Protein 8Y85 (pdb70)

Nearest PDB structures (foldseek):
  8y86-assembly1_A  TM=1.001E+00  e=5.267E-72  Homo sapiens
  8gvf-assembly1_B  TM=9.946E-01  e=2.697E-56  Homo sapiens
  8gv8-assembly1_B  TM=9.941E-01  e=8.674E-56  Homo sapiens
  8zle-assembly1_A  TM=8.748E-01  e=9.692E-54  Homo sapiens
  8jnj-assembly1_A  TM=8.089E-01  e=7.093E-53  Homo sapiens

B-factor: mean 53.37, std 21.35, range [0.64, 125.44]

Solvent-accessible surface area: 47396 Å² total; per-residue (Å²): 122,44,38,103,133,60,65,64,122,97,9,0,36,73,70,4,45,187,89,4,78,96,75,63,80,42,0,96,165,46,14,142,103,43,20,9,80,5,2,12,73,12,0,14,32,4,6,1,11,28,7,31,66,40,1,31,61,0,19,128,83,0,96,14,28,0,3,29,4,0,1,1,33,0,13,14,75,11,11,40,65,4,4,81,81,0,0,4,1,0,10,15,12,2,7,22,29,37,4,18,56,8,1,52,27,14,19,122,90,3,150,84,90,108,27,42,11,19,2,1,0,1,53,1,0,56,79,0,29,81,48,2,90,61,52,1,31,60,6,13,0,49,98,2,125,109,33,15,31,2,4,16,23,0,2,13,16,0,36,2,54,38,56,31,116,82,2,96,104,71,20,123,85,21,59,50,54,10,44,30,63,78,135,10,98,80,177,188,91,54,129,69,43,14,2,4,0,9,7,11,40,34,1,2,70,18,0,29,92,48,2,89,111,19,79,121,25,91,81,20,116,54,69,37,28,165,38,33,124,101,51,12,44,46,7,22,28,64,0,14,107,60,16,22,101,63,7,140,75,57,113,71,29,71,14,95,64,6,87,6,50,127,37,125,62,12,63,15,94,129,120,19,70,85,110,10,46,47,126,20,88,94,134,121,11,38,98,136,12,41,110,44,1,21,95,24,0,78,47,0,20,42,12,4,41,6,17,1,4,3,0,7,25,10,1,29,52,166,80,38,120,37,143,33,20,23,4,10,6,15,2,1,35,25,10,0,31,35,0,1,90,12,0,39,95,0,17,0,1,4,3,0,13,9,16,32,0,12,7,1,2,60,26,0,26,30,82,98,91,90,60,54,137,93,88,175,34,112,46,77,74,13,27,4,0,4,51,1,13,36,82,8,6,49,52,1,23,102,0,12,110,69,12,86,103,3,103,150,15,2,43,7,0,3,16,0,0,17,16,15,5,0,56,24,13,31,89,54,20,78,0,23,65,2,57,87,1,72,101,16,28,68,167,65,21,52,149,75,67,6,29,84,120,8,130,59,139,46,2,47,64,2,0,78,49,0,57,41,28,8,53,92,3,72,93,31,44,84,74,110,61,23,65,41,5,6,92,56,0,73,113,9,28,65,54,32,91,78,103,8,59,206,97,3,121,116,122,25,6,124,18,6,15,91,106,32,20,102,135,64,62,66,123,94,9,1,37,72,78,2,45,187,87,4,75,94,76,63,82,42,0,100,163,42,15,145,98,43,20,9,79,6,2,12,72,13,0,13,31,4,6,2,11,27,7,32,58,40,1,30,60,0,20,124,83,0,94,14,30,0,4,29,5,0,0,2,35,0,13,13,74,13,10,40,65,4,4,79,82,0,0,3,1,0,10,16,10,2,7,24,30,40,4,17,55,6,0,51,28,15,21,122,89,4,150,85,93,108,27,46,12,19,2,1,0,1,53,1,0,57,80,1,28,80,47,2,91,62,51,2,30,60,7,14,0,61,100,2,130,117,33,14,31,4,4,11,19,0,3,12,17,0,40,2,56,38,56,30,118,84,4,96,101,67,20,121,98,19,64,51,49,6,51,36,64,78,118,13,82,79,205,186,85,60,150,76,59,15,1,6,1,9,7,11,38,33,1,1,73,18,0,27,92,48,3,90,114,20,78,119,24,86,78,19,132,51,70,38,29,163,37,36,125,99,51,11,42,48,7,21,26,64,0,13,107,60,15,23,100,63,7,131,81,55,106,76,26,69,12,85,63,6,88,6,49,126,36,125,62,14,61,15,95,126,121,18,69,84,108,10,47,46,127,21,79,94,132,122,14,37,98,138,13,40,111,43,2,22,96,25,0,78,68,0,21,66,15,5,40,6,20,2,3,4,0,7,31,7,2,29,41,167,81,40,120,36,145,32,19,23,3,9,6,15,2,0,36,23,8,0,32,36,0,0,90,10,0,39,93,0,17,0,1,3,4,0,11,10,15,32,0,10,6,1,3,59,27,0,21,28,90,110,93,92,63,53,136,92,92,181,42,110,41,83,74,12,31,5,0,4,51,1,13,36,81,9,6,49,52,2,24,101,0,13,107,68,13,88,103,4,102,150,15,1,41,6,0,3,13,0,0,18,16,15,5,0,57,23,15,31,91,53,14,79,0,24,64,5,56,85,0,72,99,15,31,67,168,70,24,44,151,68,66,7,30,90,120,8,130,59,138,46,2,46,63,4,0,78,49,2,59,40,27,7,55,90,4,72,92,31,44,84,75,110,60,24,67,46,7,10,132,50,0,68,93,10,28,64,55,31,91,79,103,7,60,208,97,3,120,120,116,23,8,126,15,4,18,97

Structure (mmCIF, N/CA/C/O backbone):
data_8Y85
#
_entry.id   8Y85
#
_cell.length_a   1.00
_cell.length_b   1.00
_cell.length_c   1.00
_cell.angle_alpha   90.00
_cell.angle_beta   90.00
_cell.angle_gamma   90.00
#
_symmetry.space_group_name_H-M   'P 1'
#
loop_
_entity.id
_entity.type
_entity.pdbx_description
1 polymer 'Anion exchange protein 3'
2 non-polymer 'BICARBONATE ION'
3 non-polymer "2,2'-ethane-1,2-diylbis{5-[(sulfanylmethyl)amino]benzenesulfonic acid}"
#
loop_
_atom_site.group_PDB
_atom_site.id
_atom_site.type_symbol
_atom_site.label_atom_id
_atom_site.label_alt_id
_atom_site.label_comp_id
_atom_site.label_asym_id
_atom_site.label_entity_id
_atom_site.label_seq_id
_atom_site.pdbx_PDB_ins_code
_atom_site.Cartn_x
_atom_site.Cartn_y
_atom_site.Cartn_z
_atom_site.occupancy
_atom_site.B_iso_or_equiv
_atom_site.auth_seq_id
_atom_site.auth_comp_id
_atom_site.auth_asym_id
_atom_site.auth_atom_id
_atom_site.pdbx_PDB_model_num
ATOM 1 N N . ASP A 1 673 ? 167.754 112.810 164.230 1.00 92.73 673 ASP A N 1
ATOM 2 C CA . ASP A 1 673 ? 169.075 113.177 163.731 1.00 92.74 673 ASP A CA 1
ATOM 3 C C . ASP A 1 673 ? 169.451 112.365 162.495 1.00 94.00 673 ASP A C 1
ATOM 4 O O . ASP A 1 673 ? 170.289 111.466 162.571 1.00 94.16 673 ASP A O 1
ATOM 9 N N . PRO A 1 674 ? 168.833 112.681 161.352 1.00 92.78 674 PRO A N 1
ATOM 10 C CA . PRO A 1 674 ? 169.135 111.927 160.127 1.00 92.50 674 PRO A CA 1
ATOM 11 C C . PRO A 1 674 ? 170.443 112.320 159.463 1.00 93.68 674 PRO A C 1
ATOM 12 O O . PRO A 1 674 ? 170.923 111.572 158.601 1.00 92.35 674 PRO A O 1
ATOM 16 N N . LEU A 1 675 ? 171.031 113.458 159.827 1.00 94.03 675 LEU A N 1
ATOM 17 C CA . LEU A 1 675 ? 172.255 113.942 159.206 1.00 92.56 675 LEU A CA 1
ATOM 18 C C . LEU A 1 675 ? 173.506 113.576 159.995 1.00 92.45 675 LEU A C 1
ATOM 19 O O . LEU A 1 675 ? 174.603 114.012 159.631 1.00 92.31 675 LEU A O 1
ATOM 24 N N . LEU A 1 676 ? 173.372 112.795 161.063 1.00 98.17 676 LEU A N 1
ATOM 25 C CA . LEU A 1 676 ? 174.526 112.403 161.858 1.00 98.60 676 LEU A CA 1
ATOM 26 C C . LEU A 1 676 ? 175.280 111.261 161.188 1.00 98.77 676 LEU A C 1
ATOM 27 O O . LEU A 1 676 ? 174.677 110.339 160.630 1.00 98.55 676 LEU A O 1
ATOM 32 N N . ARG A 1 677 ? 176.606 111.327 161.251 1.00 97.03 677 ARG A N 1
ATOM 33 C CA . ARG A 1 677 ? 177.451 110.294 160.671 1.00 97.50 677 ARG A CA 1
ATOM 34 C C . ARG A 1 677 ? 177.611 109.136 161.647 1.00 97.36 677 ARG A C 1
ATOM 35 O O . ARG A 1 677 ? 177.836 109.339 162.843 1.00 95.52 677 ARG A O 1
ATOM 43 N N . THR A 1 678 ? 177.494 107.913 161.130 1.00 100.89 678 THR A N 1
ATOM 44 C CA . THR A 1 678 ? 177.563 106.718 161.962 1.00 101.91 678 THR A CA 1
ATOM 45 C C . THR A 1 678 ? 178.928 106.044 161.943 1.00 101.36 678 THR A C 1
ATOM 46 O O . THR A 1 678 ? 179.297 105.392 162.925 1.00 98.90 678 THR A O 1
ATOM 50 N N . GLY A 1 679 ? 179.686 106.185 160.858 1.00 104.56 679 GLY A N 1
ATOM 51 C CA . GLY A 1 679 ? 180.988 105.565 160.746 1.00 103.68 679 GLY A CA 1
ATOM 52 C C . GLY A 1 679 ? 181.002 104.183 160.127 1.00 103.39 679 GLY A C 1
ATOM 53 O O . GLY A 1 679 ? 182.081 103.589 160.006 1.00 103.44 679 GLY A O 1
ATOM 54 N N . SER A 1 680 ? 179.848 103.653 159.731 1.00 101.23 680 SER A N 1
ATOM 55 C CA . SER A 1 680 ? 179.757 102.344 159.104 1.00 101.23 680 SER A CA 1
ATOM 56 C C . SER A 1 680 ? 179.232 102.490 157.683 1.00 101.12 680 SER A C 1
ATOM 57 O O . SER A 1 680 ? 178.445 103.394 157.385 1.00 102.01 680 SER A O 1
ATOM 60 N N . VAL A 1 681 ? 179.680 101.591 156.805 1.00 93.17 681 VAL A N 1
ATOM 61 C CA . VAL A 1 681 ? 179.289 101.652 155.402 1.00 93.22 681 VAL A CA 1
ATOM 62 C C . VAL A 1 681 ? 177.800 101.367 155.265 1.00 93.49 681 VAL A C 1
ATOM 63 O O . VAL A 1 681 ? 177.252 100.476 155.929 1.00 92.34 681 VAL A O 1
ATOM 67 N N . PHE A 1 682 ? 177.135 102.146 154.411 1.00 85.97 682 PHE A N 1
ATOM 68 C CA . PHE A 1 682 ? 175.706 102.019 154.131 1.00 85.12 682 PHE A CA 1
ATOM 69 C C . PHE A 1 682 ? 174.853 102.218 155.379 1.00 86.18 682 PHE A C 1
ATOM 70 O O . PHE A 1 682 ? 173.700 101.777 155.423 1.00 86.00 682 PHE A O 1
ATOM 78 N N . GLY A 1 683 ? 175.405 102.875 156.401 1.00 83.13 683 GLY A N 1
ATOM 79 C CA . GLY A 1 683 ? 174.654 103.079 157.629 1.00 82.55 683 GLY A CA 1
ATOM 80 C C . GLY A 1 683 ? 173.464 104.002 157.453 1.00 84.24 683 GLY A C 1
ATOM 81 O O . GLY A 1 683 ? 172.370 103.719 157.951 1.00 83.13 683 GLY A O 1
ATOM 82 N N . GLY A 1 684 ? 173.657 105.118 156.746 1.00 81.34 684 GLY A N 1
ATOM 83 C CA . GLY A 1 684 ? 172.563 106.055 156.547 1.00 76.11 684 GLY A CA 1
ATOM 84 C C . GLY A 1 684 ? 171.424 105.465 155.741 1.00 76.93 684 GLY A C 1
ATOM 85 O O . GLY A 1 684 ? 170.253 105.690 156.050 1.00 77.17 684 GLY A O 1
ATOM 86 N N . LEU A 1 685 ? 171.751 104.707 154.693 1.00 74.05 685 LEU A N 1
ATOM 87 C CA . LEU A 1 685 ? 170.709 104.059 153.905 1.00 77.29 685 LEU A CA 1
ATOM 88 C C . LEU A 1 685 ? 169.934 103.052 154.744 1.00 81.58 685 LEU A C 1
ATOM 89 O O . LEU A 1 685 ? 168.704 102.964 154.646 1.00 84.38 685 LEU A O 1
ATOM 94 N N . VAL A 1 686 ? 170.641 102.285 155.577 1.00 79.99 686 VAL A N 1
ATOM 95 C CA . VAL A 1 686 ? 169.979 101.311 156.441 1.00 79.62 686 VAL A CA 1
ATOM 96 C C . VAL A 1 686 ? 169.053 102.017 157.423 1.00 79.08 686 VAL A C 1
ATOM 97 O O . VAL A 1 686 ? 167.911 101.590 157.640 1.00 78.36 686 VAL A O 1
ATOM 101 N N . ARG A 1 687 ? 169.527 103.110 158.027 1.00 83.81 687 ARG A N 1
ATOM 102 C CA . ARG A 1 687 ? 168.688 103.870 158.948 1.00 83.79 687 ARG A CA 1
ATOM 103 C C . ARG A 1 687 ? 167.460 104.430 158.243 1.00 84.63 687 ARG A C 1
ATOM 104 O O . ARG A 1 687 ? 166.350 104.381 158.784 1.00 86.16 687 ARG A O 1
ATOM 112 N N . ASP A 1 688 ? 167.638 104.967 157.033 1.00 77.90 688 ASP A N 1
ATOM 113 C CA . ASP A 1 688 ? 166.512 105.518 156.285 1.00 77.05 688 ASP A CA 1
ATOM 114 C C . ASP A 1 688 ? 165.475 104.444 155.986 1.00 77.28 688 ASP A C 1
ATOM 115 O O . ASP A 1 688 ? 164.268 104.660 156.163 1.00 78.72 688 ASP A O 1
ATOM 120 N N . VAL A 1 689 ? 165.930 103.275 155.530 1.00 74.81 689 VAL A N 1
ATOM 121 C CA . VAL A 1 689 ? 165.005 102.193 155.207 1.00 75.11 689 VAL A CA 1
ATOM 122 C C . VAL A 1 689 ? 164.262 101.743 156.459 1.00 78.24 689 VAL A C 1
ATOM 123 O O . VAL A 1 689 ? 163.032 101.608 156.458 1.00 79.76 689 VAL A O 1
ATOM 127 N N . ARG A 1 690 ? 164.996 101.532 157.555 1.00 81.51 690 ARG A N 1
ATOM 128 C CA . ARG A 1 690 ? 164.368 101.059 158.784 1.00 79.68 690 ARG A CA 1
ATOM 129 C C . ARG A 1 690 ? 163.401 102.088 159.355 1.00 79.00 690 ARG A C 1
ATOM 130 O O . ARG A 1 690 ? 162.408 101.716 159.991 1.00 79.56 690 ARG A O 1
ATOM 138 N N . ARG A 1 691 ? 163.669 103.377 159.143 1.00 78.02 691 ARG A N 1
ATOM 139 C CA . ARG A 1 691 ? 162.775 104.418 159.631 1.00 75.99 691 ARG A CA 1
ATOM 140 C C . ARG A 1 691 ? 161.511 104.529 158.787 1.00 74.27 691 ARG A C 1
ATOM 141 O O . ARG A 1 691 ? 160.418 104.720 159.330 1.00 75.85 691 ARG A O 1
ATOM 149 N N . ARG A 1 692 ? 161.633 104.415 157.463 1.00 69.59 692 ARG A N 1
ATOM 150 C CA . ARG A 1 692 ? 160.504 104.734 156.595 1.00 69.98 692 ARG A CA 1
ATOM 151 C C . ARG A 1 692 ? 159.661 103.524 156.204 1.00 68.18 692 ARG A C 1
ATOM 152 O O . ARG A 1 692 ? 158.430 103.619 156.189 1.00 69.03 692 ARG A O 1
ATOM 160 N N . TYR A 1 693 ? 160.284 102.392 155.882 1.00 69.54 693 TYR A N 1
ATOM 161 C CA . TYR A 1 693 ? 159.542 101.299 155.262 1.00 70.66 693 TYR A CA 1
ATOM 162 C C . TYR A 1 693 ? 158.423 100.697 156.116 1.00 73.39 693 TYR A C 1
ATOM 163 O O . TYR A 1 693 ? 157.429 100.247 155.522 1.00 73.32 693 TYR A O 1
ATOM 172 N N . PRO A 1 694 ? 158.506 100.630 157.452 1.00 75.17 694 PRO A N 1
ATOM 173 C CA . PRO A 1 694 ? 157.375 100.064 158.212 1.00 73.30 694 PRO A CA 1
ATOM 174 C C . PRO A 1 694 ? 156.053 100.789 158.009 1.00 73.68 694 PRO A C 1
ATOM 175 O O . PRO A 1 694 ? 154.994 100.171 158.174 1.00 73.42 694 PRO A O 1
ATOM 179 N N . HIS A 1 695 ? 156.073 102.073 157.659 1.00 71.30 695 HIS A N 1
ATOM 180 C CA . HIS A 1 695 ? 154.852 102.853 157.483 1.00 68.03 695 HIS A CA 1
ATOM 181 C C . HIS A 1 695 ? 154.127 102.558 156.173 1.00 69.29 695 HIS A C 1
ATOM 182 O O . HIS A 1 695 ? 153.207 103.302 155.821 1.00 71.70 695 HIS A O 1
ATOM 189 N N . TYR A 1 696 ? 154.514 101.506 155.452 1.00 68.12 696 TYR A N 1
ATOM 190 C CA . TYR A 1 696 ? 153.979 101.280 154.109 1.00 67.20 696 TYR A CA 1
ATOM 191 C C . TYR A 1 696 ? 152.466 101.084 154.081 1.00 67.01 696 TYR A C 1
ATOM 192 O O . TYR A 1 696 ? 151.809 101.685 153.211 1.00 68.01 696 TYR A O 1
ATOM 201 N N . PRO A 1 697 ? 151.852 100.263 154.946 1.00 77.48 697 PRO A N 1
ATOM 202 C CA . PRO A 1 697 ? 150.380 100.187 154.928 1.00 76.34 697 PRO A CA 1
ATOM 203 C C . PRO A 1 697 ? 149.713 101.526 155.189 1.00 74.80 697 PRO A C 1
ATOM 204 O O . PRO A 1 697 ? 148.677 101.828 154.583 1.00 73.20 697 PRO A O 1
ATOM 208 N N . SER A 1 698 ? 150.290 102.346 156.069 1.00 73.25 698 SER A N 1
ATOM 209 C CA . SER A 1 698 ? 149.770 103.692 156.279 1.00 73.74 698 SER A CA 1
ATOM 210 C C . SER A 1 698 ? 149.891 104.530 155.012 1.00 75.77 698 SER A C 1
ATOM 211 O O . SER A 1 698 ? 148.991 105.312 154.685 1.00 77.07 698 SER A O 1
ATOM 214 N N . ASP A 1 699 ? 151.004 104.381 154.289 1.00 68.75 699 ASP A N 1
ATOM 215 C CA . ASP A 1 699 ? 151.182 105.107 153.036 1.00 63.71 699 ASP A CA 1
ATOM 216 C C . ASP A 1 699 ? 150.126 104.709 152.015 1.00 69.35 699 ASP A C 1
ATOM 217 O O . ASP A 1 699 ? 149.602 105.559 151.286 1.00 72.67 699 ASP A O 1
ATOM 222 N N . LEU A 1 700 ? 149.802 103.418 151.943 1.00 75.05 700 LEU A N 1
ATOM 223 C CA . LEU A 1 700 ? 148.781 102.978 150.998 1.00 72.78 700 LEU A CA 1
ATOM 224 C C . LEU A 1 700 ? 147.380 103.383 151.445 1.00 72.92 700 LEU A C 1
ATOM 225 O O . LEU A 1 700 ? 146.504 103.603 150.602 1.00 74.56 700 LEU A O 1
ATOM 230 N N . ARG A 1 701 ? 147.148 103.481 152.754 1.00 75.30 701 ARG A N 1
ATOM 231 C CA . ARG A 1 701 ? 145.813 103.739 153.285 1.00 77.07 701 ARG A CA 1
ATOM 232 C C . ARG A 1 701 ? 145.465 105.223 153.350 1.00 77.22 701 ARG A C 1
ATOM 233 O O . ARG A 1 701 ? 144.286 105.580 153.243 1.00 77.69 701 ARG A O 1
ATOM 241 N N . ASP A 1 702 ? 146.460 106.101 153.498 1.00 73.53 702 ASP A N 1
ATOM 242 C CA . ASP A 1 702 ? 146.187 107.522 153.694 1.00 73.69 702 ASP A CA 1
ATOM 243 C C . ASP A 1 702 ? 145.521 108.156 152.475 1.00 73.47 702 ASP A C 1
ATOM 244 O O . ASP A 1 702 ? 144.827 109.166 152.619 1.00 71.70 702 ASP A O 1
ATOM 249 N N . ALA A 1 703 ? 145.648 107.556 151.295 1.00 72.52 703 ALA A N 1
ATOM 250 C CA . ALA A 1 703 ? 145.260 108.219 150.056 1.00 72.51 703 ALA A CA 1
ATOM 251 C C . ALA A 1 703 ? 143.772 108.108 149.732 1.00 72.11 703 ALA A C 1
ATOM 252 O O . ALA A 1 703 ? 143.360 108.540 148.652 1.00 72.00 703 ALA A O 1
ATOM 254 N N . LEU A 1 704 ? 142.957 107.554 150.628 1.00 75.08 704 LEU A N 1
ATOM 255 C CA . LEU A 1 704 ? 141.522 107.412 150.370 1.00 74.49 704 LEU A CA 1
ATOM 256 C C . LEU A 1 704 ? 140.805 108.667 150.853 1.00 73.42 704 LEU A C 1
ATOM 257 O O . LEU A 1 704 ? 140.330 108.740 151.987 1.00 74.16 704 LEU A O 1
ATOM 262 N N . HIS A 1 705 ? 140.716 109.662 149.976 1.00 67.59 705 HIS A N 1
ATOM 263 C CA . HIS A 1 705 ? 139.983 110.894 150.254 1.00 64.47 705 HIS A CA 1
ATOM 264 C C . HIS A 1 705 ? 139.811 111.651 148.942 1.00 63.92 705 HIS A C 1
ATOM 265 O O . HIS A 1 705 ? 140.279 111.215 147.886 1.00 69.97 705 HIS A O 1
ATOM 272 N N . SER A 1 706 ? 139.130 112.796 149.018 1.00 54.73 706 SER A N 1
ATOM 273 C CA . SER A 1 706 ? 138.825 113.598 147.839 1.00 55.43 706 SER A CA 1
ATOM 274 C C . SER A 1 706 ? 139.890 114.639 147.519 1.00 52.88 706 SER A C 1
ATOM 275 O O . SER A 1 706 ? 139.900 115.168 146.402 1.00 50.76 706 SER A O 1
ATOM 278 N N . GLN A 1 707 ? 140.777 114.953 148.464 1.00 47.67 707 GLN A N 1
ATOM 279 C CA . GLN A 1 707 ? 141.829 115.926 148.189 1.00 45.70 707 GLN A CA 1
ATOM 280 C C . GLN A 1 707 ? 142.908 115.339 147.287 1.00 57.10 707 GLN A C 1
ATOM 281 O O . GLN A 1 707 ? 143.542 116.072 146.515 1.00 59.24 707 GLN A O 1
ATOM 287 N N . CYS A 1 708 ? 143.124 114.023 147.366 1.00 54.46 708 CYS A N 1
ATOM 288 C CA . CYS A 1 708 ? 144.134 113.381 146.532 1.00 49.13 708 CYS A CA 1
ATOM 289 C C . CYS A 1 708 ? 143.771 113.468 145.055 1.00 48.85 708 CYS A C 1
ATOM 290 O O . CYS A 1 708 ? 144.650 113.636 144.204 1.00 52.75 708 CYS A O 1
ATOM 293 N N . VAL A 1 709 ? 142.482 113.347 144.731 1.00 37.18 709 VAL A N 1
ATOM 294 C CA . VAL A 1 709 ? 142.052 113.447 143.337 1.00 43.35 709 VAL A CA 1
ATOM 295 C C . VAL A 1 709 ? 142.343 114.838 142.788 1.00 49.79 709 VAL A C 1
ATOM 296 O O . VAL A 1 709 ? 142.853 114.991 141.671 1.00 47.82 709 VAL A O 1
ATOM 300 N N . ALA A 1 710 ? 142.015 115.873 143.563 1.00 42.96 710 ALA A N 1
ATOM 301 C CA . ALA A 1 710 ? 142.290 117.237 143.127 1.00 40.48 710 ALA A CA 1
ATOM 302 C C . ALA A 1 710 ? 143.784 117.470 142.965 1.00 46.21 710 ALA A C 1
ATOM 303 O O . ALA A 1 710 ? 144.221 118.108 141.997 1.00 44.22 710 ALA A O 1
ATOM 305 N N . ALA A 1 711 ? 144.585 116.958 143.905 1.00 39.78 711 ALA A N 1
ATOM 306 C CA . ALA A 1 711 ? 146.033 117.103 143.801 1.00 38.07 711 ALA A CA 1
ATOM 307 C C . ALA A 1 711 ? 146.567 116.418 142.550 1.00 41.51 711 ALA A C 1
ATOM 308 O O . ALA A 1 711 ? 147.423 116.970 141.850 1.00 33.79 711 ALA A O 1
ATOM 310 N N . VAL A 1 712 ? 146.071 115.216 142.250 1.00 40.36 712 VAL A N 1
ATOM 311 C CA . VAL A 1 712 ? 146.513 114.499 141.057 1.00 35.18 712 VAL A CA 1
ATOM 312 C C . VAL A 1 712 ? 146.145 115.280 139.802 1.00 35.71 712 VAL A C 1
ATOM 313 O O . VAL A 1 712 ? 146.971 115.463 138.900 1.00 41.98 712 VAL A O 1
ATOM 317 N N . LEU A 1 713 ? 144.903 115.768 139.736 1.00 29.51 713 LEU A N 1
ATOM 318 C CA . LEU A 1 713 ? 144.454 116.495 138.551 1.00 33.93 713 LEU A CA 1
ATOM 319 C C . LEU A 1 713 ? 145.266 117.766 138.338 1.00 32.04 713 LEU A C 1
ATOM 320 O O . LEU A 1 713 ? 145.599 118.116 137.200 1.00 30.24 713 LEU A O 1
ATOM 325 N N . PHE A 1 714 ? 145.585 118.476 139.420 1.00 34.43 714 PHE A N 1
ATOM 326 C CA . PHE A 1 714 ? 146.369 119.702 139.303 1.00 33.69 714 PHE A CA 1
ATOM 327 C C . PHE A 1 714 ? 147.812 119.401 138.893 1.00 36.81 714 PHE A C 1
ATOM 328 O O . PHE A 1 714 ? 148.332 119.979 137.928 1.00 36.91 714 PHE A O 1
ATOM 336 N N . ILE A 1 715 ? 148.470 118.473 139.594 1.00 31.09 715 ILE A N 1
ATOM 337 C CA . ILE A 1 715 ? 149.889 118.244 139.349 1.00 27.22 715 ILE A CA 1
ATOM 338 C C . ILE A 1 715 ? 150.135 117.518 138.030 1.00 28.07 715 ILE A C 1
ATOM 339 O O . ILE A 1 715 ? 151.217 117.656 137.453 1.00 26.60 715 ILE A O 1
ATOM 344 N N . TYR A 1 716 ? 149.156 116.778 137.504 1.00 29.38 716 TYR A N 1
ATOM 345 C CA . TYR A 1 716 ? 149.340 116.159 136.195 1.00 24.85 716 TYR A CA 1
ATOM 346 C C . TYR A 1 716 ? 149.519 117.214 135.112 1.00 28.77 716 TYR A C 1
ATOM 347 O O . TYR A 1 716 ? 150.417 117.109 134.267 1.00 29.68 716 TYR A O 1
ATOM 356 N N . PHE A 1 717 ? 148.665 118.240 135.116 1.00 41.13 717 PHE A N 1
ATOM 357 C CA . PHE A 1 717 ? 148.844 119.350 134.187 1.00 38.83 717 PHE A CA 1
ATOM 358 C C . PHE A 1 717 ? 150.098 120.143 134.518 1.00 34.60 717 PHE A C 1
ATOM 359 O O . PHE A 1 717 ? 150.779 120.639 133.614 1.00 28.08 717 PHE A O 1
ATOM 367 N N . ALA A 1 718 ? 150.417 120.280 135.808 1.00 35.15 718 ALA A N 1
ATOM 368 C CA . ALA A 1 718 ? 151.637 120.985 136.190 1.00 27.58 718 ALA A CA 1
ATOM 369 C C . ALA A 1 718 ? 152.887 120.297 135.652 1.00 31.74 718 ALA A C 1
ATOM 370 O O . ALA A 1 718 ? 153.894 120.961 135.385 1.00 38.57 718 ALA A O 1
ATOM 372 N N . ALA A 1 719 ? 152.844 118.976 135.486 1.00 35.28 719 ALA A N 1
ATOM 373 C CA . ALA A 1 719 ? 154.018 118.199 135.107 1.00 24.34 719 ALA A CA 1
ATOM 374 C C . ALA A 1 719 ? 154.086 117.845 133.627 1.00 36.49 719 ALA A C 1
ATOM 375 O O . ALA A 1 719 ? 155.191 117.679 133.100 1.00 33.71 719 ALA A O 1
ATOM 377 N N . LEU A 1 720 ? 152.949 117.712 132.938 1.00 37.55 720 LEU A N 1
ATOM 378 C CA . LEU A 1 720 ? 152.981 117.234 131.558 1.00 22.94 720 LEU A CA 1
ATOM 379 C C . LEU A 1 720 ? 153.575 118.272 130.612 1.00 30.10 720 LEU A C 1
ATOM 380 O O . LEU A 1 720 ? 154.401 117.940 129.756 1.00 44.45 720 LEU A O 1
ATOM 385 N N . SER A 1 721 ? 153.155 119.529 130.739 1.00 32.37 721 SER A N 1
ATOM 386 C CA . SER A 1 721 ? 153.579 120.554 129.786 1.00 32.87 721 SER A CA 1
ATOM 387 C C . SER A 1 721 ? 155.082 120.834 129.773 1.00 37.99 721 SER A C 1
ATOM 388 O O . SER A 1 721 ? 155.630 121.022 128.669 1.00 36.36 721 SER A O 1
ATOM 391 N N . PRO A 1 722 ? 155.796 120.914 130.906 1.00 39.18 722 PRO A N 1
ATOM 392 C CA . PRO A 1 722 ? 157.254 121.095 130.809 1.00 34.64 722 PRO A CA 1
ATOM 393 C C . PRO A 1 722 ? 157.940 119.984 130.039 1.00 33.68 722 PRO A C 1
ATOM 394 O O . PRO A 1 722 ? 158.947 120.240 129.371 1.00 31.62 722 PRO A O 1
ATOM 398 N N . ALA A 1 723 ? 157.413 118.759 130.096 1.00 37.29 723 ALA A N 1
ATOM 399 C CA . ALA A 1 723 ? 157.965 117.683 129.282 1.00 30.56 723 ALA A CA 1
ATOM 400 C C . ALA A 1 723 ? 157.855 118.004 127.798 1.00 34.37 723 ALA A C 1
ATOM 401 O O . ALA A 1 723 ? 158.818 117.821 127.048 1.00 44.04 723 ALA A O 1
ATOM 403 N N . ILE A 1 724 ? 156.700 118.510 127.360 1.00 31.01 724 ILE A N 1
ATOM 404 C CA . ILE A 1 724 ? 156.518 118.854 125.950 1.00 38.10 724 ILE A CA 1
ATOM 405 C C . ILE A 1 724 ? 157.455 119.988 125.550 1.00 43.06 724 ILE A C 1
ATOM 406 O O . ILE A 1 724 ? 158.124 119.930 124.508 1.00 43.31 724 ILE A O 1
ATOM 411 N N . THR A 1 725 ? 157.517 121.038 126.372 1.00 38.24 725 THR A N 1
ATOM 412 C CA . THR A 1 725 ? 158.347 122.191 126.030 1.00 37.30 725 THR A CA 1
ATOM 413 C C . THR A 1 725 ? 159.822 121.811 125.955 1.00 43.73 725 THR A C 1
ATOM 414 O O . THR A 1 725 ? 160.521 122.152 124.989 1.00 50.56 725 THR A O 1
ATOM 418 N N . PHE A 1 726 ? 160.314 121.085 126.962 1.00 38.65 726 PHE A N 1
ATOM 419 C CA . PHE A 1 726 ? 161.718 120.704 126.969 1.00 32.33 726 PHE A CA 1
ATOM 420 C C . PHE A 1 726 ? 162.020 119.647 125.917 1.00 35.64 726 PHE A C 1
ATOM 421 O O . PHE A 1 726 ? 163.139 119.602 125.408 1.00 36.80 726 PHE A O 1
ATOM 429 N N . GLY A 1 727 ? 161.046 118.808 125.558 1.00 38.94 727 GLY A N 1
ATOM 430 C CA . GLY A 1 727 ? 161.253 117.889 124.454 1.00 41.05 727 GLY A CA 1
ATOM 431 C C . GLY A 1 727 ? 161.414 118.609 123.131 1.00 46.75 727 GLY A C 1
ATOM 432 O O . GLY A 1 727 ? 162.285 118.264 122.329 1.00 50.73 727 GLY A O 1
ATOM 433 N N . GLY A 1 728 ? 160.584 119.625 122.888 1.00 44.96 728 GLY A N 1
ATOM 434 C CA . GLY A 1 728 ? 160.763 120.431 121.690 1.00 44.03 728 GLY A CA 1
ATOM 435 C C . GLY A 1 728 ? 162.111 121.128 121.661 1.00 46.04 728 GLY A C 1
ATOM 436 O O . GLY A 1 728 ? 162.817 121.111 120.645 1.00 44.69 728 GLY A O 1
ATOM 437 N N . LEU A 1 729 ? 162.493 121.741 122.784 1.00 50.11 729 LEU A N 1
ATOM 438 C CA . LEU A 1 729 ? 163.785 122.421 122.844 1.00 48.56 729 LEU A CA 1
ATOM 439 C C . LEU A 1 729 ? 164.940 121.443 122.647 1.00 54.27 729 LEU A C 1
ATOM 440 O O . LEU A 1 729 ? 165.903 121.744 121.933 1.00 59.60 729 LEU A O 1
ATOM 445 N N . LEU A 1 730 ? 164.858 120.264 123.268 1.00 58.78 730 LEU A N 1
ATOM 446 C CA . LEU A 1 730 ? 165.904 119.258 123.132 1.00 54.88 730 LEU A CA 1
ATOM 447 C C . LEU A 1 730 ? 166.010 118.762 121.698 1.00 56.79 730 LEU A C 1
ATOM 448 O O . LEU A 1 730 ? 167.117 118.566 121.182 1.00 58.58 730 LEU A O 1
ATOM 453 N N . GLY A 1 731 ? 164.870 118.544 121.040 1.00 61.36 731 GLY A N 1
ATOM 454 C CA . GLY A 1 731 ? 164.901 118.151 119.642 1.00 57.57 731 GLY A CA 1
ATOM 455 C C . GLY A 1 731 ? 165.520 119.215 118.760 1.00 61.75 731 GLY A C 1
ATOM 456 O O . GLY A 1 731 ? 166.231 118.904 117.802 1.00 63.78 731 GLY A O 1
ATOM 457 N N . GLU A 1 732 ? 165.253 120.487 119.065 1.00 64.69 732 GLU A N 1
ATOM 458 C CA . GLU A 1 732 ? 165.902 121.563 118.322 1.00 66.58 732 GLU A CA 1
ATOM 459 C C . GLU A 1 732 ? 167.411 121.567 118.549 1.00 68.20 732 GLU A C 1
ATOM 460 O O . GLU A 1 732 ? 168.187 121.738 117.602 1.00 68.68 732 GLU A O 1
ATOM 466 N N . LYS A 1 733 ? 167.846 121.379 119.797 1.00 70.63 733 LYS A N 1
ATOM 467 C CA . LYS A 1 733 ? 169.262 121.528 120.122 1.00 70.29 733 LYS A CA 1
ATOM 468 C C . LYS A 1 733 ? 170.092 120.331 119.668 1.00 73.44 733 LYS A C 1
ATOM 469 O O . LYS A 1 733 ? 171.242 120.498 119.248 1.00 73.67 733 LYS A O 1
ATOM 475 N N . THR A 1 734 ? 169.540 119.120 119.751 1.00 73.68 734 THR A N 1
ATOM 476 C CA . THR A 1 734 ? 170.297 117.902 119.494 1.00 71.67 734 THR A CA 1
ATOM 477 C C . THR A 1 734 ? 170.000 117.294 118.126 1.00 71.20 734 THR A C 1
ATOM 478 O O . THR A 1 734 ? 170.273 116.107 117.915 1.00 76.25 734 THR A O 1
ATOM 482 N N . GLU A 1 735 ? 169.447 118.079 117.200 1.00 69.27 735 GLU A N 1
ATOM 483 C CA . GLU A 1 735 ? 169.210 117.639 115.823 1.00 72.82 735 GLU A CA 1
ATOM 484 C C . GLU A 1 735 ? 168.331 116.392 115.764 1.00 71.35 735 GLU A C 1
ATOM 485 O O . GLU A 1 735 ? 168.529 115.509 114.927 1.00 68.40 735 GLU A O 1
ATOM 491 N N . GLY A 1 736 ? 167.351 116.317 116.660 1.00 67.41 736 GLY A N 1
ATOM 492 C CA . GLY A 1 736 ? 166.369 115.255 116.617 1.00 65.62 736 GLY A CA 1
ATOM 493 C C . GLY A 1 736 ? 166.803 113.923 117.184 1.00 63.33 736 GLY A C 1
ATOM 494 O O . GLY A 1 736 ? 166.059 112.945 117.049 1.00 63.37 736 GLY A O 1
ATOM 495 N N . LEU A 1 737 ? 167.979 113.841 117.809 1.00 61.16 737 LEU A N 1
ATOM 496 C CA . LEU A 1 737 ? 168.395 112.579 118.413 1.00 61.11 737 LEU A CA 1
ATOM 497 C C . LEU A 1 737 ? 167.570 112.258 119.655 1.00 65.77 737 LEU A C 1
ATOM 498 O O . LEU A 1 737 ? 167.240 111.092 119.900 1.00 65.42 737 LEU A O 1
ATOM 503 N N . MET A 1 738 ? 167.229 113.273 120.445 1.00 65.46 738 MET A N 1
ATOM 504 C CA . MET A 1 738 ? 166.330 113.136 121.583 1.00 59.59 738 MET A CA 1
ATOM 505 C C . MET A 1 738 ? 165.170 114.106 121.414 1.00 61.91 738 MET A C 1
ATOM 506 O O . MET A 1 738 ? 165.369 115.259 121.021 1.00 66.37 738 MET A O 1
ATOM 511 N N . GLY A 1 739 ? 163.961 113.642 121.711 1.00 55.92 739 GLY A N 1
ATOM 512 C CA . GLY A 1 739 ? 162.766 114.421 121.449 1.00 50.40 739 GLY A CA 1
ATOM 513 C C . GLY A 1 739 ? 161.802 114.402 122.619 1.00 50.83 739 GLY A C 1
ATOM 514 O O . GLY A 1 739 ? 162.194 114.374 123.781 1.00 53.89 739 GLY A O 1
ATOM 515 N N . VAL A 1 740 ? 160.510 114.419 122.286 1.00 45.02 740 VAL A N 1
ATOM 516 C CA . VAL A 1 740 ? 159.459 114.496 123.297 1.00 42.51 740 VAL A CA 1
ATOM 517 C C . VAL A 1 740 ? 159.135 113.117 123.852 1.00 45.91 740 VAL A C 1
ATOM 518 O O . VAL A 1 740 ? 158.910 112.960 125.056 1.00 48.71 740 VAL A O 1
ATOM 522 N N . SER A 1 741 ? 159.095 112.102 122.986 1.00 50.16 741 SER A N 1
ATOM 523 C CA . SER A 1 741 ? 158.749 110.757 123.434 1.00 50.35 741 SER A CA 1
ATOM 524 C C . SER A 1 741 ? 159.793 110.209 124.399 1.00 50.24 741 SER A C 1
ATOM 525 O O . SER A 1 741 ? 159.452 109.534 125.379 1.00 53.11 741 SER A O 1
ATOM 528 N N . GLU A 1 742 ? 161.072 110.488 124.137 1.00 45.16 742 GLU A N 1
ATOM 529 C CA . GLU A 1 742 ? 162.130 110.059 125.045 1.00 45.34 742 GLU A CA 1
ATOM 530 C C . GLU A 1 742 ? 161.942 110.671 126.427 1.00 47.92 742 GLU A C 1
ATOM 531 O O . GLU A 1 742 ? 162.031 109.976 127.447 1.00 52.69 742 GLU A O 1
ATOM 537 N N . LEU A 1 743 ? 161.673 111.978 126.474 1.00 34.32 743 LEU A N 1
ATOM 538 C CA . LEU A 1 743 ? 161.478 112.653 127.751 1.00 38.89 743 LEU A CA 1
ATOM 539 C C . LEU A 1 743 ? 160.247 112.123 128.474 1.00 38.63 743 LEU A C 1
ATOM 540 O O . LEU A 1 743 ? 160.267 111.949 129.697 1.00 43.42 743 LEU A O 1
ATOM 545 N N . ILE A 1 744 ? 159.168 111.859 127.737 1.00 34.48 744 ILE A N 1
ATOM 546 C CA . ILE A 1 744 ? 157.956 111.330 128.356 1.00 37.88 744 ILE A CA 1
ATOM 547 C C . ILE A 1 744 ? 158.218 109.957 128.963 1.00 36.23 744 ILE A C 1
ATOM 548 O O . ILE A 1 744 ? 157.812 109.675 130.099 1.00 39.22 744 ILE A O 1
ATOM 553 N N . VAL A 1 745 ? 158.908 109.085 128.223 1.00 35.40 745 VAL A N 1
ATOM 554 C CA . VAL A 1 745 ? 159.197 107.743 128.723 1.00 32.17 745 VAL A CA 1
ATOM 555 C C . VAL A 1 745 ? 160.081 107.816 129.962 1.00 34.87 745 VAL A C 1
ATOM 556 O O . VAL A 1 745 ? 159.830 107.140 130.971 1.00 44.77 745 VAL A O 1
ATOM 560 N N . SER A 1 746 ? 161.129 108.644 129.905 1.00 34.81 746 SER A N 1
ATOM 561 C CA . SER A 1 746 ? 162.024 108.786 131.048 1.00 33.48 746 SER A CA 1
ATOM 562 C C . SER A 1 746 ? 161.275 109.300 132.269 1.00 34.66 746 SER A C 1
ATOM 563 O O . SER A 1 746 ? 161.420 108.760 133.373 1.00 38.23 746 SER A O 1
ATOM 566 N N . THR A 1 747 ? 160.453 110.337 132.085 1.00 32.39 747 THR A N 1
ATOM 567 C CA . THR A 1 747 ? 159.702 110.902 133.200 1.00 34.80 747 THR A CA 1
ATOM 568 C C . THR A 1 747 ? 158.778 109.864 133.819 1.00 34.58 747 THR A C 1
ATOM 569 O O . THR A 1 747 ? 158.766 109.681 135.040 1.00 34.64 747 THR A O 1
ATOM 573 N N . ALA A 1 748 ? 158.018 109.149 132.986 1.00 37.44 748 ALA A N 1
ATOM 574 C CA . ALA A 1 748 ? 157.078 108.165 133.511 1.00 37.91 748 ALA A CA 1
ATOM 575 C C . ALA A 1 748 ? 157.797 107.073 134.293 1.00 37.26 748 ALA A C 1
ATOM 576 O O . ALA A 1 748 ? 157.445 106.782 135.445 1.00 39.19 748 ALA A O 1
ATOM 578 N N . VAL A 1 749 ? 158.825 106.468 133.691 1.00 30.88 749 VAL A N 1
ATOM 579 C CA . VAL A 1 749 ? 159.492 105.335 134.330 1.00 34.68 749 VAL A CA 1
ATOM 580 C C . VAL A 1 749 ? 160.171 105.771 135.623 1.00 37.73 749 VAL A C 1
ATOM 581 O O . VAL A 1 749 ? 160.003 105.143 136.679 1.00 42.55 749 VAL A O 1
ATOM 585 N N . LEU A 1 750 ? 160.949 106.857 135.563 1.00 39.79 750 LEU A N 1
ATOM 586 C CA . LEU A 1 750 ? 161.685 107.289 136.744 1.00 38.83 750 LEU A CA 1
ATOM 587 C C . LEU A 1 750 ? 160.742 107.740 137.851 1.00 40.12 750 LEU A C 1
ATOM 588 O O . LEU A 1 750 ? 160.981 107.444 139.025 1.00 46.84 750 LEU A O 1
ATOM 593 N N . GLY A 1 751 ? 159.663 108.449 137.505 1.00 36.96 751 GLY A N 1
ATOM 594 C CA . GLY A 1 751 ? 158.714 108.864 138.522 1.00 36.15 751 GLY A CA 1
ATOM 595 C C . GLY A 1 751 ? 158.029 107.692 139.193 1.00 34.17 751 GLY A C 1
ATOM 596 O O . GLY A 1 751 ? 157.886 107.668 140.417 1.00 41.76 751 GLY A O 1
ATOM 597 N N . VAL A 1 752 ? 157.608 106.697 138.406 1.00 38.90 752 VAL A N 1
ATOM 598 C CA . VAL A 1 752 ? 156.961 105.525 138.990 1.00 39.27 752 VAL A CA 1
ATOM 599 C C . VAL A 1 752 ? 157.915 104.811 139.939 1.00 39.08 752 VAL A C 1
ATOM 600 O O . VAL A 1 752 ? 157.559 104.486 141.080 1.00 39.73 752 VAL A O 1
ATOM 604 N N . LEU A 1 753 ? 159.153 104.580 139.491 1.00 42.54 753 LEU A N 1
ATOM 605 C CA . LEU A 1 7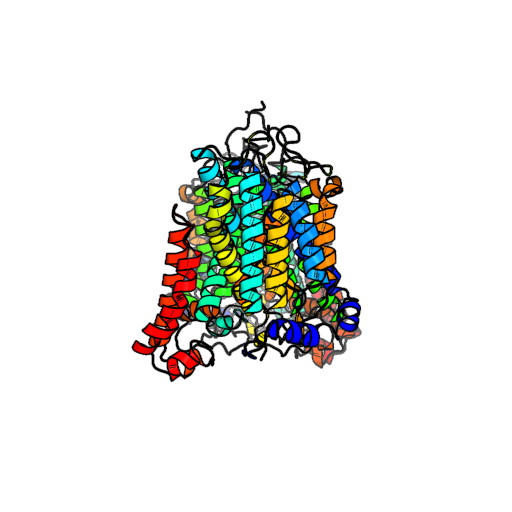53 ? 160.106 103.853 140.325 1.00 37.52 753 LEU A CA 1
ATOM 606 C C . LEU A 1 753 ? 160.439 104.625 141.597 1.00 42.43 753 LEU A C 1
ATOM 607 O O . LEU A 1 753 ? 160.482 104.046 142.690 1.00 48.24 753 LEU A O 1
ATOM 612 N N . PHE A 1 754 ? 160.671 105.935 141.480 1.00 43.57 754 PHE A N 1
ATOM 613 C CA . PHE A 1 754 ? 161.022 106.728 142.652 1.00 38.43 754 PHE A CA 1
ATOM 614 C C . PHE A 1 754 ? 159.865 106.805 143.638 1.00 47.02 754 PHE A C 1
ATOM 615 O O . PHE A 1 754 ? 160.075 106.730 144.853 1.00 54.15 754 PHE A O 1
ATOM 623 N N . SER A 1 755 ? 158.637 106.961 143.142 1.00 49.24 755 SER A N 1
ATOM 624 C CA . SER A 1 755 ? 157.496 107.012 144.047 1.00 50.08 755 SER A CA 1
ATOM 625 C C . SER A 1 755 ? 157.283 105.672 144.737 1.00 47.55 755 SER A C 1
ATOM 626 O O . SER A 1 755 ? 156.886 105.630 145.907 1.00 47.96 755 SER A O 1
ATOM 629 N N . LEU A 1 756 ? 157.545 104.566 144.036 1.00 50.15 756 LEU A N 1
ATOM 630 C CA . LEU A 1 756 ? 157.362 103.257 144.655 1.00 43.38 756 LEU A CA 1
ATOM 631 C C . LEU A 1 756 ? 158.441 102.957 145.689 1.00 41.69 756 LEU A C 1
ATOM 632 O O . LEU A 1 756 ? 158.156 102.337 146.720 1.00 46.01 756 LEU A O 1
ATOM 637 N N . LEU A 1 757 ? 159.684 103.374 145.443 1.00 44.49 757 LEU A N 1
ATOM 638 C CA . LEU A 1 757 ? 160.786 102.974 146.308 1.00 46.59 757 LEU A CA 1
ATOM 639 C C . LEU A 1 757 ? 161.401 104.103 147.124 1.00 47.97 757 LEU A C 1
ATOM 640 O O . LEU A 1 757 ? 162.280 103.831 147.949 1.00 45.55 757 LEU A O 1
ATOM 645 N N . GLY A 1 758 ? 160.979 105.348 146.929 1.00 51.69 758 GLY A N 1
ATOM 646 C CA . GLY A 1 758 ? 161.617 106.449 147.616 1.00 50.28 758 GLY A CA 1
ATOM 647 C C . GLY A 1 758 ? 161.232 106.547 149.080 1.00 54.05 758 GLY A C 1
ATOM 648 O O . GLY A 1 758 ? 160.195 106.050 149.518 1.00 58.97 758 GLY A O 1
ATOM 649 N N . ALA A 1 759 ? 162.098 107.211 149.848 1.00 56.55 759 ALA A N 1
ATOM 650 C CA . ALA A 1 759 ? 161.818 107.497 151.249 1.00 55.94 759 ALA A CA 1
ATOM 651 C C . ALA A 1 759 ? 161.057 108.800 151.444 1.00 56.98 759 ALA A C 1
ATOM 652 O O . ALA A 1 759 ? 160.483 109.013 152.517 1.00 57.99 759 ALA A O 1
ATOM 654 N N . GLN A 1 760 ? 161.045 109.671 150.436 1.00 56.55 760 GLN A N 1
ATOM 655 C CA . GLN A 1 760 ? 160.252 110.900 150.436 1.00 54.53 760 GLN A CA 1
ATOM 656 C C . GLN A 1 760 ? 159.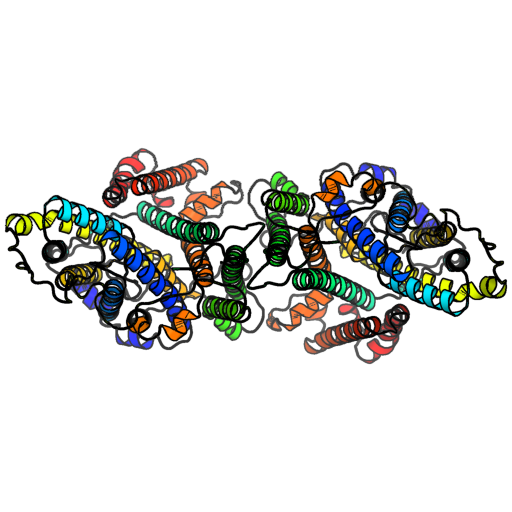453 110.912 149.140 1.00 53.58 760 GLN A C 1
ATOM 657 O O . GLN A 1 760 ? 159.849 111.545 148.153 1.00 58.33 760 GLN A O 1
ATOM 663 N N . PRO A 1 761 ? 158.324 110.207 149.102 1.00 49.67 761 PRO A N 1
ATOM 664 C CA . PRO A 1 761 ? 157.593 110.044 147.837 1.00 49.65 761 PRO A CA 1
ATOM 665 C C . PRO A 1 761 ? 156.806 111.274 147.411 1.00 51.79 761 PRO A C 1
ATOM 666 O O . PRO A 1 761 ? 156.001 111.200 146.477 1.00 51.21 761 PRO A O 1
ATOM 670 N N . LEU A 1 762 ? 157.016 112.405 148.080 1.00 41.71 762 LEU A N 1
ATOM 671 C CA . LEU A 1 762 ? 156.346 113.645 147.715 1.00 38.60 762 LEU A CA 1
ATOM 672 C C . LEU A 1 762 ? 157.169 114.502 146.765 1.00 37.92 762 LEU A C 1
ATOM 673 O O . LEU A 1 762 ? 156.732 115.600 146.410 1.00 39.67 762 LEU A O 1
ATOM 678 N N . LEU A 1 763 ? 158.339 114.031 146.349 1.00 39.85 763 LEU A N 1
ATOM 679 C CA . LEU A 1 763 ? 159.145 114.739 145.369 1.00 34.87 763 LEU A CA 1
ATOM 680 C C . LEU A 1 763 ? 158.682 114.391 143.960 1.00 41.46 763 LEU A C 1
ATOM 681 O O . LEU A 1 763 ? 158.239 113.272 143.688 1.00 40.96 763 LEU A O 1
ATOM 686 N N . VAL A 1 764 ? 158.788 115.364 143.060 1.00 42.19 764 VAL A N 1
ATOM 687 C CA . VAL A 1 764 ? 158.407 115.199 141.662 1.00 35.94 764 VAL A CA 1
ATOM 688 C C . VAL A 1 764 ? 159.671 115.307 140.823 1.00 39.35 764 VAL A C 1
ATOM 689 O O . VAL A 1 764 ? 160.396 116.306 140.907 1.00 45.12 764 VAL A O 1
ATOM 693 N N . VAL A 1 765 ? 159.940 114.283 140.018 1.00 36.66 765 VAL A N 1
ATOM 694 C CA . VAL A 1 765 ? 161.145 114.225 139.198 1.00 35.60 765 VAL A CA 1
ATOM 695 C C . VAL A 1 765 ? 160.812 114.688 137.787 1.00 35.14 765 VAL A C 1
ATOM 696 O O . VAL A 1 765 ? 159.713 114.438 137.278 1.00 43.57 765 VAL A O 1
ATOM 700 N N . GLY A 1 766 ? 161.756 115.380 137.161 1.00 34.01 766 GLY A N 1
ATOM 701 C CA . GLY A 1 766 ? 161.557 115.850 135.803 1.00 34.35 766 GLY A CA 1
ATOM 702 C C . GLY A 1 766 ? 162.767 116.613 135.316 1.00 32.79 766 GLY A C 1
ATOM 703 O O . GLY A 1 766 ? 163.729 116.842 136.055 1.00 35.96 766 GLY A O 1
ATOM 704 N N . PHE A 1 767 ? 162.701 117.007 134.048 1.00 41.77 767 PHE A N 1
ATOM 705 C CA . PHE A 1 767 ? 163.766 117.754 133.399 1.00 40.76 767 PHE A CA 1
ATOM 706 C C . PHE A 1 767 ? 163.763 119.211 133.855 1.00 44.96 767 PHE A C 1
ATOM 707 O O . PHE A 1 767 ? 162.747 119.749 134.299 1.00 49.46 767 PHE A O 1
ATOM 715 N N . SER A 1 768 ? 164.923 119.854 133.729 1.00 41.84 768 SER A N 1
ATOM 716 C CA . SER A 1 768 ? 165.081 121.250 134.110 1.00 43.32 768 SER A CA 1
ATOM 717 C C . SER A 1 768 ? 166.049 121.926 133.145 1.00 48.07 768 SER A C 1
ATOM 718 O O . SER A 1 768 ? 166.634 121.288 132.265 1.00 49.87 768 SER A O 1
ATOM 721 N N . GLY A 1 769 ? 166.205 123.237 133.316 1.00 45.24 769 GLY A N 1
ATOM 722 C CA . GLY A 1 769 ? 167.036 124.051 132.459 1.00 46.16 769 GLY A CA 1
ATOM 723 C C . GLY A 1 769 ? 168.525 123.744 132.479 1.00 50.98 769 GLY A C 1
ATOM 724 O O . GLY A 1 769 ? 169.168 123.674 131.425 1.00 55.23 769 GLY A O 1
ATOM 725 N N . PRO A 1 770 ? 169.118 123.598 133.672 1.00 47.69 770 PRO A N 1
ATOM 726 C CA . PRO A 1 770 ? 170.552 123.257 133.720 1.00 47.86 770 PRO A CA 1
ATOM 727 C C . PRO A 1 770 ? 170.892 121.952 133.022 1.00 46.12 770 PRO A C 1
ATOM 728 O O . PRO A 1 770 ? 171.958 121.843 132.400 1.00 50.99 770 PRO A O 1
ATOM 732 N N . LEU A 1 771 ? 170.011 120.955 133.104 1.00 44.18 771 LEU A N 1
ATOM 733 C CA . LEU A 1 771 ? 170.232 119.720 132.363 1.00 43.62 771 LEU A CA 1
ATOM 734 C C . LEU A 1 771 ? 170.235 119.979 130.863 1.00 45.32 771 LEU A C 1
ATOM 735 O O . LEU A 1 771 ? 171.052 119.412 130.130 1.00 54.30 771 LEU A O 1
ATOM 740 N N . LEU A 1 772 ? 169.332 120.841 130.391 1.00 42.28 772 LEU A N 1
ATOM 741 C CA . LEU A 1 772 ? 169.312 121.210 128.979 1.00 44.77 772 LEU A CA 1
ATOM 742 C C . LEU A 1 772 ? 170.605 121.903 128.570 1.00 46.57 772 LEU A C 1
ATOM 743 O O . LEU A 1 772 ? 171.150 121.635 127.491 1.00 49.82 772 LEU A O 1
ATOM 748 N N . VAL A 1 773 ? 171.110 122.800 129.420 1.00 48.40 773 VAL A N 1
ATOM 749 C CA . VAL A 1 773 ? 172.361 123.492 129.120 1.00 50.93 773 VAL A CA 1
ATOM 750 C C . VAL A 1 773 ? 173.509 122.495 129.019 1.00 53.70 773 VAL A C 1
ATOM 751 O O . VAL A 1 773 ? 174.337 122.566 128.099 1.00 58.10 773 VAL A O 1
ATOM 755 N N . PHE A 1 774 ? 173.578 121.552 129.962 1.00 49.51 774 PHE A N 1
ATOM 756 C CA . PHE A 1 774 ? 174.638 120.551 129.917 1.00 47.33 774 PHE A CA 1
ATOM 757 C C . PHE A 1 774 ? 174.529 119.686 128.669 1.00 51.81 774 PHE A C 1
ATOM 758 O O . PHE A 1 774 ? 175.543 119.364 128.042 1.00 54.02 774 PHE A O 1
ATOM 766 N N . GLU A 1 775 ? 173.309 119.280 128.305 1.00 60.10 775 GLU A N 1
ATOM 767 C CA . GLU A 1 775 ? 173.136 118.457 127.112 1.00 56.32 775 GLU A CA 1
ATOM 768 C C . GLU A 1 775 ? 173.576 119.203 125.861 1.00 60.84 775 GLU A C 1
ATOM 769 O O . GLU A 1 775 ? 174.238 118.629 124.988 1.00 68.78 775 GLU A O 1
ATOM 775 N N . GLU A 1 776 ? 173.220 120.484 125.755 1.00 59.10 776 GLU A N 1
ATOM 776 C CA . GLU A 1 776 ? 173.623 121.269 124.593 1.00 59.93 776 GLU A C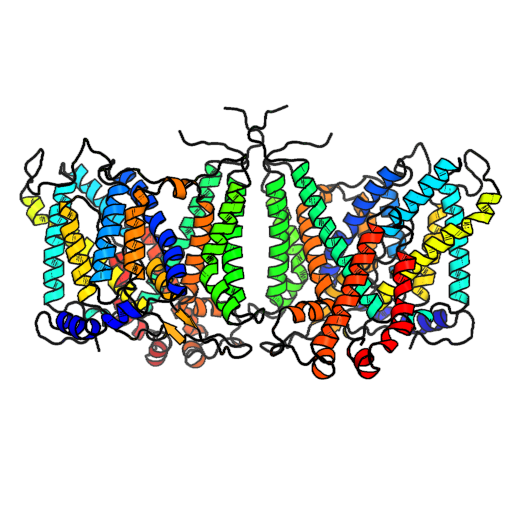A 1
ATOM 777 C C . GLU A 1 776 ? 175.141 121.412 124.523 1.00 62.91 776 GLU A C 1
ATOM 778 O O . GLU A 1 776 ? 175.741 121.255 123.450 1.00 61.74 776 GLU A O 1
ATOM 784 N N . ALA A 1 777 ? 175.781 121.695 125.662 1.00 65.55 777 ALA A N 1
ATOM 785 C CA . ALA A 1 777 ? 177.236 121.826 125.678 1.00 64.96 777 ALA A CA 1
ATOM 786 C C . ALA A 1 777 ? 177.919 120.511 125.321 1.00 67.08 777 ALA A C 1
ATOM 787 O O . ALA A 1 777 ? 178.907 120.496 124.575 1.00 67.12 777 ALA A O 1
ATOM 789 N N . PHE A 1 778 ? 177.410 119.394 125.846 1.00 65.39 778 PHE A N 1
ATOM 790 C CA . PHE A 1 778 ? 177.998 118.097 125.532 1.00 63.97 778 PHE A CA 1
ATOM 791 C C . PHE A 1 778 ? 177.815 117.751 124.061 1.00 68.92 778 PHE A C 1
ATOM 792 O O . PHE A 1 778 ? 178.706 117.158 123.445 1.00 70.36 778 PHE A O 1
ATOM 800 N N . PHE A 1 779 ? 176.663 118.101 123.482 1.00 69.04 779 PHE A N 1
ATOM 801 C CA . PHE A 1 779 ? 176.464 117.866 122.056 1.00 69.47 779 PHE A CA 1
ATOM 802 C C . PHE A 1 779 ? 177.441 118.687 121.227 1.00 73.01 779 PHE A C 1
ATOM 803 O O . PHE A 1 779 ? 177.996 118.191 120.239 1.00 75.33 779 PHE A O 1
ATOM 811 N N . LYS A 1 780 ? 177.667 119.946 121.614 1.00 74.30 780 LYS A N 1
ATOM 812 C CA . LYS A 1 780 ? 178.659 120.752 120.908 1.00 75.37 780 LYS A CA 1
ATOM 813 C C . LYS A 1 780 ? 180.046 120.129 121.005 1.00 77.18 780 LYS A C 1
ATOM 814 O O . LYS A 1 780 ? 180.777 120.065 120.009 1.00 79.34 780 LYS A O 1
ATOM 820 N N . PHE A 1 781 ? 180.425 119.663 122.198 1.00 79.19 781 PHE A N 1
ATOM 821 C CA . PHE A 1 781 ? 181.741 119.049 122.361 1.00 78.75 781 PHE A CA 1
ATOM 822 C C . PHE A 1 781 ? 181.871 117.783 121.522 1.00 78.59 781 PHE A C 1
ATOM 823 O O . PHE A 1 781 ? 182.908 117.553 120.890 1.00 79.25 781 PHE A O 1
ATOM 831 N N . CYS A 1 782 ? 180.833 116.945 121.511 1.00 80.60 782 CYS A N 1
ATOM 832 C CA . CYS A 1 782 ? 180.881 115.711 120.734 1.00 81.88 782 CYS A CA 1
ATOM 833 C C . CYS A 1 782 ? 180.957 115.998 119.240 1.00 81.42 782 CYS A C 1
ATOM 834 O O . CYS A 1 782 ? 181.687 115.319 118.510 1.00 82.33 782 CYS A O 1
ATOM 837 N N . ARG A 1 783 ? 180.203 116.993 118.765 1.00 86.82 783 ARG A N 1
ATOM 838 C CA . ARG A 1 783 ? 180.247 117.335 117.347 1.00 87.61 783 ARG A CA 1
ATOM 839 C C . ARG A 1 783 ? 181.603 117.912 116.957 1.00 87.12 783 ARG A C 1
ATOM 840 O O . ARG A 1 783 ? 182.115 117.624 115.869 1.00 85.67 783 ARG A O 1
ATOM 848 N N . ALA A 1 784 ? 182.198 118.730 117.829 1.00 88.72 784 ALA A N 1
ATOM 849 C CA . ALA A 1 784 ? 183.483 119.345 117.507 1.00 88.07 784 ALA A CA 1
ATOM 850 C C . ALA A 1 784 ? 184.596 118.308 117.416 1.00 89.19 784 ALA A C 1
ATOM 851 O O . ALA A 1 784 ? 185.484 118.417 116.562 1.00 89.87 784 ALA A O 1
ATOM 853 N N . GLN A 1 785 ? 184.570 117.298 118.282 1.00 91.53 785 GLN A N 1
ATOM 854 C CA . GLN A 1 785 ? 185.639 116.311 118.361 1.00 89.39 785 GLN A CA 1
ATOM 855 C C . GLN A 1 785 ? 185.402 115.088 117.483 1.00 90.38 785 GLN A C 1
ATOM 856 O O . GLN A 1 785 ? 186.197 114.145 117.542 1.00 90.56 785 GLN A O 1
ATOM 862 N N . ASP A 1 786 ? 184.334 115.079 116.683 1.00 94.99 786 ASP A N 1
ATOM 863 C CA . ASP A 1 786 ? 184.008 113.963 115.792 1.00 95.56 786 ASP A CA 1
ATOM 864 C C . ASP A 1 786 ? 183.813 112.666 116.581 1.00 95.88 786 ASP A C 1
ATOM 865 O O . ASP A 1 786 ? 184.491 111.660 116.363 1.00 93.01 786 ASP A O 1
ATOM 870 N N . LEU A 1 787 ? 182.863 112.710 117.512 1.00 93.79 787 LEU A N 1
ATOM 871 C CA . LEU A 1 787 ? 182.518 111.566 118.341 1.00 91.72 787 LEU A CA 1
ATOM 872 C C . LEU A 1 787 ? 181.019 111.322 118.269 1.00 91.26 787 LEU A C 1
ATOM 873 O O . LEU A 1 787 ? 180.244 112.197 117.874 1.00 92.27 787 LEU A O 1
ATOM 878 N N . GLU A 1 788 ? 180.616 110.113 118.646 1.00 86.72 788 GLU A N 1
ATOM 879 C CA . GLU A 1 788 ? 179.201 109.795 118.752 1.00 86.01 788 GLU A CA 1
ATOM 880 C C . GLU A 1 788 ? 178.635 110.355 120.050 1.00 86.41 788 GLU A C 1
ATOM 881 O O . GLU A 1 788 ? 179.293 110.333 121.094 1.00 90.91 788 GLU A O 1
ATOM 887 N N . TYR A 1 789 ? 177.406 110.865 119.975 1.00 71.38 789 TYR A N 1
ATOM 888 C CA . TYR A 1 789 ? 176.785 111.539 121.111 1.00 73.04 789 TYR A CA 1
ATOM 889 C C . TYR A 1 789 ? 176.249 110.538 122.131 1.00 72.18 789 TYR A C 1
ATOM 890 O O . TYR A 1 789 ? 176.517 110.653 123.335 1.00 73.60 789 TYR A O 1
ATOM 899 N N . LEU A 1 790 ? 175.505 109.538 121.660 1.00 67.37 790 LEU A N 1
ATOM 900 C CA . LEU A 1 790 ? 174.813 108.633 122.569 1.00 70.23 790 LEU A CA 1
ATOM 901 C C . LEU A 1 790 ? 175.775 107.684 123.278 1.00 73.26 790 LEU A C 1
ATOM 902 O O . LEU A 1 790 ? 175.542 107.326 124.437 1.00 75.37 790 LEU A O 1
ATOM 907 N N . THR A 1 791 ? 176.858 107.271 122.615 1.00 70.27 791 THR A N 1
ATOM 908 C CA . THR A 1 791 ? 177.858 106.439 123.283 1.00 71.67 791 THR A CA 1
ATOM 909 C C . THR A 1 791 ? 178.567 107.211 124.392 1.00 69.74 791 THR A C 1
ATOM 910 O O . THR A 1 791 ? 178.811 106.673 125.485 1.00 75.10 791 THR A O 1
ATOM 914 N N . GLY A 1 792 ? 178.914 108.471 124.124 1.00 62.75 792 GLY A N 1
ATOM 915 C CA . GLY A 1 792 ? 179.463 109.313 125.170 1.00 66.43 792 GLY A CA 1
ATOM 916 C C . GLY A 1 792 ? 178.505 109.479 126.332 1.00 66.24 792 GLY A C 1
ATOM 917 O O . GLY A 1 792 ? 178.914 109.447 127.495 1.00 71.90 792 GLY A O 1
ATOM 918 N N . ARG A 1 793 ? 177.213 109.648 126.035 1.00 58.16 793 ARG A N 1
ATOM 919 C CA . ARG A 1 793 ? 176.221 109.725 127.103 1.00 59.82 793 ARG A CA 1
ATOM 920 C C . ARG A 1 793 ? 176.164 108.427 127.903 1.00 61.12 793 ARG A C 1
ATOM 921 O O . ARG A 1 793 ? 176.002 108.451 129.128 1.00 68.85 793 ARG A O 1
ATOM 929 N N . VAL A 1 794 ? 176.292 107.286 127.224 1.00 56.50 794 VAL A N 1
ATOM 930 C CA . VAL A 1 794 ? 176.287 105.994 127.909 1.00 59.85 794 VAL A CA 1
ATOM 931 C C . VAL A 1 794 ? 177.437 105.912 128.905 1.00 60.69 794 VAL A C 1
ATOM 932 O O . VAL A 1 794 ? 177.257 105.524 130.071 1.00 64.48 794 VAL A O 1
ATOM 936 N N . TRP A 1 795 ? 178.642 106.273 128.460 1.00 60.99 795 TRP A N 1
ATOM 937 C CA . TRP A 1 795 ? 179.793 106.176 129.355 1.00 59.42 795 TRP A CA 1
ATOM 938 C C . TRP A 1 795 ? 179.721 107.206 130.477 1.00 56.51 795 TRP A C 1
ATOM 939 O O . TRP A 1 795 ? 180.141 106.921 131.608 1.00 59.70 795 TRP A O 1
ATOM 950 N N . VAL A 1 796 ? 179.169 108.389 130.195 1.00 51.50 796 VAL A N 1
ATOM 951 C CA . VAL A 1 796 ? 178.950 109.379 131.246 1.00 50.78 796 VAL A CA 1
ATOM 952 C C . VAL A 1 796 ? 177.997 108.831 132.298 1.00 49.71 796 VAL A C 1
ATOM 953 O O . VAL A 1 796 ? 178.213 109.002 133.501 1.00 56.99 796 VAL A O 1
ATOM 957 N N . GLY A 1 797 ? 176.929 108.161 131.862 1.00 45.53 797 GLY A N 1
ATOM 958 C CA . GLY A 1 797 ? 175.998 107.572 132.811 1.00 49.60 797 GLY A CA 1
ATOM 959 C C . GLY A 1 797 ? 176.630 106.486 133.662 1.00 47.33 797 GLY A C 1
ATOM 960 O O . GLY A 1 797 ? 176.366 106.393 134.863 1.00 51.43 797 GLY A O 1
ATOM 961 N N . LEU A 1 798 ? 177.464 105.642 133.050 1.00 46.91 798 LEU A N 1
ATOM 962 C CA . LEU A 1 798 ? 178.142 104.599 133.821 1.00 48.99 798 LEU A CA 1
ATOM 963 C C . LEU A 1 798 ? 179.072 105.203 134.871 1.00 51.13 798 LEU A C 1
ATOM 964 O O . LEU A 1 798 ? 179.086 104.774 136.036 1.00 55.43 798 LEU A O 1
ATOM 969 N N . TRP A 1 799 ? 179.853 106.213 134.479 1.00 53.24 799 TRP A N 1
ATOM 970 C CA . TRP A 1 799 ? 180.740 106.858 135.442 1.00 49.67 799 TRP A CA 1
ATOM 971 C C . TRP A 1 799 ? 179.946 107.566 136.534 1.00 49.21 799 TRP A C 1
ATOM 972 O O . TRP A 1 799 ? 180.368 107.601 137.695 1.00 55.42 799 TRP A O 1
ATOM 983 N N . LEU A 1 800 ? 178.790 108.136 136.182 1.00 44.85 800 LEU A N 1
ATOM 984 C CA . LEU A 1 800 ? 177.929 108.760 137.181 1.00 44.46 800 LEU A CA 1
ATOM 985 C C . LEU A 1 800 ? 177.409 107.735 138.179 1.00 45.50 800 LEU A C 1
ATOM 986 O O . LEU A 1 800 ? 177.333 108.013 139.379 1.00 51.88 800 LEU A O 1
ATOM 991 N N . VAL A 1 801 ? 177.032 106.549 137.698 1.00 46.84 801 VAL A N 1
ATOM 992 C CA . VAL A 1 801 ? 176.586 105.489 138.601 1.00 47.59 801 VAL A CA 1
ATOM 993 C C . VAL A 1 801 ? 177.704 105.115 139.565 1.00 48.13 801 VAL A C 1
ATOM 994 O O . VAL A 1 801 ? 177.487 104.975 140.777 1.00 55.11 801 VAL A O 1
ATOM 998 N N . VAL A 1 802 ? 178.922 104.958 139.039 1.00 47.89 802 VAL A N 1
ATOM 999 C CA . VAL A 1 802 ? 180.054 104.600 139.894 1.00 48.96 802 VAL A CA 1
ATOM 1000 C C . VAL A 1 802 ? 180.290 105.677 140.949 1.00 48.57 802 VAL A C 1
ATOM 1001 O O . VAL A 1 802 ? 180.465 105.382 142.140 1.00 52.00 802 VAL A O 1
ATOM 1005 N N . PHE A 1 803 ? 180.287 106.945 140.528 1.00 53.80 803 PHE A N 1
ATOM 1006 C CA . PHE A 1 803 ? 180.536 108.043 141.457 1.00 48.74 803 PHE A CA 1
ATOM 1007 C C . PHE A 1 803 ? 179.449 108.134 142.521 1.00 48.02 803 PHE A C 1
ATOM 1008 O O . PHE A 1 803 ? 179.744 108.375 143.696 1.00 55.16 803 PHE A O 1
ATOM 1016 N N . VAL A 1 804 ? 178.186 107.961 142.128 1.00 47.45 804 VAL A N 1
ATOM 1017 C CA . VAL A 1 804 ? 177.088 108.044 143.086 1.00 51.80 804 VAL A CA 1
ATOM 1018 C C . VAL A 1 804 ? 177.180 106.915 144.103 1.00 51.83 804 VAL A C 1
ATOM 1019 O O . VAL A 1 804 ? 176.982 107.128 145.306 1.00 48.68 804 VAL A O 1
ATOM 1023 N N . LEU A 1 805 ? 177.482 105.698 143.643 1.00 53.29 805 LEU A N 1
ATOM 1024 C CA . LEU A 1 805 ? 177.642 104.585 144.573 1.00 49.82 805 LEU A CA 1
ATOM 1025 C C . LEU A 1 805 ? 178.783 104.844 145.549 1.00 51.24 805 LEU A C 1
ATOM 1026 O O . LEU A 1 805 ? 178.643 104.615 146.757 1.00 51.73 805 LEU A O 1
ATOM 1031 N N . ALA A 1 806 ? 179.918 105.340 145.045 1.00 58.33 806 ALA A N 1
ATOM 1032 C CA . ALA A 1 806 ? 181.048 105.629 145.924 1.00 56.33 806 ALA A CA 1
ATOM 1033 C C . ALA A 1 806 ? 180.702 106.711 146.940 1.00 52.60 806 ALA A C 1
ATOM 1034 O O . ALA A 1 806 ? 181.065 106.605 148.117 1.00 51.64 806 ALA A O 1
ATOM 1036 N N . LEU A 1 807 ? 180.008 107.764 146.503 1.00 59.21 807 LEU A N 1
ATOM 1037 C CA . LEU A 1 807 ? 179.648 108.850 147.409 1.00 54.72 807 LEU A CA 1
ATOM 1038 C C . LEU A 1 807 ? 178.679 108.381 148.486 1.00 55.11 807 LEU A C 1
ATOM 1039 O O . LEU A 1 807 ? 178.820 108.749 149.657 1.00 57.37 807 LEU A O 1
ATOM 1044 N N . VAL A 1 808 ? 177.685 107.573 148.111 1.00 64.80 808 VAL A N 1
ATOM 1045 C CA . VAL A 1 808 ? 176.721 107.089 149.094 1.00 61.63 808 VAL A CA 1
ATOM 1046 C C . VAL A 1 808 ? 177.391 106.136 150.078 1.00 61.62 808 VAL A C 1
ATOM 1047 O O . VAL A 1 808 ? 177.077 106.137 151.274 1.00 60.92 808 VAL A O 1
ATOM 1051 N N . ALA A 1 809 ? 178.335 105.321 149.596 1.00 66.87 809 ALA A N 1
ATOM 1052 C CA . ALA A 1 809 ? 178.993 104.351 150.468 1.00 63.93 809 ALA A CA 1
ATOM 1053 C C . ALA A 1 809 ? 179.775 105.020 151.593 1.00 64.66 809 ALA A C 1
ATOM 1054 O O . ALA A 1 809 ? 179.891 104.452 152.684 1.00 66.64 809 ALA A O 1
ATOM 1056 N N . ALA A 1 810 ? 180.307 106.217 151.359 1.00 71.31 810 ALA A N 1
ATOM 1057 C CA . ALA A 1 810 ? 181.149 106.901 152.331 1.00 70.98 810 ALA A CA 1
ATOM 1058 C C . ALA A 1 810 ? 180.372 107.858 153.226 1.00 72.15 810 ALA A C 1
ATOM 1059 O O . ALA A 1 810 ? 180.990 108.672 153.920 1.00 73.98 810 ALA A O 1
ATOM 1061 N N . GLU A 1 811 ? 179.038 107.776 153.223 1.00 79.48 811 GLU A N 1
ATOM 1062 C CA . GLU A 1 811 ? 178.178 108.655 154.019 1.00 80.14 811 GLU A CA 1
ATOM 1063 C C . GLU A 1 811 ? 178.434 110.126 153.694 1.00 79.40 811 GLU A C 1
ATOM 1064 O O . GLU A 1 811 ? 178.426 110.988 154.574 1.00 80.63 811 GLU A O 1
ATOM 1070 N N . GLY A 1 812 ? 178.654 110.417 152.413 1.00 70.83 812 GLY A N 1
ATOM 1071 C CA . GLY A 1 812 ? 178.901 111.782 151.984 1.00 72.42 812 GLY A CA 1
ATOM 1072 C C . GLY A 1 812 ? 177.689 112.688 152.030 1.00 74.36 812 GLY A C 1
ATOM 1073 O O . GLY A 1 812 ? 177.827 113.892 151.788 1.00 71.87 812 GLY A O 1
ATOM 1074 N N . SER A 1 813 ? 176.514 112.144 152.335 1.00 72.70 813 SER A N 1
ATOM 1075 C CA . SER A 1 813 ? 175.287 112.925 152.413 1.00 71.70 813 SER A CA 1
ATOM 1076 C C . SER A 1 813 ? 175.110 113.632 153.750 1.00 74.00 813 SER A C 1
ATOM 1077 O O . SER A 1 813 ? 173.999 114.079 154.048 1.00 70.88 813 SER A O 1
ATOM 1080 N N . PHE A 1 814 ? 176.159 113.736 154.564 1.00 76.73 814 PHE A N 1
ATOM 1081 C CA . PHE A 1 814 ? 176.084 114.469 155.819 1.00 74.38 814 PHE A CA 1
ATOM 1082 C C . PHE A 1 814 ? 176.530 115.921 155.686 1.00 74.65 814 PHE A C 1
ATOM 1083 O O . PHE A 1 814 ? 176.439 116.673 156.661 1.00 78.54 814 PHE A O 1
ATOM 1091 N N . LEU A 1 815 ? 176.997 116.335 154.506 1.00 68.28 815 LEU A N 1
ATOM 1092 C CA . LEU A 1 815 ? 177.331 117.734 154.269 1.00 66.65 815 LEU A CA 1
ATOM 1093 C C . LEU A 1 815 ? 176.097 118.618 154.158 1.00 67.31 815 LEU A C 1
ATOM 1094 O O . LEU A 1 815 ? 176.237 119.845 154.107 1.00 68.26 815 LEU A O 1
ATOM 1099 N N . VAL A 1 816 ? 174.902 118.026 154.107 1.00 65.52 816 VAL A N 1
ATOM 1100 C CA . VAL A 1 816 ? 173.665 118.788 153.995 1.00 64.10 816 VAL A CA 1
ATOM 1101 C C . VAL A 1 816 ? 173.422 119.672 155.210 1.00 64.00 816 VAL A C 1
ATOM 1102 O O . VAL A 1 816 ? 172.727 120.687 155.104 1.00 65.94 816 VAL A O 1
ATOM 1106 N N . ARG A 1 817 ? 173.984 119.320 156.368 1.00 66.11 817 ARG A N 1
ATOM 1107 C CA . ARG A 1 817 ? 173.817 120.153 157.554 1.00 66.14 817 ARG A CA 1
ATOM 1108 C C . ARG A 1 817 ? 174.528 121.497 157.436 1.00 65.10 817 ARG A C 1
ATOM 1109 O O . ARG A 1 817 ? 174.240 122.401 158.227 1.00 66.80 817 ARG A O 1
ATOM 1117 N N . TYR A 1 818 ? 175.434 121.654 156.472 1.00 60.33 818 TYR A N 1
ATOM 1118 C CA . TYR A 1 818 ? 176.121 122.919 156.243 1.00 59.92 818 TYR A CA 1
ATOM 1119 C C . TYR A 1 818 ? 175.330 123.878 155.362 1.00 61.10 818 TYR A C 1
ATOM 1120 O O . TYR A 1 818 ? 175.809 124.987 155.100 1.00 58.40 818 TYR A O 1
ATOM 1129 N N . ILE A 1 819 ? 174.149 123.488 154.894 1.00 54.55 819 ILE A N 1
ATOM 1130 C CA . ILE A 1 819 ? 173.338 124.314 154.006 1.00 50.32 819 ILE A CA 1
ATOM 1131 C C . ILE A 1 819 ? 172.328 125.058 154.872 1.00 51.30 819 ILE A C 1
ATOM 1132 O O . ILE A 1 819 ? 171.309 124.501 155.286 1.00 50.80 819 ILE A O 1
ATOM 1137 N N . SER A 1 820 ? 172.615 126.327 155.141 1.00 53.83 820 SER A N 1
ATOM 1138 C CA . SER A 1 820 ? 171.774 127.184 155.958 1.00 51.55 820 SER A CA 1
ATOM 1139 C C . SER A 1 820 ? 170.578 127.695 155.159 1.00 49.89 820 SER A C 1
ATOM 1140 O O . SER A 1 820 ? 170.567 127.624 153.928 1.00 53.16 820 SER A O 1
ATOM 1143 N N . PRO A 1 821 ? 169.547 128.207 155.840 1.00 43.10 821 PRO A N 1
ATOM 1144 C CA . PRO A 1 821 ? 168.406 128.792 155.114 1.00 40.41 821 PRO A CA 1
ATOM 1145 C C . PRO A 1 821 ? 168.779 129.955 154.209 1.00 41.78 821 PRO A C 1
ATOM 1146 O O . PRO A 1 821 ? 167.971 130.331 153.354 1.00 48.35 821 PRO A O 1
ATOM 1150 N N . PHE A 1 822 ? 169.960 130.548 154.389 1.00 39.96 822 PHE A N 1
ATOM 1151 C CA . PHE A 1 822 ? 170.502 131.509 153.433 1.00 43.51 822 PHE A CA 1
ATOM 1152 C C . PHE A 1 822 ? 170.429 130.965 152.005 1.00 41.09 822 PHE A C 1
ATOM 1153 O O . PHE A 1 822 ? 169.737 131.519 151.134 1.00 47.65 822 PHE A O 1
ATOM 1161 N N . THR A 1 823 ? 171.124 129.849 151.766 1.00 37.02 823 THR A N 1
ATOM 1162 C CA . THR A 1 823 ? 171.198 129.261 150.432 1.00 34.65 823 THR A CA 1
ATOM 1163 C C . THR A 1 823 ? 169.838 128.764 149.960 1.00 30.26 823 THR A C 1
ATOM 1164 O O . THR A 1 823 ? 169.487 128.917 148.785 1.00 38.60 823 THR A O 1
ATOM 1168 N N . GLN A 1 824 ? 169.066 128.151 150.858 1.00 26.25 824 GLN A N 1
ATOM 1169 C CA . GLN A 1 824 ? 167.755 127.634 150.480 1.00 33.11 824 GLN A CA 1
ATOM 1170 C C . GLN A 1 824 ? 166.839 128.756 150.008 1.00 37.24 824 GLN A C 1
ATOM 1171 O O . GLN A 1 824 ? 166.153 128.630 148.985 1.00 44.96 824 GLN A O 1
ATOM 1177 N N . GLU A 1 825 ? 166.819 129.866 150.749 1.00 38.59 825 GLU A N 1
ATOM 1178 C CA . GLU A 1 825 ? 165.988 131.003 150.372 1.00 37.04 825 GLU A CA 1
ATOM 1179 C C . GLU A 1 825 ? 166.433 131.588 149.042 1.00 36.99 825 GLU A C 1
ATOM 1180 O O . GLU A 1 825 ? 165.599 131.885 148.176 1.00 41.70 825 GLU A O 1
ATOM 1186 N N . ILE A 1 826 ? 167.747 131.746 148.853 1.00 26.29 826 ILE A N 1
ATOM 1187 C CA . ILE A 1 826 ? 168.252 132.283 147.591 1.00 29.30 826 ILE A CA 1
ATOM 1188 C C . ILE A 1 826 ? 167.810 131.405 146.424 1.00 32.89 826 ILE A C 1
ATOM 1189 O O . ILE A 1 826 ? 167.271 131.892 145.418 1.00 47.35 826 ILE A O 1
ATOM 1194 N N . PHE A 1 827 ? 168.010 130.091 146.557 1.00 32.76 827 PHE A N 1
ATOM 1195 C CA . PHE A 1 827 ? 167.685 129.158 145.483 1.00 24.61 827 PHE A CA 1
ATOM 1196 C C . PHE A 1 827 ? 166.197 129.182 145.155 1.00 17.20 827 PHE A C 1
ATOM 1197 O O . PHE A 1 827 ? 165.811 129.282 143.983 1.00 25.66 827 PHE A O 1
ATOM 1205 N N . ALA A 1 828 ? 165.344 129.083 146.179 1.00 22.10 828 ALA A N 1
ATOM 1206 C CA . ALA A 1 828 ? 163.906 129.037 145.934 1.00 25.72 828 ALA A CA 1
ATOM 1207 C C . ALA A 1 828 ? 163.409 130.330 145.300 1.00 26.40 828 ALA A C 1
ATOM 1208 O O . ALA A 1 828 ? 162.604 130.300 144.355 1.00 29.76 828 ALA A O 1
ATOM 1210 N N . PHE A 1 829 ? 163.880 131.477 145.799 1.00 26.83 829 PHE A N 1
ATOM 1211 C CA . PHE A 1 829 ? 163.448 132.755 145.248 1.00 22.46 829 PHE A CA 1
ATOM 1212 C C . PHE A 1 829 ? 163.847 132.878 143.782 1.00 25.29 829 PHE A C 1
ATOM 1213 O O . PHE A 1 829 ? 163.032 133.270 142.935 1.00 34.78 829 PHE A O 1
ATOM 1221 N N . LEU A 1 830 ? 165.093 132.515 143.457 1.00 15.65 830 LEU A N 1
ATOM 1222 C CA . LEU A 1 830 ? 165.542 132.605 142.071 1.00 16.55 830 LEU A CA 1
ATOM 1223 C C . LEU A 1 830 ? 164.739 131.682 141.160 1.00 26.45 830 LEU A C 1
ATOM 1224 O O . LEU A 1 830 ? 164.340 132.076 140.054 1.00 34.40 830 LEU A O 1
ATOM 1229 N N . ILE A 1 831 ? 164.482 130.450 141.609 1.00 24.43 831 ILE A N 1
ATOM 1230 C CA . ILE A 1 831 ? 163.772 129.489 140.770 1.00 18.26 831 ILE A CA 1
ATOM 1231 C C . ILE A 1 831 ? 162.351 129.965 140.488 1.00 19.45 831 ILE A C 1
ATOM 1232 O O . ILE A 1 831 ? 161.874 129.907 139.344 1.00 21.28 831 ILE A O 1
ATOM 1237 N N . SER A 1 832 ? 161.653 130.454 141.519 1.00 15.86 832 SER A N 1
ATOM 1238 C CA . SER A 1 832 ? 160.285 130.926 141.315 1.00 12.40 832 SER A CA 1
ATOM 1239 C C . SER A 1 832 ? 160.247 132.161 140.420 1.00 11.76 832 SER A C 1
ATOM 1240 O O . SER A 1 832 ? 159.351 132.297 139.574 1.00 28.73 832 SER A O 1
ATOM 1243 N N . LEU A 1 833 ? 161.212 133.070 140.583 1.00 25.99 833 LEU A N 1
ATOM 1244 C CA . LEU A 1 833 ? 161.250 134.256 139.734 1.00 20.83 833 LEU A CA 1
ATOM 1245 C C . LEU A 1 833 ? 161.450 133.880 138.267 1.00 14.54 833 LEU A C 1
ATOM 1246 O O . LEU A 1 833 ? 160.784 134.430 137.375 1.00 31.94 833 LEU A O 1
ATOM 1251 N N . ILE A 1 834 ? 162.352 132.931 137.998 1.00 14.34 834 ILE A N 1
ATOM 1252 C CA . ILE A 1 834 ? 162.586 132.487 136.623 1.00 17.32 834 ILE A CA 1
ATOM 1253 C C . ILE A 1 834 ? 161.322 131.852 136.044 1.00 18.37 834 ILE A C 1
ATOM 1254 O O . ILE A 1 834 ? 160.927 132.127 134.894 1.00 23.51 834 ILE A O 1
ATOM 1259 N N . PHE A 1 835 ? 160.663 131.004 136.842 1.00 21.11 835 PHE A N 1
ATOM 1260 C CA . PHE A 1 835 ? 159.411 130.386 136.418 1.00 20.98 835 PHE A CA 1
ATOM 1261 C C . PHE A 1 835 ? 158.404 131.440 135.983 1.00 18.83 835 PHE A C 1
ATOM 1262 O O . PHE A 1 835 ? 157.810 131.340 134.905 1.00 20.56 835 PHE A O 1
ATOM 1270 N N . ILE A 1 836 ? 158.219 132.476 136.801 1.00 12.61 836 ILE A N 1
ATOM 1271 C CA . ILE A 1 836 ? 157.234 133.505 136.465 1.00 10.02 836 ILE A CA 1
ATOM 1272 C C . ILE A 1 836 ? 157.619 134.251 135.189 1.00 18.22 836 ILE A C 1
ATOM 1273 O O . ILE A 1 836 ? 156.761 134.560 134.352 1.00 25.91 836 ILE A O 1
ATOM 1278 N N . TYR A 1 837 ? 158.905 134.559 135.021 1.00 17.15 837 TYR A N 1
ATOM 1279 C CA . TYR A 1 837 ? 159.330 135.343 133.860 1.00 7.57 837 TYR A CA 1
ATOM 1280 C C . TYR A 1 837 ? 159.046 134.608 132.545 1.00 16.99 837 TYR A C 1
ATOM 1281 O O . TYR A 1 837 ? 158.682 135.229 131.523 1.00 44.12 837 TYR A O 1
ATOM 1290 N N . GLU A 1 838 ? 159.163 133.271 132.560 1.00 13.71 838 GLU A N 1
ATOM 1291 C CA . GLU A 1 838 ? 158.993 132.493 131.320 1.00 17.67 838 GLU A CA 1
ATOM 1292 C C . GLU A 1 838 ? 157.546 132.416 130.812 1.00 14.19 838 GLU A C 1
ATOM 1293 O O . GLU A 1 838 ? 157.320 132.432 129.590 1.00 21.54 838 GLU A O 1
ATOM 1299 N N . THR A 1 839 ? 156.564 132.423 131.715 1.00 19.86 839 THR A N 1
ATOM 1300 C CA . THR A 1 839 ? 155.150 132.451 131.334 1.00 20.33 839 THR A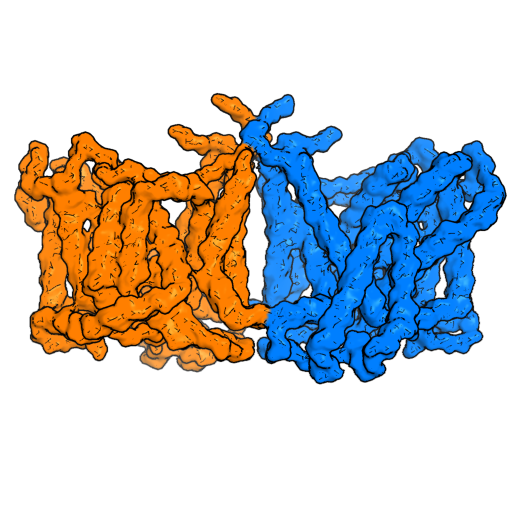 CA 1
ATOM 1301 C C . THR A 1 839 ? 154.788 133.728 130.555 1.00 17.50 839 THR A C 1
ATOM 1302 O O . THR A 1 839 ? 154.082 133.691 129.522 1.00 38.97 839 THR A O 1
ATOM 1306 N N . PHE A 1 840 ? 155.248 134.876 131.057 1.00 13.94 840 PHE A N 1
ATOM 1307 C CA . PHE A 1 840 ? 155.071 136.142 130.361 1.00 19.64 840 PHE A CA 1
ATOM 1308 C C . PHE A 1 840 ? 155.778 136.193 129.030 1.00 25.31 840 PHE A C 1
ATOM 1309 O O . PHE A 1 840 ? 155.233 136.783 128.093 1.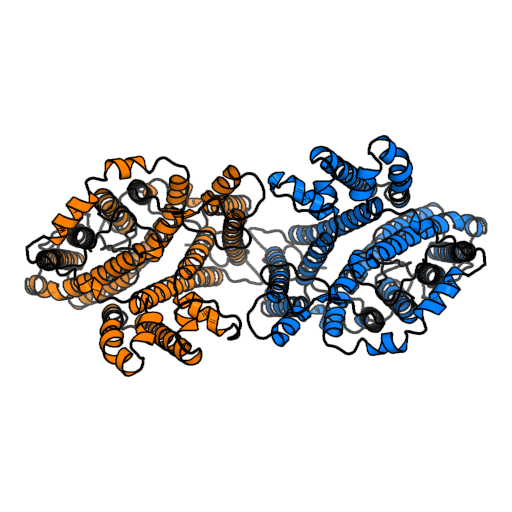00 32.14 840 PHE A O 1
ATOM 1317 N N . TYR A 1 841 ? 156.967 135.593 128.905 1.00 14.37 841 TYR A N 1
ATOM 1318 C CA . TYR A 1 841 ? 157.600 135.567 127.576 1.00 13.40 841 TYR A CA 1
ATOM 1319 C C . TYR A 1 841 ? 156.818 134.760 126.554 1.00 24.08 841 TYR A C 1
ATOM 1320 O O . TYR A 1 841 ? 156.726 135.154 125.384 1.00 41.70 841 TYR A O 1
ATOM 1329 N N . LYS A 1 842 ? 156.233 133.650 126.973 1.00 16.94 842 LYS A N 1
ATOM 1330 C CA . LYS A 1 842 ? 155.455 132.852 126.034 1.00 18.88 842 LYS A CA 1
ATOM 1331 C C . LYS A 1 842 ? 154.150 133.553 125.609 1.00 21.71 842 LYS A C 1
ATOM 1332 O O . LYS A 1 842 ? 153.736 133.433 124.440 1.00 20.88 842 LYS A O 1
ATOM 1338 N N . LEU A 1 843 ? 153.574 134.416 126.465 1.00 16.35 843 LEU A N 1
ATOM 1339 C CA . LEU A 1 843 ? 152.488 135.297 125.973 1.00 7.17 843 LEU A CA 1
ATOM 1340 C C . LEU A 1 843 ? 152.964 136.376 124.995 1.00 10.35 843 LEU A C 1
ATOM 1341 O O . LEU A 1 843 ? 152.315 136.627 123.962 1.00 28.67 843 LEU A O 1
ATOM 1346 N N . TYR A 1 844 ? 154.037 137.088 125.349 1.00 15.69 844 TYR A N 1
ATOM 1347 C CA . TYR A 1 844 ? 154.652 138.040 124.417 1.00 19.24 844 TYR A CA 1
ATOM 1348 C C . TYR A 1 844 ? 154.871 137.449 123.028 1.00 19.49 844 TYR A C 1
ATOM 1349 O O . TYR A 1 844 ? 154.645 138.110 121.999 1.00 29.11 844 TYR A O 1
ATOM 1358 N N . LYS A 1 845 ? 155.347 136.210 122.984 1.00 15.64 845 LYS A N 1
ATOM 1359 C CA . LYS A 1 845 ? 155.638 135.565 121.713 1.00 17.13 845 LYS A CA 1
ATOM 1360 C C . LYS A 1 845 ? 154.369 135.248 120.944 1.00 20.97 845 LYS A C 1
ATOM 1361 O O . LYS A 1 845 ? 154.367 135.313 119.709 1.00 30.84 845 LYS A O 1
ATOM 1367 N N . VAL A 1 846 ? 153.295 134.858 121.641 1.00 28.69 846 VAL A N 1
ATOM 1368 C CA . VAL A 1 846 ? 151.995 134.857 120.960 1.00 26.41 846 VAL A CA 1
ATOM 1369 C C . VAL A 1 846 ? 151.703 136.160 120.207 1.00 17.36 846 VAL A C 1
ATOM 1370 O O . VAL A 1 846 ? 151.305 136.102 119.040 1.00 22.80 846 VAL A O 1
ATOM 1374 N N . PHE A 1 847 ? 151.837 137.322 120.883 1.00 15.60 847 PHE A N 1
ATOM 1375 C CA . PHE A 1 847 ? 151.505 138.610 120.259 1.00 8.09 847 PHE A CA 1
ATOM 1376 C C . PHE A 1 847 ? 152.423 138.969 119.121 1.00 16.72 847 PHE A C 1
ATOM 1377 O O . PHE A 1 847 ? 152.028 139.756 118.269 1.00 29.21 847 PHE A O 1
ATOM 1385 N N . THR A 1 848 ? 153.674 138.548 119.163 1.00 30.83 848 THR A N 1
ATOM 1386 C CA . THR A 1 848 ? 154.513 138.771 117.996 1.00 14.37 848 THR A CA 1
ATOM 1387 C C . THR A 1 848 ? 154.202 137.791 116.864 1.00 16.23 848 THR A C 1
ATOM 1388 O O . THR A 1 848 ? 154.432 138.121 115.698 1.00 30.20 848 THR A O 1
ATOM 1392 N N . GLU A 1 849 ? 153.726 136.577 117.177 1.00 24.80 849 GLU A N 1
ATOM 1393 C CA . GLU A 1 849 ? 153.226 135.665 116.146 1.00 29.31 849 GLU A CA 1
ATOM 1394 C C . GLU A 1 849 ? 151.985 136.234 115.464 1.00 39.18 849 GLU A C 1
ATOM 1395 O O . GLU A 1 849 ? 151.833 136.144 114.237 1.00 33.16 849 GLU A O 1
ATOM 1401 N N . HIS A 1 850 ? 151.106 136.864 116.241 1.00 39.26 850 HIS A N 1
ATOM 1402 C CA . HIS A 1 850 ? 149.818 137.358 115.754 1.00 20.74 850 HIS A CA 1
ATOM 1403 C C . HIS A 1 850 ? 149.617 138.821 116.141 1.00 23.66 850 HIS A C 1
ATOM 1404 O O . HIS A 1 850 ? 148.822 139.137 117.034 1.00 30.05 850 HIS A O 1
ATOM 1411 N N . PRO A 1 851 ? 150.294 139.743 115.461 1.00 28.93 851 PRO A N 1
ATOM 1412 C CA . PRO A 1 851 ? 150.170 141.162 115.814 1.00 26.98 851 PRO A CA 1
ATOM 1413 C C . PRO A 1 851 ? 148.813 141.734 115.427 1.00 35.69 851 PRO A C 1
ATOM 1414 O O . PRO A 1 851 ? 148.095 141.201 114.578 1.00 41.98 851 PRO A O 1
ATOM 1418 N N . LEU A 1 852 ? 148.464 142.843 116.077 1.00 34.40 852 LEU A N 1
ATOM 1419 C CA . LEU A 1 852 ? 147.219 143.549 115.791 1.00 34.17 852 LEU A CA 1
ATOM 1420 C C . LEU A 1 852 ? 147.423 144.423 114.559 1.00 38.90 852 LEU A C 1
ATOM 1421 O O . LEU A 1 852 ? 148.201 145.382 114.592 1.00 40.33 852 LEU A O 1
ATOM 1426 N N . LEU A 1 853 ? 146.726 144.097 113.471 1.00 49.55 853 LEU A N 1
ATOM 1427 C CA . LEU A 1 853 ? 146.920 144.794 112.211 1.00 50.82 853 LEU A CA 1
ATOM 1428 C C . LEU A 1 853 ? 145.642 145.504 111.781 1.00 49.32 853 LEU A C 1
ATOM 1429 O O . LEU A 1 853 ? 144.538 145.049 112.096 1.00 47.40 853 LEU A O 1
ATOM 1434 N N . PRO A 1 854 ? 145.761 146.632 111.076 1.00 60.57 854 PRO A N 1
ATOM 1435 C CA . PRO A 1 854 ? 144.551 147.315 110.591 1.00 59.73 854 PRO A CA 1
ATOM 1436 C C . PRO A 1 854 ? 143.767 146.496 109.584 1.00 61.72 854 PRO A C 1
ATOM 1437 O O . PRO A 1 854 ? 142.530 146.487 109.620 1.00 61.59 854 PRO A O 1
ATOM 1441 N N . PHE A 1 855 ? 144.457 145.806 108.682 1.00 65.14 855 PHE A N 1
ATOM 1442 C CA . PHE A 1 855 ? 143.825 145.021 107.633 1.00 65.17 855 PHE A CA 1
ATOM 1443 C C . PHE A 1 855 ? 144.360 143.600 107.666 1.00 64.87 855 PHE A C 1
ATOM 1444 O O . PHE A 1 855 ? 145.565 143.384 107.821 1.00 65.29 855 PHE A O 1
ATOM 1452 N N . TYR A 1 856 ? 143.458 142.635 107.520 1.00 56.37 856 TYR A N 1
ATOM 1453 C CA . TYR A 1 856 ? 143.814 141.217 107.511 1.00 59.60 856 TYR A CA 1
ATOM 1454 C C . TYR A 1 856 ? 143.365 140.605 106.193 1.00 60.71 856 TYR A C 1
ATOM 1455 O O . TYR A 1 856 ? 142.188 140.230 106.049 1.00 60.75 856 TYR A O 1
ATOM 1464 N N . PRO A 1 857 ? 144.254 140.481 105.206 1.00 80.99 857 PRO A N 1
ATOM 1465 C CA . PRO A 1 857 ? 143.826 139.965 103.908 1.00 82.14 857 PRO A CA 1
ATOM 1466 C C . PRO A 1 857 ? 143.593 138.473 103.969 1.00 83.53 857 PRO A C 1
ATOM 1467 O O . PRO A 1 857 ? 144.253 137.753 104.743 1.00 81.92 857 PRO A O 1
ATOM 1471 N N . PRO A 1 858 ? 142.661 137.946 103.176 1.00 97.87 858 PRO A N 1
ATOM 1472 C CA . PRO A 1 858 ? 142.446 136.497 103.148 1.00 99.24 858 PRO A CA 1
ATOM 1473 C C . PRO A 1 858 ? 143.653 135.765 102.583 1.00 98.75 858 PRO A C 1
ATOM 1474 O O . PRO A 1 858 ? 144.378 136.277 101.727 1.00 96.66 858 PRO A O 1
ATOM 1478 N N . GLU A 1 859 ? 143.859 134.548 103.077 1.00 111.45 859 GLU A N 1
ATOM 1479 C CA . GLU A 1 859 ? 144.996 133.734 102.664 1.00 112.27 859 GLU A CA 1
ATOM 1480 C C . GLU A 1 859 ? 144.867 133.306 101.205 1.00 111.58 859 GLU A C 1
ATOM 1481 O O . GLU A 1 859 ? 145.436 133.935 100.312 1.00 110.75 859 GLU A O 1
ATOM 1487 N N . PRO A 1 884 ? 153.126 124.047 108.839 1.00 78.16 884 PRO A N 1
ATOM 1488 C CA . PRO A 1 884 ? 152.567 125.346 108.448 1.00 76.89 884 PRO A CA 1
ATOM 1489 C C . PRO A 1 884 ? 151.580 125.887 109.476 1.00 76.80 884 PRO A C 1
ATOM 1490 O O . PRO A 1 884 ? 150.378 125.920 109.213 1.00 77.05 884 PRO A O 1
ATOM 1494 N N . SER A 1 885 ? 152.087 126.304 110.633 1.00 73.01 885 SER A N 1
ATOM 1495 C CA . SER A 1 885 ? 151.228 126.858 111.665 1.00 71.59 885 SER A CA 1
ATOM 1496 C C . SER A 1 885 ? 150.642 128.194 111.210 1.00 73.62 885 SER A C 1
ATOM 1497 O O . SER A 1 885 ? 151.299 128.959 110.499 1.00 73.70 885 SER A O 1
ATOM 1500 N N . PRO A 1 886 ? 149.401 128.490 111.597 1.00 67.68 886 PRO A N 1
ATOM 1501 C CA . PRO A 1 886 ? 148.794 129.769 111.213 1.00 65.25 886 PRO A CA 1
ATOM 1502 C C . PRO A 1 886 ? 149.566 130.955 111.771 1.00 61.14 886 PRO A C 1
ATOM 1503 O O . PRO A 1 886 ? 150.114 130.910 112.874 1.00 55.44 886 PRO A O 1
ATOM 1507 N N . ARG A 1 887 ? 149.603 132.027 110.984 1.00 54.85 887 ARG A N 1
ATOM 1508 C CA . ARG A 1 887 ? 150.274 133.258 111.369 1.00 53.18 887 ARG A CA 1
ATOM 1509 C C . ARG A 1 887 ? 149.432 134.448 110.932 1.00 53.85 887 ARG A C 1
ATOM 1510 O O . ARG A 1 887 ? 148.631 134.357 109.998 1.00 59.68 887 ARG A O 1
ATOM 1518 N N . ASN A 1 888 ? 149.630 135.571 111.625 1.00 39.88 888 ASN A N 1
ATOM 1519 C CA . ASN A 1 888 ? 148.940 136.825 111.324 1.00 42.13 888 ASN A CA 1
ATOM 1520 C C . ASN A 1 888 ? 147.423 136.643 111.351 1.00 42.00 888 ASN A C 1
ATOM 1521 O O . ASN A 1 888 ? 146.712 137.002 110.410 1.00 47.77 888 ASN A O 1
ATOM 1526 N N . GLN A 1 889 ? 146.926 136.075 112.453 1.00 31.30 889 GLN A N 1
ATOM 1527 C CA . GLN A 1 889 ? 145.500 135.859 112.633 1.00 36.43 889 GLN A CA 1
ATOM 1528 C C . GLN A 1 889 ? 144.904 136.928 113.541 1.00 42.43 889 GLN A C 1
ATOM 1529 O O . GLN A 1 889 ? 145.566 137.403 114.468 1.00 40.33 889 GLN A O 1
ATOM 1535 N N . PRO A 1 890 ? 143.663 137.338 113.290 1.00 42.15 890 PRO A N 1
ATOM 1536 C CA . PRO A 1 890 ? 143.005 138.308 114.169 1.00 37.13 890 PRO A CA 1
ATOM 1537 C C . PRO A 1 890 ? 142.345 137.655 115.373 1.00 40.35 890 PRO A C 1
ATOM 1538 O O . PRO A 1 890 ? 141.973 136.480 115.360 1.00 38.67 890 PRO A O 1
ATOM 1542 N N . ASN A 1 891 ? 142.217 138.453 116.434 1.00 35.90 891 ASN A N 1
ATOM 1543 C CA . ASN A 1 891 ? 141.506 138.093 117.658 1.00 28.74 891 ASN A CA 1
ATOM 1544 C C . ASN A 1 891 ? 142.148 136.930 118.406 1.00 40.70 891 ASN A C 1
ATOM 1545 O O . ASN A 1 891 ? 141.483 136.274 119.212 1.00 41.95 891 ASN A O 1
ATOM 1550 N N . THR A 1 892 ? 143.431 136.654 118.168 1.00 34.56 892 THR A N 1
ATOM 1551 C CA . THR A 1 892 ? 144.097 135.522 118.805 1.00 22.32 892 THR A CA 1
ATOM 1552 C C . THR A 1 892 ? 144.839 135.931 120.073 1.00 21.50 892 THR A C 1
ATOM 1553 O O . THR A 1 892 ? 144.637 135.336 121.137 1.00 38.05 892 THR A O 1
ATOM 1557 N N . ALA A 1 893 ? 145.695 136.947 119.970 1.00 2.36 893 ALA A N 1
ATOM 1558 C CA . ALA A 1 893 ? 146.507 137.357 121.108 1.00 0.00 893 ALA A CA 1
ATOM 1559 C C . ALA A 1 893 ? 145.653 137.899 122.248 1.00 16.36 893 ALA A C 1
ATOM 1560 O O . ALA A 1 893 ? 145.887 137.569 123.419 1.00 41.65 893 ALA A O 1
ATOM 1562 N N . LEU A 1 894 ? 144.664 138.736 121.931 1.00 15.30 894 LEU A N 1
ATOM 1563 C CA . LEU A 1 894 ? 143.810 139.301 122.971 1.00 16.90 894 LEU A CA 1
ATOM 1564 C C . LEU A 1 894 ? 142.980 138.220 123.649 1.00 5.87 894 LEU A C 1
ATOM 1565 O O . LEU A 1 894 ? 142.785 138.252 124.870 1.00 17.90 894 LEU A O 1
ATOM 1570 N N . LEU A 1 895 ? 142.488 137.253 122.875 1.00 4.60 895 LEU A N 1
ATOM 1571 C CA . LEU A 1 895 ? 141.750 136.140 123.460 1.00 18.10 895 LEU A CA 1
ATOM 1572 C C . LEU A 1 895 ? 142.643 135.297 124.363 1.00 18.32 895 LEU A C 1
ATOM 1573 O O . LEU A 1 895 ? 142.201 134.824 125.416 1.00 30.54 895 LEU A O 1
ATOM 1578 N N . SER A 1 896 ? 143.902 135.090 123.965 1.00 0.00 896 SER A N 1
ATOM 1579 C CA . SER A 1 896 ? 144.833 134.360 124.821 1.00 4.60 896 SER A CA 1
ATOM 1580 C C . SER A 1 896 ? 145.069 135.097 126.133 1.00 12.01 896 SER A C 1
ATOM 1581 O O . SER A 1 896 ? 145.102 134.481 127.208 1.00 29.10 896 SER A O 1
ATOM 1584 N N . LEU A 1 897 ? 145.237 136.419 126.062 1.00 0.00 897 LEU A N 1
ATOM 1585 C CA . LEU A 1 897 ? 145.408 137.215 127.274 1.00 5.73 897 LEU A CA 1
ATOM 1586 C C . LEU A 1 897 ? 144.185 137.111 128.178 1.00 12.69 897 LEU A C 1
ATOM 1587 O O . LEU A 1 897 ? 144.312 136.966 129.403 1.00 21.64 897 LEU A O 1
ATOM 1592 N N . ILE A 1 898 ? 142.991 137.178 127.588 1.00 11.00 898 ILE A N 1
ATOM 1593 C CA . ILE A 1 898 ? 141.760 137.086 128.365 1.00 10.72 898 ILE A CA 1
ATOM 1594 C C . ILE A 1 898 ? 141.651 135.725 129.040 1.00 19.72 898 ILE A C 1
ATOM 1595 O O . ILE A 1 898 ? 141.278 135.630 130.214 1.00 18.49 898 ILE A O 1
ATOM 1600 N N . LEU A 1 899 ? 141.969 134.651 128.312 1.00 19.02 899 LEU A N 1
ATOM 1601 C CA . LEU A 1 899 ? 141.896 133.310 128.887 1.00 11.23 899 LEU A CA 1
ATOM 1602 C C . LEU A 1 899 ? 142.879 133.144 130.041 1.00 11.04 899 LEU A C 1
ATOM 1603 O O . LEU A 1 899 ? 142.526 132.595 131.095 1.00 29.36 899 LEU A O 1
ATOM 1608 N N . MET A 1 900 ? 144.113 133.621 129.866 1.00 3.94 900 MET A N 1
ATOM 1609 C CA . MET A 1 900 ? 145.096 133.568 130.945 1.00 14.56 900 MET A CA 1
ATOM 1610 C C . MET A 1 900 ? 144.597 134.298 132.188 1.00 16.66 900 MET A C 1
ATOM 1611 O O . MET A 1 900 ? 144.596 133.741 133.298 1.00 23.64 900 MET A O 1
ATOM 1616 N N . LEU A 1 901 ? 144.167 135.553 132.018 1.00 15.91 901 LEU A N 1
ATOM 1617 C CA . LEU A 1 901 ? 143.748 136.353 133.164 1.00 25.30 901 LEU A CA 1
ATOM 1618 C C . LEU A 1 901 ? 142.522 135.753 133.840 1.00 25.23 901 LEU A C 1
ATOM 1619 O O . LEU A 1 901 ? 142.432 135.734 135.073 1.00 21.01 901 LEU A O 1
ATOM 1624 N N . GLY A 1 902 ? 141.569 135.256 133.051 1.00 15.62 902 GLY A N 1
ATOM 1625 C CA . GLY A 1 902 ? 140.387 134.646 133.629 1.00 9.70 902 GLY A CA 1
ATOM 1626 C C . GLY A 1 902 ? 140.701 133.407 134.441 1.00 17.87 902 GLY A C 1
ATOM 1627 O O . GLY A 1 902 ? 140.177 133.232 135.543 1.00 18.56 902 GLY A O 1
ATOM 1628 N N . THR A 1 903 ? 141.559 132.529 133.912 1.00 22.79 903 THR A N 1
ATOM 1629 C CA . THR A 1 903 ? 141.939 131.338 134.667 1.00 12.90 903 THR A CA 1
ATOM 1630 C C . THR A 1 903 ? 142.615 131.717 135.978 1.00 11.64 903 THR A C 1
ATOM 1631 O O . THR A 1 903 ? 142.263 131.198 137.049 1.00 25.41 903 THR A O 1
ATOM 1635 N N . PHE A 1 904 ? 143.571 132.649 135.916 1.00 15.15 904 PHE A N 1
ATOM 1636 C CA . PHE A 1 904 ? 144.280 133.057 137.125 1.00 8.09 904 PHE A CA 1
ATOM 1637 C C . PHE A 1 904 ? 143.323 133.637 138.159 1.00 25.93 904 PHE A C 1
ATOM 1638 O O . PHE A 1 904 ? 143.389 133.296 139.348 1.00 39.29 904 PHE A O 1
ATOM 1646 N N . PHE A 1 905 ? 142.409 134.508 137.721 1.00 18.77 905 PHE A N 1
ATOM 1647 C CA . PHE A 1 905 ? 141.532 135.187 138.666 1.00 20.48 905 PHE A CA 1
ATOM 1648 C C . PHE A 1 905 ? 140.500 134.238 139.261 1.00 22.70 905 PHE A C 1
ATOM 1649 O O . PHE A 1 905 ? 140.184 134.334 140.451 1.00 16.40 905 PHE A O 1
ATOM 1657 N N . ILE A 1 906 ? 139.963 133.314 138.460 1.00 23.59 906 ILE A N 1
ATOM 1658 C CA . ILE A 1 906 ? 139.027 132.338 139.010 1.00 19.39 906 ILE A CA 1
ATOM 1659 C C . ILE A 1 906 ? 139.722 131.463 140.044 1.00 19.80 906 ILE A C 1
ATOM 1660 O O . ILE A 1 906 ? 139.167 131.185 141.116 1.00 20.29 906 ILE A O 1
ATOM 1665 N N . ALA A 1 907 ? 140.951 131.024 139.751 1.00 29.07 907 ALA A N 1
ATOM 1666 C CA . ALA A 1 907 ? 141.685 130.211 140.717 1.00 19.62 907 ALA A CA 1
ATOM 1667 C C . ALA A 1 907 ? 141.924 130.976 142.014 1.00 17.76 907 ALA A C 1
ATOM 1668 O O . ALA A 1 907 ? 141.713 130.443 143.110 1.00 26.75 907 ALA A O 1
ATOM 1670 N N . PHE A 1 908 ? 142.354 132.237 141.908 1.00 23.32 908 PHE A N 1
ATOM 1671 C CA . PHE A 1 908 ? 142.620 133.026 143.108 1.00 26.96 908 PHE A CA 1
ATOM 1672 C C . PHE A 1 908 ? 141.352 133.259 143.923 1.00 34.58 908 PHE A C 1
ATOM 1673 O O . PHE A 1 908 ? 141.368 133.148 145.156 1.00 36.34 908 PHE A O 1
ATOM 1681 N N . PHE A 1 909 ? 140.243 133.593 143.258 1.00 40.76 909 PHE A N 1
ATOM 1682 C CA . PHE A 1 909 ? 139.000 133.852 143.978 1.00 34.16 909 PHE A CA 1
ATOM 1683 C C . PHE A 1 909 ? 138.502 132.591 144.671 1.00 33.01 909 PHE A C 1
ATOM 1684 O O . PHE A 1 909 ? 138.063 132.644 145.826 1.00 28.38 909 PHE A O 1
ATOM 1692 N N . LEU A 1 910 ? 138.572 131.442 143.993 1.00 37.26 910 LEU A N 1
ATOM 1693 C CA . LEU A 1 910 ? 138.115 130.209 144.623 1.00 29.25 910 LEU A CA 1
ATOM 1694 C C . LEU A 1 910 ? 139.023 129.799 145.774 1.00 28.50 910 LEU A C 1
ATOM 1695 O O . LEU A 1 910 ? 138.552 129.204 146.749 1.00 35.69 910 LEU A O 1
ATOM 1700 N N . ARG A 1 911 ? 140.322 130.095 145.684 1.00 42.49 911 ARG A N 1
ATOM 1701 C CA . ARG A 1 911 ? 141.204 129.836 146.819 1.00 39.27 911 ARG A CA 1
ATOM 1702 C C . ARG A 1 911 ? 140.862 130.740 147.999 1.00 35.16 911 ARG A C 1
ATOM 1703 O O . ARG A 1 911 ? 140.870 130.294 149.151 1.00 40.28 911 ARG A O 1
ATOM 1711 N N . LYS A 1 912 ? 140.556 132.012 147.730 1.00 44.93 912 LYS A N 1
ATOM 1712 C CA . LYS A 1 912 ? 140.160 132.925 148.802 1.00 42.84 912 LYS A CA 1
ATOM 1713 C C . LYS A 1 912 ? 138.832 132.513 149.431 1.00 43.15 912 LYS A C 1
ATOM 1714 O O . LYS A 1 912 ? 138.621 132.724 150.630 1.00 43.20 912 LYS A O 1
ATOM 1720 N N . PHE A 1 913 ? 137.940 131.907 148.644 1.00 48.44 913 PHE A N 1
ATOM 1721 C CA . PHE A 1 913 ? 136.617 131.524 149.130 1.00 44.22 913 PHE A CA 1
ATOM 1722 C C . PHE A 1 913 ? 136.677 130.490 150.252 1.00 46.71 913 PHE A C 1
ATOM 1723 O O . PHE A 1 913 ? 135.680 130.301 150.957 1.00 48.98 913 PHE A O 1
ATOM 1731 N N . ARG A 1 914 ? 137.821 129.827 150.441 1.00 51.93 914 ARG A N 1
ATOM 1732 C CA . ARG A 1 914 ? 137.919 128.776 151.453 1.00 51.59 914 ARG A CA 1
ATOM 1733 C C . ARG A 1 914 ? 137.684 129.317 152.858 1.00 52.53 914 ARG A C 1
ATOM 1734 O O . ARG A 1 914 ? 136.976 128.696 153.658 1.00 53.82 914 ARG A O 1
ATOM 1742 N N . ASN A 1 915 ? 138.271 130.466 153.178 1.00 62.45 915 ASN A N 1
ATOM 1743 C CA . ASN A 1 915 ? 138.240 131.011 154.527 1.00 58.57 915 ASN A CA 1
ATOM 1744 C C . ASN A 1 915 ? 137.033 131.903 154.782 1.00 58.89 915 ASN A C 1
ATOM 1745 O O . ASN A 1 915 ? 136.966 132.546 155.834 1.00 60.86 915 ASN A O 1
ATOM 1750 N N . SER A 1 916 ? 136.085 131.962 153.851 1.00 51.85 916 SER A N 1
ATOM 1751 C CA . SER A 1 916 ? 134.888 132.764 154.034 1.00 51.59 916 SER A CA 1
ATOM 1752 C C . SER A 1 916 ? 133.910 132.044 154.961 1.00 57.07 916 SER A C 1
ATOM 1753 O O . SER A 1 916 ? 134.193 130.970 155.499 1.00 56.67 916 SER A O 1
ATOM 1756 N N . ARG A 1 917 ? 132.739 132.648 155.158 1.00 59.40 917 ARG A N 1
ATOM 1757 C CA . ARG A 1 917 ? 131.710 132.093 156.025 1.00 52.50 917 ARG A CA 1
ATOM 1758 C C . ARG A 1 917 ? 130.472 131.648 155.259 1.00 51.94 917 ARG A C 1
ATOM 1759 O O . ARG A 1 917 ? 129.471 131.282 155.881 1.00 57.68 917 ARG A O 1
ATOM 1767 N N . PHE A 1 918 ? 130.514 131.663 153.932 1.00 46.57 918 PHE A N 1
ATOM 1768 C CA . PHE A 1 918 ? 129.353 131.298 153.135 1.00 48.58 918 PHE A CA 1
ATOM 1769 C C . PHE A 1 918 ? 129.255 129.786 152.981 1.00 43.58 918 PHE A C 1
ATOM 1770 O O . PHE A 1 918 ? 130.264 129.081 152.906 1.00 50.52 918 PHE A O 1
ATOM 1778 N N . LEU A 1 919 ? 128.015 129.294 152.950 1.00 44.83 919 LEU A N 1
ATOM 1779 C CA . LEU A 1 919 ? 127.711 127.870 152.831 1.00 48.21 919 LEU A CA 1
ATOM 1780 C C . LEU A 1 919 ? 128.257 127.079 154.015 1.00 53.65 919 LEU A C 1
ATOM 1781 O O . LEU A 1 919 ? 128.837 127.651 154.943 1.00 54.12 919 LEU A O 1
ATOM 1786 N N . GLY A 1 920 ? 128.065 125.760 153.999 1.00 56.63 920 GLY A N 1
ATOM 1787 C CA . GLY A 1 920 ? 128.552 124.926 155.075 1.00 55.30 920 GLY A CA 1
ATOM 1788 C C . GLY A 1 920 ? 130.047 124.686 155.001 1.00 56.68 920 GLY A C 1
ATOM 1789 O O . GLY A 1 920 ? 130.719 125.051 154.038 1.00 62.66 920 GLY A O 1
ATOM 1790 N N . GLY A 1 921 ? 130.571 124.061 156.057 1.00 55.28 921 GLY A N 1
ATOM 1791 C CA . GLY A 1 921 ? 131.993 123.754 156.091 1.00 55.19 921 GLY A CA 1
ATOM 1792 C C . GLY A 1 921 ? 132.400 122.715 155.063 1.00 55.66 921 GLY A C 1
ATOM 1793 O O . GLY A 1 921 ? 133.445 122.845 154.418 1.00 56.71 921 GLY A O 1
ATOM 1794 N N . LYS A 1 922 ? 131.589 121.667 154.901 1.00 57.67 922 LYS A N 1
ATOM 1795 C CA . LYS A 1 922 ? 131.914 120.624 153.934 1.00 57.65 922 LYS A CA 1
ATOM 1796 C C . LYS A 1 922 ? 131.898 121.162 152.510 1.00 55.03 922 LYS A C 1
ATOM 1797 O O . LYS A 1 922 ? 132.786 120.846 151.708 1.00 53.91 922 LYS A O 1
ATOM 1803 N N . ALA A 1 923 ? 130.891 121.972 152.174 1.00 55.07 923 ALA A N 1
ATOM 1804 C CA . ALA A 1 923 ? 130.833 122.566 150.843 1.00 52.04 923 ALA A CA 1
ATOM 1805 C C . ALA A 1 923 ? 132.018 123.491 150.604 1.00 50.09 923 ALA A C 1
ATOM 1806 O O . ALA A 1 923 ? 132.599 123.497 149.513 1.00 46.10 923 ALA A O 1
ATOM 1808 N N . ARG A 1 924 ? 132.392 124.277 151.615 1.00 52.00 924 ARG A N 1
ATOM 1809 C CA . ARG A 1 924 ? 133.552 125.151 151.487 1.00 52.21 924 ARG A CA 1
ATOM 1810 C C . ARG A 1 924 ? 134.819 124.345 151.233 1.00 55.35 924 ARG A C 1
ATOM 1811 O O . ARG A 1 924 ? 135.616 124.680 150.348 1.00 58.73 924 ARG A O 1
ATOM 1819 N N . ARG A 1 925 ? 135.016 123.266 151.996 1.00 56.98 925 ARG A N 1
ATOM 1820 C CA . ARG A 1 925 ? 136.206 122.437 151.823 1.00 54.04 925 ARG A CA 1
ATOM 1821 C C . ARG A 1 925 ? 136.241 121.812 150.435 1.00 53.14 925 ARG A C 1
ATOM 1822 O O . ARG A 1 925 ? 137.278 121.821 149.761 1.00 54.95 925 ARG A O 1
ATOM 1830 N N . ILE A 1 926 ? 135.106 121.269 149.987 1.00 46.21 926 ILE A N 1
ATOM 1831 C CA . ILE A 1 926 ? 135.057 120.606 148.687 1.00 45.28 926 ILE A CA 1
ATOM 1832 C C . ILE A 1 926 ? 135.320 121.601 147.564 1.00 43.19 926 ILE A C 1
ATOM 1833 O O . ILE A 1 926 ? 136.083 121.319 146.633 1.00 50.11 926 ILE A O 1
ATOM 1838 N N . ILE A 1 927 ? 134.700 122.781 147.631 1.00 43.17 927 ILE A N 1
ATOM 1839 C CA . ILE A 1 927 ? 134.878 123.771 146.574 1.00 45.59 927 ILE A CA 1
ATOM 1840 C C . ILE A 1 927 ? 136.309 124.292 146.558 1.00 46.34 927 ILE A C 1
ATOM 1841 O O . ILE A 1 927 ? 136.895 124.497 145.489 1.00 48.87 927 ILE A O 1
ATOM 1846 N N . GLY A 1 928 ? 136.904 124.505 147.734 1.00 46.51 928 GLY A N 1
ATOM 1847 C CA . GLY A 1 928 ? 138.270 124.992 147.774 1.00 44.20 928 GLY A CA 1
ATOM 1848 C C . GLY A 1 928 ? 139.295 123.954 147.369 1.00 51.55 928 GLY A C 1
ATOM 1849 O O . GLY A 1 928 ? 140.386 124.303 146.909 1.00 53.29 928 GLY A O 1
ATOM 1850 N N . ASP A 1 929 ? 138.969 122.670 147.537 1.00 50.81 929 ASP A N 1
ATOM 1851 C CA . ASP A 1 929 ? 139.871 121.618 147.082 1.00 43.70 929 ASP A CA 1
ATOM 1852 C C . ASP A 1 929 ? 140.004 121.620 145.564 1.00 45.23 929 ASP A C 1
ATOM 1853 O O . ASP A 1 929 ? 141.104 121.436 145.031 1.00 49.40 929 ASP A O 1
ATOM 1858 N N . PHE A 1 930 ? 138.897 121.835 144.853 1.00 33.67 930 PHE A N 1
ATOM 1859 C CA . PHE A 1 930 ? 138.846 121.701 143.403 1.00 29.32 930 PHE A CA 1
ATOM 1860 C C . PHE A 1 930 ? 138.818 123.048 142.689 1.00 36.61 930 PHE A C 1
ATOM 1861 O O . PHE A 1 930 ? 138.191 123.172 141.634 1.00 44.32 930 PHE A O 1
ATOM 1869 N N . GLY A 1 931 ? 139.490 124.062 143.237 1.00 30.93 931 GLY A N 1
ATOM 1870 C CA . GLY A 1 931 ? 139.447 125.381 142.625 1.00 26.27 931 GLY A CA 1
ATOM 1871 C C . GLY A 1 931 ? 140.116 125.435 141.265 1.00 29.82 931 GLY A C 1
ATOM 1872 O O . GLY A 1 931 ? 139.587 126.035 140.325 1.00 38.71 931 GLY A O 1
ATOM 1873 N N . ILE A 1 932 ? 141.278 124.804 141.136 1.00 24.44 932 ILE A N 1
ATOM 1874 C CA . ILE A 1 932 ? 142.066 124.846 139.905 1.00 26.54 932 ILE A CA 1
ATOM 1875 C C . ILE A 1 932 ? 141.435 123.971 138.824 1.00 28.67 932 ILE A C 1
ATOM 1876 O O . ILE A 1 932 ? 141.357 124.409 137.665 1.00 37.93 932 ILE A O 1
ATOM 1881 N N . PRO A 1 933 ? 140.991 122.741 139.120 1.00 27.59 933 PRO A N 1
ATOM 1882 C CA . PRO A 1 933 ? 140.220 122.009 138.101 1.00 27.09 933 PRO A CA 1
ATOM 1883 C C . PRO A 1 933 ? 138.980 122.753 137.639 1.00 28.53 933 PRO A C 1
ATOM 1884 O O . PRO A 1 933 ? 138.655 122.721 136.446 1.00 28.96 933 PRO A O 1
ATOM 1888 N N . ILE A 1 934 ? 138.281 123.431 138.553 1.00 25.92 934 ILE A N 1
ATOM 1889 C CA . ILE A 1 934 ? 137.098 124.195 138.171 1.00 23.45 934 ILE A CA 1
ATOM 1890 C C . ILE A 1 934 ? 137.479 125.347 137.251 1.00 21.66 934 ILE A C 1
ATOM 1891 O O . ILE A 1 934 ? 136.812 125.596 136.240 1.00 32.64 934 ILE A O 1
ATOM 1896 N N . SER A 1 935 ? 138.555 126.064 137.580 1.00 17.90 935 SER A N 1
ATOM 1897 C CA . SER A 1 935 ? 139.010 127.154 136.721 1.00 20.58 935 SER A CA 1
ATOM 1898 C C . SER A 1 935 ? 139.356 126.644 135.329 1.00 18.39 935 SER A C 1
ATOM 1899 O O . SER A 1 935 ? 138.954 127.234 134.317 1.00 30.41 935 SER A O 1
ATOM 1902 N N . ILE A 1 936 ? 140.099 125.536 135.264 1.00 19.53 936 ILE A N 1
ATOM 1903 C CA . ILE A 1 936 ? 140.517 124.990 133.977 1.00 21.29 936 ILE A CA 1
ATOM 1904 C C . ILE A 1 936 ? 139.304 124.563 133.161 1.00 29.18 936 ILE A C 1
ATOM 1905 O O . ILE A 1 936 ? 139.205 124.860 131.966 1.00 32.78 936 ILE A O 1
ATOM 1910 N N . LEU A 1 937 ? 138.357 123.867 133.796 1.00 31.08 937 LEU A N 1
ATOM 1911 C CA . LEU A 1 937 ? 137.171 123.406 133.083 1.00 30.87 937 LEU A CA 1
ATOM 1912 C C . LEU A 1 937 ? 136.340 124.575 132.570 1.00 31.16 937 LEU A C 1
ATOM 1913 O O . LEU A 1 937 ? 135.881 124.563 131.421 1.00 31.02 937 LEU A O 1
ATOM 1918 N N . VAL A 1 938 ? 136.142 125.598 133.405 1.00 28.67 938 VAL A N 1
ATOM 1919 C CA . VAL A 1 938 ? 135.332 126.744 133.004 1.00 22.74 938 VAL A CA 1
ATOM 1920 C C . VAL A 1 938 ? 135.977 127.472 131.833 1.00 27.65 938 VAL A C 1
ATOM 1921 O O . VAL A 1 938 ? 135.305 127.827 130.857 1.00 36.62 938 VAL A O 1
ATOM 1925 N N . MET A 1 939 ? 137.292 127.696 131.898 1.00 31.65 939 MET A N 1
ATOM 1926 C CA . MET A 1 939 ? 137.940 128.428 130.815 1.00 22.15 939 MET A CA 1
ATOM 1927 C C . MET A 1 939 ? 138.026 127.598 129.540 1.00 16.37 939 MET A C 1
ATOM 1928 O O . MET A 1 939 ? 137.927 128.150 128.438 1.00 33.24 939 MET A O 1
ATOM 1933 N N . VAL A 1 940 ? 138.191 126.279 129.659 1.00 23.19 940 VAL A N 1
ATOM 1934 C CA . VAL A 1 940 ? 138.172 125.420 128.479 1.00 27.65 940 VAL A CA 1
ATOM 1935 C C . VAL A 1 940 ? 136.799 125.452 127.820 1.00 30.95 940 VAL A C 1
ATOM 1936 O O . VAL A 1 940 ? 136.688 125.512 126.590 1.00 21.95 940 VAL A O 1
ATOM 1940 N N . LEU A 1 941 ? 135.732 125.418 128.624 1.00 41.61 941 LEU A N 1
ATOM 1941 C CA . LEU A 1 941 ? 134.385 125.524 128.069 1.00 32.81 941 LEU A CA 1
ATOM 1942 C C . LEU A 1 941 ? 134.169 126.874 127.394 1.00 30.13 941 LEU A C 1
ATOM 1943 O O . LEU A 1 941 ? 133.556 126.949 126.321 1.00 35.60 941 LEU A O 1
ATOM 1948 N N . VAL A 1 942 ? 134.659 127.952 128.009 1.00 30.76 942 VAL A N 1
ATOM 1949 C CA . VAL A 1 942 ? 134.527 129.278 127.409 1.00 31.24 942 VAL A CA 1
ATOM 1950 C C . VAL A 1 942 ? 135.240 129.326 126.063 1.00 32.69 942 VAL A C 1
ATOM 1951 O O . VAL A 1 942 ? 134.710 129.861 125.082 1.00 32.83 942 VAL A O 1
ATOM 1955 N N . ASP A 1 943 ? 136.450 128.768 125.993 1.00 40.69 943 ASP A N 1
ATOM 1956 C CA . ASP A 1 943 ? 137.182 128.738 124.731 1.00 32.53 943 ASP A CA 1
ATOM 1957 C C . ASP A 1 943 ? 136.472 127.879 123.692 1.00 38.90 943 ASP A C 1
ATOM 1958 O O . ASP A 1 943 ? 136.468 128.209 122.501 1.00 40.01 943 ASP A O 1
ATOM 1963 N N . TYR A 1 944 ? 135.876 126.765 124.120 1.00 45.87 944 TYR A N 1
ATOM 1964 C CA . TYR A 1 944 ? 135.200 125.884 123.175 1.00 46.36 944 TYR A CA 1
ATOM 1965 C C . TYR A 1 944 ? 133.922 126.514 122.638 1.00 47.97 944 TYR A C 1
ATOM 1966 O O . TYR A 1 944 ? 133.527 126.232 121.501 1.00 46.90 944 TYR A O 1
ATOM 1975 N N . SER A 1 945 ? 133.260 127.357 123.436 1.00 47.13 945 SER A N 1
ATOM 1976 C CA . SER A 1 945 ? 132.028 127.993 122.978 1.00 43.35 945 SER A CA 1
ATOM 1977 C C . SER A 1 945 ? 132.280 128.884 121.769 1.00 40.14 945 SER A C 1
ATOM 1978 O O . SER A 1 945 ? 131.484 128.900 120.823 1.00 49.22 945 SER A O 1
ATOM 1981 N N . ILE A 1 946 ? 133.379 129.633 121.782 1.00 41.88 946 ILE A N 1
ATOM 1982 C CA . ILE A 1 946 ? 133.752 130.492 120.663 1.00 42.35 946 ILE A CA 1
ATOM 1983 C C . ILE A 1 946 ? 134.372 129.617 119.580 1.00 47.12 946 ILE A C 1
ATOM 1984 O O . ILE A 1 946 ? 135.514 129.173 119.715 1.00 48.00 946 ILE A O 1
ATOM 1989 N N . THR A 1 947 ? 133.631 129.366 118.503 1.00 57.45 947 THR A N 1
ATOM 1990 C CA . THR A 1 947 ? 134.206 128.701 117.335 1.00 58.86 947 THR A CA 1
ATOM 1991 C C . THR A 1 947 ? 134.131 129.658 116.151 1.00 62.88 947 THR A C 1
ATOM 1992 O O . THR A 1 947 ? 133.297 129.509 115.256 1.00 64.19 947 THR A O 1
ATOM 1996 N N . ASP A 1 948 ? 135.026 130.644 116.154 1.00 68.04 948 ASP A N 1
ATOM 1997 C CA . ASP A 1 948 ? 135.413 131.398 114.966 1.00 65.74 948 ASP A CA 1
ATOM 1998 C C . ASP A 1 948 ? 136.898 131.712 114.914 1.00 65.88 948 ASP A C 1
ATOM 1999 O O . ASP A 1 948 ? 137.417 131.964 113.821 1.00 62.10 948 ASP A O 1
ATOM 2004 N N . THR A 1 949 ? 137.599 131.704 116.045 1.00 53.30 949 THR A N 1
ATOM 2005 C CA . THR A 1 949 ? 138.959 132.201 116.167 1.00 46.69 949 THR A CA 1
ATOM 2006 C C . THR A 1 949 ? 139.927 131.045 116.379 1.00 51.25 949 THR A C 1
ATOM 2007 O O . THR A 1 949 ? 139.561 129.995 116.916 1.00 53.47 949 THR A O 1
ATOM 2011 N N . TYR A 1 950 ? 141.168 131.248 115.949 1.00 47.80 950 TYR A N 1
ATOM 2012 C CA . TYR A 1 950 ? 142.220 130.257 116.113 1.00 41.09 950 TYR A CA 1
ATOM 2013 C C . TYR A 1 950 ? 142.961 130.487 117.423 1.00 45.09 950 TYR A C 1
ATOM 2014 O O . TYR A 1 950 ? 143.400 131.605 117.710 1.00 42.42 950 TYR A O 1
ATOM 2023 N N . THR A 1 951 ? 143.090 129.425 118.214 1.00 40.56 951 THR A N 1
ATOM 2024 C CA . THR A 1 951 ? 143.933 129.411 119.399 1.00 35.21 951 THR A CA 1
ATOM 2025 C C . THR A 1 951 ? 144.821 128.177 119.350 1.00 30.69 951 THR A C 1
ATOM 2026 O O . THR A 1 951 ? 144.415 127.125 118.852 1.00 36.84 951 THR A O 1
ATOM 2030 N N . GLN A 1 952 ? 146.039 128.312 119.866 1.00 34.63 952 GLN A N 1
ATOM 2031 C CA . GLN A 1 952 ? 146.974 127.197 119.872 1.00 34.03 952 GLN A CA 1
ATOM 2032 C C . GLN A 1 952 ? 146.665 126.260 121.032 1.00 38.96 952 GLN A C 1
ATOM 2033 O O . GLN A 1 952 ? 146.397 126.700 122.153 1.00 39.67 952 GLN A O 1
ATOM 2039 N N . LYS A 1 953 ? 146.703 124.961 120.757 1.00 35.21 953 LYS A N 1
ATOM 2040 C CA . LYS A 1 953 ? 146.270 123.944 121.702 1.00 35.09 953 LYS A CA 1
ATOM 2041 C C . LYS A 1 953 ? 147.393 122.946 121.955 1.00 35.92 953 LYS A C 1
ATOM 2042 O O . LYS A 1 953 ? 148.440 122.971 121.304 1.00 38.44 953 LYS A O 1
ATOM 2048 N N . LEU A 1 954 ? 147.165 122.065 122.926 1.00 39.37 954 LEU A N 1
ATOM 2049 C CA . LEU A 1 954 ? 148.162 121.063 123.278 1.00 44.60 954 LEU A CA 1
ATOM 2050 C C . LEU A 1 954 ? 148.317 120.032 122.168 1.00 47.03 954 LEU A C 1
ATOM 2051 O O . LEU A 1 954 ? 147.332 119.533 121.618 1.00 49.77 954 LEU A O 1
ATOM 2056 N N . THR A 1 955 ? 149.566 119.707 121.849 1.00 54.94 955 THR A N 1
ATOM 2057 C CA . THR A 1 955 ? 149.886 118.656 120.897 1.00 56.28 955 THR A CA 1
ATOM 2058 C C . THR A 1 955 ? 150.868 117.684 121.537 1.00 54.81 955 THR A C 1
ATOM 2059 O O . THR A 1 955 ? 151.777 118.092 122.267 1.00 58.77 955 THR A O 1
ATOM 2063 N N . VAL A 1 956 ? 150.653 116.396 121.297 1.00 53.34 956 VAL A N 1
ATOM 2064 C CA . VAL A 1 956 ? 151.521 115.352 121.834 1.00 55.75 956 VAL A CA 1
ATOM 2065 C C . VAL A 1 956 ? 151.826 114.352 120.725 1.00 58.99 956 VAL A C 1
ATOM 2066 O O . VAL A 1 956 ? 150.970 114.107 119.863 1.00 62.82 956 VAL A O 1
ATOM 2070 N N . PRO A 1 957 ? 153.021 113.766 120.695 1.00 62.21 957 PRO A N 1
ATOM 2071 C CA . PRO A 1 957 ? 153.295 112.713 119.712 1.00 62.21 957 PRO A CA 1
ATOM 2072 C C . PRO A 1 957 ? 152.394 111.508 119.938 1.00 61.87 957 PRO A C 1
ATOM 2073 O O . PRO A 1 957 ? 152.077 111.151 121.074 1.00 61.31 957 PRO A O 1
ATOM 2077 N N . THR A 1 958 ? 151.981 110.882 118.842 1.00 63.47 958 THR A N 1
ATOM 2078 C CA . THR A 1 958 ? 151.098 109.725 118.890 1.00 64.76 958 THR A CA 1
ATOM 2079 C C . THR A 1 958 ? 151.908 108.450 118.682 1.00 64.72 958 THR A C 1
ATOM 2080 O O . THR A 1 958 ? 152.779 108.394 117.808 1.00 64.59 958 THR A O 1
ATOM 2084 N N . GLY A 1 959 ? 151.638 107.446 119.504 1.00 66.76 959 GLY A N 1
ATOM 2085 C CA . GLY A 1 959 ? 152.349 106.189 119.431 1.00 67.36 959 GLY A CA 1
ATOM 2086 C C . GLY A 1 959 ? 153.660 106.216 120.196 1.00 68.98 959 GLY A C 1
ATOM 2087 O O . GLY A 1 959 ? 154.230 107.266 120.490 1.00 69.62 959 GLY A O 1
ATOM 2088 N N . LEU A 1 960 ? 154.145 105.020 120.522 1.00 70.25 960 LEU A N 1
ATOM 2089 C CA . LEU A 1 960 ? 155.403 104.851 121.248 1.00 69.54 960 LEU A CA 1
ATOM 2090 C C . LEU A 1 960 ? 156.497 104.551 120.228 1.00 70.33 960 LEU A C 1
ATOM 2091 O O . LEU A 1 960 ? 156.741 103.399 119.868 1.00 73.36 960 LEU A O 1
ATOM 2096 N N . SER A 1 961 ? 157.161 105.606 119.760 1.00 68.93 961 SER A N 1
ATOM 2097 C CA . SER A 1 961 ? 158.229 105.465 118.784 1.00 68.06 961 SER A CA 1
ATOM 2098 C C . SER A 1 961 ? 159.281 106.535 119.035 1.00 65.65 961 SER A C 1
ATOM 2099 O O . SER A 1 961 ? 158.984 107.605 119.572 1.00 65.71 961 SER A O 1
ATOM 2102 N N . VAL A 1 962 ? 160.516 106.231 118.636 1.00 66.63 962 VAL A N 1
ATOM 2103 C CA . VAL A 1 962 ? 161.611 107.179 118.790 1.00 66.01 962 VAL A CA 1
ATOM 2104 C C . VAL A 1 962 ? 161.416 108.341 117.818 1.00 65.91 962 VAL A C 1
ATOM 2105 O O . VAL A 1 962 ? 160.776 108.203 116.767 1.00 66.52 962 VAL A O 1
ATOM 2109 N N . THR A 1 963 ? 161.956 109.508 118.184 1.00 67.31 963 THR A N 1
ATOM 2110 C CA . THR A 1 963 ? 161.738 110.718 117.396 1.00 67.94 963 THR A CA 1
ATOM 2111 C C . THR A 1 963 ? 162.282 110.573 115.979 1.00 66.14 963 THR A C 1
ATOM 2112 O O . THR A 1 963 ? 161.617 110.957 115.009 1.00 65.64 963 THR A O 1
ATOM 2116 N N . SER A 1 964 ? 163.480 110.007 115.834 1.00 69.52 964 SER A N 1
ATOM 2117 C CA . SER A 1 964 ? 164.121 109.812 114.533 1.00 70.31 964 SER A CA 1
ATOM 2118 C C . SER A 1 964 ? 164.449 108.335 114.373 1.00 72.50 964 SER A C 1
ATOM 2119 O O . SER A 1 964 ? 165.553 107.892 11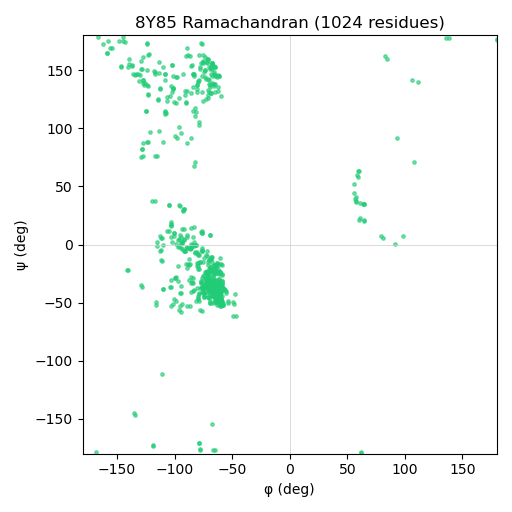4.727 1.00 72.52 964 SER A O 1
ATOM 2122 N N . PRO A 1 965 ? 163.520 107.533 113.847 1.00 77.47 965 PRO A N 1
ATOM 2123 C CA . PRO A 1 965 ? 163.774 106.086 113.734 1.00 78.19 965 PRO A CA 1
ATOM 2124 C C . PRO A 1 965 ? 164.905 105.731 112.788 1.00 77.20 965 PRO A C 1
ATOM 2125 O O . PRO A 1 965 ? 165.497 104.654 112.935 1.00 75.54 965 PRO A O 1
ATOM 2129 N N . ASP A 1 966 ? 165.225 106.590 111.821 1.00 77.79 966 ASP A N 1
ATOM 2130 C CA . ASP A 1 966 ? 166.289 106.271 110.876 1.00 77.90 966 ASP A CA 1
ATOM 2131 C C . ASP A 1 966 ? 167.669 106.454 111.498 1.00 78.82 966 ASP A C 1
ATOM 2132 O O . ASP A 1 966 ? 168.588 105.678 111.214 1.00 76.82 966 ASP A O 1
ATOM 2137 N N . LYS A 1 967 ? 167.834 107.472 112.344 1.00 76.59 967 LYS A N 1
ATOM 2138 C CA . LYS A 1 967 ? 169.146 107.774 112.906 1.00 75.27 967 LYS A CA 1
ATOM 2139 C C . LYS A 1 967 ? 169.541 106.818 114.025 1.00 75.37 967 LYS A C 1
ATOM 2140 O O . LYS A 1 967 ? 170.733 106.542 114.200 1.00 74.53 967 LYS A O 1
ATOM 2146 N N . ARG A 1 968 ? 168.578 106.310 114.789 1.00 67.63 968 ARG A N 1
ATOM 2147 C CA . ARG A 1 968 ? 168.900 105.530 115.976 1.00 67.23 968 ARG A CA 1
ATOM 2148 C C . ARG A 1 968 ? 167.736 104.611 116.314 1.00 67.15 968 ARG A C 1
ATOM 2149 O O . ARG A 1 968 ? 166.642 104.725 115.758 1.00 67.66 968 ARG A O 1
ATOM 2157 N N . SER A 1 969 ? 167.995 103.694 117.240 1.00 65.83 969 SER A N 1
ATOM 2158 C CA . SER A 1 969 ? 167.003 102.782 117.791 1.00 65.47 969 SER A CA 1
ATOM 2159 C C . SER A 1 969 ? 166.877 103.036 119.295 1.00 65.35 969 SER A C 1
ATOM 2160 O O . SER A 1 969 ? 167.450 103.984 119.836 1.00 64.45 969 SER A O 1
ATOM 2163 N N . TRP A 1 970 ? 166.113 102.174 119.971 1.00 63.65 970 TRP A N 1
ATOM 2164 C CA . TRP A 1 970 ? 165.897 102.353 121.404 1.00 62.15 970 TRP A CA 1
ATOM 2165 C C . TRP A 1 970 ? 167.133 101.995 122.222 1.00 64.38 970 TRP A C 1
ATOM 2166 O O . TRP A 1 970 ? 167.393 102.627 123.251 1.00 66.36 970 TRP A O 1
ATOM 2177 N N . PHE A 1 971 ? 167.899 100.998 121.792 1.00 71.94 971 PHE A N 1
ATOM 2178 C CA . PHE A 1 971 ? 169.079 100.547 122.518 1.00 70.36 971 PHE A CA 1
ATOM 2179 C C . PHE A 1 971 ? 170.324 101.116 121.853 1.00 70.18 971 PHE A C 1
ATOM 2180 O O . PHE A 1 971 ? 170.456 101.065 120.627 1.00 69.45 971 PHE A O 1
ATOM 2188 N N . ILE A 1 972 ? 171.235 101.646 122.662 1.00 68.74 972 ILE A N 1
ATOM 2189 C CA . ILE A 1 972 ? 172.477 102.242 122.183 1.00 69.67 972 ILE A CA 1
ATOM 2190 C C . ILE A 1 972 ? 173.622 101.300 122.549 1.00 72.85 972 ILE A C 1
ATOM 2191 O O . ILE A 1 972 ? 173.901 101.104 123.741 1.00 74.10 972 ILE A O 1
ATOM 2196 N N . PRO A 1 973 ? 174.302 100.693 121.579 1.00 78.63 973 PRO A N 1
ATOM 2197 C CA . PRO A 1 973 ? 175.455 99.843 121.896 1.00 77.23 973 PRO A CA 1
ATOM 2198 C C . PRO A 1 973 ? 176.555 100.649 122.561 1.00 78.29 973 PRO A C 1
ATOM 2199 O O . PRO A 1 973 ? 176.876 101.763 122.121 1.00 77.46 973 PRO A O 1
ATOM 2203 N N . PRO A 1 974 ? 177.163 100.119 123.628 1.00 76.98 974 PRO A N 1
ATOM 2204 C CA . PRO A 1 974 ? 178.203 100.884 124.328 1.00 75.74 974 PRO A CA 1
ATOM 2205 C C . PRO A 1 974 ? 179.551 100.879 123.630 1.00 78.32 974 PRO A C 1
ATOM 2206 O O . PRO A 1 974 ? 180.404 101.707 123.975 1.00 78.29 974 PRO A O 1
ATOM 2210 N N . LEU A 1 975 ? 179.773 99.984 122.670 1.00 82.32 975 LEU A N 1
ATOM 2211 C CA . LEU A 1 975 ? 181.043 99.898 121.962 1.00 81.39 975 LEU A CA 1
ATOM 2212 C C . LEU A 1 975 ? 181.023 100.594 120.607 1.00 82.75 975 LEU A C 1
ATOM 2213 O O . LEU A 1 975 ? 182.039 100.582 119.906 1.00 82.48 975 LEU A O 1
ATOM 2218 N N . GLY A 1 976 ? 179.910 101.198 120.226 1.00 88.35 976 GLY A N 1
ATOM 2219 C CA . GLY A 1 976 ? 179.820 101.927 118.972 1.00 86.63 976 GLY A CA 1
ATOM 2220 C C . GLY A 1 976 ? 179.008 101.166 117.939 1.00 87.52 976 GLY A C 1
ATOM 2221 O O . GLY A 1 976 ? 179.093 99.936 117.831 1.00 87.59 976 GLY A O 1
ATOM 2222 N N . SER A 1 977 ? 178.208 101.904 117.169 1.00 92.07 977 SER A N 1
ATOM 2223 C CA . SER A 1 977 ? 177.379 101.311 116.122 1.00 92.01 977 SER A CA 1
ATOM 2224 C C . SER A 1 977 ? 178.073 101.360 114.762 1.00 94.22 977 SER A C 1
ATOM 2225 O O . SER A 1 977 ? 178.287 100.322 114.129 1.00 93.39 977 SER A O 1
ATOM 2228 N N . ALA A 1 978 ? 178.427 102.560 114.303 1.00 96.90 978 ALA A N 1
ATOM 2229 C CA . ALA A 1 978 ? 179.076 102.730 113.009 1.00 96.42 978 ALA A CA 1
ATOM 2230 C C . ALA A 1 978 ? 180.590 102.845 113.103 1.00 96.53 978 ALA A C 1
ATOM 2231 O O . ALA A 1 978 ? 181.289 102.424 112.175 1.00 96.42 978 ALA A O 1
ATOM 2233 N N . ARG A 1 979 ? 181.113 103.398 114.192 1.00 97.47 979 ARG A N 1
ATOM 2234 C CA . ARG A 1 979 ? 182.545 103.544 114.388 1.00 96.81 979 ARG A CA 1
ATOM 2235 C C . ARG A 1 979 ? 182.935 102.980 115.745 1.00 97.94 979 ARG A C 1
ATOM 2236 O O . ARG A 1 979 ? 182.127 102.985 116.679 1.00 98.47 979 ARG A O 1
ATOM 2244 N N . PRO A 1 980 ? 184.161 102.479 115.880 1.00 97.17 980 PRO A N 1
ATOM 2245 C CA . PRO A 1 980 ? 184.649 102.094 117.208 1.00 94.87 980 PRO A CA 1
ATOM 2246 C C . PRO A 1 980 ? 184.779 103.312 118.105 1.00 93.38 980 PRO A C 1
ATOM 2247 O O . PRO A 1 980 ? 185.114 104.410 117.655 1.00 94.14 980 PRO A O 1
ATOM 2251 N N . PHE A 1 981 ? 184.508 103.111 119.392 1.00 86.33 981 PHE A N 1
ATOM 2252 C CA . PHE A 1 981 ? 184.624 104.198 120.353 1.00 87.67 981 PHE A CA 1
ATOM 2253 C C . PHE A 1 981 ? 186.031 104.221 120.929 1.00 87.25 981 PHE A C 1
ATOM 2254 O O . PHE A 1 981 ? 186.475 103.212 121.493 1.00 86.04 981 PHE A O 1
ATOM 2262 N N . PRO A 1 982 ? 186.762 105.324 120.803 1.00 85.72 982 PRO A N 1
ATOM 2263 C CA . PRO A 1 982 ? 188.141 105.370 121.293 1.00 85.87 982 PRO A CA 1
ATOM 2264 C C . PRO A 1 982 ? 188.193 105.231 122.803 1.00 84.67 982 PRO A C 1
ATOM 2265 O O . PRO A 1 982 ? 187.377 105.829 123.521 1.00 83.34 982 PRO A O 1
ATOM 2269 N N . PRO A 1 983 ? 189.139 104.445 123.323 1.00 85.57 983 PRO A N 1
ATOM 2270 C CA . PRO A 1 983 ? 189.216 104.247 124.780 1.00 85.15 983 PRO A CA 1
ATOM 2271 C C . PRO A 1 983 ? 189.540 105.508 125.564 1.00 84.32 983 PRO A C 1
ATOM 2272 O O . PRO A 1 983 ? 189.239 105.564 126.764 1.00 85.26 983 PRO A O 1
ATOM 2276 N N . TRP A 1 984 ? 190.159 106.513 124.942 1.00 81.83 984 TRP A N 1
ATOM 2277 C CA . TRP A 1 984 ? 190.515 107.713 125.691 1.00 83.20 984 TRP A CA 1
ATOM 2278 C C . TRP A 1 984 ? 189.270 108.466 126.146 1.00 83.84 984 TRP A C 1
ATOM 2279 O O . TRP A 1 984 ? 189.232 108.987 127.264 1.00 85.05 984 TRP A O 1
ATOM 2290 N N . MET A 1 985 ? 188.232 108.514 125.307 1.00 81.96 985 MET A N 1
ATOM 2291 C CA . MET A 1 985 ? 186.949 109.047 125.759 1.00 81.93 985 MET A CA 1
ATOM 2292 C C . MET A 1 985 ? 186.324 108.156 126.825 1.00 81.76 985 MET A C 1
ATOM 2293 O O . MET A 1 985 ? 185.708 108.654 127.776 1.00 82.57 985 MET A O 1
ATOM 2298 N N . MET A 1 986 ? 186.474 106.836 126.682 1.00 76.96 986 MET A N 1
ATOM 2299 C CA . MET A 1 986 ? 185.968 105.906 127.688 1.00 75.09 986 MET A CA 1
ATOM 2300 C C . MET A 1 986 ? 186.542 106.228 129.062 1.00 75.96 986 MET A C 1
ATOM 2301 O O . MET A 1 986 ? 185.837 106.151 130.074 1.00 77.85 986 MET A O 1
ATOM 2306 N N . VAL A 1 987 ? 187.822 106.596 129.113 1.00 74.72 987 VAL A N 1
ATOM 2307 C CA . VAL A 1 987 ? 188.447 106.951 130.384 1.00 75.34 987 VAL A CA 1
ATOM 2308 C C . VAL A 1 987 ? 188.061 108.365 130.810 1.00 72.78 987 VAL A C 1
ATOM 2309 O O . VAL A 1 987 ? 187.747 108.606 131.980 1.00 74.46 987 VAL A O 1
ATOM 2313 N N . ALA A 1 988 ? 188.055 109.314 129.873 1.00 68.79 988 ALA A N 1
ATOM 2314 C CA . ALA A 1 988 ? 187.879 110.726 130.191 1.00 69.58 988 ALA A CA 1
ATOM 2315 C C . ALA A 1 988 ? 186.424 111.130 130.389 1.00 71.80 988 ALA A C 1
ATOM 2316 O O . ALA A 1 988 ? 186.162 112.305 130.666 1.00 73.90 988 ALA A O 1
ATOM 2318 N N . ALA A 1 989 ? 185.479 110.207 130.249 1.00 68.36 989 ALA A N 1
ATOM 2319 C CA . ALA A 1 989 ? 184.084 110.566 130.510 1.00 66.97 989 ALA A CA 1
ATOM 2320 C C . ALA A 1 989 ? 183.786 110.839 131.996 1.00 65.08 989 ALA A C 1
ATOM 2321 O O . ALA A 1 989 ? 182.608 110.993 132.339 1.00 63.68 989 ALA A O 1
ATOM 2323 N N . ALA A 1 990 ? 184.783 110.899 132.882 1.00 62.37 990 ALA A N 1
ATOM 2324 C CA . ALA A 1 990 ? 184.517 111.112 134.300 1.00 60.22 990 ALA A CA 1
ATOM 2325 C C . ALA A 1 990 ? 184.131 112.557 134.608 1.00 61.33 990 ALA A C 1
ATOM 2326 O O . ALA A 1 990 ? 183.281 112.799 135.471 1.00 63.33 990 ALA A O 1
ATOM 2328 N N . VAL A 1 991 ? 184.755 113.526 133.933 1.00 59.28 991 VAL A N 1
ATOM 2329 C CA . VAL A 1 991 ? 184.491 114.933 134.247 1.00 62.15 991 VAL A CA 1
ATOM 2330 C C . VAL A 1 991 ? 183.046 115.334 133.977 1.00 64.20 991 VAL A C 1
ATOM 2331 O O . VAL A 1 991 ? 182.425 115.952 134.860 1.00 64.29 991 VAL A O 1
ATOM 2335 N N . PRO A 1 992 ? 182.452 115.045 132.811 1.00 59.99 992 PRO A N 1
ATOM 2336 C CA . PRO A 1 992 ? 181.018 115.337 132.652 1.00 58.69 992 PRO A CA 1
ATOM 2337 C C . PRO A 1 992 ? 180.149 114.586 133.643 1.00 60.66 992 PRO A C 1
ATOM 2338 O O . PRO A 1 992 ? 179.121 115.116 134.084 1.00 59.50 992 PRO A O 1
ATOM 2342 N N . ALA A 1 993 ? 180.541 113.366 134.016 1.00 54.52 993 ALA A N 1
ATOM 2343 C CA . ALA A 1 993 ? 179.825 112.651 135.065 1.00 50.98 993 ALA A CA 1
ATOM 2344 C C . ALA A 1 993 ? 179.913 113.398 136.388 1.00 54.10 993 ALA A C 1
ATOM 2345 O O . ALA A 1 993 ? 178.934 113.459 137.138 1.00 61.00 993 ALA A O 1
ATOM 2347 N N . LEU A 1 994 ? 181.078 113.976 136.688 1.00 56.33 994 LEU A N 1
ATOM 2348 C CA . LEU A 1 994 ? 181.219 114.778 137.899 1.00 56.52 994 LEU A CA 1
ATOM 2349 C C . LEU A 1 994 ? 180.308 115.998 137.864 1.00 57.07 994 LEU A C 1
ATOM 2350 O O . LEU A 1 994 ? 179.670 116.337 138.870 1.00 58.76 994 LEU A O 1
ATOM 2355 N N . LEU A 1 995 ? 180.236 116.675 136.715 1.00 53.64 995 LEU A N 1
ATOM 2356 C CA . LEU A 1 995 ? 179.360 117.840 136.604 1.00 55.67 995 LEU A CA 1
ATOM 2357 C C . LEU A 1 995 ? 177.895 117.454 136.787 1.00 52.44 995 LEU A C 1
ATOM 2358 O O . LEU A 1 995 ? 177.145 118.141 137.494 1.00 55.49 995 LEU A O 1
ATOM 2363 N N . VAL A 1 996 ? 177.473 116.351 136.163 1.00 50.15 996 VAL A N 1
ATOM 2364 C CA . VAL A 1 996 ? 176.094 115.889 136.310 1.00 53.94 996 VAL A CA 1
ATOM 2365 C C . VAL A 1 996 ? 175.809 115.514 137.759 1.00 53.32 996 VAL A C 1
ATOM 2366 O O . VAL A 1 996 ? 174.727 115.797 138.290 1.00 53.07 996 VAL A O 1
ATOM 2370 N N . LEU A 1 997 ? 176.769 114.858 138.416 1.00 56.16 997 LEU A N 1
ATOM 2371 C CA . LEU A 1 997 ? 176.601 114.499 139.818 1.00 53.24 997 LEU A CA 1
ATOM 2372 C C . LEU A 1 997 ? 176.428 115.736 140.685 1.00 54.32 997 LEU A C 1
ATOM 2373 O O . LEU A 1 997 ? 175.553 115.773 141.555 1.00 59.04 997 LEU A O 1
ATOM 2378 N N . ILE A 1 998 ? 177.244 116.766 140.452 1.00 52.51 998 ILE A N 1
ATOM 2379 C CA . ILE A 1 998 ? 177.132 117.995 141.234 1.00 53.70 998 ILE A CA 1
ATOM 2380 C C . ILE A 1 998 ? 175.765 118.635 141.021 1.00 55.60 998 ILE A C 1
ATOM 2381 O O . ILE A 1 998 ? 175.091 119.040 141.978 1.00 58.71 998 ILE A O 1
ATOM 2386 N N . LEU A 1 999 ? 175.326 118.713 139.761 1.00 49.89 999 LEU A N 1
ATOM 2387 C CA . LEU A 1 999 ? 174.028 119.313 139.454 1.00 47.42 999 LEU A CA 1
ATOM 2388 C C . LEU A 1 999 ? 172.893 118.574 140.155 1.00 48.79 999 LEU A C 1
ATOM 2389 O O . LEU A 1 999 ? 172.073 119.183 140.859 1.00 56.66 999 LEU A O 1
ATOM 2394 N N . ILE A 1 1000 ? 172.837 117.253 139.971 1.00 50.40 1000 ILE A N 1
ATOM 2395 C CA . ILE A 1 1000 ? 171.747 116.459 140.530 1.00 53.92 1000 ILE A CA 1
ATOM 2396 C C . ILE A 1 1000 ? 171.771 116.513 142.050 1.00 51.04 1000 ILE A C 1
ATOM 2397 O O . ILE A 1 1000 ? 170.727 116.665 142.697 1.00 47.97 1000 ILE A O 1
ATOM 2402 N N . PHE A 1 1001 ? 172.961 116.388 142.646 1.00 46.65 1001 PHE A N 1
ATOM 2403 C CA . PHE A 1 1001 ? 173.080 116.437 144.097 1.00 45.58 1001 PHE A CA 1
ATOM 2404 C C . PHE A 1 1001 ? 172.565 117.758 144.641 1.00 50.29 1001 PHE A C 1
ATOM 2405 O O . PHE A 1 1001 ? 171.729 117.780 145.550 1.00 54.15 1001 PHE A O 1
ATOM 2413 N N . MET A 1 1002 ? 173.043 118.875 144.090 1.00 52.85 1002 MET A N 1
ATOM 2414 C CA . MET A 1 1002 ? 172.637 120.167 144.625 1.00 53.38 1002 MET A CA 1
ATOM 2415 C C . MET A 1 1002 ? 171.132 120.363 144.489 1.00 54.00 1002 MET A C 1
ATOM 2416 O O . MET A 1 1002 ? 170.460 120.731 145.462 1.00 54.75 1002 MET A O 1
ATOM 2421 N N . GLU A 1 1003 ? 170.572 120.049 143.315 1.00 47.26 1003 GLU A N 1
ATOM 2422 C CA . GLU A 1 1003 ? 169.142 120.263 143.107 1.00 43.39 1003 GLU A CA 1
ATOM 2423 C C . GLU A 1 1003 ? 168.306 119.397 144.045 1.00 47.77 1003 GLU A C 1
ATOM 2424 O O . GLU A 1 1003 ? 167.430 119.902 144.762 1.00 51.07 1003 GLU A O 1
ATOM 2430 N N . THR A 1 1004 ? 168.570 118.085 144.062 1.00 51.49 1004 THR A N 1
ATOM 2431 C CA . THR A 1 1004 ? 167.765 117.174 144.870 1.00 47.64 1004 THR A CA 1
ATOM 2432 C C . THR A 1 1004 ? 167.899 117.475 146.356 1.00 44.01 1004 THR A C 1
ATOM 2433 O O . THR A 1 1004 ? 166.901 117.473 147.086 1.00 44.96 1004 THR A O 1
ATOM 2437 N N . GLN A 1 1005 ? 169.120 117.739 146.828 1.00 42.50 1005 GLN A N 1
ATOM 2438 C CA . GLN A 1 1005 ? 169.316 117.967 148.253 1.00 42.79 1005 GLN A CA 1
ATOM 2439 C C . GLN A 1 1005 ? 168.689 119.280 148.703 1.00 44.70 1005 GLN A C 1
ATOM 2440 O O . GLN A 1 1005 ? 168.095 119.341 149.785 1.00 50.58 1005 GLN A O 1
ATOM 2446 N N . ILE A 1 1006 ? 168.791 120.341 147.896 1.00 41.36 1006 ILE A N 1
ATOM 2447 C CA . ILE A 1 1006 ? 168.150 121.592 148.288 1.00 37.98 1006 ILE A CA 1
ATOM 2448 C C . ILE A 1 1006 ? 166.632 121.443 148.285 1.00 37.59 1006 ILE A C 1
ATOM 2449 O O . ILE A 1 1006 ? 165.945 121.955 149.180 1.00 41.60 1006 ILE A O 1
ATOM 2454 N N . THR A 1 1007 ? 166.081 120.737 147.293 1.00 31.08 1007 THR A N 1
ATOM 2455 C CA . THR A 1 1007 ? 164.636 120.522 147.276 1.00 27.50 1007 THR A CA 1
ATOM 2456 C C . THR A 1 1007 ? 164.182 119.721 148.491 1.00 38.20 1007 THR A C 1
ATOM 2457 O O . THR A 1 1007 ? 163.154 120.036 149.105 1.00 37.14 1007 THR A O 1
ATOM 2461 N N . ALA A 1 1008 ? 164.938 118.682 148.857 1.00 44.04 1008 ALA A N 1
ATOM 2462 C CA . ALA A 1 1008 ? 164.578 117.875 150.019 1.00 35.14 1008 ALA A CA 1
ATOM 2463 C C . ALA A 1 1008 ? 164.694 118.675 151.309 1.00 40.20 1008 ALA A C 1
ATOM 2464 O O . ALA A 1 1008 ? 163.892 118.491 152.231 1.00 46.50 1008 ALA A O 1
ATOM 2466 N N . LEU A 1 1009 ? 165.690 119.559 151.400 1.00 36.45 1009 LEU A N 1
ATOM 2467 C CA . LEU A 1 1009 ? 165.800 120.432 152.564 1.00 32.49 1009 LEU A CA 1
ATOM 2468 C C . LEU A 1 1009 ? 164.593 121.352 152.674 1.00 38.44 1009 LEU A C 1
ATOM 2469 O O . LEU A 1 1009 ? 164.013 121.510 153.754 1.00 45.21 1009 LEU A O 1
ATOM 2474 N N . ILE A 1 1010 ? 164.198 121.971 151.559 1.00 37.32 1010 ILE A N 1
ATOM 2475 C CA . ILE A 1 1010 ? 163.079 122.908 151.588 1.00 34.49 1010 ILE A CA 1
ATOM 2476 C C . ILE A 1 1010 ? 161.779 122.190 151.936 1.00 34.01 1010 ILE A C 1
ATOM 2477 O O . ILE A 1 1010 ? 160.973 122.690 152.730 1.00 41.39 1010 ILE A O 1
ATOM 2482 N N . VAL A 1 1011 ? 161.554 121.010 151.358 1.00 42.86 1011 VAL A N 1
ATOM 2483 C CA . VAL A 1 1011 ? 160.282 120.318 151.555 1.00 46.27 1011 VAL A CA 1
ATOM 2484 C C . VAL A 1 1011 ? 160.108 119.891 153.011 1.00 46.86 1011 VAL A C 1
ATOM 2485 O O . VAL A 1 1011 ? 159.013 120.001 153.576 1.00 49.66 1011 VAL A O 1
ATOM 2489 N N . SER A 1 1012 ? 161.180 119.414 153.646 1.00 45.11 1012 SER A N 1
ATOM 2490 C CA . SER A 1 1012 ? 161.103 118.812 154.972 1.00 43.49 1012 SER A CA 1
ATOM 2491 C C . SER A 1 1012 ? 161.340 119.813 156.098 1.00 48.43 1012 SER A C 1
ATOM 2492 O O . SER A 1 1012 ? 161.857 119.433 157.156 1.00 46.79 1012 SER A O 1
ATOM 2495 N N . GLN A 1 1013 ? 160.983 121.078 155.901 1.00 56.48 1013 GLN A N 1
ATOM 2496 C CA . GLN A 1 1013 ? 161.147 122.069 156.954 1.00 51.42 1013 GLN A CA 1
ATOM 2497 C C . GLN A 1 1013 ? 160.202 121.775 158.117 1.00 52.91 1013 GLN A C 1
ATOM 2498 O O . GLN A 1 1013 ? 159.171 121.114 157.967 1.00 59.33 1013 GLN A O 1
ATOM 2504 N N . LYS A 1 1014 ? 160.576 122.277 159.297 1.00 62.15 1014 LYS A N 1
ATOM 2505 C CA . LYS A 1 1014 ? 159.846 121.943 160.516 1.00 64.33 1014 LYS A CA 1
ATOM 2506 C C . LYS A 1 1014 ? 158.477 122.609 160.563 1.00 59.60 1014 LYS A C 1
ATOM 2507 O O . LYS A 1 1014 ? 157.552 122.073 161.181 1.00 59.46 1014 LYS A O 1
ATOM 2513 N N . ALA A 1 1015 ? 158.325 123.767 159.919 1.00 57.36 1015 ALA A N 1
ATOM 2514 C CA . ALA A 1 1015 ? 157.051 124.474 159.931 1.00 61.03 1015 ALA A CA 1
ATOM 2515 C C . ALA A 1 1015 ? 155.997 123.826 159.043 1.00 62.97 1015 ALA A C 1
ATOM 2516 O O . ALA A 1 1015 ? 154.823 124.198 159.136 1.00 62.79 1015 ALA A O 1
ATOM 2518 N N . ARG A 1 1016 ? 156.377 122.875 158.194 1.00 60.66 1016 ARG A N 1
ATOM 2519 C CA . ARG A 1 1016 ? 155.462 122.279 157.232 1.00 51.40 1016 ARG A CA 1
ATOM 2520 C C . ARG A 1 1016 ? 154.815 120.993 157.732 1.00 54.94 1016 ARG A C 1
ATOM 2521 O O . ARG A 1 1016 ? 154.036 120.387 156.991 1.00 56.90 1016 ARG A O 1
ATOM 2529 N N . ARG A 1 1017 ? 155.118 120.567 158.959 1.00 66.90 1017 ARG A N 1
ATOM 2530 C CA . ARG A 1 1017 ? 154.488 119.404 159.589 1.00 66.10 1017 ARG A CA 1
ATOM 2531 C C . ARG A 1 1017 ? 154.715 118.126 158.776 1.00 67.12 1017 ARG A C 1
ATOM 2532 O O . ARG A 1 1017 ? 153.781 117.500 158.273 1.00 65.62 1017 ARG A O 1
ATOM 2540 N N . LEU A 1 1018 ? 155.984 117.744 158.661 1.00 66.60 1018 LEU A N 1
ATOM 2541 C CA . LEU A 1 1018 ? 156.376 116.486 158.035 1.00 63.14 1018 LEU A CA 1
ATOM 2542 C C . LEU A 1 1018 ? 156.667 115.475 159.139 1.00 67.49 1018 LEU A C 1
ATOM 2543 O O . LEU A 1 1018 ? 157.519 115.722 160.000 1.00 68.94 1018 LEU A O 1
ATOM 2548 N N . LEU A 1 1019 ? 155.963 114.344 159.114 1.00 68.94 1019 LEU A N 1
ATOM 2549 C CA . LEU A 1 1019 ? 155.962 113.408 160.233 1.00 67.77 1019 LEU A CA 1
ATOM 2550 C C . LEU A 1 1019 ? 156.555 112.050 159.893 1.00 68.89 1019 LEU A C 1
ATOM 2551 O O . LEU A 1 1019 ? 157.404 111.551 160.642 1.00 69.51 1019 LEU A O 1
ATOM 2556 N N . LYS A 1 1020 ? 156.130 111.431 158.787 1.00 69.21 1020 LYS A N 1
ATOM 2557 C CA . LYS A 1 1020 ? 156.496 110.041 158.519 1.00 66.29 1020 LYS A CA 1
ATOM 2558 C C . LYS A 1 1020 ? 158.003 109.855 158.393 1.00 67.65 1020 LYS A C 1
ATOM 2559 O O . LYS A 1 1020 ? 158.510 108.752 158.627 1.00 68.05 1020 LYS A O 1
ATOM 2565 N N . GLY A 1 1021 ? 158.731 110.904 158.024 1.00 77.71 1021 GLY A N 1
ATOM 2566 C CA . GLY A 1 1021 ? 160.173 110.806 157.917 1.00 77.54 1021 GLY A CA 1
ATOM 2567 C C . GLY A 1 1021 ? 160.738 111.511 156.703 1.00 79.08 1021 GLY A C 1
ATOM 2568 O O . GLY A 1 1021 ? 159.991 112.062 155.890 1.00 78.76 1021 GLY A O 1
ATOM 2569 N N . SER A 1 1022 ? 162.062 111.501 156.572 1.00 79.17 1022 SER A N 1
ATOM 2570 C CA . SER A 1 1022 ? 162.740 112.152 155.462 1.00 78.48 1022 SER A CA 1
ATOM 2571 C C . SER A 1 1022 ? 163.849 111.246 154.953 1.00 79.50 1022 SER A C 1
ATOM 2572 O O . SER A 1 1022 ? 164.385 110.419 155.694 1.00 79.55 1022 SER A O 1
ATOM 2575 N N . GLY A 1 1023 ? 164.188 111.411 153.677 1.00 77.95 1023 GLY A N 1
ATOM 2576 C CA . GLY A 1 1023 ? 165.232 110.611 153.068 1.00 73.75 1023 GLY A CA 1
ATOM 2577 C C . GLY A 1 1023 ? 166.326 111.442 152.433 1.00 72.81 1023 GLY A C 1
ATOM 2578 O O . GLY A 1 1023 ? 166.084 112.169 151.466 1.00 73.91 1023 GLY A O 1
ATOM 2579 N N . PHE A 1 1024 ? 167.539 111.343 152.973 1.00 64.83 1024 PHE A N 1
ATOM 2580 C CA . PHE A 1 1024 ? 168.690 112.049 152.434 1.00 65.45 1024 PHE A CA 1
ATOM 2581 C C . PHE A 1 1024 ? 169.724 111.122 151.815 1.00 66.33 1024 PHE A C 1
ATOM 2582 O O . PHE A 1 1024 ? 170.621 111.604 151.115 1.00 65.26 1024 PHE A O 1
ATOM 2590 N N . HIS A 1 1025 ? 169.626 109.817 152.052 1.00 66.17 1025 HIS A N 1
ATOM 2591 C CA . HIS A 1 1025 ? 170.551 108.839 151.495 1.00 63.52 1025 HIS A CA 1
ATOM 2592 C C . HIS A 1 1025 ? 169.915 107.946 150.443 1.00 64.44 1025 HIS A C 1
ATOM 2593 O O . HIS A 1 1025 ? 170.563 107.617 149.448 1.00 70.48 1025 HIS A O 1
ATOM 2600 N N . LEU A 1 1026 ? 168.658 107.547 150.638 1.00 61.06 1026 LEU A N 1
ATOM 2601 C CA . LEU A 1 1026 ? 168.009 106.649 149.689 1.00 60.22 1026 LEU A CA 1
ATOM 2602 C C . LEU A 1 1026 ? 167.625 107.372 148.404 1.00 59.86 1026 LEU A C 1
ATOM 2603 O O . LEU A 1 1026 ? 167.791 106.827 147.306 1.00 64.15 1026 LEU A O 1
ATOM 2608 N N . ASP A 1 1027 ? 167.104 108.596 148.520 1.00 57.58 1027 ASP A N 1
ATOM 2609 C CA . ASP A 1 1027 ? 166.644 109.324 147.341 1.00 60.58 1027 ASP A CA 1
ATOM 2610 C C . ASP A 1 1027 ? 167.796 109.637 146.395 1.00 62.25 1027 ASP A C 1
ATOM 2611 O O . ASP A 1 1027 ? 167.661 109.500 145.172 1.00 66.79 1027 ASP A O 1
ATOM 2616 N N . LEU A 1 1028 ? 168.936 110.063 146.943 1.00 53.79 1028 LEU A N 1
ATOM 2617 C CA . LEU A 1 1028 ? 170.088 110.380 146.107 1.00 57.32 1028 LEU A CA 1
ATOM 2618 C C . LEU A 1 1028 ? 170.580 109.148 145.361 1.00 57.76 1028 LEU A C 1
ATOM 2619 O O . LEU A 1 1028 ? 170.858 109.208 144.158 1.00 60.43 1028 LEU A O 1
ATOM 2624 N N . LEU A 1 1029 ? 170.686 108.016 146.060 1.00 53.41 1029 LEU A N 1
ATOM 2625 C CA . LEU A 1 1029 ? 171.128 106.787 145.409 1.00 51.69 1029 LEU A CA 1
ATOM 2626 C C . LEU A 1 1029 ? 170.155 106.363 144.320 1.00 56.24 1029 LEU A C 1
ATOM 2627 O O . LEU A 1 1029 ? 170.571 105.995 143.215 1.00 60.57 1029 LEU A O 1
ATOM 2632 N N . LEU A 1 1030 ? 168.854 106.414 144.613 1.00 57.83 1030 LEU A N 1
ATOM 2633 C CA . LEU A 1 1030 ? 167.854 106.030 143.622 1.00 54.48 1030 LEU A CA 1
ATOM 2634 C C . LEU A 1 1030 ? 167.965 106.894 142.374 1.00 52.81 1030 LEU A C 1
ATOM 2635 O O . LEU A 1 1030 ? 168.048 106.379 141.251 1.00 57.79 1030 LEU A O 1
ATOM 2640 N N . ILE A 1 1031 ? 167.981 108.217 142.555 1.00 51.45 1031 ILE A N 1
ATOM 2641 C CA . ILE A 1 1031 ? 168.007 109.124 141.413 1.00 54.25 1031 ILE A CA 1
ATOM 2642 C C . ILE A 1 1031 ? 169.292 108.944 140.615 1.00 50.09 1031 ILE A C 1
ATOM 2643 O O . ILE A 1 1031 ? 169.265 108.870 139.381 1.00 49.69 1031 ILE A O 1
ATOM 2648 N N . GLY A 1 1032 ? 170.434 108.855 141.301 1.00 51.43 1032 GLY A N 1
ATOM 2649 C CA . GLY A 1 1032 ? 171.696 108.706 140.595 1.00 52.19 1032 GLY A CA 1
ATOM 2650 C C . GLY A 1 1032 ? 171.780 107.414 139.807 1.00 51.59 1032 GLY A C 1
ATOM 2651 O O . GLY A 1 1032 ? 172.189 107.409 138.643 1.00 59.39 1032 GLY A O 1
ATOM 2652 N N . SER A 1 1033 ? 171.392 106.297 140.430 1.00 48.52 1033 SER A N 1
ATOM 2653 C CA . SER A 1 1033 ? 171.455 105.014 139.740 1.00 48.78 1033 SER A CA 1
ATOM 2654 C C . SER A 1 1033 ? 170.504 104.972 138.551 1.00 54.98 1033 SER A C 1
ATOM 2655 O O . SER A 1 1033 ? 170.873 104.495 137.471 1.00 57.51 1033 SER A O 1
ATOM 2658 N N . LEU A 1 1034 ? 169.275 105.468 138.725 1.00 50.71 1034 LEU A N 1
ATOM 2659 C CA . LEU A 1 1034 ? 168.327 105.453 137.616 1.00 47.17 1034 LEU A CA 1
ATOM 2660 C C . LEU A 1 1034 ? 168.789 106.356 136.479 1.00 46.41 1034 LEU A C 1
ATOM 2661 O O . LEU A 1 1034 ? 168.680 105.985 135.305 1.00 50.73 1034 LEU A O 1
ATOM 2666 N N . GLY A 1 1035 ? 169.322 107.536 136.801 1.00 49.51 1035 GLY A N 1
ATOM 2667 C CA . GLY A 1 1035 ? 169.845 108.403 135.759 1.00 45.58 1035 GLY A CA 1
ATOM 2668 C C . GLY A 1 1035 ? 171.013 107.785 135.019 1.00 48.00 1035 GLY A C 1
ATOM 2669 O O . GLY A 1 1035 ? 171.092 107.862 133.791 1.00 53.49 1035 GLY A O 1
ATOM 2670 N N . GLY A 1 1036 ? 171.932 107.154 135.751 1.00 45.42 1036 GLY A N 1
ATOM 2671 C CA . GLY A 1 1036 ? 173.053 106.500 135.098 1.00 46.03 1036 GLY A CA 1
ATOM 2672 C C . GLY A 1 1036 ? 172.622 105.361 134.195 1.00 48.86 1036 GLY A C 1
ATOM 2673 O O . GLY A 1 1036 ? 173.159 105.189 133.098 1.00 51.66 1036 GLY A O 1
ATOM 2674 N N . LEU A 1 1037 ? 171.646 104.567 134.641 1.00 55.37 1037 LEU A N 1
ATOM 2675 C CA . LEU A 1 1037 ? 171.140 103.482 133.807 1.00 52.64 1037 LEU A CA 1
ATOM 2676 C C . LEU A 1 1037 ? 170.329 103.989 132.620 1.00 54.13 1037 LEU A C 1
ATOM 2677 O O . LEU A 1 1037 ? 170.223 103.281 131.614 1.00 56.00 1037 LEU A O 1
ATOM 2682 N N . CYS A 1 1038 ? 169.751 105.189 132.716 1.00 57.61 1038 CYS A N 1
ATOM 2683 C CA . CYS A 1 1038 ? 168.984 105.744 131.605 1.00 55.05 1038 CYS A CA 1
ATOM 2684 C C . CYS A 1 1038 ? 169.844 106.033 130.381 1.00 53.11 1038 CYS A C 1
ATOM 2685 O O . CYS A 1 1038 ? 169.309 106.111 129.271 1.00 56.59 1038 CYS A O 1
ATOM 2688 N N . GLY A 1 1039 ? 171.156 106.199 130.556 1.00 57.30 1039 GLY A N 1
ATOM 2689 C CA . GLY A 1 1039 ? 172.011 106.534 129.430 1.00 55.39 1039 GLY A CA 1
ATOM 2690 C C . GLY A 1 1039 ? 172.080 105.448 128.375 1.00 60.43 1039 GLY A C 1
ATOM 2691 O O . GLY A 1 1039 ? 172.196 105.744 127.184 1.00 64.85 1039 GLY A O 1
ATOM 2692 N N . LEU A 1 1040 ? 172.006 104.180 128.791 1.00 60.02 1040 LEU A N 1
ATOM 2693 C CA . LEU A 1 1040 ? 172.101 103.072 127.846 1.00 57.76 1040 LEU A CA 1
ATOM 2694 C C . LEU A 1 1040 ? 170.977 103.078 126.818 1.00 62.21 1040 LEU A C 1
ATOM 2695 O O . LEU A 1 1040 ? 171.147 102.526 125.726 1.00 63.50 1040 LEU A O 1
ATOM 2700 N N . PHE A 1 1041 ? 169.833 103.680 127.141 1.00 63.52 1041 PHE A N 1
ATOM 2701 C CA . PHE A 1 1041 ? 168.679 103.713 126.252 1.00 58.35 1041 PHE A CA 1
ATOM 2702 C C . PHE A 1 1041 ? 168.484 105.074 125.596 1.00 59.80 1041 PHE A C 1
ATOM 2703 O O . PHE A 1 1041 ? 167.433 105.318 124.995 1.00 62.92 1041 PHE A O 1
ATOM 2711 N N . GLY A 1 1042 ? 169.469 105.963 125.697 1.00 58.13 1042 GLY A N 1
ATOM 2712 C CA . GLY A 1 1042 ? 169.366 107.275 125.082 1.00 56.34 1042 GLY A CA 1
ATOM 2713 C C . GLY A 1 1042 ? 168.279 108.154 125.656 1.00 57.50 1042 GLY A C 1
ATOM 2714 O O . GLY A 1 1042 ? 167.669 108.935 124.919 1.00 64.43 1042 GLY A O 1
ATOM 2715 N N . LEU A 1 1043 ? 168.022 108.056 126.960 1.00 51.39 1043 LEU A N 1
ATOM 2716 C CA . LEU A 1 1043 ? 167.017 108.875 127.613 1.00 45.11 1043 LEU A CA 1
ATOM 2717 C C . LEU A 1 1043 ? 167.679 109.931 128.496 1.00 54.56 1043 LEU A C 1
ATOM 2718 O O . LEU A 1 1043 ? 168.744 109.689 129.071 1.00 59.55 1043 LEU A O 1
ATOM 2723 N N . PRO A 1 1044 ? 167.078 111.111 128.619 1.00 47.58 1044 PRO A N 1
ATOM 2724 C CA . PRO A 1 1044 ? 167.706 112.182 129.398 1.00 46.79 1044 PRO A CA 1
ATOM 2725 C C . PRO A 1 1044 ? 167.670 111.905 130.894 1.00 48.76 1044 PRO A C 1
ATOM 2726 O O . PRO A 1 1044 ? 166.840 111.147 131.402 1.00 52.72 1044 PRO A O 1
ATOM 2730 N N . TRP A 1 1045 ? 168.604 112.537 131.601 1.00 48.12 1045 TRP A N 1
ATOM 2731 C CA . TRP A 1 1045 ? 168.668 112.441 133.051 1.00 49.55 1045 TRP A CA 1
ATOM 2732 C C . TRP A 1 1045 ? 167.613 113.333 133.693 1.00 51.45 1045 TRP A C 1
ATOM 2733 O O . TRP A 1 1045 ? 167.203 114.350 133.129 1.00 56.18 1045 TRP A O 1
ATOM 2744 N N . LEU A 1 1046 ? 167.179 112.946 134.890 1.00 40.03 1046 LEU A N 1
ATOM 2745 C CA . LEU A 1 1046 ? 166.155 113.676 135.618 1.00 37.38 1046 LEU A CA 1
ATOM 2746 C C . LEU A 1 1046 ? 166.669 114.086 136.991 1.00 37.73 1046 LEU A C 1
ATOM 2747 O O . LEU A 1 1046 ? 167.666 113.560 137.493 1.00 45.27 1046 LEU A O 1
ATOM 2752 N N . THR A 1 1047 ? 165.971 115.046 137.591 1.00 37.64 1047 THR A N 1
ATOM 2753 C CA . THR A 1 1047 ? 166.281 115.522 138.931 1.00 38.72 1047 THR A CA 1
ATOM 2754 C C . THR A 1 1047 ? 164.972 115.877 139.624 1.00 41.18 1047 THR A C 1
ATOM 2755 O O . THR A 1 1047 ? 163.891 115.768 139.042 1.00 47.02 1047 THR A O 1
ATOM 2759 N N . ALA A 1 1048 ? 165.075 116.301 140.881 1.00 42.72 1048 ALA A N 1
ATOM 2760 C CA . ALA A 1 1048 ? 163.901 116.720 141.634 1.00 39.06 1048 ALA A CA 1
ATOM 2761 C C . ALA A 1 1048 ? 163.521 118.144 141.252 1.00 41.34 1048 ALA A C 1
ATOM 2762 O O . ALA A 1 1048 ? 164.381 119.026 141.177 1.00 49.02 1048 ALA A O 1
ATOM 2764 N N . ALA A 1 1049 ? 162.232 118.364 141.006 1.00 37.23 1049 ALA A N 1
ATOM 2765 C CA . ALA A 1 1049 ? 161.723 119.674 140.625 1.00 29.77 1049 ALA A CA 1
ATOM 2766 C C . ALA A 1 1049 ? 161.313 120.447 141.871 1.00 30.51 1049 ALA A C 1
ATOM 2767 O O . ALA A 1 1049 ? 160.611 119.914 142.733 1.00 39.01 1049 ALA A O 1
ATOM 2769 N N . THR A 1 1050 ? 161.744 121.704 141.959 1.00 29.97 1050 THR A N 1
ATOM 2770 C CA . THR A 1 1050 ? 161.493 122.492 143.162 1.00 34.05 1050 THR A CA 1
ATOM 2771 C C . THR A 1 1050 ? 160.059 123.009 143.204 1.00 30.08 1050 THR A C 1
ATOM 2772 O O . THR A 1 1050 ? 159.322 122.751 144.162 1.00 28.67 1050 THR A O 1
ATOM 2776 N N . VAL A 1 1051 ? 159.648 123.747 142.169 1.00 29.00 1051 VAL A N 1
ATOM 2777 C CA . VAL A 1 1051 ? 158.309 124.331 142.151 1.00 29.97 1051 VAL A CA 1
ATOM 2778 C C . VAL A 1 1051 ? 157.248 123.239 142.139 1.00 32.65 1051 VAL A C 1
ATOM 2779 O O . VAL A 1 1051 ? 156.236 123.331 142.843 1.00 31.89 1051 VAL A O 1
ATOM 2783 N N . ARG A 1 1052 ? 157.457 122.189 141.341 1.00 17.08 1052 ARG A N 1
ATOM 2784 C CA . ARG A 1 1052 ? 156.469 121.118 141.256 1.00 19.97 1052 ARG A CA 1
ATOM 2785 C C . ARG A 1 1052 ? 156.319 120.379 142.583 1.00 29.80 1052 ARG A C 1
ATOM 2786 O O . ARG A 1 1052 ? 155.197 120.082 143.005 1.00 24.63 1052 ARG A O 1
ATOM 2794 N N . SER A 1 1053 ? 157.432 120.081 143.262 1.00 32.99 1053 SER A N 1
ATOM 2795 C CA . SER A 1 1053 ? 157.350 119.395 144.551 1.00 21.52 1053 SER A CA 1
ATOM 2796 C C . SER A 1 1053 ? 156.733 120.286 145.622 1.00 25.27 1053 SER A C 1
ATOM 2797 O O . SER A 1 1053 ? 155.945 119.814 146.451 1.00 30.62 1053 SER A O 1
ATOM 2800 N N . VAL A 1 1054 ? 157.086 121.573 145.631 1.00 20.57 1054 VAL A N 1
ATOM 2801 C CA . VAL A 1 1054 ? 156.497 122.492 146.601 1.00 26.81 1054 VAL A CA 1
ATOM 2802 C C . VAL A 1 1054 ? 154.993 122.606 146.383 1.00 22.48 1054 VAL A C 1
ATOM 2803 O O . VAL A 1 1054 ? 154.209 122.595 147.339 1.00 21.18 1054 VAL A O 1
ATOM 2807 N N . THR A 1 1055 ? 154.565 122.705 145.123 1.00 19.29 1055 THR A N 1
ATOM 2808 C CA . THR A 1 1055 ? 153.141 122.764 144.817 1.00 21.82 1055 THR A CA 1
ATOM 2809 C C . THR A 1 1055 ? 152.439 121.463 145.192 1.00 19.54 1055 THR A C 1
ATOM 2810 O O . THR A 1 1055 ? 151.298 121.481 145.667 1.00 33.16 1055 THR A O 1
ATOM 2814 N N . HIS A 1 1056 ? 153.104 120.324 144.981 1.00 9.70 1056 HIS A N 1
ATOM 2815 C CA . HIS A 1 1056 ? 152.530 119.037 145.362 1.00 21.93 1056 HIS A CA 1
ATOM 2816 C C . HIS A 1 1056 ? 152.321 118.947 146.869 1.00 26.13 1056 HIS A C 1
ATOM 2817 O O . HIS A 1 1056 ? 151.289 118.452 147.333 1.00 13.60 1056 HIS A O 1
ATOM 2824 N N . VAL A 1 1057 ? 153.297 119.415 147.648 1.00 32.67 1057 VAL A N 1
ATOM 2825 C CA . VAL A 1 1057 ? 153.149 119.421 149.101 1.00 25.33 1057 VAL A CA 1
ATOM 2826 C C . VAL A 1 1057 ? 152.048 120.387 149.524 1.00 36.20 1057 VAL A C 1
ATOM 2827 O O . VAL A 1 1057 ? 151.239 120.077 150.406 1.00 44.08 1057 VAL A O 1
ATOM 2831 N N . ASN A 1 1058 ? 151.995 121.568 148.902 1.00 34.69 1058 ASN A N 1
ATOM 2832 C CA . ASN A 1 1058 ? 150.977 122.555 149.252 1.00 24.21 1058 ASN A CA 1
ATOM 2833 C C . ASN A 1 1058 ? 149.574 122.039 148.965 1.00 30.26 1058 ASN A C 1
ATOM 2834 O O . ASN A 1 1058 ? 148.639 122.311 149.725 1.00 38.56 1058 ASN A O 1
ATOM 2839 N N . ALA A 1 1059 ? 149.403 121.303 147.866 1.00 29.91 1059 ALA A N 1
ATOM 2840 C CA . ALA A 1 1059 ? 148.082 120.813 147.496 1.00 28.16 1059 ALA A CA 1
ATOM 2841 C C . ALA A 1 1059 ? 147.535 119.783 148.475 1.00 35.81 1059 ALA A C 1
ATOM 2842 O O . ALA A 1 1059 ? 146.317 119.582 148.521 1.00 39.72 1059 ALA A O 1
ATOM 2844 N N . LEU A 1 1060 ? 148.395 119.122 149.247 1.00 40.69 1060 LEU A N 1
ATOM 2845 C CA . LEU A 1 1060 ? 147.969 118.086 150.179 1.00 35.14 1060 LEU A CA 1
ATOM 2846 C C . LEU A 1 1060 ? 147.919 118.564 151.625 1.00 40.60 1060 LEU A C 1
ATOM 2847 O O . LEU A 1 1060 ? 147.607 117.767 152.514 1.00 47.77 1060 LEU A O 1
ATOM 2852 N N . THR A 1 1061 ? 148.211 119.836 151.880 1.00 43.33 1061 THR A N 1
ATOM 2853 C CA . THR A 1 1061 ? 148.194 120.367 153.235 1.00 43.10 1061 THR A CA 1
ATOM 2854 C C . THR A 1 1061 ? 146.760 120.590 153.699 1.00 44.34 1061 THR A C 1
ATOM 2855 O O . THR A 1 1061 ? 145.952 121.188 152.982 1.00 42.28 1061 THR A O 1
ATOM 2859 N N . VAL A 1 1062 ? 146.448 120.111 154.901 1.00 57.97 1062 VAL A N 1
ATOM 2860 C CA . VAL A 1 1062 ? 145.124 120.246 155.499 1.00 59.69 1062 VAL A CA 1
ATOM 2861 C C . VAL A 1 1062 ? 145.203 121.290 156.601 1.00 61.23 1062 VAL A C 1
ATOM 2862 O O . VAL A 1 1062 ? 146.050 121.194 157.496 1.00 61.41 1062 VAL A O 1
ATOM 2866 N N . MET A 1 1063 ? 144.324 122.284 156.537 1.00 76.00 1063 MET A N 1
ATOM 2867 C CA . MET A 1 1063 ? 144.285 123.353 157.523 1.00 76.34 1063 MET A CA 1
ATOM 2868 C C . MET A 1 1063 ? 143.138 123.133 158.502 1.00 78.11 1063 MET A C 1
ATOM 2869 O O . MET A 1 1063 ? 142.142 122.475 158.195 1.00 80.10 1063 MET A O 1
ATOM 2874 N N . ARG A 1 1064 ? 143.298 123.694 159.698 1.00 87.37 1064 ARG A N 1
ATOM 2875 C CA . ARG A 1 1064 ? 142.323 123.488 160.760 1.00 86.86 1064 ARG A CA 1
ATOM 2876 C C . ARG A 1 1064 ? 141.010 124.181 160.421 1.00 89.46 1064 ARG A C 1
ATOM 2877 O O . ARG A 1 1064 ? 140.994 125.360 160.054 1.00 88.99 1064 ARG A O 1
ATOM 2885 N N . THR A 1 1065 ? 139.905 123.443 160.546 1.00 97.30 1065 THR A N 1
ATOM 2886 C CA . THR A 1 1065 ? 138.593 124.015 160.273 1.00 97.87 1065 THR A CA 1
ATOM 2887 C C . THR A 1 1065 ? 138.157 124.997 161.352 1.00 98.37 1065 THR A C 1
ATOM 2888 O O . THR A 1 1065 ? 137.316 125.860 161.084 1.00 97.26 1065 THR A O 1
ATOM 2892 N N . ALA A 1 1066 ? 138.711 124.888 162.560 1.00 106.28 1066 ALA A N 1
ATOM 2893 C CA . ALA A 1 1066 ? 138.385 125.804 163.653 1.00 106.34 1066 ALA A CA 1
ATOM 2894 C C . ALA A 1 1066 ? 139.234 127.068 163.513 1.00 107.09 1066 ALA A C 1
ATOM 2895 O O . ALA A 1 1066 ? 140.122 127.365 164.315 1.00 106.29 1066 ALA A O 1
ATOM 2897 N N . ILE A 1 1067 ? 138.940 127.824 162.456 1.00 111.97 1067 ILE A N 1
ATOM 2898 C CA . ILE A 1 1067 ? 139.686 129.043 162.176 1.00 112.07 1067 ILE A CA 1
ATOM 2899 C C . ILE A 1 1067 ? 139.296 130.114 163.183 1.00 114.84 1067 ILE A C 1
ATOM 2900 O O . ILE A 1 1067 ? 138.111 130.432 163.350 1.00 114.56 1067 ILE A O 1
ATOM 2905 N N . ALA A 1 1068 ? 140.292 130.671 163.865 1.00 122.09 1068 ALA A N 1
ATOM 2906 C CA . ALA A 1 1068 ? 140.030 131.747 164.808 1.00 120.67 1068 ALA A CA 1
ATOM 2907 C C . ALA A 1 1068 ? 139.574 132.997 164.058 1.00 121.37 1068 ALA A C 1
ATOM 2908 O O . ALA A 1 1068 ? 140.110 133.310 162.989 1.00 121.57 1068 ALA A O 1
ATOM 2910 N N . PRO A 1 1069 ? 138.583 133.719 164.581 1.00 120.74 1069 PRO A N 1
ATOM 2911 C CA . PRO A 1 1069 ? 138.088 134.914 163.883 1.00 120.48 1069 PRO A CA 1
ATOM 2912 C C . PRO A 1 1069 ? 139.186 135.951 163.699 1.00 121.32 1069 PRO A C 1
ATOM 2913 O O . PRO A 1 1069 ? 139.860 136.346 164.652 1.00 120.92 1069 PRO A O 1
ATOM 2917 N N . GLY A 1 1070 ? 139.356 136.390 162.456 1.00 122.98 1070 GLY A N 1
ATOM 2918 C CA . GLY A 1 1070 ? 140.367 137.385 162.139 1.00 122.40 1070 GLY A CA 1
ATOM 2919 C C . GLY A 1 1070 ? 141.783 136.918 162.393 1.00 122.95 1070 GLY A C 1
ATOM 2920 O O . GLY A 1 1070 ? 142.634 137.719 162.800 1.00 123.22 1070 GLY A O 1
ATOM 2921 N N . ASP A 1 1071 ? 142.057 135.636 162.160 1.00 117.25 1071 ASP A N 1
ATOM 2922 C CA . ASP A 1 1071 ? 143.377 135.072 162.396 1.00 117.08 1071 ASP A CA 1
ATOM 2923 C C . ASP A 1 1071 ? 143.764 134.173 161.231 1.00 116.14 1071 ASP A C 1
ATOM 2924 O O . ASP A 1 1071 ? 142.914 133.518 160.622 1.00 115.56 1071 ASP A O 1
ATOM 2929 N N . LYS A 1 1072 ? 145.056 134.151 160.931 1.00 110.51 1072 LYS A N 1
ATOM 2930 C CA . LYS A 1 1072 ? 145.560 133.309 159.854 1.00 110.54 1072 LYS A CA 1
ATOM 2931 C C . LYS A 1 1072 ? 145.463 131.841 160.258 1.00 110.71 1072 LYS A C 1
ATOM 2932 O O . LYS A 1 1072 ? 145.889 131.478 161.361 1.00 110.05 1072 LYS A O 1
ATOM 2938 N N . PRO A 1 1073 ? 144.910 130.976 159.411 1.00 103.02 1073 PRO A N 1
ATOM 2939 C CA . PRO A 1 1073 ? 144.816 129.557 159.768 1.00 101.40 1073 PRO A CA 1
ATOM 2940 C C . PRO A 1 1073 ? 146.187 128.901 159.818 1.00 100.25 1073 PRO A C 1
ATOM 2941 O O . PRO A 1 1073 ? 147.133 129.328 159.151 1.00 99.02 1073 PRO A O 1
ATOM 2945 N N . GLN A 1 1074 ? 146.283 127.850 160.625 1.00 91.09 1074 GLN A N 1
ATOM 2946 C CA . GLN A 1 1074 ? 147.516 127.101 160.804 1.00 90.75 1074 GLN A CA 1
ATOM 2947 C C . GLN A 1 1074 ? 147.363 125.693 160.245 1.00 89.08 1074 GLN A C 1
ATOM 2948 O O . GLN A 1 1074 ? 146.254 125.167 160.114 1.00 87.88 1074 GLN A O 1
ATOM 2954 N N . ILE A 1 1075 ? 148.503 125.087 159.912 1.00 74.77 1075 ILE A N 1
ATOM 2955 C CA . ILE A 1 1075 ? 148.502 123.763 159.303 1.00 73.66 1075 ILE A CA 1
ATOM 2956 C C . ILE A 1 1075 ? 148.086 122.726 160.336 1.00 74.88 1075 ILE A C 1
ATOM 2957 O O . ILE A 1 1075 ? 148.635 122.671 161.443 1.00 74.13 1075 ILE A O 1
ATOM 2962 N N . GLN A 1 1076 ? 147.108 121.896 159.976 1.00 75.26 1076 GLN A N 1
ATOM 2963 C CA . GLN A 1 1076 ? 146.689 120.791 160.826 1.00 74.71 1076 GLN A CA 1
ATOM 2964 C C . GLN A 1 1076 ? 147.531 119.544 160.581 1.00 76.59 1076 GLN A C 1
ATOM 2965 O O . GLN A 1 1076 ? 148.086 118.969 161.522 1.00 78.66 1076 GLN A O 1
ATOM 2971 N N . GLU A 1 1077 ? 147.638 119.123 159.324 1.00 72.40 1077 GLU A N 1
ATOM 2972 C CA . GLU A 1 1077 ? 148.402 117.938 158.964 1.00 69.89 1077 GLU A CA 1
ATOM 2973 C C . GLU A 1 1077 ? 148.769 118.024 157.491 1.00 71.32 1077 GLU A C 1
ATOM 2974 O O . GLU A 1 1077 ? 148.210 118.826 156.739 1.00 70.35 1077 GLU A O 1
ATOM 2980 N N . VAL A 1 1078 ? 149.727 117.192 157.092 1.00 66.82 1078 VAL A N 1
ATOM 2981 C CA . VAL A 1 1078 ? 150.071 116.992 155.690 1.00 61.70 1078 VAL A CA 1
ATOM 2982 C C . VAL A 1 1078 ? 149.928 115.508 155.385 1.00 63.28 1078 VAL A C 1
ATOM 2983 O O . VAL A 1 1078 ? 150.469 114.666 156.110 1.00 68.58 1078 VAL A O 1
ATOM 2987 N N . ARG A 1 1079 ? 149.197 115.191 154.321 1.00 58.66 1079 ARG A N 1
ATOM 2988 C CA . ARG A 1 1079 ? 148.898 113.807 153.977 1.00 62.68 1079 ARG A CA 1
ATOM 2989 C C . ARG A 1 1079 ? 150.071 113.199 153.216 1.00 65.04 1079 ARG A C 1
ATOM 2990 O O . ARG A 1 1079 ? 150.413 113.662 152.123 1.00 66.87 1079 ARG A O 1
ATOM 2998 N N . GLU A 1 1080 ? 150.681 112.162 153.787 1.00 62.84 1080 GLU A N 1
ATOM 2999 C CA . GLU A 1 1080 ? 151.824 111.482 153.189 1.00 58.10 1080 GLU A CA 1
ATOM 3000 C C . GLU A 1 1080 ? 151.375 110.129 152.657 1.00 64.57 1080 GLU A C 1
ATOM 3001 O O . GLU A 1 1080 ? 150.834 109.310 153.408 1.00 72.45 1080 GLU A O 1
ATOM 3007 N N . GLN A 1 1081 ? 151.598 109.900 151.367 1.00 56.60 1081 GLN A N 1
ATOM 3008 C CA . GLN A 1 1081 ? 151.212 108.656 150.723 1.00 53.29 1081 GLN A CA 1
ATOM 3009 C C . GLN A 1 1081 ? 152.069 108.480 149.476 1.00 56.84 1081 GLN A C 1
ATOM 3010 O O . GLN A 1 1081 ? 152.854 109.358 149.108 1.00 54.80 1081 GLN A O 1
ATOM 3016 N N . ARG A 1 1082 ? 151.903 107.335 148.819 1.00 54.46 1082 ARG A N 1
ATOM 3017 C CA . ARG A 1 1082 ? 152.658 107.005 147.621 1.00 48.91 1082 ARG A CA 1
ATOM 3018 C C . ARG A 1 1082 ? 151.784 106.879 146.382 1.00 51.08 1082 ARG A C 1
ATOM 3019 O O . ARG A 1 1082 ? 152.301 106.568 145.305 1.00 54.80 1082 ARG A O 1
ATOM 3027 N N . VAL A 1 1083 ? 150.478 107.114 146.501 1.00 46.69 1083 VAL A N 1
ATOM 3028 C CA . VAL A 1 1083 ? 149.583 106.895 145.371 1.00 46.16 1083 VAL A CA 1
ATOM 3029 C C . VAL A 1 1083 ? 149.622 108.072 144.402 1.00 46.90 1083 VAL A C 1
ATOM 3030 O O . VAL A 1 1083 ? 149.553 107.884 143.182 1.00 52.07 1083 VAL A O 1
ATOM 3034 N N . THR A 1 1084 ? 149.727 109.298 144.921 1.00 38.68 1084 THR A N 1
ATOM 3035 C CA . THR A 1 1084 ? 149.643 110.476 144.061 1.00 38.87 1084 THR A CA 1
ATOM 3036 C C . THR A 1 1084 ? 150.792 110.521 143.060 1.00 39.41 1084 THR A C 1
ATOM 3037 O O . THR A 1 1084 ? 150.582 110.795 141.874 1.00 42.70 1084 THR A O 1
ATOM 3041 N N . GLY A 1 1085 ? 152.017 110.258 143.519 1.00 37.85 1085 GLY A N 1
ATOM 3042 C CA . GLY A 1 1085 ? 153.155 110.296 142.615 1.00 36.98 1085 GLY A CA 1
ATOM 3043 C C . GLY A 1 1085 ? 153.091 109.223 141.546 1.00 40.25 1085 GLY A C 1
ATOM 3044 O O . GLY A 1 1085 ? 153.378 109.483 140.372 1.00 50.63 1085 GLY A O 1
ATOM 3045 N N . VAL A 1 1086 ? 152.709 108.005 141.935 1.00 33.16 1086 VAL A N 1
ATOM 3046 C CA . VAL A 1 1086 ? 152.564 106.919 140.971 1.00 35.58 1086 VAL A CA 1
ATOM 3047 C C . VAL A 1 1086 ? 151.502 107.266 139.939 1.00 37.28 1086 VAL A C 1
ATOM 3048 O O . VAL A 1 1086 ? 151.697 107.061 138.735 1.00 40.03 1086 VAL A O 1
ATOM 3052 N N . LEU A 1 1087 ? 150.364 107.800 140.389 1.00 37.50 1087 LEU A N 1
ATOM 3053 C CA . LEU A 1 1087 ? 149.295 108.156 139.462 1.00 31.32 1087 LEU A CA 1
ATOM 3054 C C . LEU A 1 1087 ? 149.721 109.272 138.518 1.00 31.06 1087 LEU A C 1
ATOM 3055 O O . LEU A 1 1087 ? 149.410 109.233 137.324 1.00 43.33 1087 LEU A O 1
ATOM 3060 N N . ILE A 1 1088 ? 150.433 110.277 139.033 1.00 32.62 1088 ILE A N 1
ATOM 3061 C CA . ILE A 1 1088 ? 150.876 111.384 138.189 1.00 35.62 1088 ILE A CA 1
ATOM 3062 C C . ILE A 1 1088 ? 151.849 110.887 137.127 1.00 36.84 1088 ILE A C 1
ATOM 3063 O O . ILE A 1 1088 ? 151.740 111.240 135.946 1.00 37.24 1088 ILE A O 1
ATOM 3068 N N . ALA A 1 1089 ? 152.812 110.054 137.529 1.00 31.65 1089 ALA A N 1
ATOM 3069 C CA . ALA A 1 1089 ? 153.773 109.524 136.567 1.00 30.69 1089 ALA A CA 1
ATOM 3070 C C . ALA A 1 1089 ? 153.093 108.627 135.537 1.00 36.53 1089 ALA A C 1
ATOM 3071 O O . ALA A 1 1089 ? 153.418 108.681 134.344 1.00 38.55 1089 ALA A O 1
ATOM 3073 N N . SER A 1 1090 ? 152.144 107.797 135.978 1.00 38.80 1090 SER A N 1
ATOM 3074 C CA . SER A 1 1090 ? 151.424 106.934 135.049 1.00 31.47 1090 SER A CA 1
ATOM 3075 C C . SER A 1 1090 ? 150.613 107.749 134.051 1.00 35.35 1090 SER A C 1
ATOM 3076 O O . SER A 1 1090 ? 150.560 107.409 132.866 1.00 38.19 1090 SER A O 1
ATOM 3079 N N . LEU A 1 1091 ? 149.961 108.818 134.512 1.00 32.56 1091 LEU A N 1
ATOM 3080 C CA . LEU A 1 1091 ? 149.204 109.671 133.602 1.00 33.68 1091 LEU A CA 1
ATOM 3081 C C . LEU A 1 1091 ? 150.124 110.375 132.613 1.00 32.89 1091 LEU A C 1
ATOM 3082 O O . LEU A 1 1091 ? 149.795 110.497 131.428 1.00 38.42 1091 LEU A O 1
ATOM 3087 N N . VAL A 1 1092 ? 151.282 110.845 133.081 1.00 38.38 1092 VAL A N 1
ATOM 3088 C CA . VAL A 1 1092 ? 152.242 111.475 132.180 1.00 35.86 1092 VAL A CA 1
ATOM 3089 C C . VAL A 1 1092 ? 152.687 110.488 131.109 1.00 33.18 1092 VAL A C 1
ATOM 3090 O O . VAL A 1 1092 ? 152.808 110.840 129.929 1.00 39.51 1092 VAL A O 1
ATOM 3094 N N . GLY A 1 1093 ? 152.934 109.238 131.499 1.00 43.62 1093 GLY A N 1
ATOM 3095 C CA . GLY A 1 1093 ? 153.314 108.231 130.520 1.00 44.84 1093 GLY A CA 1
ATOM 3096 C C . GLY A 1 1093 ? 152.197 107.884 129.552 1.00 47.20 1093 GLY A C 1
ATOM 3097 O O . GLY A 1 1093 ? 152.435 107.708 128.354 1.00 49.30 1093 GLY A O 1
ATOM 3098 N N . LEU A 1 1094 ? 150.967 107.780 130.054 1.00 55.02 1094 LEU A N 1
ATOM 3099 C CA . LEU A 1 1094 ? 149.823 107.376 129.247 1.00 51.30 1094 LEU A CA 1
ATOM 3100 C C . LEU A 1 1094 ? 149.247 108.513 128.414 1.00 48.42 1094 LEU A C 1
ATOM 3101 O O . LEU A 1 1094 ? 148.358 108.266 127.595 1.00 51.40 1094 LEU A O 1
ATOM 3106 N N . SER A 1 1095 ? 149.728 109.743 128.602 1.00 52.80 1095 SER A N 1
ATOM 3107 C CA . SER A 1 1095 ? 149.230 110.866 127.814 1.00 55.55 1095 SER A CA 1
ATOM 3108 C C . SER A 1 1095 ? 149.483 110.702 126.320 1.00 51.76 1095 SER A C 1
ATOM 3109 O O . SER A 1 1095 ? 148.867 111.414 125.521 1.00 53.61 1095 SER A O 1
ATOM 3112 N N . ILE A 1 1096 ? 150.377 109.794 125.923 1.00 55.69 1096 ILE A N 1
ATOM 3113 C CA . ILE A 1 1096 ? 150.677 109.608 124.505 1.00 61.47 1096 ILE A CA 1
ATOM 3114 C C . ILE A 1 1096 ? 149.445 109.121 123.745 1.00 64.49 1096 ILE A C 1
ATOM 3115 O O . ILE A 1 1096 ? 149.209 109.523 122.600 1.00 62.30 1096 ILE A O 1
ATOM 3120 N N . VAL A 1 1097 ? 148.637 108.261 124.365 1.00 65.78 1097 VAL A N 1
ATOM 3121 C CA . VAL A 1 1097 ? 147.488 107.674 123.680 1.00 62.78 1097 VAL A CA 1
ATOM 3122 C C . VAL A 1 1097 ? 146.211 108.461 123.955 1.00 64.36 1097 VAL A C 1
ATOM 3123 O O . VAL A 1 1097 ? 145.117 108.022 123.586 1.00 67.17 1097 VAL A O 1
ATOM 3127 N N . MET A 1 1098 ? 146.329 109.619 124.598 1.00 69.19 1098 MET A N 1
ATOM 3128 C CA . MET A 1 1098 ? 145.172 110.442 124.940 1.00 64.90 1098 MET A CA 1
ATOM 3129 C C . MET A 1 1098 ? 145.243 111.816 124.286 1.00 67.05 1098 MET A C 1
ATOM 3130 O O . MET A 1 1098 ? 144.855 112.822 124.880 1.00 71.47 1098 MET A O 1
ATOM 3135 N N . GLY A 1 1099 ? 145.733 111.874 123.047 1.00 57.12 1099 GLY A N 1
ATOM 3136 C CA . GLY A 1 1099 ? 145.868 113.154 122.377 1.00 55.55 1099 GLY A CA 1
ATOM 3137 C C . GLY A 1 1099 ? 144.546 113.777 121.979 1.00 60.57 1099 GLY A C 1
ATOM 3138 O O . GLY A 1 1099 ? 144.449 115.002 121.851 1.00 63.44 1099 GLY A O 1
ATOM 3139 N N . ALA A 1 1100 ? 143.513 112.954 121.773 1.00 63.63 1100 ALA A N 1
ATOM 3140 C CA . ALA A 1 1100 ? 142.223 113.479 121.334 1.00 60.38 1100 ALA A CA 1
ATOM 3141 C C . ALA A 1 1100 ? 141.621 114.418 122.372 1.00 60.62 1100 ALA A C 1
ATOM 3142 O O . ALA A 1 1100 ? 141.095 115.482 122.026 1.00 61.57 1100 ALA A O 1
ATOM 3144 N N . VAL A 1 1101 ? 141.680 114.038 123.648 1.00 52.78 1101 VAL A N 1
ATOM 3145 C CA . VAL A 1 1101 ? 141.188 114.915 124.705 1.00 52.59 1101 VAL A CA 1
ATOM 3146 C C . VAL A 1 1101 ? 142.116 116.112 124.880 1.00 49.34 1101 VAL A C 1
ATOM 3147 O O . VAL A 1 1101 ? 141.662 117.247 125.061 1.00 51.49 1101 VAL A O 1
ATOM 3151 N N . LEU A 1 1102 ? 143.428 115.879 124.818 1.00 45.06 1102 LEU A N 1
ATOM 3152 C CA . LEU A 1 1102 ? 144.398 116.941 125.056 1.00 49.94 1102 LEU A CA 1
ATOM 3153 C C . LEU A 1 1102 ? 144.380 118.013 123.975 1.00 51.85 1102 LEU A C 1
ATOM 3154 O O . LEU A 1 1102 ? 144.840 119.131 124.227 1.00 54.71 1102 LEU A O 1
ATOM 3159 N N . ARG A 1 1103 ? 143.869 117.705 122.784 1.00 52.46 1103 ARG A N 1
ATOM 3160 C CA . ARG A 1 1103 ? 143.841 118.686 121.705 1.00 47.89 1103 ARG A CA 1
ATOM 3161 C C . ARG A 1 1103 ? 142.757 119.742 121.876 1.00 48.55 1103 ARG A C 1
ATOM 3162 O O . ARG A 1 1103 ? 142.709 120.683 121.079 1.00 47.84 1103 ARG A O 1
ATOM 3170 N N . ARG A 1 1104 ? 141.891 119.612 122.879 1.00 47.75 1104 ARG A N 1
ATOM 3171 C CA . ARG A 1 1104 ? 140.839 120.584 123.138 1.00 37.76 1104 ARG A CA 1
ATOM 3172 C C . ARG A 1 1104 ? 141.209 121.593 124.218 1.00 38.30 1104 ARG A C 1
ATOM 3173 O O . ARG A 1 1104 ? 140.371 122.422 124.582 1.00 43.26 1104 ARG A O 1
ATOM 3181 N N . ILE A 1 1105 ? 142.432 121.547 124.736 1.00 33.84 1105 ILE A N 1
ATOM 3182 C CA . ILE A 1 1105 ? 142.860 122.373 125.858 1.00 26.67 1105 ILE A CA 1
ATOM 3183 C C . ILE A 1 1105 ? 143.801 123.450 125.321 1.00 30.84 1105 ILE A C 1
ATOM 3184 O O . ILE A 1 1105 ? 144.907 123.131 124.863 1.00 27.30 1105 ILE A O 1
ATOM 3189 N N . PRO A 1 1106 ? 143.414 124.722 125.350 1.00 37.38 1106 PRO A N 1
ATOM 3190 C CA . PRO A 1 1106 ? 144.330 125.784 124.923 1.00 29.44 1106 PRO A CA 1
ATOM 3191 C C . PRO A 1 1106 ? 145.456 125.994 125.925 1.00 33.40 1106 PRO A C 1
ATOM 3192 O O . PRO A 1 1106 ? 145.373 125.613 127.094 1.00 32.41 1106 PRO A O 1
ATOM 3196 N N . LEU A 1 1107 ? 146.532 126.610 125.435 1.00 20.95 1107 LEU A N 1
ATOM 3197 C CA . LEU A 1 1107 ? 147.724 126.824 126.245 1.00 13.61 1107 LEU A CA 1
ATOM 3198 C C . LEU A 1 1107 ? 147.616 128.021 127.183 1.00 21.56 1107 LEU A C 1
ATOM 3199 O O . LEU A 1 1107 ? 148.392 128.106 128.138 1.00 29.58 1107 LEU A O 1
ATOM 3204 N N . ALA A 1 1108 ? 146.681 128.943 126.940 1.00 16.79 1108 ALA A N 1
ATOM 3205 C CA . ALA A 1 1108 ? 146.564 130.121 127.797 1.00 11.67 1108 ALA A CA 1
ATOM 3206 C C . ALA A 1 1108 ? 146.024 129.768 129.178 1.00 26.01 1108 ALA A C 1
ATOM 3207 O O . ALA A 1 1108 ? 146.403 130.398 130.175 1.00 30.41 1108 ALA A O 1
ATOM 3209 N N . VAL A 1 1109 ? 145.144 128.770 129.258 1.00 15.91 1109 VAL A N 1
ATOM 3210 C CA . VAL A 1 1109 ? 144.702 128.269 130.556 1.00 19.33 1109 VAL A CA 1
ATOM 3211 C C . VAL A 1 1109 ? 145.887 127.737 131.349 1.00 29.85 1109 VAL A C 1
ATOM 3212 O O . VAL A 1 1109 ? 146.026 128.004 132.550 1.00 38.56 1109 VAL A O 1
ATOM 3216 N N . LEU A 1 1110 ? 146.765 126.981 130.689 1.00 21.26 1110 LEU A N 1
ATOM 3217 C CA . LEU A 1 1110 ? 147.968 126.502 131.354 1.00 18.11 1110 LEU A CA 1
ATOM 3218 C C . LEU A 1 1110 ? 148.891 127.650 131.734 1.00 13.33 1110 LEU A C 1
ATOM 3219 O O . LEU A 1 1110 ? 149.571 127.577 132.759 1.00 14.24 1110 LEU A O 1
ATOM 3224 N N . PHE A 1 1111 ? 148.926 128.717 130.933 1.00 13.98 1111 PHE A N 1
ATOM 3225 C CA . PHE A 1 1111 ? 149.723 129.883 131.301 1.00 22.49 1111 PHE A CA 1
ATOM 3226 C C . PHE A 1 1111 ? 149.209 130.501 132.598 1.00 19.90 1111 PHE A C 1
ATOM 3227 O O . PHE A 1 1111 ? 149.993 130.864 133.484 1.00 20.65 1111 PHE A O 1
ATOM 3235 N N . GLY A 1 1112 ? 147.887 130.631 132.721 1.00 16.35 1112 GLY A N 1
ATOM 3236 C CA . GLY A 1 1112 ? 147.312 131.141 133.957 1.00 6.42 1112 GLY A CA 1
ATOM 3237 C C . GLY A 1 1112 ? 147.574 130.234 135.145 1.00 17.65 1112 GLY A C 1
ATOM 3238 O O . GLY A 1 1112 ? 147.832 130.705 136.258 1.00 27.64 1112 GLY A O 1
ATOM 3239 N N . ILE A 1 1113 ? 147.513 128.919 134.924 1.00 23.28 1113 ILE A N 1
ATOM 3240 C CA . ILE A 1 1113 ? 147.828 127.963 135.984 1.00 20.96 1113 ILE A CA 1
ATOM 3241 C C . ILE A 1 1113 ? 149.279 128.113 136.430 1.00 25.51 1113 ILE A C 1
ATOM 3242 O O . ILE A 1 1113 ? 149.588 128.053 137.627 1.00 18.19 1113 ILE A O 1
ATOM 3247 N N . PHE A 1 1114 ? 150.194 128.299 135.475 1.00 12.43 1114 PHE A N 1
ATOM 3248 C CA . PHE A 1 1114 ? 151.600 128.487 135.816 1.00 2.90 1114 PHE A CA 1
ATOM 3249 C C . PHE A 1 1114 ? 151.803 129.769 136.604 1.00 15.29 1114 PHE A C 1
ATOM 3250 O O . PHE A 1 1114 ? 152.612 129.812 137.538 1.00 20.40 1114 PHE A O 1
ATOM 3258 N N . LEU A 1 1115 ? 151.100 130.836 136.223 1.00 30.14 1115 LEU A N 1
ATOM 3259 C CA . LEU A 1 1115 ? 151.190 132.082 136.978 1.00 17.92 1115 LEU A CA 1
ATOM 3260 C C . LEU A 1 1115 ? 150.704 131.892 138.409 1.00 15.11 1115 LEU A C 1
ATOM 3261 O O . LEU A 1 1115 ? 151.330 132.383 139.357 1.00 18.98 1115 LEU A O 1
ATOM 3266 N N . TYR A 1 1116 ? 149.593 131.173 138.585 1.00 12.71 1116 TYR A N 1
ATOM 3267 C CA . TYR A 1 1116 ? 149.104 130.891 139.931 1.00 11.19 1116 TYR A CA 1
ATOM 3268 C C . TYR A 1 1116 ? 150.122 130.093 140.736 1.00 20.34 1116 TYR A C 1
ATOM 3269 O O . TYR A 1 1116 ? 150.377 130.400 141.907 1.00 27.61 1116 TYR A O 1
ATOM 3278 N N . MET A 1 1117 ? 150.713 129.063 140.124 1.00 32.30 1117 MET A N 1
ATOM 3279 C CA . MET A 1 1117 ? 151.704 128.245 140.819 1.00 18.28 1117 MET A CA 1
ATOM 3280 C C . MET A 1 1117 ? 152.913 129.074 141.233 1.00 21.98 1117 MET A C 1
ATOM 3281 O O . MET A 1 1117 ? 153.400 128.965 142.365 1.00 22.75 1117 MET A O 1
ATOM 3286 N N . GLY A 1 1118 ? 153.410 129.915 140.326 1.00 19.78 1118 GLY A N 1
ATOM 3287 C CA . GLY A 1 1118 ? 154.573 130.725 140.641 1.00 14.91 1118 GLY A CA 1
ATOM 3288 C C . GLY A 1 1118 ? 154.300 131.758 141.716 1.00 26.62 1118 GLY A C 1
ATOM 3289 O O . GLY A 1 1118 ? 155.154 132.017 142.568 1.00 17.40 1118 GLY A O 1
ATOM 3290 N N . VAL A 1 1119 ? 153.117 132.374 141.687 1.00 38.11 1119 VAL A N 1
ATOM 3291 C CA . VAL A 1 1119 ? 152.773 133.348 142.718 1.00 26.64 1119 VAL A CA 1
ATOM 3292 C C . VAL A 1 1119 ? 152.622 132.662 144.071 1.00 25.39 1119 VAL A C 1
ATOM 3293 O O . VAL A 1 1119 ? 153.100 133.164 145.093 1.00 33.14 1119 VAL A O 1
ATOM 3297 N N . THR A 1 1120 ? 151.969 131.498 144.100 1.00 23.06 1120 THR A N 1
ATOM 3298 C CA . THR A 1 1120 ? 151.801 130.773 145.354 1.00 20.54 1120 THR A CA 1
ATOM 3299 C C . THR A 1 1120 ? 153.135 130.291 145.919 1.00 25.98 1120 THR A C 1
ATOM 3300 O O . THR A 1 1120 ? 153.319 130.279 147.141 1.00 24.89 1120 THR A O 1
ATOM 3304 N N . SER A 1 1121 ? 154.081 129.914 145.054 1.00 34.45 1121 SER A N 1
ATOM 3305 C CA . SER A 1 1121 ? 155.352 129.377 145.528 1.00 22.40 1121 SER A CA 1
ATOM 3306 C C . SER A 1 1121 ? 156.178 130.406 146.290 1.00 26.42 1121 SER A C 1
ATOM 3307 O O . SER A 1 1121 ? 157.006 130.030 147.126 1.00 27.87 1121 SER A O 1
ATOM 3310 N N . LEU A 1 1122 ? 155.980 131.694 146.022 1.00 35.89 1122 LEU A N 1
ATOM 3311 C CA . LEU A 1 1122 ? 156.800 132.743 146.615 1.00 28.61 1122 LEU A CA 1
ATOM 3312 C C . LEU A 1 1122 ? 156.308 133.197 147.982 1.00 32.63 1122 LEU A C 1
ATOM 3313 O O . LEU A 1 1122 ? 156.957 134.044 148.603 1.00 37.42 1122 LEU A O 1
ATOM 3318 N N . SER A 1 1123 ? 155.188 132.666 148.466 1.00 39.92 1123 SER A N 1
ATOM 3319 C CA . SER A 1 1123 ? 154.624 133.092 149.739 1.00 34.61 1123 SER A CA 1
ATOM 3320 C C . SER A 1 1123 ? 155.125 132.278 150.925 1.00 40.58 1123 SER A C 1
ATOM 3321 O O . SER A 1 1123 ? 154.797 132.616 152.067 1.00 45.11 1123 SER A O 1
ATOM 3324 N N . GLY A 1 1124 ? 155.906 131.227 150.693 1.00 40.49 1124 GLY A N 1
ATOM 3325 C CA . GLY A 1 1124 ? 156.400 130.405 151.780 1.00 46.58 1124 GLY A CA 1
ATOM 3326 C C . GLY A 1 1124 ? 157.847 130.673 152.134 1.00 45.39 1124 GLY A C 1
ATOM 3327 O O . GLY A 1 1124 ? 158.486 129.868 152.817 1.00 48.53 1124 GLY A O 1
ATOM 3328 N N . ILE A 1 1125 ? 158.374 131.806 151.681 1.00 40.45 1125 ILE A N 1
ATOM 3329 C CA . ILE A 1 1125 ? 159.777 132.159 151.854 1.00 42.25 1125 ILE A CA 1
ATOM 3330 C C . ILE A 1 1125 ? 159.865 133.350 152.798 1.00 48.64 1125 ILE A C 1
ATOM 3331 O O . ILE A 1 1125 ? 159.114 134.322 152.653 1.00 54.17 1125 ILE A O 1
ATOM 3336 N N . GLN A 1 1126 ? 160.777 133.269 153.772 1.00 50.53 1126 GLN A N 1
ATOM 3337 C CA . GLN A 1 1126 ? 160.958 134.362 154.723 1.00 49.99 1126 GLN A CA 1
ATOM 3338 C C . GLN A 1 1126 ? 161.515 135.610 154.049 1.00 51.19 1126 GLN A C 1
ATOM 3339 O O . GLN A 1 1126 ? 161.271 136.731 154.518 1.00 57.41 1126 GLN A O 1
ATOM 3345 N N . LEU A 1 1127 ? 162.271 135.439 152.963 1.00 40.68 1127 LEU A N 1
ATOM 3346 C CA . LEU A 1 1127 ? 162.765 136.592 152.221 1.00 42.29 1127 LEU A CA 1
ATOM 3347 C C . LEU A 1 1127 ? 161.619 137.425 151.664 1.00 50.99 1127 LEU A C 1
ATOM 3348 O O . LEU A 1 1127 ? 161.735 138.649 151.569 1.00 58.32 1127 LEU A O 1
ATOM 3353 N N . SER A 1 1128 ? 160.501 136.788 151.311 1.00 46.16 1128 SER A N 1
ATOM 3354 C CA . SER A 1 1128 ? 159.346 137.535 150.821 1.00 42.94 1128 SER A CA 1
ATOM 3355 C C . SER A 1 1128 ? 158.801 138.473 151.892 1.00 42.65 1128 SER A C 1
ATOM 3356 O O . SER A 1 1128 ? 158.517 139.646 151.623 1.00 44.71 1128 SER A O 1
ATOM 3359 N N . GLN A 1 1129 ? 158.650 137.972 153.120 1.00 45.72 1129 GLN A N 1
ATOM 3360 C CA . GLN A 1 1129 ? 158.160 138.815 154.205 1.00 50.01 1129 GLN A CA 1
ATOM 3361 C C . GLN A 1 1129 ? 159.165 139.906 154.556 1.00 46.42 1129 GLN A C 1
ATOM 3362 O O . GLN A 1 1129 ? 158.784 141.062 154.782 1.00 51.29 1129 GLN A O 1
ATOM 3368 N N . ARG A 1 1130 ? 160.453 139.563 154.601 1.00 42.29 1130 ARG A N 1
ATOM 3369 C CA . ARG A 1 1130 ? 161.465 140.566 154.908 1.00 46.73 1130 ARG A CA 1
ATOM 3370 C C . ARG A 1 1130 ? 161.625 141.592 153.791 1.00 44.53 1130 ARG A C 1
ATOM 3371 O O . ARG A 1 1130 ? 162.167 142.674 154.033 1.00 46.09 1130 ARG A O 1
ATOM 3379 N N . LEU A 1 1131 ? 161.179 141.272 152.579 1.00 42.28 1131 LEU A N 1
ATOM 3380 C CA . LEU A 1 1131 ? 161.158 142.230 151.482 1.00 43.81 1131 LEU A CA 1
ATOM 3381 C C . LEU A 1 1131 ? 159.904 143.089 151.494 1.00 45.81 1131 LEU A C 1
ATOM 3382 O O . LEU A 1 1131 ? 159.953 144.254 151.083 1.00 43.89 1131 LEU A O 1
ATOM 3387 N N . LEU A 1 1132 ? 158.780 142.530 151.945 1.00 45.11 1132 LEU A N 1
ATOM 3388 C CA . LEU A 1 1132 ? 157.585 143.336 152.161 1.00 40.68 1132 LEU A CA 1
ATOM 3389 C C . LEU A 1 1132 ? 157.790 144.336 153.290 1.00 42.73 1132 LEU A C 1
ATOM 3390 O O . LEU A 1 1132 ? 157.252 145.447 153.240 1.00 50.95 1132 LEU A O 1
ATOM 3395 N N . LEU A 1 1133 ? 158.564 143.959 154.311 1.00 46.30 1133 LEU A N 1
ATOM 3396 C CA . LEU A 1 1133 ? 158.789 144.837 155.456 1.00 36.79 1133 LEU A CA 1
ATOM 3397 C C . LEU A 1 1133 ? 159.519 146.123 155.088 1.00 34.23 1133 LEU A C 1
ATOM 3398 O O . LEU A 1 1133 ? 159.487 147.080 155.867 1.00 48.52 1133 LEU A O 1
ATOM 3403 N N . ILE A 1 1134 ? 160.188 146.168 153.935 1.00 33.73 1134 ILE A N 1
ATOM 3404 C CA . ILE A 1 1134 ? 160.898 147.382 153.543 1.00 39.88 1134 ILE A CA 1
ATOM 3405 C C . ILE A 1 1134 ? 159.917 148.516 153.270 1.00 46.37 1134 ILE A C 1
ATOM 3406 O O . ILE A 1 1134 ? 160.159 149.668 153.648 1.00 51.36 1134 ILE A O 1
ATOM 3411 N N . LEU A 1 1135 ? 158.794 148.212 152.614 1.00 47.12 1135 LEU A N 1
ATOM 3412 C CA . LEU A 1 1135 ? 157.844 149.257 152.244 1.00 42.15 1135 LEU A CA 1
ATOM 3413 C C . LEU A 1 1135 ? 157.102 149.805 153.457 1.00 45.97 1135 LEU A C 1
ATOM 3414 O O . LEU A 1 1135 ? 156.832 151.009 153.531 1.00 47.83 1135 LEU A O 1
ATOM 3419 N N . MET A 1 1136 ? 156.759 148.944 154.411 1.00 40.81 1136 MET A N 1
ATOM 3420 C CA . MET A 1 1136 ? 155.969 149.372 155.552 1.00 38.67 1136 MET A CA 1
ATOM 3421 C C . MET A 1 1136 ? 156.810 150.208 156.516 1.00 50.51 1136 MET A C 1
ATOM 3422 O O . MET A 1 1136 ? 158.024 150.016 156.621 1.00 51.84 1136 MET A O 1
ATOM 3427 N N . PRO A 1 1137 ? 156.187 151.148 157.226 1.00 56.49 1137 PRO A N 1
ATOM 3428 C CA . PRO A 1 1137 ? 156.916 151.914 158.242 1.00 53.17 1137 PRO A CA 1
ATOM 3429 C C . PRO A 1 1137 ? 157.334 151.039 159.414 1.00 51.24 1137 PRO A C 1
ATOM 3430 O O . PRO A 1 1137 ? 156.733 150.003 159.705 1.00 51.89 1137 PRO A O 1
ATOM 3434 N N . ALA A 1 1138 ? 158.388 151.489 160.099 1.00 52.73 1138 ALA A N 1
ATOM 3435 C CA . ALA A 1 1138 ? 159.013 150.687 161.145 1.00 51.91 1138 ALA A CA 1
ATOM 3436 C C . ALA A 1 1138 ? 158.094 150.433 162.331 1.00 56.54 1138 ALA A C 1
ATOM 3437 O O . ALA A 1 1138 ? 158.358 149.515 163.114 1.00 52.57 1138 ALA A O 1
ATOM 3439 N N . LYS A 1 1139 ? 157.028 151.211 162.487 1.00 65.30 1139 LYS A N 1
ATOM 3440 C CA . LYS A 1 1139 ? 156.124 151.055 163.617 1.00 64.65 1139 LYS A CA 1
ATOM 3441 C C . LYS A 1 1139 ? 155.032 150.021 163.372 1.00 65.07 1139 LYS A C 1
ATOM 3442 O O . LYS A 1 1139 ? 154.246 149.747 164.284 1.00 62.56 1139 LYS A O 1
ATOM 3448 N N . HIS A 1 1140 ? 154.965 149.441 162.175 1.00 62.26 1140 HIS A N 1
ATOM 3449 C CA . HIS A 1 1140 ? 153.950 148.450 161.843 1.00 60.78 1140 HIS A CA 1
ATOM 3450 C C . HIS A 1 1140 ? 154.526 147.051 161.665 1.00 62.47 1140 HIS A C 1
ATOM 3451 O O . HIS A 1 1140 ? 153.794 146.137 161.274 1.00 65.37 1140 HIS A O 1
ATOM 3458 N N . HIS A 1 1141 ? 155.814 146.864 161.935 1.00 59.40 1141 HIS A N 1
ATOM 3459 C CA . HIS A 1 1141 ? 156.439 145.568 161.717 1.00 56.60 1141 HIS A CA 1
ATOM 3460 C C . HIS A 1 1141 ? 155.925 144.544 162.727 1.00 58.31 1141 HIS A C 1
ATOM 3461 O O . HIS A 1 1141 ? 155.707 144.876 163.896 1.00 61.01 1141 HIS A O 1
ATOM 3468 N N . PRO A 1 1142 ? 155.713 143.294 162.303 1.00 67.04 1142 PRO A N 1
ATOM 3469 C CA . PRO A 1 1142 ? 155.237 142.257 163.230 1.00 70.21 1142 PRO A CA 1
ATOM 3470 C C . PRO A 1 1142 ? 156.233 141.917 164.329 1.00 71.36 1142 PRO A C 1
ATOM 3471 O O . PRO A 1 1142 ? 157.306 142.521 164.427 1.00 71.17 1142 PRO A O 1
ATOM 3475 N N . GLU A 1 1143 ? 155.884 140.931 165.159 1.00 78.61 1143 GLU A N 1
ATOM 3476 C CA . GLU A 1 1143 ? 156.691 140.527 166.304 1.00 79.92 1143 GLU A CA 1
ATOM 3477 C C . GLU A 1 1143 ? 157.612 139.352 165.986 1.00 79.11 1143 GLU A C 1
ATOM 3478 O O . GLU A 1 1143 ? 157.879 138.518 166.858 1.00 78.66 1143 GLU A O 1
ATOM 3484 N N . GLN A 1 1144 ? 158.097 139.265 164.751 1.00 81.59 1144 GLN A N 1
ATOM 3485 C CA . GLN A 1 1144 ? 159.005 138.193 164.380 1.00 81.43 1144 GLN A CA 1
ATOM 3486 C C . GLN A 1 1144 ? 160.355 138.370 165.077 1.00 82.49 1144 GLN A C 1
ATOM 3487 O O . GLN A 1 1144 ? 160.762 139.495 165.381 1.00 81.39 1144 GLN A O 1
ATOM 3493 N N . PRO A 1 1145 ? 161.065 137.270 165.346 1.00 81.33 1145 PRO A N 1
ATOM 3494 C CA . PRO A 1 1145 ? 162.331 137.374 166.093 1.00 78.87 1145 PRO A CA 1
ATOM 3495 C C . PRO A 1 1145 ? 163.388 138.222 165.409 1.00 78.30 1145 PRO A C 1
ATOM 3496 O O . PRO A 1 1145 ? 164.273 138.746 166.096 1.00 79.79 1145 PRO A O 1
ATOM 3500 N N . TYR A 1 1146 ? 163.336 138.373 164.088 1.00 74.75 1146 TYR A N 1
ATOM 3501 C CA . TYR A 1 1146 ? 164.307 139.203 163.387 1.00 75.13 1146 TYR A CA 1
ATOM 3502 C C . TYR A 1 1146 ? 163.941 140.680 163.398 1.00 78.05 1146 TYR A C 1
ATOM 3503 O O . TYR A 1 1146 ? 164.693 141.491 162.847 1.00 77.21 1146 TYR A O 1
ATOM 3512 N N . VAL A 1 1147 ? 162.816 141.046 164.002 1.00 83.50 1147 VAL A N 1
ATOM 3513 C CA . VAL A 1 1147 ? 162.402 142.439 164.127 1.00 81.38 1147 VAL A CA 1
ATOM 3514 C C . VAL A 1 1147 ? 162.747 143.003 165.498 1.00 81.02 1147 VAL A C 1
ATOM 3515 O O . VAL A 1 1147 ? 163.313 144.090 165.607 1.00 80.26 1147 VAL A O 1
ATOM 3519 N N . THR A 1 1148 ? 162.408 142.271 166.562 1.00 81.77 1148 THR A N 1
ATOM 3520 C CA . THR A 1 1148 ? 162.611 142.786 167.911 1.00 83.56 1148 THR A CA 1
ATOM 3521 C C . THR A 1 1148 ? 164.082 142.761 168.311 1.00 85.13 1148 THR A C 1
ATOM 3522 O O . THR A 1 1148 ? 164.578 143.711 168.926 1.00 85.80 1148 THR A O 1
ATOM 3526 N N . LYS A 1 1149 ? 164.795 141.690 167.971 1.00 83.64 1149 LYS A N 1
ATOM 3527 C CA . LYS A 1 1149 ? 166.162 141.493 168.436 1.00 83.69 1149 LYS A CA 1
ATOM 3528 C C . LYS A 1 1149 ? 167.212 142.087 167.507 1.00 81.72 1149 LYS A C 1
ATOM 3529 O O . LYS A 1 1149 ? 168.403 142.027 167.827 1.00 83.39 1149 LYS A O 1
ATOM 3535 N N . VAL A 1 1150 ? 166.810 142.650 166.371 1.00 73.38 1150 VAL A N 1
ATOM 3536 C CA . VAL A 1 1150 ? 167.734 143.250 165.417 1.00 75.85 1150 VAL A CA 1
ATOM 3537 C C . VAL A 1 1150 ? 167.260 144.663 165.112 1.00 77.42 1150 VAL A C 1
ATOM 3538 O O . VAL A 1 1150 ? 166.054 144.915 165.015 1.00 77.03 1150 VAL A O 1
ATOM 3542 N N . LYS A 1 1151 ? 168.208 145.586 164.971 1.00 74.65 1151 LYS A N 1
ATOM 3543 C CA . LYS A 1 1151 ? 167.863 146.936 164.556 1.00 73.93 1151 LYS A CA 1
ATOM 3544 C C . LYS A 1 1151 ? 167.298 146.920 163.141 1.00 72.39 1151 LYS A C 1
ATOM 3545 O O . LYS A 1 1151 ? 167.610 146.041 162.334 1.00 74.88 1151 LYS A O 1
ATOM 3551 N N . THR A 1 1152 ? 166.445 147.903 162.847 1.00 66.33 1152 THR A N 1
ATOM 3552 C CA . THR A 1 1152 ? 165.767 147.933 161.554 1.00 63.52 1152 THR A CA 1
ATOM 3553 C C . THR A 1 1152 ? 166.760 148.093 160.408 1.00 64.18 1152 THR A C 1
ATOM 3554 O O . THR A 1 1152 ? 166.612 147.461 159.356 1.00 66.54 1152 THR A O 1
ATOM 3558 N N . TRP A 1 1153 ? 167.783 148.928 160.593 1.00 65.02 1153 TRP A N 1
ATOM 3559 C CA . TRP A 1 1153 ? 168.751 149.153 159.525 1.00 62.54 1153 TRP A CA 1
ATOM 3560 C C . TRP A 1 1153 ? 169.704 147.975 159.361 1.00 63.40 1153 TRP A C 1
ATOM 3561 O O . TRP A 1 1153 ? 170.226 147.755 158.263 1.00 64.15 1153 TRP A O 1
ATOM 3572 N N . ARG A 1 1154 ? 169.944 147.211 160.428 1.00 68.80 1154 ARG A N 1
ATOM 3573 C CA . ARG A 1 1154 ? 170.801 146.035 160.336 1.00 66.00 1154 ARG A CA 1
ATOM 3574 C C . ARG A 1 1154 ? 170.088 144.825 159.752 1.00 62.78 1154 ARG A C 1
ATOM 3575 O O . ARG A 1 1154 ? 170.755 143.865 159.357 1.00 64.13 1154 ARG A O 1
ATOM 3583 N N . MET A 1 1155 ? 168.759 144.842 159.699 1.00 59.52 1155 MET A N 1
ATOM 3584 C CA . MET A 1 1155 ? 168.007 143.760 159.079 1.00 55.38 1155 MET A CA 1
ATOM 3585 C C . MET A 1 1155 ? 167.862 143.948 157.577 1.00 53.51 1155 MET A C 1
ATOM 3586 O O . MET A 1 1155 ? 167.853 142.961 156.833 1.00 58.94 1155 MET A O 1
ATOM 3591 N N . HIS A 1 1156 ? 167.773 145.196 157.114 1.00 49.57 1156 HIS A N 1
ATOM 3592 C CA . HIS A 1 1156 ? 167.656 145.460 155.686 1.00 51.94 1156 HIS A CA 1
ATOM 3593 C C . HIS A 1 1156 ? 168.942 145.151 154.931 1.00 54.38 1156 HIS A C 1
ATOM 3594 O O . HIS A 1 1156 ? 168.896 144.947 153.714 1.00 57.06 1156 HIS A O 1
ATOM 3601 N N . LEU A 1 1157 ? 170.086 145.117 155.620 1.00 57.47 1157 LEU A N 1
ATOM 3602 C CA . LEU A 1 1157 ? 171.349 144.814 154.952 1.00 58.40 1157 LEU A CA 1
ATOM 3603 C C . LEU A 1 1157 ? 171.439 143.337 154.582 1.00 57.57 1157 LEU A C 1
ATOM 3604 O O . LEU A 1 1157 ? 171.989 142.985 153.532 1.00 58.29 1157 LEU A O 1
ATOM 3609 N N . PHE A 1 1158 ? 170.908 142.460 155.437 1.00 52.98 1158 PHE A N 1
ATOM 3610 C CA . PHE A 1 1158 ? 170.852 141.036 155.122 1.00 51.20 1158 PHE A CA 1
ATOM 3611 C C . PHE A 1 1158 ? 170.010 140.784 153.876 1.00 55.21 1158 PHE A C 1
ATOM 3612 O O . PHE A 1 1158 ? 170.397 140.004 152.993 1.00 60.48 1158 PHE A O 1
ATOM 3620 N N . THR A 1 1159 ? 168.855 141.448 153.786 1.00 47.50 1159 THR A N 1
ATOM 3621 C CA . THR A 1 1159 ? 168.009 141.327 152.606 1.00 41.66 1159 THR A CA 1
ATOM 3622 C C . THR A 1 1159 ? 168.717 141.851 151.365 1.00 49.94 1159 THR A C 1
ATOM 3623 O O . THR A 1 1159 ? 168.599 141.267 150.282 1.00 61.98 1159 THR A O 1
ATOM 3627 N N . CYS A 1 1160 ? 169.457 142.952 151.500 1.00 47.95 1160 CYS A N 1
ATOM 3628 C CA . CYS A 1 1160 ? 170.199 143.484 150.362 1.00 50.26 1160 CYS A CA 1
ATOM 3629 C C . CYS A 1 1160 ? 171.277 142.512 149.901 1.00 50.99 1160 CYS A C 1
ATOM 3630 O O . CYS A 1 1160 ? 171.499 142.348 148.696 1.00 57.08 1160 CYS A O 1
ATOM 3633 N N . ILE A 1 1161 ? 171.959 141.858 150.843 1.00 45.29 1161 ILE A N 1
ATOM 3634 C CA . ILE A 1 1161 ? 172.980 140.876 150.482 1.00 45.21 1161 ILE A CA 1
ATOM 3635 C C . ILE A 1 1161 ? 172.351 139.705 149.735 1.00 45.38 1161 ILE A C 1
ATOM 3636 O O . ILE A 1 1161 ? 172.864 139.250 148.702 1.00 51.70 1161 ILE A O 1
ATOM 3641 N N . GLN A 1 1162 ? 171.224 139.204 150.245 1.00 39.85 1162 GLN A N 1
ATOM 3642 C CA . GLN A 1 1162 ? 170.546 138.096 149.579 1.00 37.66 1162 GLN A CA 1
ATOM 3643 C C . GLN A 1 1162 ? 170.085 138.489 148.179 1.00 38.28 1162 GLN A C 1
ATOM 3644 O O . GLN A 1 1162 ? 170.223 137.709 147.226 1.00 45.40 1162 GLN A O 1
ATOM 3650 N N . LEU A 1 1163 ? 169.535 139.698 148.034 1.00 37.51 1163 LEU A N 1
ATOM 3651 C CA . LEU A 1 1163 ? 169.080 140.160 146.726 1.00 39.14 1163 LEU A CA 1
ATOM 3652 C C . LEU A 1 1163 ? 170.244 140.321 145.758 1.00 43.53 1163 LEU A C 1
ATOM 3653 O O . LEU A 1 1163 ? 170.118 140.008 144.570 1.00 49.74 1163 LEU A O 1
ATOM 3658 N N . GLY A 1 1164 ? 171.380 140.824 146.242 1.00 43.58 1164 GLY A N 1
ATOM 3659 C CA . GLY A 1 1164 ? 172.550 140.924 145.386 1.00 43.43 1164 GLY A CA 1
ATOM 3660 C C . GLY A 1 1164 ? 173.037 139.569 144.916 1.00 43.56 1164 GLY A C 1
ATOM 3661 O O . GLY A 1 1164 ? 173.413 139.402 143.753 1.00 50.53 1164 GLY A O 1
ATOM 3662 N N . CYS A 1 1165 ? 173.029 138.579 145.813 1.00 46.74 1165 CYS A N 1
ATOM 3663 C CA . CYS A 1 1165 ? 173.411 137.227 145.414 1.00 46.72 1165 CYS A CA 1
ATOM 3664 C C . CYS A 1 1165 ? 172.462 136.676 144.356 1.00 48.60 1165 CYS A C 1
ATOM 3665 O O . CYS A 1 1165 ? 172.901 136.076 143.366 1.00 47.06 1165 CYS A O 1
ATOM 3668 N N . ILE A 1 1166 ? 171.156 136.882 144.543 1.00 48.43 1166 ILE A N 1
ATOM 3669 C CA . ILE A 1 1166 ? 170.174 136.396 143.575 1.00 37.57 1166 ILE A CA 1
ATOM 3670 C C . ILE A 1 1166 ? 170.377 137.065 142.219 1.00 35.93 1166 ILE A C 1
ATOM 3671 O O . ILE A 1 1166 ? 170.339 136.407 141.170 1.00 48.30 1166 ILE A O 1
ATOM 3676 N N . ALA A 1 1167 ? 170.589 138.383 142.219 1.00 41.36 1167 ALA A N 1
ATOM 3677 C CA . ALA A 1 1167 ? 170.793 139.104 140.967 1.00 42.41 1167 ALA A CA 1
ATOM 3678 C C . ALA A 1 1167 ? 172.056 138.637 140.258 1.00 41.49 1167 ALA A C 1
ATOM 3679 O O . ALA A 1 1167 ? 172.062 138.472 139.033 1.00 37.98 1167 ALA A O 1
ATOM 3681 N N . LEU A 1 1168 ? 173.141 138.428 141.009 1.00 45.68 1168 LEU A N 1
ATOM 3682 C CA . LEU A 1 1168 ? 174.375 137.941 140.400 1.00 43.72 1168 LEU A CA 1
ATOM 3683 C C . LEU A 1 1168 ? 174.171 136.558 139.796 1.00 47.54 1168 LEU A C 1
ATOM 3684 O O . LEU A 1 1168 ? 174.670 136.271 138.702 1.00 41.92 1168 LEU A O 1
ATOM 3689 N N . LEU A 1 1169 ? 173.441 135.685 140.497 1.00 51.19 1169 LEU A N 1
ATOM 3690 C CA . LEU A 1 1169 ? 173.182 134.352 139.962 1.00 46.23 1169 LEU A CA 1
ATOM 3691 C C . LEU A 1 1169 ? 172.371 134.417 138.673 1.00 48.66 1169 LEU A C 1
ATOM 3692 O O . LEU A 1 1169 ? 172.674 133.707 137.707 1.00 46.77 1169 LEU A O 1
ATOM 3697 N N . TRP A 1 1170 ? 171.337 135.262 138.635 1.00 44.16 1170 TRP A N 1
ATOM 3698 C CA . TRP A 1 1170 ? 170.548 135.394 137.411 1.00 34.88 1170 TRP A CA 1
ATOM 3699 C C . TRP A 1 1170 ? 171.392 135.949 136.269 1.00 45.32 1170 TRP A C 1
ATOM 3700 O O . TRP A 1 1170 ? 171.301 135.475 135.128 1.00 50.79 1170 TRP A O 1
ATOM 3711 N N . VAL A 1 1171 ? 172.225 136.951 136.557 1.00 52.71 1171 VAL A N 1
ATOM 3712 C CA . VAL A 1 1171 ? 173.083 137.527 135.524 1.00 49.64 1171 VAL A CA 1
ATOM 3713 C C . VAL A 1 1171 ? 174.031 136.472 134.970 1.00 47.17 1171 VAL A C 1
ATOM 3714 O O . VAL A 1 1171 ? 174.218 136.364 133.753 1.00 44.58 1171 VAL A O 1
ATOM 3718 N N . VAL A 1 1172 ? 174.637 135.672 135.853 1.00 54.86 1172 VAL A N 1
ATOM 3719 C CA . VAL A 1 1172 ? 175.543 134.615 135.411 1.00 52.59 1172 VAL A CA 1
ATOM 3720 C C . VAL A 1 1172 ? 174.794 133.594 134.568 1.00 53.38 1172 VAL A C 1
ATOM 3721 O O . VAL A 1 1172 ? 175.293 133.134 133.533 1.00 54.10 1172 VAL A O 1
ATOM 3725 N N . LYS A 1 1173 ? 173.620 133.123 134.781 1.00 55.79 1173 LYS A N 1
ATOM 3726 C CA . LYS A 1 1173 ? 173.025 132.113 133.890 1.00 54.58 1173 LYS A CA 1
ATOM 3727 C C . LYS A 1 1173 ? 172.505 132.791 132.661 1.00 52.54 1173 LYS A C 1
ATOM 3728 O O . LYS A 1 1173 ? 172.143 132.075 131.795 1.00 54.61 1173 LYS A O 1
ATOM 3734 N N . SER A 1 1174 ? 172.239 134.099 132.700 1.00 58.07 1174 SER A N 1
ATOM 3735 C CA . SER A 1 1174 ? 171.820 134.650 131.416 1.00 56.29 1174 SER A CA 1
ATOM 3736 C C . SER A 1 1174 ? 172.904 134.504 130.348 1.00 59.52 1174 SER A C 1
ATOM 3737 O O . SER A 1 1174 ? 172.602 134.230 129.180 1.00 61.35 1174 SER A O 1
ATOM 3740 N N . THR A 1 1175 ? 174.167 134.680 130.724 1.00 65.93 1175 THR A N 1
ATOM 3741 C CA . THR A 1 1175 ? 175.253 134.696 129.752 1.00 62.85 1175 THR A CA 1
ATOM 3742 C C . THR A 1 1175 ? 175.627 133.274 129.336 1.00 61.89 1175 THR A C 1
ATOM 3743 O O . THR A 1 1175 ? 174.944 132.298 129.659 1.00 62.91 1175 THR A O 1
ATOM 3747 N N . ALA A 1 1176 ? 176.736 133.150 128.603 1.00 67.55 1176 ALA A N 1
ATOM 3748 C CA . ALA A 1 1176 ? 177.181 131.871 128.064 1.00 70.42 1176 ALA A CA 1
ATOM 3749 C C . ALA A 1 1176 ? 177.960 131.035 129.068 1.00 71.28 1176 ALA A C 1
ATOM 3750 O O . ALA A 1 1176 ? 178.283 129.881 128.765 1.00 69.53 1176 ALA A O 1
ATOM 3752 N N . ALA A 1 1177 ? 178.274 131.582 130.243 1.00 69.26 1177 ALA A N 1
ATOM 3753 C CA . ALA A 1 1177 ? 178.946 130.840 131.301 1.00 68.81 1177 ALA A CA 1
ATOM 3754 C C . ALA A 1 1177 ? 177.966 130.208 132.279 1.00 68.47 1177 ALA A C 1
ATOM 3755 O O . ALA A 1 1177 ? 178.296 130.033 133.459 1.00 70.21 1177 ALA A O 1
ATOM 3757 N N . SER A 1 1178 ? 176.762 129.863 131.817 1.00 63.20 1178 SER A N 1
ATOM 3758 C CA . SER A 1 1178 ? 175.740 129.295 132.688 1.00 64.59 1178 SER A CA 1
ATOM 3759 C C . SER A 1 1178 ? 176.095 127.903 133.190 1.00 65.67 1178 SER A C 1
ATOM 3760 O O . SER A 1 1178 ? 175.432 127.407 134.106 1.00 66.66 1178 SER A O 1
ATOM 3763 N N . LEU A 1 1179 ? 177.116 127.261 132.623 1.00 68.22 1179 LEU A N 1
ATOM 3764 C CA . LEU A 1 1179 ? 177.530 125.948 133.098 1.00 65.35 1179 LEU A CA 1
ATOM 3765 C C . LEU A 1 1179 ? 178.194 126.006 134.468 1.00 65.22 1179 LEU A C 1
ATOM 3766 O O . LEU A 1 1179 ? 178.364 124.957 135.099 1.00 67.33 1179 LEU A O 1
ATOM 3771 N N . ALA A 1 1180 ? 178.569 127.195 134.938 1.00 66.32 1180 ALA A N 1
ATOM 3772 C CA . ALA A 1 1180 ? 179.215 127.373 136.231 1.00 67.84 1180 ALA A CA 1
ATOM 3773 C C . ALA A 1 1180 ? 178.252 127.850 137.311 1.00 69.78 1180 ALA A C 1
ATOM 3774 O O . ALA A 1 1180 ? 178.697 128.226 138.400 1.00 72.10 1180 ALA A O 1
ATOM 3776 N N . PHE A 1 1181 ? 176.949 127.857 137.031 1.00 66.02 1181 PHE A N 1
ATOM 3777 C CA . PHE A 1 1181 ? 175.971 128.292 138.026 1.00 63.54 1181 PHE A CA 1
ATOM 3778 C C . PHE A 1 1181 ? 175.992 127.459 139.302 1.00 64.32 1181 PHE A C 1
ATOM 3779 O O . PHE A 1 1181 ? 175.967 128.052 140.396 1.00 64.08 1181 PHE A O 1
ATOM 3787 N N . PRO A 1 1182 ? 176.005 126.119 139.257 1.00 66.49 1182 PRO A N 1
ATOM 3788 C CA . PRO A 1 1182 ? 175.988 125.359 140.518 1.00 63.60 1182 PRO A CA 1
ATOM 3789 C C . PRO A 1 1182 ? 177.165 125.647 141.428 1.00 66.69 1182 PRO A C 1
ATOM 3790 O O . PRO A 1 1182 ? 176.993 125.699 142.651 1.00 71.74 1182 PRO A O 1
ATOM 3794 N N . PHE A 1 1183 ? 178.361 125.838 140.868 1.00 64.51 1183 PHE A N 1
ATOM 3795 C CA . PHE A 1 1183 ? 179.514 126.168 141.699 1.00 64.97 1183 PHE A CA 1
ATOM 3796 C C . PHE A 1 1183 ? 179.327 127.518 142.373 1.00 66.04 1183 PHE A C 1
ATOM 3797 O O . PHE A 1 1183 ? 179.633 127.680 143.561 1.00 65.05 1183 PHE A O 1
ATOM 3805 N N . LEU A 1 1184 ? 178.805 128.497 141.632 1.00 61.51 1184 LEU A N 1
ATOM 3806 C CA . LEU A 1 1184 ? 178.527 129.801 142.220 1.00 58.73 1184 LEU A CA 1
ATOM 3807 C C . LEU A 1 1184 ? 177.479 129.701 143.319 1.00 55.46 1184 LEU A C 1
ATOM 3808 O O . LEU A 1 1184 ? 177.537 130.450 144.300 1.00 57.32 1184 LEU A O 1
ATOM 3813 N N . LEU A 1 1185 ? 176.514 128.789 143.175 1.00 55.35 1185 LEU A N 1
ATOM 3814 C CA . LEU A 1 1185 ? 175.501 128.628 144.215 1.00 57.12 1185 LEU A CA 1
ATOM 3815 C C . LEU A 1 1185 ? 176.090 127.986 145.466 1.00 56.06 1185 LEU A C 1
ATOM 3816 O O . LEU A 1 1185 ? 175.823 128.434 146.586 1.00 60.59 1185 LEU A O 1
ATOM 3821 N N . LEU A 1 1186 ? 176.894 126.930 145.300 1.00 57.20 1186 LEU A N 1
ATOM 3822 C CA . LEU A 1 1186 ? 177.546 126.331 146.463 1.00 60.41 1186 LEU A CA 1
ATOM 3823 C C . LEU A 1 1186 ? 178.578 127.258 147.090 1.00 62.41 1186 LEU A C 1
ATOM 3824 O O . LEU A 1 1186 ? 178.958 127.048 148.246 1.00 63.14 1186 LEU A O 1
ATOM 3829 N N . LEU A 1 1187 ? 179.042 128.272 146.358 1.00 65.44 1187 LEU A N 1
ATOM 3830 C CA . LEU A 1 1187 ? 179.986 129.229 146.920 1.00 63.41 1187 LEU A CA 1
ATOM 3831 C C . LEU A 1 1187 ? 179.373 130.106 148.006 1.00 63.99 1187 LEU A C 1
ATOM 3832 O O . LEU A 1 1187 ? 180.114 130.823 148.687 1.00 65.58 1187 LEU A O 1
ATOM 3837 N N . THR A 1 1188 ? 178.051 130.078 148.181 1.00 60.90 1188 THR A N 1
ATOM 3838 C CA . THR A 1 1188 ? 177.398 130.896 149.195 1.00 55.97 1188 THR A CA 1
ATOM 3839 C C . THR A 1 1188 ? 177.492 130.306 150.597 1.00 54.95 1188 THR A C 1
ATOM 3840 O O . THR A 1 1188 ? 177.103 130.979 151.557 1.00 60.61 1188 THR A O 1
ATOM 3844 N N . VAL A 1 1189 ? 177.980 129.079 150.743 1.00 57.43 1189 VAL A N 1
ATOM 3845 C CA . VAL A 1 1189 ? 178.139 128.468 152.062 1.00 65.13 1189 VAL A CA 1
ATOM 3846 C C . VAL A 1 1189 ? 179.410 128.992 152.729 1.00 66.39 1189 VAL A C 1
ATOM 3847 O O . VAL A 1 1189 ? 179.363 129.357 153.915 1.00 67.10 1189 VAL A O 1
ATOM 3851 N N . PRO A 1 1190 ? 180.563 129.046 152.044 1.00 66.60 1190 PRO A N 1
ATOM 3852 C CA . PRO A 1 1190 ? 181.707 129.751 152.647 1.00 67.09 1190 PRO A CA 1
ATOM 3853 C C . PRO A 1 1190 ? 181.410 131.207 152.952 1.00 69.14 1190 PRO A C 1
ATOM 3854 O O . PRO A 1 1190 ? 181.928 131.739 153.940 1.00 70.06 1190 PRO A O 1
ATOM 3858 N N . LEU A 1 1191 ? 180.590 131.868 152.133 1.00 61.85 1191 LEU A N 1
ATOM 3859 C CA . LEU A 1 1191 ? 180.248 133.263 152.392 1.00 59.66 1191 LEU A CA 1
ATOM 3860 C C . LEU A 1 1191 ? 179.508 133.414 153.714 1.00 59.73 1191 LEU A C 1
ATOM 3861 O O . LEU A 1 1191 ? 179.779 134.343 154.483 1.00 63.06 1191 LEU A O 1
ATOM 3866 N N . ARG A 1 1192 ? 178.571 132.511 153.997 1.00 61.94 1192 ARG A N 1
ATOM 3867 C CA . ARG A 1 1192 ? 177.816 132.590 155.240 1.00 61.94 1192 ARG A CA 1
ATOM 3868 C C . ARG A 1 1192 ? 178.621 132.108 156.441 1.00 69.00 1192 ARG A C 1
ATOM 3869 O O . ARG A 1 1192 ? 178.437 132.627 157.548 1.00 68.71 1192 ARG A O 1
ATOM 3877 N N . HIS A 1 1193 ? 179.503 131.126 156.258 1.00 75.16 1193 HIS A N 1
ATOM 3878 C CA . HIS A 1 1193 ? 180.201 130.511 157.379 1.00 73.93 1193 HIS A CA 1
ATOM 3879 C C . HIS A 1 1193 ? 181.590 131.083 157.624 1.00 71.66 1193 HIS A C 1
ATOM 3880 O O . HIS A 1 1193 ? 182.257 130.663 158.574 1.00 74.01 1193 HIS A O 1
ATOM 3887 N N . CYS A 1 1194 ? 182.042 132.017 156.808 1.00 69.40 1194 CYS A N 1
ATOM 3888 C CA . CYS A 1 1194 ? 183.371 132.588 156.999 1.00 70.87 1194 CYS A CA 1
ATOM 3889 C C . CYS A 1 1194 ? 183.373 134.107 157.038 1.00 74.44 1194 CYS A C 1
ATOM 3890 O O . CYS A 1 1194 ? 184.147 134.694 157.799 1.00 74.14 1194 CYS A O 1
ATOM 3893 N N . LEU A 1 1195 ? 182.528 134.758 156.241 1.00 74.34 1195 LEU A N 1
ATOM 3894 C CA . LEU A 1 1195 ? 182.516 136.211 156.119 1.00 72.88 1195 LEU A CA 1
ATOM 3895 C C . LEU A 1 1195 ? 181.374 136.871 156.879 1.00 71.59 1195 LEU A C 1
ATOM 3896 O O . LEU A 1 1195 ? 181.555 137.961 157.429 1.00 71.10 1195 LEU A O 1
ATOM 3901 N N . LEU A 1 1196 ? 180.199 136.245 156.910 1.00 70.71 1196 LEU A N 1
ATOM 3902 C CA . LEU A 1 1196 ? 179.064 136.845 157.605 1.00 69.92 1196 LEU A CA 1
ATOM 3903 C C . LEU A 1 1196 ? 179.305 137.055 159.098 1.00 70.93 1196 LEU A C 1
ATOM 3904 O O . LEU A 1 1196 ? 178.949 138.136 159.598 1.00 72.80 1196 LEU A O 1
ATOM 3909 N N . PRO A 1 1197 ? 179.870 136.109 159.858 1.00 74.63 1197 PRO A N 1
ATOM 3910 C CA . PRO A 1 1197 ? 180.141 136.391 161.278 1.00 75.25 1197 PRO A CA 1
ATOM 3911 C C . PRO A 1 1197 ? 181.115 137.535 161.504 1.00 73.39 1197 PRO A C 1
ATOM 3912 O O . PRO A 1 1197 ? 181.110 138.124 162.592 1.00 72.56 1197 PRO A O 1
ATOM 3916 N N . ARG A 1 1198 ? 181.956 137.865 160.522 1.00 80.71 1198 ARG A N 1
ATOM 3917 C CA . ARG A 1 1198 ? 182.878 138.984 160.677 1.00 81.49 1198 ARG A CA 1
ATOM 3918 C C . ARG A 1 1198 ? 182.162 140.327 160.710 1.00 82.56 1198 ARG A C 1
ATOM 3919 O O . ARG A 1 1198 ? 182.708 141.293 161.253 1.00 82.39 1198 ARG A O 1
ATOM 3927 N N . LEU A 1 1199 ? 180.960 140.414 160.143 1.00 82.10 1199 LEU A N 1
ATOM 3928 C CA . LEU A 1 1199 ? 180.191 141.652 160.122 1.00 81.10 1199 LEU A CA 1
ATOM 3929 C C . LEU A 1 1199 ? 179.090 141.670 161.174 1.00 77.88 1199 LEU A C 1
ATOM 3930 O O . LEU A 1 1199 ? 178.988 142.622 161.952 1.00 79.56 1199 LEU A O 1
ATOM 3935 N N . PHE A 1 1200 ? 178.261 140.634 161.212 1.00 74.85 1200 PHE A N 1
ATOM 3936 C CA . PHE A 1 1200 ? 177.157 140.557 162.153 1.00 76.84 1200 PHE A CA 1
ATOM 3937 C C . PHE A 1 1200 ? 177.600 139.878 163.444 1.00 77.13 1200 PHE A C 1
ATOM 3938 O O . PHE A 1 1200 ? 178.624 139.195 163.499 1.00 78.70 1200 PHE A O 1
ATOM 3946 N N . GLN A 1 1201 ? 176.810 140.080 164.491 1.00 85.21 1201 GLN A N 1
ATOM 3947 C CA . GLN A 1 1201 ? 177.029 139.403 165.758 1.00 85.74 1201 GLN A CA 1
ATOM 3948 C C . GLN A 1 1201 ? 176.325 138.051 165.758 1.00 85.69 1201 GLN A C 1
ATOM 3949 O O . GLN A 1 1201 ? 175.432 137.788 164.950 1.00 88.05 1201 GLN A O 1
ATOM 3955 N N . ASP A 1 1202 ? 176.741 137.189 166.686 1.00 88.63 1202 ASP A N 1
ATOM 3956 C CA . ASP A 1 1202 ? 176.171 135.847 166.754 1.00 89.97 1202 ASP A CA 1
ATOM 3957 C C . ASP A 1 1202 ? 174.684 135.882 167.090 1.00 90.72 1202 ASP A C 1
ATOM 3958 O O . ASP A 1 1202 ? 173.906 135.076 166.569 1.00 92.32 1202 ASP A O 1
ATOM 3963 N N . ARG A 1 1203 ? 174.270 136.799 167.965 1.00 88.00 1203 ARG A N 1
ATOM 3964 C CA . ARG A 1 1203 ? 172.856 136.888 168.314 1.00 88.40 1203 ARG A CA 1
ATOM 3965 C C . ARG A 1 1203 ? 172.027 137.305 167.099 1.00 87.51 1203 ARG A C 1
ATOM 3966 O O . ARG A 1 1203 ? 170.982 136.694 166.797 1.00 87.06 1203 ARG A O 1
ATOM 3974 N N . GLU A 1 1204 ? 172.515 138.308 166.358 1.00 79.98 1204 GLU A N 1
ATOM 3975 C CA . GLU A 1 1204 ? 171.830 138.749 165.149 1.00 79.83 1204 GLU A CA 1
ATOM 3976 C C . GLU A 1 1204 ? 171.742 137.623 164.128 1.00 80.14 1204 GLU A C 1
ATOM 3977 O O . GLU A 1 1204 ? 170.693 137.417 163.513 1.00 77.84 1204 GLU A O 1
ATOM 3983 N N . LEU A 1 1205 ? 172.833 136.876 163.942 1.00 76.71 1205 LEU A N 1
ATOM 3984 C CA . LEU A 1 1205 ? 172.833 135.800 162.957 1.00 71.71 1205 LEU A CA 1
ATOM 3985 C C . LEU A 1 1205 ? 171.928 134.652 163.376 1.00 70.29 1205 LEU A C 1
ATOM 3986 O O . LEU A 1 1205 ? 171.304 134.013 162.522 1.00 73.59 1205 LEU A O 1
ATOM 3991 N N . GLN A 1 1206 ? 171.854 134.367 164.677 1.00 75.25 1206 GLN A N 1
ATOM 3992 C CA . GLN A 1 1206 ? 170.984 133.298 165.149 1.00 78.31 1206 GLN A CA 1
ATOM 3993 C C . GLN A 1 1206 ? 169.521 133.627 164.882 1.00 78.19 1206 GLN A C 1
ATOM 3994 O O . GLN A 1 1206 ? 168.740 132.742 164.510 1.00 78.46 1206 GLN A O 1
ATOM 4000 N N . ALA A 1 1207 ? 169.128 134.893 165.054 1.00 75.92 1207 ALA A N 1
ATOM 4001 C CA . ALA A 1 1207 ? 167.720 135.201 164.795 1.00 74.85 1207 ALA A CA 1
ATOM 4002 C C . ALA A 1 1207 ? 167.432 135.432 163.311 1.00 72.86 1207 ALA A C 1
ATOM 4003 O O . ALA A 1 1207 ? 166.385 135.005 162.812 1.00 72.55 1207 ALA A O 1
ATOM 4005 N N . LEU A 1 1208 ? 168.332 136.108 162.593 1.00 66.46 1208 LEU A N 1
ATOM 4006 C CA . LEU A 1 1208 ? 168.098 136.410 161.182 1.00 66.30 1208 LEU A CA 1
ATOM 4007 C C . LEU A 1 1208 ? 168.146 135.154 160.322 1.00 65.69 1208 LEU A C 1
ATOM 4008 O O . LEU A 1 1208 ? 167.341 134.996 159.396 1.00 62.40 1208 LEU A O 1
ATOM 4013 N N . ASP A 1 1209 ? 169.080 134.256 160.608 1.00 66.10 1209 ASP A N 1
ATOM 4014 C CA . ASP A 1 1209 ? 169.312 133.060 159.805 1.00 61.49 1209 ASP A CA 1
ATOM 4015 C C . ASP A 1 1209 ? 168.945 131.853 160.663 1.00 63.17 1209 ASP A C 1
ATOM 4016 O O . ASP A 1 1209 ? 169.751 131.388 161.474 1.00 65.97 1209 ASP A O 1
ATOM 4021 N N . SER A 1 1210 ? 167.732 131.347 160.473 1.00 69.93 1210 SER A N 1
ATOM 4022 C CA . SER A 1 1210 ? 167.261 130.173 161.198 1.00 72.65 1210 SER A CA 1
ATOM 4023 C C . SER A 1 1210 ? 166.090 129.519 160.472 1.00 75.07 1210 SER A C 1
ATOM 4024 O O . SER A 1 1210 ? 165.237 128.885 161.093 1.00 74.11 1210 SER A O 1
ATOM 4027 N N . ASP B 1 673 ? 113.027 168.903 164.585 1.00 95.88 673 ASP B N 1
ATOM 4028 C CA . ASP B 1 673 ? 113.026 168.242 163.286 1.00 96.07 673 ASP B CA 1
ATOM 4029 C C . ASP B 1 673 ? 112.400 169.134 162.219 1.00 96.18 673 ASP B C 1
ATOM 4030 O O . ASP B 1 673 ? 111.446 169.861 162.495 1.00 96.26 673 ASP B O 1
ATOM 4035 N N . PRO B 1 674 ? 112.938 169.081 160.999 1.00 91.55 674 PRO B N 1
ATOM 4036 C CA . PRO B 1 674 ? 112.388 169.890 159.905 1.00 93.08 674 PRO B CA 1
ATOM 4037 C C . PRO B 1 674 ? 111.089 169.357 159.324 1.00 93.95 674 PRO B C 1
ATOM 4038 O O . PRO B 1 674 ? 110.505 170.015 158.456 1.00 92.26 674 PRO B O 1
ATOM 4042 N N . LEU B 1 675 ? 110.620 168.195 159.771 1.00 92.77 675 LEU B N 1
ATOM 4043 C CA . LEU B 1 675 ? 109.422 167.574 159.222 1.00 91.92 675 LEU B CA 1
ATOM 4044 C C . LEU B 1 675 ? 108.154 167.927 159.989 1.00 90.69 675 LEU B C 1
ATOM 4045 O O . LEU B 1 675 ? 107.081 167.424 159.641 1.00 90.34 675 LEU B O 1
ATOM 4050 N N . LEU B 1 676 ? 108.244 168.768 161.014 1.00 96.14 676 LEU B N 1
ATOM 4051 C CA . LEU B 1 676 ? 107.068 169.145 161.782 1.00 96.92 676 LEU B CA 1
ATOM 4052 C C . LEU B 1 676 ? 106.321 170.286 161.101 1.00 97.36 676 LEU B C 1
ATOM 4053 O O . LEU B 1 676 ? 106.917 171.159 160.464 1.00 97.81 676 LEU B O 1
ATOM 4058 N N . ARG B 1 677 ? 104.998 170.270 161.244 1.00 94.82 677 ARG B N 1
ATOM 4059 C CA . ARG B 1 677 ? 104.141 171.291 160.658 1.00 95.52 677 ARG B CA 1
ATOM 4060 C C . ARG B 1 677 ? 103.965 172.440 161.643 1.00 96.20 677 ARG B C 1
ATOM 4061 O O . ARG B 1 677 ? 103.670 172.217 162.821 1.00 94.24 677 ARG B O 1
ATOM 4069 N N . THR B 1 678 ? 104.149 173.668 161.157 1.00 99.73 678 THR B N 1
ATOM 4070 C CA . THR B 1 678 ? 104.081 174.847 162.012 1.00 99.67 678 THR B CA 1
ATOM 4071 C C . THR B 1 678 ? 102.698 175.488 162.020 1.00 99.47 678 THR B C 1
ATOM 4072 O O . THR B 1 678 ? 102.264 176.006 163.055 1.00 97.80 678 THR B O 1
ATOM 4076 N N . GLY B 1 679 ? 101.998 175.468 160.891 1.00 100.18 679 GLY B N 1
ATOM 4077 C CA . GLY B 1 679 ? 100.686 176.069 160.794 1.00 99.25 679 GLY B CA 1
ATOM 4078 C C . GLY B 1 679 ? 100.644 177.455 160.189 1.00 98.90 679 GLY B C 1
ATOM 4079 O O . GLY B 1 679 ? 99.577 178.078 160.195 1.00 99.01 679 GLY B O 1
ATOM 4080 N N . SER B 1 680 ? 101.761 177.954 159.668 1.00 96.52 680 SER B N 1
ATOM 4081 C CA . SER B 1 680 ? 101.821 179.264 159.040 1.00 96.72 680 SER B CA 1
ATOM 4082 C C . SER B 1 680 ? 102.356 179.128 157.622 1.00 96.59 680 SER B C 1
ATOM 4083 O O . SER B 1 680 ? 103.139 178.222 157.321 1.00 97.15 680 SER B O 1
ATOM 4086 N N . VAL B 1 681 ? 101.920 180.038 156.749 1.00 89.22 681 VAL B N 1
ATOM 4087 C CA . VAL B 1 681 ? 102.316 179.983 155.348 1.00 89.61 681 VAL B CA 1
ATOM 4088 C C . VAL B 1 681 ? 103.812 180.233 155.224 1.00 89.66 681 VAL B C 1
ATOM 4089 O O . VAL B 1 681 ? 104.373 181.120 155.883 1.00 88.28 681 VAL B O 1
ATOM 4093 N N . PHE B 1 682 ? 104.469 179.430 154.384 1.00 83.25 682 PHE B N 1
ATOM 4094 C CA . PHE B 1 682 ? 105.902 179.529 154.112 1.00 82.50 682 PHE B CA 1
ATOM 4095 C C . PHE B 1 682 ? 106.746 179.324 155.366 1.00 83.16 682 PHE B C 1
ATOM 4096 O O . PHE B 1 682 ? 107.891 179.781 155.426 1.00 83.51 682 PHE B O 1
ATOM 4104 N N . GLY B 1 683 ? 106.195 178.651 156.378 1.00 79.81 683 GLY B N 1
ATOM 4105 C CA . GLY B 1 683 ? 106.938 178.455 157.613 1.00 79.61 683 GLY B CA 1
ATOM 4106 C C . GLY B 1 683 ? 108.143 177.550 157.437 1.00 81.63 683 GLY B C 1
ATOM 4107 O O . GLY B 1 683 ? 109.234 177.845 157.934 1.00 80.65 683 GLY B O 1
ATOM 4108 N N . GLY B 1 684 ? 107.960 176.436 156.726 1.00 79.29 684 GLY B N 1
ATOM 4109 C CA . GLY B 1 684 ? 109.060 175.506 156.530 1.00 73.94 684 GLY B CA 1
ATOM 4110 C C . GLY B 1 684 ? 110.198 176.108 155.731 1.00 74.85 684 GLY B C 1
ATOM 4111 O O . GLY B 1 684 ? 111.370 175.891 156.044 1.00 74.79 684 GLY B O 1
ATOM 4112 N N . LEU B 1 685 ? 109.869 176.871 154.687 1.00 72.56 685 LEU B N 1
ATOM 4113 C CA . LEU B 1 685 ? 110.905 177.530 153.899 1.00 75.78 685 LEU B CA 1
ATOM 4114 C C . LEU B 1 685 ? 111.677 178.538 154.740 1.00 80.28 685 LEU B C 1
ATOM 4115 O O . LEU B 1 685 ? 112.908 178.624 154.647 1.00 83.00 685 LEU B O 1
ATOM 4120 N N . VAL B 1 686 ? 110.968 179.309 155.568 1.00 78.40 686 VAL B N 1
ATOM 4121 C CA . VAL B 1 686 ? 111.625 180.284 156.433 1.00 77.48 686 VAL B CA 1
ATOM 4122 C C . VAL B 1 686 ? 112.552 179.581 157.416 1.00 77.41 686 VAL B C 1
ATOM 4123 O O . VAL B 1 686 ? 113.695 180.007 157.630 1.00 76.88 686 VAL B O 1
ATOM 4127 N N . ARG B 1 687 ? 112.079 178.489 158.023 1.00 82.03 687 ARG B N 1
ATOM 4128 C CA . ARG B 1 687 ? 112.914 177.740 158.956 1.00 82.02 687 ARG B CA 1
ATOM 4129 C C . ARG B 1 687 ? 114.147 177.175 158.264 1.00 82.22 687 ARG B C 1
ATOM 4130 O O . ARG B 1 687 ? 115.254 177.234 158.810 1.00 83.76 687 ARG B O 1
ATOM 4138 N N . ASP B 1 688 ? 113.977 176.623 157.060 1.00 76.17 688 ASP B N 1
ATOM 4139 C CA . ASP B 1 688 ? 115.110 176.065 156.330 1.00 75.88 688 ASP B CA 1
ATOM 4140 C C . ASP B 1 688 ? 116.141 177.137 156.005 1.00 75.68 688 ASP B C 1
ATOM 4141 O O . ASP B 1 688 ? 117.349 176.923 156.176 1.00 76.48 688 ASP B O 1
ATOM 4146 N N . VAL B 1 689 ? 115.682 178.299 155.536 1.00 73.74 689 VAL B N 1
ATOM 4147 C CA . VAL B 1 689 ? 116.604 179.382 155.205 1.00 73.81 689 VAL B CA 1
ATOM 4148 C C . VAL B 1 689 ? 117.345 179.844 156.454 1.00 76.01 689 VAL B C 1
ATOM 4149 O O . VAL B 1 689 ? 118.574 179.985 156.452 1.00 77.68 689 VAL B O 1
ATOM 4153 N N . ARG B 1 690 ? 116.610 180.056 157.550 1.00 79.41 690 ARG B N 1
ATOM 4154 C CA . ARG B 1 690 ? 117.237 180.536 158.777 1.00 77.81 690 ARG B CA 1
ATOM 4155 C C . ARG B 1 690 ? 118.210 179.514 159.351 1.00 77.27 690 ARG B C 1
ATOM 4156 O O . ARG B 1 690 ? 119.203 179.893 159.982 1.00 77.40 690 ARG B O 1
ATOM 4164 N N . ARG B 1 691 ? 117.944 178.222 159.148 1.00 76.68 691 ARG B N 1
ATOM 4165 C CA . ARG B 1 691 ? 118.842 177.187 159.642 1.00 74.49 691 ARG B CA 1
ATOM 4166 C C . ARG B 1 691 ? 120.105 177.074 158.796 1.00 73.05 691 ARG B C 1
ATOM 4167 O O . ARG B 1 691 ? 121.199 176.888 159.338 1.00 74.82 691 ARG B O 1
ATOM 4175 N N . ARG B 1 692 ? 119.980 177.182 157.472 1.00 67.80 692 ARG B N 1
ATOM 4176 C CA . ARG B 1 692 ? 121.105 176.861 156.600 1.00 67.55 692 ARG B CA 1
ATOM 4177 C C . ARG B 1 692 ? 121.947 178.069 156.203 1.00 65.94 692 ARG B C 1
ATOM 4178 O O . ARG B 1 692 ? 123.178 177.975 156.184 1.00 67.12 692 ARG B O 1
ATOM 4186 N N . TYR B 1 693 ? 121.323 179.201 155.881 1.00 68.20 693 TYR B N 1
ATOM 4187 C CA . TYR B 1 693 ? 122.062 180.294 155.259 1.00 69.53 693 TYR B CA 1
ATOM 4188 C C . TYR B 1 693 ? 123.181 180.897 156.111 1.00 72.46 693 TYR B C 1
ATOM 4189 O O . TYR B 1 693 ? 124.175 181.348 155.516 1.00 72.77 693 TYR B O 1
ATOM 4198 N N . PRO B 1 694 ? 123.100 180.963 157.448 1.00 72.98 694 PRO B N 1
ATOM 4199 C CA . PRO B 1 694 ? 124.232 181.531 158.206 1.00 70.99 694 PRO B CA 1
ATOM 4200 C C . PRO B 1 694 ? 125.554 180.806 158.003 1.00 71.12 694 PRO B C 1
ATOM 4201 O O . PRO B 1 694 ? 126.614 181.423 158.168 1.00 70.39 694 PRO B O 1
ATOM 4205 N N . HIS B 1 695 ? 125.534 179.522 157.650 1.00 68.09 695 HIS B N 1
ATOM 4206 C CA . HIS B 1 695 ? 126.754 178.741 157.478 1.00 64.33 695 HIS B CA 1
ATOM 4207 C C . HIS B 1 695 ? 127.482 179.034 156.169 1.00 66.40 695 HIS B C 1
ATOM 4208 O O . HIS B 1 695 ? 128.403 178.290 155.819 1.00 68.57 695 HIS B O 1
ATOM 4215 N N . TYR B 1 696 ? 127.096 180.086 155.446 1.00 64.53 696 TYR B N 1
ATOM 4216 C CA . TYR B 1 696 ? 127.634 180.312 154.105 1.00 63.06 696 TYR B CA 1
ATOM 4217 C C . TYR B 1 696 ? 129.146 180.510 154.079 1.00 63.07 696 TYR B C 1
ATOM 4218 O O . TYR B 1 696 ? 129.806 179.910 153.211 1.00 63.73 696 TYR B O 1
ATOM 4227 N N . PRO B 1 697 ? 129.758 181.331 154.947 1.00 75.58 697 PRO B N 1
ATOM 4228 C CA . PRO B 1 697 ? 131.230 181.415 154.925 1.00 73.92 697 PRO B CA 1
ATOM 4229 C C . PRO B 1 697 ? 131.906 180.079 155.178 1.00 72.03 697 PRO B C 1
ATOM 4230 O O . PRO B 1 697 ? 132.940 179.786 154.566 1.00 70.90 697 PRO B O 1
ATOM 4234 N N . SER B 1 698 ? 131.338 179.251 156.057 1.00 70.21 698 SER B N 1
ATOM 4235 C CA . SER B 1 698 ? 131.870 177.908 156.259 1.00 71.12 698 SER B CA 1
ATOM 4236 C C . SER B 1 698 ? 131.745 177.073 154.992 1.00 73.29 698 SER B C 1
ATOM 4237 O O . SER B 1 698 ? 132.647 176.295 154.658 1.00 74.62 698 SER B O 1
ATOM 4240 N N . ASP B 1 699 ? 130.628 177.218 154.274 1.00 66.39 699 ASP B N 1
ATOM 4241 C CA . ASP B 1 699 ? 130.444 176.490 153.024 1.00 62.08 699 ASP B CA 1
ATOM 4242 C C . ASP B 1 699 ? 131.493 176.890 151.996 1.00 67.26 699 ASP B C 1
ATOM 4243 O O . ASP B 1 699 ? 132.013 176.042 151.263 1.00 70.47 699 ASP B O 1
ATOM 4248 N N . LEU B 1 700 ? 131.812 178.182 151.922 1.00 71.78 700 LEU B N 1
ATOM 4249 C CA . LEU B 1 700 ? 132.835 178.624 150.979 1.00 69.28 700 LEU B CA 1
ATOM 4250 C C . LEU B 1 700 ? 134.234 178.214 151.429 1.00 70.61 700 LEU B C 1
ATOM 4251 O O . LEU B 1 700 ? 135.106 177.968 150.587 1.00 72.79 700 LEU B O 1
ATOM 4256 N N . ARG B 1 701 ? 134.467 178.136 152.741 1.00 72.56 701 ARG B N 1
ATOM 4257 C CA . ARG B 1 701 ? 135.806 177.885 153.267 1.00 74.03 701 ARG B CA 1
ATOM 4258 C C . ARG B 1 701 ? 136.162 176.401 153.301 1.00 74.84 701 ARG B C 1
ATOM 4259 O O . ARG B 1 701 ? 137.341 176.051 153.174 1.00 75.47 701 ARG B O 1
ATOM 4267 N N . ASP B 1 702 ? 135.173 175.517 153.444 1.00 71.54 702 ASP B N 1
ATOM 4268 C CA . ASP B 1 702 ? 135.452 174.096 153.630 1.00 70.46 702 ASP B CA 1
ATOM 4269 C C . ASP B 1 702 ? 136.104 173.471 152.397 1.00 71.75 702 ASP B C 1
ATOM 4270 O O . ASP B 1 702 ? 136.747 172.426 152.513 1.00 69.69 702 ASP B O 1
ATOM 4275 N N . ALA B 1 703 ? 136.023 174.114 151.237 1.00 70.63 703 ALA B N 1
ATOM 4276 C CA . ALA B 1 703 ? 136.420 173.471 149.989 1.00 68.90 703 ALA B CA 1
ATOM 4277 C C . ALA B 1 703 ? 137.917 173.528 149.706 1.00 69.31 703 ALA B C 1
ATOM 4278 O O . ALA B 1 703 ? 138.344 173.048 148.652 1.00 68.47 703 ALA B O 1
ATOM 4280 N N . LEU B 1 704 ? 138.724 174.097 150.600 1.00 73.33 704 LEU B N 1
ATOM 4281 C CA . LEU B 1 704 ? 140.167 174.209 150.371 1.00 72.99 704 LEU B CA 1
ATOM 4282 C C . LEU B 1 704 ? 140.837 172.923 150.839 1.00 71.27 704 LEU B C 1
ATOM 4283 O O . LEU B 1 704 ? 141.228 172.788 151.999 1.00 72.50 704 LEU B O 1
ATOM 4288 N N . HIS B 1 705 ? 140.982 171.973 149.921 1.00 61.89 705 HIS B N 1
ATOM 4289 C CA . HIS B 1 705 ? 141.637 170.700 150.206 1.00 58.94 705 HIS B CA 1
ATOM 4290 C C . HIS B 1 705 ? 141.896 169.989 148.883 1.00 59.35 705 HIS B C 1
ATOM 4291 O O . HIS B 1 705 ? 141.600 170.514 147.805 1.00 65.35 705 HIS B O 1
ATOM 4298 N N . SER B 1 706 ? 142.459 168.783 148.975 1.00 51.19 706 SER B N 1
ATOM 4299 C CA . SER B 1 706 ? 142.767 167.972 147.804 1.00 50.50 706 SER B CA 1
ATOM 4300 C C . SER B 1 706 ? 141.701 166.932 147.489 1.00 48.06 706 SER B C 1
ATOM 4301 O O . SER B 1 706 ? 141.673 166.419 146.366 1.00 44.80 706 SER B O 1
ATOM 4304 N N . GLN B 1 707 ? 140.832 166.603 148.447 1.00 42.98 707 GLN B N 1
ATOM 4305 C CA . GLN B 1 707 ? 139.767 165.643 148.180 1.00 41.09 707 GLN B CA 1
ATOM 4306 C C . GLN B 1 707 ? 138.691 166.240 147.280 1.00 52.02 707 GLN B C 1
ATOM 4307 O O . GLN B 1 707 ? 138.052 165.514 146.507 1.00 55.30 707 GLN B O 1
ATOM 4313 N N . CYS B 1 708 ? 138.481 167.556 147.367 1.00 49.32 708 CYS B N 1
ATOM 4314 C CA . CYS B 1 708 ? 137.476 168.209 146.535 1.00 44.24 708 CYS B CA 1
ATOM 4315 C C . CYS B 1 708 ? 137.836 168.124 145.057 1.00 45.62 708 CYS B C 1
ATOM 4316 O O . CYS B 1 708 ? 136.955 167.956 144.208 1.00 47.68 708 CYS B O 1
ATOM 4319 N N . VAL B 1 709 ? 139.124 168.246 144.729 1.00 35.77 709 VAL B N 1
ATOM 4320 C CA . VAL B 1 709 ? 139.551 168.147 143.335 1.00 37.95 709 VAL B CA 1
ATOM 4321 C C . VAL B 1 709 ? 139.258 166.757 142.785 1.00 44.34 709 VAL B C 1
ATOM 4322 O O . VAL B 1 709 ? 138.748 166.605 141.668 1.00 43.69 709 VAL B O 1
ATOM 4326 N N . ALA B 1 710 ? 139.586 165.721 143.559 1.00 37.34 710 ALA B N 1
ATOM 4327 C CA . ALA B 1 710 ? 139.310 164.357 143.123 1.00 36.65 710 ALA B CA 1
ATOM 4328 C C . ALA B 1 710 ? 137.815 164.125 142.958 1.00 41.33 710 ALA B C 1
ATOM 4329 O O . ALA B 1 710 ? 137.379 163.489 141.989 1.00 38.80 710 ALA B O 1
ATOM 4331 N N . ALA B 1 711 ? 137.014 164.634 143.899 1.00 35.85 711 ALA B N 1
ATOM 4332 C CA . ALA B 1 711 ? 135.566 164.492 143.793 1.00 34.00 711 ALA B CA 1
ATOM 4333 C C . ALA B 1 711 ? 135.034 165.182 142.544 1.00 36.57 711 ALA B C 1
ATOM 4334 O O . ALA B 1 711 ? 134.176 164.635 141.843 1.00 31.74 711 ALA B O 1
ATOM 4336 N N . VAL B 1 712 ? 135.533 166.384 142.247 1.00 35.01 712 VAL B N 1
ATOM 4337 C CA . VAL B 1 712 ? 135.095 167.104 141.055 1.00 31.13 712 VAL B CA 1
ATOM 4338 C C . VAL B 1 712 ? 135.458 166.321 139.800 1.00 32.18 712 VAL B C 1
ATOM 4339 O O . VAL B 1 712 ? 134.630 166.139 138.899 1.00 36.79 712 VAL B O 1
ATOM 4343 N N . LEU B 1 713 ? 136.698 165.830 139.732 1.00 26.29 713 LEU B N 1
ATOM 4344 C CA . LEU B 1 713 ? 137.145 16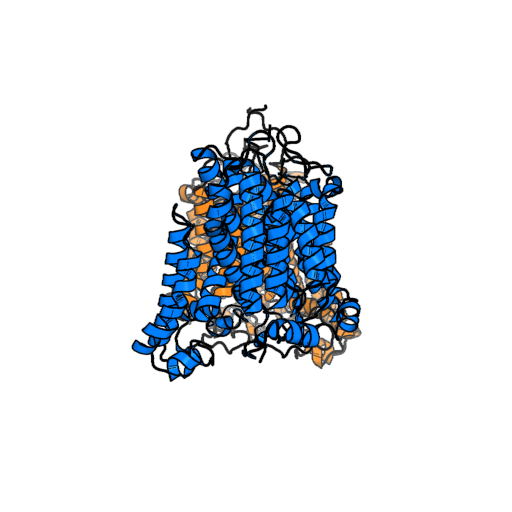5.102 138.547 1.00 29.36 713 LEU B CA 1
ATOM 4345 C C . LEU B 1 713 ? 136.331 163.833 138.334 1.00 27.59 713 LEU B C 1
ATOM 4346 O O . LEU B 1 713 ? 135.995 163.485 137.197 1.00 25.59 713 LEU B O 1
ATOM 4351 N N . PHE B 1 714 ? 136.013 163.122 139.416 1.00 30.92 714 PHE B N 1
ATOM 4352 C CA . PHE B 1 714 ? 135.230 161.896 139.300 1.00 28.26 714 PHE B CA 1
ATOM 4353 C C . PHE B 1 714 ? 133.787 162.196 138.891 1.00 31.27 714 PHE B C 1
ATOM 4354 O O . PHE B 1 714 ? 133.266 161.618 137.926 1.00 31.66 714 PHE B O 1
ATOM 4362 N N . ILE B 1 715 ? 133.129 163.123 139.593 1.00 27.52 715 ILE B N 1
ATOM 4363 C CA . ILE B 1 715 ? 131.710 163.354 139.349 1.00 24.45 715 ILE B CA 1
ATOM 4364 C C . ILE B 1 715 ? 131.464 164.081 138.031 1.00 25.05 715 ILE B C 1
ATOM 4365 O O . ILE B 1 715 ? 130.381 163.945 137.454 1.00 22.76 715 ILE B O 1
ATOM 4370 N N . TYR B 1 716 ? 132.444 164.822 137.505 1.00 25.91 716 TYR B N 1
ATOM 4371 C CA . TYR B 1 716 ? 132.260 165.442 136.197 1.00 22.69 716 TYR B CA 1
ATOM 4372 C C . TYR B 1 716 ? 132.079 164.387 135.113 1.00 25.48 716 TYR B C 1
ATOM 4373 O O . TYR B 1 716 ? 131.182 164.493 134.269 1.00 25.46 716 TYR B O 1
ATOM 4382 N N . PHE B 1 717 ? 132.933 163.361 135.117 1.00 36.30 717 PHE B N 1
ATOM 4383 C CA . PHE B 1 717 ? 132.754 162.251 134.187 1.00 33.84 717 PHE B CA 1
ATOM 4384 C C . PHE B 1 717 ? 131.499 161.459 134.517 1.00 29.76 717 PHE B C 1
ATOM 4385 O O . PHE B 1 717 ? 130.818 160.964 133.612 1.00 21.60 717 PHE B O 1
ATOM 4393 N N . ALA B 1 718 ? 131.180 161.321 135.807 1.00 33.33 718 ALA B N 1
ATOM 4394 C CA . ALA B 1 718 ? 129.959 160.617 136.189 1.00 26.67 718 ALA B CA 1
ATOM 4395 C C . ALA B 1 718 ? 128.710 161.306 135.650 1.00 27.75 718 ALA B C 1
ATOM 4396 O O . ALA B 1 718 ? 127.704 160.642 135.381 1.00 34.04 718 ALA B O 1
ATOM 4398 N N . ALA B 1 719 ? 128.752 162.627 135.488 1.00 30.93 719 ALA B N 1
ATOM 4399 C CA . ALA B 1 719 ? 127.579 163.405 135.109 1.00 22.31 719 ALA B CA 1
ATOM 4400 C C . ALA B 1 719 ? 127.513 163.760 133.628 1.00 33.92 719 ALA B C 1
ATOM 4401 O O . ALA B 1 719 ? 126.409 163.927 133.101 1.00 30.62 719 ALA B O 1
ATOM 4403 N N . LEU B 1 720 ? 128.651 163.891 132.940 1.00 33.44 720 LEU B N 1
ATOM 4404 C CA . LEU B 1 720 ? 128.620 164.368 131.559 1.00 19.41 720 LEU B CA 1
ATOM 4405 C C . LEU B 1 720 ? 128.022 163.331 130.615 1.00 26.73 720 LEU B C 1
ATOM 4406 O O . LEU B 1 720 ? 127.187 163.663 129.766 1.00 41.55 720 LEU B O 1
ATOM 4411 N N . SER B 1 721 ? 128.448 162.075 130.734 1.00 27.81 721 SER B N 1
ATOM 4412 C CA . SER B 1 721 ? 128.023 161.052 129.779 1.00 28.31 721 SER B CA 1
ATOM 4413 C C . SER B 1 721 ? 126.520 160.768 129.770 1.00 32.42 721 SER B C 1
ATOM 4414 O O . SER B 1 721 ? 125.971 160.578 128.668 1.00 31.39 721 SER B O 1
ATOM 4417 N N . PRO B 1 722 ? 125.809 160.687 130.904 1.00 33.87 722 PRO B N 1
ATOM 4418 C CA . PRO B 1 722 ? 124.351 160.504 130.811 1.00 30.54 722 PRO B CA 1
ATOM 4419 C C . PRO B 1 722 ? 123.662 161.613 130.041 1.00 28.95 722 PRO B C 1
ATOM 4420 O O . PRO B 1 722 ? 122.655 161.355 129.374 1.00 28.54 722 PRO B O 1
ATOM 4424 N N . ALA B 1 723 ? 124.187 162.839 130.098 1.00 32.56 723 ALA B N 1
ATOM 4425 C CA . ALA B 1 723 ? 123.632 163.915 129.286 1.00 26.36 723 ALA B CA 1
ATOM 4426 C C . ALA B 1 723 ? 123.742 163.595 127.801 1.00 28.43 723 ALA B C 1
ATOM 4427 O O . ALA B 1 723 ? 122.780 163.778 127.052 1.00 38.17 723 ALA B O 1
ATOM 4429 N N . ILE B 1 724 ? 124.898 163.090 127.363 1.00 26.27 724 ILE B N 1
ATOM 4430 C CA . ILE B 1 724 ? 125.081 162.748 125.953 1.00 34.60 724 ILE B CA 1
ATOM 4431 C C . ILE B 1 724 ? 124.145 161.614 125.551 1.00 39.44 724 ILE B C 1
ATOM 4432 O O . ILE B 1 724 ? 123.475 161.673 124.510 1.00 37.70 724 ILE B O 1
ATOM 4437 N N . THR B 1 725 ? 124.084 160.563 126.372 1.00 35.78 725 THR B N 1
ATOM 4438 C CA . THR B 1 725 ? 123.253 159.410 126.030 1.00 34.50 725 THR B CA 1
ATOM 4439 C C . THR B 1 725 ? 121.778 159.790 125.957 1.00 41.47 725 THR B C 1
ATOM 4440 O O . THR B 1 725 ? 121.078 159.449 124.992 1.00 47.50 725 THR B O 1
ATOM 4444 N N . PHE B 1 726 ? 121.287 160.516 126.964 1.00 35.87 726 PHE B N 1
ATOM 4445 C CA . PHE B 1 726 ? 119.882 160.895 126.972 1.00 30.88 726 PHE B CA 1
ATOM 4446 C C . PHE B 1 726 ? 119.578 161.952 125.921 1.00 33.34 726 PHE B C 1
ATOM 4447 O O . PHE B 1 726 ? 118.459 161.994 125.411 1.00 34.09 726 PHE B O 1
ATOM 4455 N N . GLY B 1 727 ? 120.550 162.794 125.564 1.00 35.15 727 GLY B N 1
ATOM 4456 C CA . GLY B 1 727 ? 120.341 163.714 124.461 1.00 37.37 727 GLY B CA 1
ATOM 4457 C C . GLY B 1 727 ? 120.183 162.996 123.137 1.00 42.83 727 GLY B C 1
ATOM 4458 O O . GLY B 1 727 ? 119.312 163.341 122.334 1.00 47.68 727 GLY B O 1
ATOM 4459 N N . GLY B 1 728 ? 121.014 161.981 122.894 1.00 41.56 728 GLY B N 1
ATOM 4460 C CA . GLY B 1 728 ? 120.837 161.175 121.696 1.00 41.81 728 GLY B CA 1
ATOM 4461 C C . GLY B 1 728 ? 119.491 160.477 121.664 1.00 43.75 728 GLY B C 1
ATOM 4462 O O . GLY B 1 728 ? 118.785 160.496 120.648 1.00 42.15 728 GLY B O 1
ATOM 4463 N N . LEU B 1 729 ? 119.107 159.861 122.786 1.00 46.73 729 LEU B N 1
ATOM 4464 C CA . LEU B 1 729 ? 117.816 159.180 122.843 1.00 45.10 729 LEU B CA 1
ATOM 4465 C C . LEU B 1 729 ? 116.661 160.158 122.644 1.00 50.62 729 LEU B C 1
ATOM 4466 O O . LEU B 1 729 ? 115.700 159.856 121.929 1.00 56.19 729 LEU B O 1
ATOM 4471 N N . LEU B 1 730 ? 116.740 161.336 123.267 1.00 55.01 730 LEU B N 1
ATOM 4472 C CA . LEU B 1 730 ? 115.698 162.345 123.124 1.00 52.67 730 LEU B CA 1
ATOM 4473 C C . LEU B 1 730 ? 115.597 162.833 121.687 1.00 53.78 730 LEU B C 1
ATOM 4474 O O . LEU B 1 730 ? 114.493 163.037 121.170 1.00 56.12 730 LEU B O 1
ATOM 4479 N N . GLY B 1 731 ? 116.740 163.038 121.029 1.00 57.00 731 GLY B N 1
ATOM 4480 C CA . GLY B 1 731 ? 116.715 163.422 119.629 1.00 54.74 731 GLY B CA 1
ATOM 4481 C C . GLY B 1 731 ? 116.082 162.362 118.751 1.00 58.93 731 GLY B C 1
ATOM 4482 O O . GLY B 1 731 ? 115.360 162.677 117.802 1.00 60.57 731 GLY B O 1
ATOM 4483 N N . GLU B 1 732 ? 116.349 161.088 119.049 1.00 62.57 732 GLU B N 1
ATOM 4484 C CA . GLU B 1 732 ? 115.686 160.017 118.309 1.00 64.41 732 GLU B CA 1
ATOM 4485 C C . GLU B 1 732 ? 114.179 160.024 118.546 1.00 66.20 732 GLU B C 1
ATOM 4486 O O . GLU B 1 732 ? 113.396 159.857 117.604 1.00 65.97 732 GLU B O 1
ATOM 4492 N N . LYS B 1 733 ? 113.752 160.218 119.796 1.00 66.66 733 LYS B N 1
ATOM 4493 C CA . LYS B 1 733 ? 112.337 160.076 120.128 1.00 66.53 733 LYS B CA 1
ATOM 4494 C C . LYS B 1 733 ? 111.509 161.272 119.668 1.00 68.98 733 LYS B C 1
ATOM 4495 O O . LYS B 1 733 ? 110.358 161.106 119.251 1.00 69.71 733 LYS B O 1
ATOM 4501 N N . THR B 1 734 ? 112.063 162.483 119.743 1.00 68.70 734 THR B N 1
ATOM 4502 C CA . THR B 1 734 ? 111.309 163.701 119.479 1.00 67.54 734 THR B CA 1
ATOM 4503 C C . THR B 1 734 ? 111.603 164.301 118.106 1.00 67.85 734 THR B C 1
ATOM 4504 O O . THR B 1 734 ? 111.306 165.479 117.880 1.00 72.24 734 THR B O 1
ATOM 4508 N N . GLU B 1 735 ? 112.180 163.519 117.193 1.00 67.13 735 GLU B N 1
ATOM 4509 C CA . GLU B 1 735 ? 112.420 163.945 115.812 1.00 69.91 735 GLU B CA 1
ATOM 4510 C C . GLU B 1 735 ? 113.281 165.205 115.747 1.00 68.53 735 GLU B C 1
ATOM 4511 O O . GLU B 1 735 ? 113.077 166.077 114.901 1.00 65.30 735 GLU B O 1
ATOM 4517 N N . GLY B 1 736 ? 114.253 165.302 116.649 1.00 64.43 736 GLY B N 1
ATOM 4518 C CA . GLY B 1 736 ? 115.221 166.377 116.604 1.00 61.78 736 GLY B CA 1
ATOM 4519 C C . GLY B 1 736 ? 114.778 167.696 117.193 1.00 59.28 736 GLY B C 1
ATOM 4520 O O . GLY B 1 736 ? 115.522 168.678 117.088 1.00 59.94 736 GLY B O 1
ATOM 4521 N N . LEU B 1 737 ? 113.593 167.763 117.803 1.00 57.00 737 LEU B N 1
ATOM 4522 C CA . LEU B 1 737 ? 113.166 169.012 118.427 1.00 57.82 737 LEU B CA 1
ATOM 4523 C C . LEU B 1 737 ? 113.976 169.311 119.684 1.00 62.26 737 LEU B C 1
ATOM 4524 O O . LEU B 1 737 ? 114.292 170.474 119.960 1.00 61.15 737 LEU B O 1
ATOM 4529 N N . MET B 1 738 ? 114.321 168.280 120.453 1.00 60.71 738 MET B N 1
ATOM 4530 C CA . MET B 1 738 ? 115.206 168.401 121.603 1.00 55.09 738 MET B CA 1
ATOM 4531 C C . MET B 1 738 ? 116.383 167.454 121.423 1.00 57.15 738 MET B C 1
ATOM 4532 O O . MET B 1 738 ? 116.207 166.304 121.011 1.00 61.71 738 MET B O 1
ATOM 4537 N N . GLY B 1 739 ? 117.583 167.936 121.732 1.00 51.07 739 GLY B N 1
ATOM 4538 C CA . GLY B 1 739 ? 118.795 167.189 121.453 1.00 44.96 739 GLY B CA 1
ATOM 4539 C C . GLY B 1 739 ? 119.756 167.196 122.626 1.00 45.81 739 GLY B C 1
ATOM 4540 O O . GLY B 1 739 ? 119.359 167.206 123.787 1.00 49.51 739 GLY B O 1
ATOM 4541 N N . VAL B 1 740 ? 121.047 167.194 122.298 1.00 40.91 740 VAL B N 1
ATOM 4542 C CA . VAL B 1 740 ? 122.104 167.103 123.301 1.00 40.01 740 VAL B CA 1
ATOM 4543 C C . VAL B 1 740 ? 122.462 168.472 123.861 1.00 42.98 740 VAL B C 1
ATOM 4544 O O . VAL B 1 740 ? 122.683 168.616 125.066 1.00 44.80 740 VAL B O 1
ATOM 4548 N N . SER B 1 741 ? 122.533 169.489 122.999 1.00 47.38 741 SER B N 1
ATOM 4549 C CA . SER B 1 741 ? 122.908 170.824 123.453 1.00 47.31 741 SER B CA 1
ATOM 4550 C C . SER B 1 741 ? 121.874 171.393 124.415 1.00 47.64 741 SER B C 1
ATOM 4551 O O . SER B 1 741 ? 122.226 172.065 125.392 1.00 50.33 741 SER B O 1
ATOM 4554 N N . GLU B 1 742 ? 120.590 171.137 124.153 1.00 42.84 742 GLU B N 1
ATOM 4555 C CA . GLU B 1 742 ? 119.540 171.591 125.058 1.00 42.32 742 GLU B CA 1
ATOM 4556 C C . GLU B 1 742 ? 119.695 170.958 126.434 1.00 44.54 742 GLU B C 1
ATOM 4557 O O . GLU B 1 742 ? 119.591 171.640 127.462 1.00 48.75 742 GLU B O 1
ATOM 4563 N N . LEU B 1 743 ? 119.948 169.648 126.471 1.00 30.57 743 LEU B N 1
ATOM 4564 C CA . LEU B 1 743 ? 120.136 168.962 127.744 1.00 34.40 743 LEU B CA 1
ATOM 4565 C C . LEU B 1 743 ? 121.366 169.483 128.475 1.00 34.63 743 LEU B C 1
ATOM 4566 O O . LEU B 1 743 ? 121.342 169.655 129.698 1.00 37.10 743 LEU B O 1
ATOM 4571 N N . ILE B 1 744 ? 122.450 169.745 127.742 1.00 31.56 744 ILE B N 1
ATOM 4572 C CA . ILE B 1 744 ? 123.661 170.271 128.367 1.00 33.42 744 ILE B CA 1
ATOM 4573 C C . ILE B 1 744 ? 123.398 171.642 128.978 1.00 32.62 744 ILE B C 1
ATOM 4574 O O . ILE B 1 744 ? 123.804 171.921 130.114 1.00 35.30 744 ILE B O 1
ATOM 4579 N N . VAL B 1 745 ? 122.709 172.515 128.238 1.00 32.77 745 VAL B N 1
ATOM 4580 C CA . VAL B 1 745 ? 122.420 173.858 128.737 1.00 29.56 745 VAL B CA 1
ATOM 4581 C C . VAL B 1 745 ? 121.537 173.787 129.977 1.00 30.86 745 VAL B C 1
ATOM 4582 O O . VAL B 1 745 ? 121.792 174.463 130.985 1.00 39.70 745 VAL B O 1
ATOM 4586 N N . SER B 1 746 ? 120.485 172.966 129.920 1.00 29.87 746 SER B N 1
ATOM 4587 C CA . SER B 1 746 ? 119.592 172.825 131.064 1.00 27.91 746 SER B CA 1
ATOM 4588 C C . SER B 1 746 ? 120.342 172.305 132.282 1.00 29.95 746 SER B C 1
ATOM 4589 O O . SER B 1 746 ? 120.203 172.844 133.388 1.00 34.94 746 SER B O 1
ATOM 4592 N N . THR B 1 747 ? 121.156 171.262 132.095 1.00 29.66 747 THR B N 1
ATOM 4593 C CA . THR B 1 747 ? 121.912 170.695 133.205 1.00 30.89 747 THR B CA 1
ATOM 4594 C C . THR B 1 747 ? 122.833 171.734 133.827 1.00 31.26 747 THR B C 1
ATOM 4595 O O . THR B 1 747 ? 122.838 171.917 135.048 1.00 31.91 747 THR B O 1
ATOM 4599 N N . ALA B 1 748 ? 123.594 172.450 132.998 1.00 33.92 748 ALA B N 1
ATOM 4600 C CA . ALA B 1 748 ? 124.536 173.432 133.525 1.00 34.29 748 ALA B CA 1
ATOM 4601 C C . ALA B 1 748 ? 123.818 174.528 134.304 1.00 33.75 748 ALA B C 1
ATOM 4602 O O . ALA B 1 748 ? 124.170 174.819 135.455 1.00 36.82 748 ALA B O 1
ATOM 4604 N N . VAL B 1 749 ? 122.795 175.136 133.698 1.00 25.86 749 VAL B N 1
ATOM 4605 C CA . VAL B 1 749 ? 122.133 176.274 134.333 1.00 30.49 749 VAL B CA 1
ATOM 4606 C C . VAL B 1 749 ? 121.450 175.844 135.626 1.00 33.71 749 VAL B C 1
ATOM 4607 O O . VAL B 1 749 ? 121.623 176.473 136.681 1.00 38.14 749 VAL B O 1
ATOM 4611 N N . LEU B 1 750 ? 120.665 174.765 135.568 1.00 35.70 750 LEU B N 1
ATOM 4612 C CA . LEU B 1 750 ? 119.926 174.340 136.750 1.00 35.13 750 LEU B CA 1
ATOM 4613 C C . LEU B 1 750 ? 120.864 173.873 137.854 1.00 35.10 750 LEU B C 1
ATOM 4614 O O . LEU B 1 750 ? 120.623 174.159 139.031 1.00 41.79 750 LEU B O 1
ATOM 4619 N N . GLY B 1 751 ? 121.940 173.161 137.505 1.00 32.71 751 GLY B N 1
ATOM 4620 C CA . GLY B 1 751 ? 122.888 172.741 138.520 1.00 32.99 751 GLY B CA 1
ATOM 4621 C C . GLY B 1 751 ? 123.574 173.909 139.197 1.00 30.21 751 GLY B C 1
ATOM 4622 O O . GLY B 1 751 ? 123.714 173.930 140.422 1.00 35.94 751 GLY B O 1
ATOM 4623 N N . VAL B 1 752 ? 123.999 174.905 138.414 1.00 36.14 752 VAL B N 1
ATOM 4624 C CA . VAL B 1 752 ? 124.648 176.075 139.001 1.00 35.93 752 VAL B CA 1
ATOM 4625 C C . VAL B 1 752 ? 123.692 176.789 139.949 1.00 36.03 752 VAL B C 1
ATOM 4626 O O . VAL B 1 752 ? 124.047 177.114 141.090 1.00 36.84 752 VAL B O 1
ATOM 4630 N N . LEU B 1 753 ? 122.455 177.020 139.499 1.00 39.15 753 LEU B N 1
ATOM 4631 C CA . LEU B 1 753 ? 121.501 177.747 140.332 1.00 34.65 753 LEU B CA 1
ATOM 4632 C C . LEU B 1 753 ? 121.166 176.975 141.604 1.00 39.12 753 LEU B C 1
ATOM 4633 O O . LEU B 1 753 ? 121.123 177.553 142.697 1.00 43.31 753 LEU B O 1
ATOM 4638 N N . PHE B 1 754 ? 120.931 175.665 141.485 1.00 42.03 754 PHE B N 1
ATOM 4639 C CA . PHE B 1 754 ? 120.582 174.870 142.656 1.00 36.78 754 PHE B CA 1
ATOM 4640 C C . PHE B 1 754 ? 121.738 174.795 143.642 1.00 43.13 754 PHE B C 1
ATOM 4641 O O . PHE B 1 754 ? 121.527 174.871 144.857 1.00 52.05 754 PHE B O 1
ATOM 4649 N N . SER B 1 755 ? 122.967 174.639 143.148 1.00 44.30 755 SER B N 1
ATOM 4650 C CA . SER B 1 755 ? 124.107 174.586 144.054 1.00 45.97 755 SER B CA 1
ATOM 4651 C C . SER B 1 755 ? 124.321 175.926 144.744 1.00 44.06 755 SER B C 1
ATOM 4652 O O . SER B 1 755 ? 124.718 175.968 145.914 1.00 43.61 755 SER B O 1
ATOM 4655 N N . LEU B 1 756 ? 124.057 177.031 144.044 1.00 47.68 756 LEU B N 1
ATOM 4656 C CA . LEU B 1 756 ? 124.239 178.341 144.662 1.00 41.33 756 LEU B CA 1
ATOM 4657 C C . LEU B 1 756 ? 123.159 178.640 145.696 1.00 38.73 756 LEU B C 1
ATOM 4658 O O . LEU B 1 756 ? 123.443 179.262 146.725 1.00 43.53 756 LEU B O 1
ATOM 4663 N N . LEU B 1 757 ? 121.918 178.219 145.450 1.00 42.55 757 LEU B N 1
ATOM 4664 C CA . LEU B 1 757 ? 120.815 178.616 146.316 1.00 44.70 757 LEU B CA 1
ATOM 4665 C C . LEU B 1 757 ? 120.202 177.485 147.131 1.00 45.22 757 LEU B C 1
ATOM 4666 O O . LEU B 1 757 ? 119.327 177.755 147.959 1.00 42.63 757 LEU B O 1
ATOM 4671 N N . GLY B 1 758 ? 120.622 176.240 146.930 1.00 48.69 758 GLY B N 1
ATOM 4672 C CA . GLY B 1 758 ? 119.987 175.137 147.618 1.00 47.95 758 GLY B CA 1
ATOM 4673 C C . GLY B 1 758 ? 120.383 175.034 149.078 1.00 52.38 758 GLY B C 1
ATOM 4674 O O . GLY B 1 758 ? 121.439 175.500 149.504 1.00 56.36 758 GLY B O 1
ATOM 4675 N N . ALA B 1 759 ? 119.502 174.405 149.858 1.00 54.85 759 ALA B N 1
ATOM 4676 C CA . ALA B 1 759 ? 119.787 174.117 151.258 1.00 53.37 759 ALA B CA 1
ATOM 4677 C C . ALA B 1 759 ? 120.540 172.809 151.450 1.00 54.91 759 ALA B C 1
ATOM 4678 O O . ALA B 1 759 ? 121.106 172.588 152.526 1.00 57.49 759 ALA B O 1
ATOM 4680 N N . GLN B 1 760 ? 120.554 171.942 150.439 1.00 54.68 760 GLN B N 1
ATOM 4681 C CA . GLN B 1 760 ? 121.343 170.711 150.439 1.00 52.00 760 GLN B CA 1
ATOM 4682 C C . GLN B 1 760 ? 122.142 170.692 149.142 1.00 51.28 760 GLN B C 1
ATOM 4683 O O . GLN B 1 760 ? 121.742 170.059 148.156 1.00 55.94 760 GLN B O 1
ATOM 4689 N N . PRO B 1 761 ? 123.274 171.391 149.102 1.00 47.05 761 PRO B N 1
ATOM 4690 C CA . PRO B 1 761 ? 124.005 171.551 147.837 1.00 48.02 761 PRO B CA 1
ATOM 4691 C C . PRO B 1 761 ? 124.794 170.322 147.411 1.00 48.80 761 PRO B C 1
ATOM 4692 O O . PRO B 1 761 ? 125.598 170.399 146.477 1.00 47.76 761 PRO B O 1
ATOM 4696 N N . LEU B 1 762 ? 124.588 169.191 148.081 1.00 39.40 762 LEU B N 1
ATOM 4697 C CA . LEU B 1 762 ? 125.263 167.954 147.715 1.00 36.78 762 LEU B CA 1
ATOM 4698 C C . LEU B 1 762 ? 124.443 167.095 146.764 1.00 35.69 762 LEU B C 1
ATOM 4699 O O . LEU B 1 762 ? 124.890 166.006 146.393 1.00 38.12 762 LEU B O 1
ATOM 4704 N N . LEU B 1 763 ? 123.263 167.557 146.364 1.00 36.86 763 LEU B N 1
ATOM 4705 C CA . LEU B 1 763 ? 122.458 166.855 145.380 1.00 32.50 763 LEU B CA 1
ATOM 4706 C C . LEU B 1 763 ? 122.926 167.204 143.973 1.00 39.93 763 LEU B C 1
ATOM 4707 O O . LEU B 1 763 ? 123.374 168.322 143.705 1.00 39.47 763 LEU B O 1
ATOM 4712 N N . VAL B 1 764 ? 122.814 166.234 143.069 1.00 41.71 764 VAL B N 1
ATOM 4713 C CA . VAL B 1 764 ? 123.186 166.404 141.669 1.00 34.86 764 VAL B CA 1
ATOM 4714 C C . VAL B 1 764 ? 121.921 166.295 140.832 1.00 37.60 764 VAL B C 1
ATOM 4715 O O . VAL B 1 764 ? 121.187 165.304 140.931 1.00 44.98 764 VAL B O 1
ATOM 4719 N N . VAL B 1 765 ? 121.661 167.311 140.013 1.00 33.17 765 VAL B N 1
ATOM 4720 C CA . VAL B 1 765 ? 120.455 167.369 139.194 1.00 34.61 765 VAL B CA 1
ATOM 4721 C C . VAL B 1 765 ? 120.787 166.911 137.781 1.00 34.91 765 VAL B C 1
ATOM 4722 O O . VAL B 1 765 ? 121.887 167.162 137.273 1.00 43.13 765 VAL B O 1
ATOM 4726 N N . GLY B 1 766 ? 119.842 166.225 137.151 1.00 33.03 766 GLY B N 1
ATOM 4727 C CA . GLY B 1 766 ? 120.043 165.752 135.795 1.00 31.20 766 GLY B CA 1
ATOM 4728 C C . GLY B 1 766 ? 118.829 164.996 135.305 1.00 30.07 766 GLY B C 1
ATOM 4729 O O . GLY B 1 766 ? 117.856 164.791 136.035 1.00 33.94 766 GLY B O 1
ATOM 4730 N N . PHE B 1 767 ? 118.906 164.580 134.044 1.00 39.65 767 PHE B N 1
ATOM 4731 C CA . PHE B 1 767 ? 117.839 163.838 133.394 1.00 38.14 767 PHE B CA 1
ATOM 4732 C C . PHE B 1 767 ? 117.838 162.379 133.845 1.00 42.71 767 PHE B C 1
ATOM 4733 O O . PHE B 1 767 ? 118.857 161.832 134.271 1.00 48.34 767 PHE B O 1
ATOM 4741 N N . SER B 1 768 ? 116.672 161.744 133.736 1.00 37.84 768 SER B N 1
ATOM 4742 C CA . SER B 1 768 ? 116.515 160.345 134.106 1.00 38.45 768 SER B CA 1
ATOM 4743 C C . SER B 1 768 ? 115.558 159.670 133.128 1.00 42.97 768 SER B C 1
ATOM 4744 O O . SER B 1 768 ? 114.973 160.313 132.252 1.00 45.18 768 SER B O 1
ATOM 4747 N N . GLY B 1 769 ? 115.412 158.356 133.286 1.00 42.30 769 GLY B N 1
ATOM 4748 C CA . GLY B 1 769 ? 114.575 157.541 132.432 1.00 42.35 769 GLY B CA 1
ATOM 4749 C C . GLY B 1 769 ? 113.086 157.847 132.468 1.00 48.91 769 GLY B C 1
ATOM 4750 O O . GLY B 1 769 ? 112.434 157.915 131.417 1.00 52.90 769 GLY B O 1
ATOM 4751 N N . PRO B 1 770 ? 112.504 158.002 133.670 1.00 45.24 770 PRO B N 1
ATOM 4752 C CA . PRO B 1 770 ? 111.072 158.343 133.742 1.00 46.54 770 PRO B CA 1
ATOM 4753 C C . PRO B 1 770 ? 110.721 159.617 133.007 1.00 43.50 770 PRO B C 1
ATOM 4754 O O . PRO B 1 770 ? 109.652 159.712 132.388 1.00 48.67 770 PRO B O 1
ATOM 4758 N N . LEU B 1 771 ? 111.595 160.619 133.089 1.00 40.34 771 LEU B N 1
ATOM 4759 C CA . LEU B 1 771 ? 111.367 161.858 132.361 1.00 40.86 771 LEU B CA 1
ATOM 4760 C C . LEU B 1 771 ? 111.363 161.608 130.862 1.00 43.07 771 LEU B C 1
ATOM 4761 O O . LEU B 1 771 ? 110.541 162.175 130.135 1.00 51.21 771 LEU B O 1
ATOM 4766 N N . LEU B 1 772 ? 112.272 160.755 130.384 1.00 40.22 772 LEU B N 1
ATOM 4767 C CA . LEU B 1 772 ? 112.289 160.389 128.971 1.00 42.00 772 LEU B CA 1
ATOM 4768 C C . LEU B 1 772 ? 110.995 159.696 128.565 1.00 42.80 772 LEU B C 1
ATOM 4769 O O . LEU B 1 772 ? 110.448 159.966 127.488 1.00 46.45 772 LEU B O 1
ATOM 4774 N N . VAL B 1 773 ? 110.496 158.794 129.412 1.00 44.89 773 VAL B N 1
ATOM 4775 C CA . VAL B 1 773 ? 109.244 158.102 129.116 1.00 47.15 773 VAL B CA 1
ATOM 4776 C C . VAL B 1 773 ? 108.095 159.097 129.017 1.00 50.14 773 VAL B C 1
ATOM 4777 O O . VAL B 1 773 ? 107.264 159.026 128.100 1.00 54.80 773 VAL B O 1
ATOM 4781 N N . PHE B 1 774 ? 108.026 160.038 129.962 1.00 45.81 774 PHE B N 1
ATOM 4782 C CA . PHE B 1 774 ? 106.964 161.037 129.921 1.00 43.88 774 PHE B CA 1
ATOM 4783 C C . PHE B 1 774 ? 107.066 161.903 128.673 1.00 47.81 774 PHE B C 1
ATOM 4784 O O . PHE B 1 774 ? 106.049 162.222 128.049 1.00 49.01 774 PHE B O 1
ATOM 4792 N N . GLU B 1 775 ? 108.282 162.316 128.307 1.00 55.93 775 GLU B N 1
ATOM 4793 C CA . GLU B 1 775 ? 108.447 163.144 127.116 1.00 52.81 775 GLU B CA 1
ATOM 4794 C C . GLU B 1 775 ? 108.015 162.396 125.863 1.00 57.06 775 GLU B C 1
ATOM 4795 O O . GLU B 1 775 ? 107.357 162.968 124.986 1.00 64.98 775 GLU B O 1
ATOM 4801 N N . GLU B 1 776 ? 108.373 161.115 125.760 1.00 54.05 776 GLU B N 1
ATOM 4802 C CA . GLU B 1 776 ? 107.971 160.326 124.600 1.00 54.81 776 GLU B CA 1
ATOM 4803 C C . GLU B 1 776 ? 106.454 160.183 124.530 1.00 58.17 776 GLU B C 1
ATOM 4804 O O . GLU B 1 776 ? 105.853 160.340 123.457 1.00 57.96 776 GLU B O 1
ATOM 4810 N N . ALA B 1 777 ? 105.814 159.898 125.669 1.00 60.85 777 ALA B N 1
ATOM 4811 C CA . ALA B 1 777 ? 104.359 159.768 125.685 1.00 60.44 777 ALA B CA 1
ATOM 4812 C C . ALA B 1 777 ? 103.676 161.084 125.326 1.00 63.49 777 ALA B C 1
ATOM 4813 O O . ALA B 1 777 ? 102.687 161.098 124.582 1.00 62.98 777 ALA B O 1
ATOM 4815 N N . PHE B 1 778 ? 104.186 162.201 125.849 1.00 62.68 778 PHE B N 1
ATOM 4816 C CA . PHE B 1 778 ? 103.598 163.498 125.534 1.00 60.39 778 PHE B CA 1
ATOM 4817 C C . PHE B 1 778 ? 103.779 163.842 124.062 1.00 64.70 778 PHE B C 1
ATOM 4818 O O . PHE B 1 778 ? 102.886 164.433 123.446 1.00 65.81 778 PHE B O 1
ATOM 4826 N N . PHE B 1 779 ? 104.931 163.494 123.483 1.00 65.71 779 PHE B N 1
ATOM 4827 C CA . PHE B 1 779 ? 105.130 163.727 122.057 1.00 66.24 779 PHE B CA 1
ATOM 4828 C C . PHE B 1 779 ? 104.154 162.902 121.230 1.00 69.92 779 PHE B C 1
ATOM 4829 O O . PHE B 1 779 ? 103.600 163.395 120.240 1.00 72.44 779 PHE B O 1
ATOM 4837 N N . LYS B 1 780 ? 103.930 161.644 121.619 1.00 70.31 780 LYS B N 1
ATOM 4838 C CA . LYS B 1 780 ? 102.939 160.833 120.916 1.00 72.20 780 LYS B CA 1
ATOM 4839 C C . LYS B 1 780 ? 101.551 161.454 121.011 1.00 74.14 780 LYS B C 1
ATOM 4840 O O . LYS B 1 780 ? 100.820 161.513 120.014 1.00 75.59 780 LYS B O 1
ATOM 4846 N N . PHE B 1 781 ? 101.171 161.923 122.202 1.00 76.87 781 PHE B N 1
ATOM 4847 C CA . PHE B 1 781 ? 99.854 162.536 122.363 1.00 76.71 781 PHE B CA 1
ATOM 4848 C C . PHE B 1 781 ? 99.723 163.800 121.522 1.00 76.74 781 PHE B C 1
ATOM 4849 O O . PHE B 1 781 ? 98.686 164.029 120.890 1.00 77.57 781 PHE B O 1
ATOM 4857 N N . CYS B 1 782 ? 100.762 164.638 121.509 1.00 77.57 782 CYS B N 1
ATOM 4858 C CA . CYS B 1 782 ? 100.713 165.869 120.726 1.00 78.80 782 CYS B CA 1
ATOM 4859 C C . CYS B 1 782 ? 100.637 165.575 119.234 1.00 77.65 782 CYS B C 1
ATOM 4860 O O . CYS B 1 782 ? 99.911 166.255 118.499 1.00 78.71 782 CYS B O 1
ATOM 4863 N N . ARG B 1 783 ? 101.386 164.574 118.764 1.00 82.60 783 ARG B N 1
ATOM 4864 C CA . ARG B 1 783 ? 101.336 164.218 117.350 1.00 83.62 783 ARG B CA 1
ATOM 4865 C C . ARG B 1 783 ? 99.972 163.656 116.967 1.00 83.37 783 ARG B C 1
ATOM 4866 O O . ARG B 1 783 ? 99.453 163.955 115.886 1.00 81.94 783 ARG B O 1
ATOM 4874 N N . ALA B 1 784 ? 99.377 162.838 117.840 1.00 85.01 784 ALA B N 1
ATOM 4875 C CA . ALA B 1 784 ? 98.085 162.235 117.525 1.00 84.82 784 ALA B CA 1
ATOM 4876 C C . ALA B 1 784 ? 96.983 163.284 117.423 1.00 85.75 784 ALA B C 1
ATOM 4877 O O . ALA B 1 784 ? 96.102 163.182 116.561 1.00 85.51 784 ALA B O 1
ATOM 4879 N N . GLN B 1 785 ? 97.009 164.292 118.290 1.00 87.69 785 GLN B N 1
ATOM 4880 C CA . GLN B 1 785 ? 95.946 165.287 118.361 1.00 85.34 785 GLN B CA 1
ATOM 4881 C C . GLN B 1 785 ? 96.197 166.506 117.482 1.00 85.86 785 GLN B C 1
ATOM 4882 O O . GLN B 1 785 ? 95.402 167.451 117.527 1.00 86.15 785 GLN B O 1
ATOM 4888 N N . ASP B 1 786 ? 97.276 166.511 116.697 1.00 90.54 786 ASP B N 1
ATOM 4889 C CA . ASP B 1 786 ? 97.620 167.625 115.812 1.00 91.47 786 ASP B CA 1
ATOM 4890 C C . ASP B 1 786 ? 97.798 168.922 116.605 1.00 91.80 786 ASP B C 1
ATOM 4891 O O . ASP B 1 786 ? 97.104 169.919 116.394 1.00 89.09 786 ASP B O 1
ATOM 4896 N N . LEU B 1 787 ? 98.752 168.887 117.531 1.00 89.63 787 LEU B N 1
ATOM 4897 C CA . LEU B 1 787 ? 99.090 170.033 118.361 1.00 87.60 787 LEU B CA 1
ATOM 4898 C C . LEU B 1 787 ? 100.593 170.262 118.316 1.00 87.56 787 LEU B C 1
ATOM 4899 O O . LEU B 1 787 ? 101.372 169.358 118.007 1.00 88.55 787 LEU B O 1
ATOM 4904 N N . GLU B 1 788 ? 100.993 171.492 118.622 1.00 83.18 788 GLU B N 1
ATOM 4905 C CA . GLU B 1 788 ? 102.410 171.799 118.738 1.00 82.68 788 GLU B CA 1
ATOM 4906 C C . GLU B 1 788 ? 102.965 171.212 120.031 1.00 82.18 788 GLU B C 1
ATOM 4907 O O . GLU B 1 788 ? 102.284 171.173 121.058 1.00 85.75 788 GLU B O 1
ATOM 4913 N N . TYR B 1 789 ? 104.213 170.747 119.971 1.00 68.51 789 TYR B N 1
ATOM 4914 C CA . TYR B 1 789 ? 104.825 170.066 121.108 1.00 70.07 789 TYR B CA 1
ATOM 4915 C C . TYR B 1 789 ? 105.358 171.063 122.133 1.00 69.15 789 TYR B C 1
ATOM 4916 O O . TYR B 1 789 ? 105.084 170.945 123.336 1.00 70.97 789 TYR B O 1
ATOM 4925 N N . LEU B 1 790 ? 106.103 172.066 121.668 1.00 63.94 790 LEU B N 1
ATOM 4926 C CA . LEU B 1 790 ? 106.789 172.969 122.582 1.00 66.74 790 LEU B CA 1
ATOM 4927 C C . LEU B 1 790 ? 105.825 173.918 123.287 1.00 69.31 790 LEU B C 1
ATOM 4928 O O . LEU B 1 790 ? 106.056 174.278 124.445 1.00 71.39 790 LEU B O 1
ATOM 4933 N N . THR B 1 791 ? 104.741 174.329 122.622 1.00 65.75 791 THR B N 1
ATOM 4934 C CA . THR B 1 791 ? 103.741 175.159 123.291 1.00 67.64 791 THR B CA 1
ATOM 4935 C C . THR B 1 791 ? 103.032 174.386 124.400 1.00 65.80 791 THR B C 1
ATOM 4936 O O . THR B 1 791 ? 102.792 174.922 125.494 1.00 70.04 791 THR B O 1
ATOM 4940 N N . GLY B 1 792 ? 102.684 173.128 124.130 1.00 59.40 792 GLY B N 1
ATOM 4941 C CA . GLY B 1 792 ? 102.137 172.284 125.176 1.00 61.76 792 GLY B CA 1
ATOM 4942 C C . GLY B 1 792 ? 103.096 172.118 126.337 1.00 62.31 792 GLY B C 1
ATOM 4943 O O . GLY B 1 792 ? 102.688 172.148 127.500 1.00 68.31 792 GLY B O 1
ATOM 4944 N N . ARG B 1 793 ? 104.388 171.953 126.037 1.00 54.49 793 ARG B N 1
ATOM 4945 C CA . ARG B 1 793 ? 105.381 171.876 127.104 1.00 55.90 793 ARG B CA 1
ATOM 4946 C C . ARG B 1 793 ? 105.437 173.172 127.906 1.00 57.35 793 ARG B C 1
ATOM 4947 O O . ARG B 1 793 ? 105.599 173.147 129.131 1.00 64.39 793 ARG B O 1
ATOM 4955 N N . VAL B 1 794 ? 105.312 174.315 127.229 1.00 53.23 794 VAL B N 1
ATOM 4956 C CA . VAL B 1 794 ? 105.313 175.607 127.915 1.00 54.94 794 VAL B CA 1
ATOM 4957 C C . VAL B 1 794 ? 104.165 175.681 128.914 1.00 55.95 794 VAL B C 1
ATOM 4958 O O . VAL B 1 794 ? 104.346 176.069 130.079 1.00 60.07 794 VAL B O 1
ATOM 4962 N N . TRP B 1 795 ? 102.962 175.314 128.471 1.00 56.18 795 TRP B N 1
ATOM 4963 C CA . TRP B 1 795 ? 101.812 175.419 129.365 1.00 55.51 795 TRP B CA 1
ATOM 4964 C C . TRP B 1 795 ? 101.878 174.386 130.485 1.00 53.08 795 TRP B C 1
ATOM 4965 O O . TRP B 1 795 ? 101.454 174.667 131.616 1.00 54.78 795 TRP B O 1
ATOM 4976 N N . VAL B 1 796 ? 102.432 173.203 130.203 1.00 47.68 796 VAL B N 1
ATOM 4977 C CA . VAL B 1 796 ? 102.655 172.214 131.252 1.00 45.87 796 VAL B CA 1
ATOM 4978 C C . VAL B 1 796 ? 103.607 172.764 132.304 1.00 44.79 796 VAL B C 1
ATOM 4979 O O . VAL B 1 796 ? 103.390 172.593 133.508 1.00 51.59 796 VAL B O 1
ATOM 4983 N N . GLY B 1 797 ? 104.674 173.436 131.869 1.00 40.62 797 GLY B N 1
ATOM 4984 C CA . GLY B 1 797 ? 105.603 174.026 132.819 1.00 43.96 797 GLY B CA 1
ATOM 4985 C C . GLY B 1 797 ? 104.969 175.112 133.669 1.00 42.35 797 GLY B C 1
ATOM 4986 O O . GLY B 1 797 ? 105.231 175.205 134.871 1.00 45.86 797 GLY B O 1
ATOM 4987 N N . LEU B 1 798 ? 104.136 175.956 133.055 1.00 43.44 798 LEU B N 1
ATOM 4988 C CA . LEU B 1 798 ? 103.457 176.997 133.827 1.00 44.33 798 LEU B CA 1
ATOM 4989 C C . LEU B 1 798 ? 102.524 176.393 134.875 1.00 47.27 798 LEU B C 1
ATOM 4990 O O . LEU B 1 798 ? 102.510 176.826 136.039 1.00 50.70 798 LEU B O 1
ATOM 4995 N N . TRP B 1 799 ? 101.743 175.382 134.486 1.00 50.17 799 TRP B N 1
ATOM 4996 C CA . TRP B 1 799 ? 100.858 174.736 135.450 1.00 46.62 799 TRP B CA 1
ATOM 4997 C C . TRP B 1 799 ? 101.655 174.030 136.542 1.00 45.73 799 TRP B C 1
ATOM 4998 O O . TRP B 1 799 ? 101.232 173.994 137.703 1.00 50.73 799 TRP B O 1
ATOM 5009 N N . LEU B 1 800 ? 102.812 173.464 136.188 1.00 41.84 800 LEU B N 1
ATOM 5010 C CA . LEU B 1 800 ? 103.676 172.844 137.187 1.00 39.24 800 LEU B CA 1
ATOM 5011 C C . LEU B 1 800 ? 104.191 173.871 138.185 1.00 40.38 800 LEU B C 1
ATOM 5012 O O . LEU B 1 800 ? 104.269 173.594 139.386 1.00 47.89 800 LEU B O 1
ATOM 5017 N N . VAL B 1 801 ? 104.563 175.059 137.705 1.00 42.32 801 VAL B N 1
ATOM 5018 C CA . VAL B 1 801 ? 105.005 176.121 138.608 1.00 43.28 801 VAL B CA 1
ATOM 5019 C C . VAL B 1 801 ? 103.885 176.491 139.572 1.00 43.80 801 VAL B C 1
ATOM 5020 O O . VAL B 1 801 ? 104.101 176.633 140.784 1.00 50.08 801 VAL B O 1
ATOM 5024 N N . VAL B 1 802 ? 102.667 176.643 139.047 1.00 43.57 802 VAL B N 1
ATOM 5025 C CA . VAL B 1 802 ? 101.533 176.998 139.902 1.00 44.63 802 VAL B CA 1
ATOM 5026 C C . VAL B 1 802 ? 101.299 175.918 140.956 1.00 45.90 802 VAL B C 1
ATOM 5027 O O . VAL B 1 802 ? 101.115 176.211 142.146 1.00 48.93 802 VAL B O 1
ATOM 5031 N N . PHE B 1 803 ? 101.315 174.650 140.534 1.00 49.82 803 PHE B N 1
ATOM 5032 C CA . PHE B 1 803 ? 101.070 173.551 141.463 1.00 44.34 803 PHE B CA 1
ATOM 5033 C C . PHE B 1 803 ? 102.156 173.465 142.528 1.00 43.17 803 PHE B C 1
ATOM 5034 O O . PHE B 1 803 ? 101.863 173.215 143.702 1.00 49.98 803 PHE B O 1
ATOM 5042 N N . VAL B 1 804 ? 103.418 173.653 142.137 1.00 42.44 804 VAL B N 1
ATOM 5043 C CA . VAL B 1 804 ? 104.517 173.581 143.096 1.00 46.88 804 VAL B CA 1
ATOM 5044 C C . VAL B 1 804 ? 104.410 174.707 144.113 1.00 46.74 804 VAL B C 1
ATOM 5045 O O . VAL B 1 804 ? 104.612 174.497 145.317 1.00 43.75 804 VAL B O 1
ATOM 5049 N N . LEU B 1 805 ? 104.088 175.919 143.652 1.00 48.42 805 LEU B N 1
ATOM 5050 C CA . LEU B 1 805 ? 103.907 177.030 144.582 1.00 45.12 805 LEU B CA 1
ATOM 5051 C C . LEU B 1 805 ? 102.773 176.747 145.560 1.00 46.83 805 LEU B C 1
ATOM 5052 O O . LEU B 1 805 ? 102.914 176.972 146.769 1.00 47.37 805 LEU B O 1
ATOM 5057 N N . ALA B 1 806 ? 101.645 176.236 145.057 1.00 54.22 806 ALA B N 1
ATOM 5058 C CA . ALA B 1 806 ? 100.520 175.932 145.937 1.00 52.89 806 ALA B CA 1
ATOM 5059 C C . ALA B 1 806 ? 100.881 174.853 146.951 1.00 49.85 806 ALA B C 1
ATOM 5060 O O . ALA B 1 806 ? 100.515 174.950 148.127 1.00 49.25 806 ALA B O 1
ATOM 5062 N N . LEU B 1 807 ? 101.593 173.812 146.512 1.00 56.23 807 LEU B N 1
ATOM 5063 C CA . LEU B 1 807 ? 101.969 172.729 147.415 1.00 50.89 807 LEU B CA 1
ATOM 5064 C C . LEU B 1 807 ? 102.933 173.209 148.491 1.00 52.31 807 LEU B C 1
ATOM 5065 O O . LEU B 1 807 ? 102.797 172.840 149.663 1.00 54.49 807 LEU B O 1
ATOM 5070 N N . VAL B 1 808 ? 103.918 174.027 148.115 1.00 62.23 808 VAL B N 1
ATOM 5071 C CA . VAL B 1 808 ? 104.887 174.511 149.094 1.00 59.67 808 VAL B CA 1
ATOM 5072 C C . VAL B 1 808 ? 104.219 175.460 150.083 1.00 59.55 808 VAL B C 1
ATOM 5073 O O . VAL B 1 808 ? 104.538 175.457 151.279 1.00 58.15 808 VAL B O 1
ATOM 5077 N N . ALA B 1 809 ? 103.273 176.276 149.608 1.00 64.00 809 ALA B N 1
ATOM 5078 C CA . ALA B 1 809 ? 102.612 177.235 150.489 1.00 61.94 809 ALA B CA 1
ATOM 5079 C C . ALA B 1 809 ? 101.833 176.552 151.607 1.00 62.30 809 ALA B C 1
ATOM 5080 O O . ALA B 1 809 ? 101.738 177.093 152.713 1.00 63.71 809 ALA B O 1
ATOM 5082 N N . ALA B 1 810 ? 101.279 175.371 151.348 1.00 69.76 810 ALA B N 1
ATOM 5083 C CA . ALA B 1 810 ? 100.428 174.680 152.306 1.00 69.88 810 ALA B CA 1
ATOM 5084 C C . ALA B 1 810 ? 101.196 173.720 153.204 1.00 70.11 810 ALA B C 1
ATOM 5085 O O . ALA B 1 810 ? 100.572 172.892 153.874 1.00 71.15 810 ALA B O 1
ATOM 5087 N N . GLU B 1 811 ? 102.528 173.809 153.227 1.00 76.97 811 GLU B N 1
ATOM 5088 C CA . GLU B 1 811 ? 103.370 172.947 154.058 1.00 77.15 811 GLU B CA 1
ATOM 5089 C C . GLU B 1 811 ? 103.138 171.470 153.745 1.00 77.23 811 GLU B C 1
ATOM 5090 O O . GLU B 1 811 ? 103.094 170.625 154.640 1.00 78.49 811 GLU B O 1
ATOM 5096 N N . GLY B 1 812 ? 103.002 171.155 152.461 1.00 70.30 812 GLY B N 1
ATOM 5097 C CA . GLY B 1 812 ? 102.771 169.792 152.035 1.00 70.89 812 GLY B CA 1
ATOM 5098 C C . GLY B 1 812 ? 103.980 168.889 152.069 1.00 73.55 812 GLY B C 1
ATOM 5099 O O . GLY B 1 812 ? 103.859 167.696 151.780 1.00 71.17 812 GLY B O 1
ATOM 5100 N N . SER B 1 813 ? 105.148 169.420 152.420 1.00 72.29 813 SER B N 1
ATOM 5101 C CA . SER B 1 813 ? 106.374 168.638 152.490 1.00 70.38 813 SER B CA 1
ATOM 5102 C C . SER B 1 813 ? 106.551 167.928 153.827 1.00 71.81 813 SER B C 1
ATOM 5103 O O . SER B 1 813 ? 107.656 167.466 154.124 1.00 70.31 813 SER B O 1
ATOM 5106 N N . PHE B 1 814 ? 105.501 167.843 154.643 1.00 75.03 814 PHE B N 1
ATOM 5107 C CA . PHE B 1 814 ? 105.561 167.079 155.882 1.00 73.70 814 PHE B CA 1
ATOM 5108 C C . PHE B 1 814 ? 105.104 165.637 155.709 1.00 73.97 814 PHE B C 1
ATOM 5109 O O . PHE B 1 814 ? 105.209 164.853 156.658 1.00 78.08 814 PHE B O 1
ATOM 5117 N N . LEU B 1 815 ? 104.609 165.267 154.526 1.00 66.80 815 LEU B N 1
ATOM 5118 C CA . LEU B 1 815 ? 104.258 163.881 154.242 1.00 64.93 815 LEU B CA 1
ATOM 5119 C C . LEU B 1 815 ? 105.480 162.989 154.080 1.00 64.73 815 LEU B C 1
ATOM 5120 O O . LEU B 1 815 ? 105.328 161.765 154.010 1.00 65.96 815 LEU B O 1
ATOM 5125 N N . VAL B 1 816 ? 106.679 163.571 154.010 1.00 62.73 816 VAL B N 1
ATOM 5126 C CA . VAL B 1 816 ? 107.900 162.788 153.874 1.00 62.15 816 VAL B CA 1
ATOM 5127 C C . VAL B 1 816 ? 108.166 161.929 155.103 1.00 61.63 816 VAL B C 1
ATOM 5128 O O . VAL B 1 816 ? 108.905 160.942 155.017 1.00 63.21 816 VAL B O 1
ATOM 5132 N N . ARG B 1 817 ? 107.572 162.268 156.250 1.00 66.41 817 ARG B N 1
ATOM 5133 C CA . ARG B 1 817 ? 107.768 161.473 157.456 1.00 66.06 817 ARG B CA 1
ATOM 5134 C C . ARG B 1 817 ? 107.071 160.119 157.379 1.00 64.71 817 ARG B C 1
ATOM 5135 O O . ARG B 1 817 ? 107.379 159.232 158.183 1.00 66.26 817 ARG B O 1
ATOM 5143 N N . TYR B 1 818 ? 106.157 159.934 156.429 1.00 58.16 818 TYR B N 1
ATOM 5144 C CA . TYR B 1 818 ? 105.486 158.657 156.226 1.00 58.07 818 TYR B CA 1
ATOM 5145 C C . TYR B 1 818 ? 106.274 157.705 155.336 1.00 58.92 818 TYR B C 1
ATOM 5146 O O . TYR B 1 818 ? 105.804 156.593 155.079 1.00 55.98 818 TYR B O 1
ATOM 5155 N N . ILE B 1 819 ? 107.447 158.109 154.859 1.00 52.15 819 ILE B N 1
ATOM 5156 C CA . ILE B 1 819 ? 108.258 157.293 153.964 1.00 47.11 819 ILE B CA 1
ATOM 5157 C C . ILE B 1 819 ? 109.264 156.535 154.824 1.00 48.61 819 ILE B C 1
ATOM 5158 O O . ILE B 1 819 ? 110.327 157.054 155.173 1.00 47.37 819 ILE B O 1
ATOM 5163 N N . SER B 1 820 ? 108.922 155.294 155.160 1.00 50.88 820 SER B N 1
ATOM 5164 C CA . SER B 1 820 ? 109.773 154.447 155.975 1.00 48.15 820 SER B CA 1
ATOM 5165 C C . SER B 1 820 ? 110.952 153.925 155.157 1.00 47.50 820 SER B C 1
ATOM 5166 O O . SER B 1 820 ? 110.931 153.966 153.925 1.00 50.93 820 SER B O 1
ATOM 5169 N N . PRO B 1 821 ? 112.002 153.434 155.824 1.00 39.24 821 PRO B N 1
ATOM 5170 C CA . PRO B 1 821 ? 113.142 152.868 155.083 1.00 36.78 821 PRO B CA 1
ATOM 5171 C C . PRO B 1 821 ? 112.778 151.703 154.176 1.00 37.11 821 PRO B C 1
ATOM 5172 O O . PRO B 1 821 ? 113.573 151.362 153.296 1.00 44.54 821 PRO B O 1
ATOM 5176 N N . PHE B 1 822 ? 111.620 151.073 154.376 1.00 35.54 822 PHE B N 1
ATOM 5177 C CA . PHE B 1 822 ? 111.091 150.100 153.424 1.00 38.66 822 PHE B CA 1
ATOM 5178 C C . PHE B 1 822 ? 111.179 150.630 151.992 1.00 36.21 822 PHE B C 1
ATOM 5179 O O . PHE B 1 822 ? 111.891 150.078 151.136 1.00 42.34 822 PHE B O 1
ATOM 5187 N N . THR B 1 823 ? 110.483 151.743 151.737 1.00 34.15 823 THR B N 1
ATOM 5188 C CA . THR B 1 823 ? 110.429 152.328 150.402 1.00 31.73 823 THR B CA 1
ATOM 5189 C C . THR B 1 823 ? 111.798 152.815 149.947 1.00 27.74 823 THR B C 1
ATOM 5190 O O . THR B 1 823 ? 112.154 152.681 148.771 1.00 35.44 823 THR B O 1
ATOM 5194 N N . GLN B 1 824 ? 112.576 153.395 150.862 1.00 22.58 824 GLN B N 1
ATOM 5195 C CA . GLN B 1 824 ? 113.885 153.923 150.494 1.00 29.77 824 GLN B CA 1
ATOM 5196 C C . GLN B 1 824 ? 114.809 152.817 149.999 1.00 34.72 824 GLN B C 1
ATOM 5197 O O . GLN B 1 824 ? 115.471 152.961 148.962 1.00 41.71 824 GLN B O 1
ATOM 5203 N N . GLU B 1 825 ? 114.866 151.701 150.731 1.00 30.83 825 GLU B N 1
ATOM 5204 C CA . GLU B 1 825 ? 115.711 150.589 150.310 1.00 29.00 825 GLU B CA 1
ATOM 5205 C C . GLU B 1 825 ? 115.220 149.995 148.999 1.00 31.62 825 GLU B C 1
ATOM 5206 O O . GLU B 1 825 ? 116.029 149.679 148.116 1.00 36.34 825 GLU B O 1
ATOM 5212 N N . ILE B 1 826 ? 113.900 149.846 148.844 1.00 21.97 826 ILE B N 1
ATOM 5213 C CA . ILE B 1 826 ? 113.368 149.317 147.589 1.00 24.62 826 ILE B CA 1
ATOM 5214 C C . ILE B 1 826 ? 113.811 150.186 146.414 1.00 28.07 826 ILE B C 1
ATOM 5215 O O . ILE B 1 826 ? 114.351 149.691 145.412 1.00 42.63 826 ILE B O 1
ATOM 5220 N N . PHE B 1 827 ? 113.614 151.501 146.539 1.00 29.20 827 PHE B N 1
ATOM 5221 C CA . PHE B 1 827 ? 113.940 152.431 145.462 1.00 20.70 827 PHE B CA 1
ATOM 5222 C C . PHE B 1 827 ? 115.427 152.400 145.127 1.00 14.59 827 PHE B C 1
ATOM 5223 O O . PHE B 1 827 ? 115.808 152.297 143.954 1.00 25.11 827 PHE B O 1
ATOM 5231 N N . ALA B 1 828 ? 116.284 152.498 146.149 1.00 18.61 828 ALA B N 1
ATOM 5232 C CA . ALA B 1 828 ? 117.721 152.546 145.897 1.00 23.79 828 ALA B CA 1
ATOM 5233 C C . ALA B 1 828 ? 118.219 151.255 145.259 1.00 23.79 828 ALA B C 1
ATOM 5234 O O . ALA B 1 828 ? 119.022 151.287 144.312 1.00 27.98 828 ALA B O 1
ATOM 5236 N N . PHE B 1 829 ? 117.750 150.107 145.759 1.00 22.64 829 PHE B N 1
ATOM 5237 C CA . PHE B 1 829 ? 118.175 148.828 145.206 1.00 19.05 829 PHE B CA 1
ATOM 5238 C C . PHE B 1 829 ? 117.774 148.710 143.741 1.00 23.61 829 PHE B C 1
ATOM 5239 O O . PHE B 1 829 ? 118.587 148.321 142.890 1.00 34.33 829 PHE B O 1
ATOM 5247 N N . LEU B 1 830 ? 116.528 149.076 143.420 1.00 15.27 830 LEU B N 1
ATOM 5248 C CA . LEU B 1 830 ? 116.077 148.992 142.034 1.00 15.23 830 LEU B CA 1
ATOM 5249 C C . LEU B 1 830 ? 116.890 149.908 141.124 1.00 24.16 830 LEU B C 1
ATOM 5250 O O . LEU B 1 830 ? 117.289 149.510 140.019 1.00 33.65 830 LEU B O 1
ATOM 5255 N N . ILE B 1 831 ? 117.158 151.136 141.575 1.00 19.97 831 ILE B N 1
ATOM 5256 C CA . ILE B 1 831 ? 117.865 152.100 140.734 1.00 16.40 831 ILE B CA 1
ATOM 5257 C C . ILE B 1 831 ? 119.284 151.618 140.440 1.00 18.33 831 ILE B C 1
ATOM 5258 O O . ILE B 1 831 ? 119.755 151.667 139.292 1.00 21.74 831 ILE B O 1
ATOM 5263 N N . SER B 1 832 ? 119.986 151.134 141.471 1.00 14.84 832 SER B N 1
ATOM 5264 C CA . SER B 1 832 ? 121.353 150.661 141.261 1.00 11.75 832 SER B CA 1
ATOM 5265 C C . SER B 1 832 ? 121.387 149.427 140.364 1.00 11.82 832 SER B C 1
ATOM 5266 O O . SER B 1 832 ? 122.277 149.294 139.507 1.00 28.84 832 SER B O 1
ATOM 5269 N N . LEU B 1 833 ? 120.425 148.516 140.538 1.00 20.95 833 LEU B N 1
ATOM 5270 C CA . LEU B 1 833 ? 120.379 147.330 139.691 1.00 19.05 833 LEU B CA 1
ATOM 5271 C C . LEU B 1 833 ? 120.183 147.710 138.226 1.00 13.74 833 LEU B C 1
ATOM 5272 O O . LEU B 1 833 ? 120.846 147.158 137.335 1.00 29.30 833 LEU B O 1
ATOM 5277 N N . ILE B 1 834 ? 119.292 148.670 137.960 1.00 11.33 834 ILE B N 1
ATOM 5278 C CA . ILE B 1 834 ? 119.057 149.113 136.585 1.00 14.40 834 ILE B CA 1
ATOM 5279 C C . ILE B 1 834 ? 120.323 149.729 135.990 1.00 17.24 834 ILE B C 1
ATOM 5280 O O . ILE B 1 834 ? 120.691 149.450 134.836 1.00 23.76 834 ILE B O 1
ATOM 5285 N N . PHE B 1 835 ? 121.010 150.570 136.770 1.00 14.92 835 PHE B N 1
ATOM 5286 C CA . PHE B 1 835 ? 122.265 151.175 136.324 1.00 16.51 835 PHE B CA 1
ATOM 5287 C C . PHE B 1 835 ? 123.261 150.110 135.867 1.00 15.91 835 PHE B C 1
ATOM 5288 O O . PHE B 1 835 ? 123.821 150.174 134.755 1.00 20.31 835 PHE B O 1
ATOM 5296 N N . ILE B 1 836 ? 123.468 149.098 136.711 1.00 8.29 836 ILE B N 1
ATOM 5297 C CA . ILE B 1 836 ? 124.436 148.052 136.382 1.00 7.02 836 ILE B CA 1
ATOM 5298 C C . ILE B 1 836 ? 124.021 147.296 135.125 1.00 14.92 836 ILE B C 1
ATOM 5299 O O . ILE B 1 836 ? 124.853 147.002 134.256 1.00 24.67 836 ILE B O 1
ATOM 5304 N N . TYR B 1 837 ? 122.733 146.976 134.999 1.00 11.52 837 TYR B N 1
ATOM 5305 C CA . TYR B 1 837 ? 122.275 146.223 133.832 1.00 4.55 837 TYR B CA 1
ATOM 5306 C C . TYR B 1 837 ? 122.542 146.989 132.534 1.00 13.21 837 TYR B C 1
ATOM 5307 O O . TYR B 1 837 ? 122.927 146.397 131.503 1.00 39.30 837 TYR B O 1
ATOM 5316 N N . GLU B 1 838 ? 122.368 148.320 132.576 1.00 10.61 838 GLU B N 1
ATOM 5317 C CA . GLU B 1 838 ? 122.564 149.163 131.398 1.00 15.66 838 GLU B CA 1
ATOM 5318 C C . GLU B 1 838 ? 124.023 149.361 131.024 1.00 13.61 838 GLU B C 1
ATOM 5319 O O . GLU B 1 838 ? 124.303 149.616 129.847 1.00 14.53 838 GLU B O 1
ATOM 5325 N N . THR B 1 839 ? 124.948 149.212 131.977 1.00 21.07 839 THR B N 1
ATOM 5326 C CA . THR B 1 839 ? 126.361 149.263 131.604 1.00 16.45 839 THR B CA 1
ATOM 5327 C C . THR B 1 839 ? 126.810 148.010 130.829 1.00 17.62 839 THR B C 1
ATOM 5328 O O . THR B 1 839 ? 127.759 148.081 130.034 1.00 32.77 839 THR B O 1
ATOM 5332 N N . PHE B 1 840 ? 126.187 146.844 131.096 1.00 16.54 840 PHE B N 1
ATOM 5333 C CA . PHE B 1 840 ? 126.426 145.559 130.434 1.00 17.31 840 PHE B CA 1
ATOM 5334 C C . PHE B 1 840 ? 125.598 145.343 129.189 1.00 23.10 840 PHE B C 1
ATOM 5335 O O . PHE B 1 840 ? 125.872 144.387 128.463 1.00 33.13 840 PHE B O 1
ATOM 5343 N N . TYR B 1 841 ? 124.587 146.168 128.934 1.00 19.51 841 TYR B N 1
ATOM 5344 C CA . TYR B 1 841 ? 123.929 146.059 127.640 1.00 16.13 841 TYR B CA 1
ATOM 5345 C C . TYR B 1 841 ? 124.585 146.920 126.576 1.00 26.36 841 TYR B C 1
ATOM 5346 O O . TYR B 1 841 ? 124.461 146.606 125.399 1.00 39.21 841 TYR B O 1
ATOM 5355 N N . LYS B 1 842 ? 125.396 147.892 126.961 1.00 18.82 842 LYS B N 1
ATOM 5356 C CA . LYS B 1 842 ? 126.102 148.752 126.043 1.00 15.86 842 LYS B CA 1
ATOM 5357 C C . LYS B 1 842 ? 127.464 148.174 125.664 1.00 19.78 842 LYS B C 1
ATOM 5358 O O . LYS B 1 842 ? 127.925 148.430 124.554 1.00 14.01 842 LYS B O 1
ATOM 5364 N N . LEU B 1 843 ? 128.009 147.253 126.468 1.00 20.45 843 LEU B N 1
ATOM 5365 C CA . LEU B 1 843 ? 129.102 146.377 126.035 1.00 10.62 843 LEU B CA 1
ATOM 5366 C C . LEU B 1 843 ? 128.645 145.190 125.200 1.00 10.55 843 LEU B C 1
ATOM 5367 O O . LEU B 1 843 ? 129.325 144.835 124.238 1.00 16.89 843 LEU B O 1
ATOM 5372 N N . TYR B 1 844 ? 127.570 144.504 125.605 1.00 20.13 844 TYR B N 1
ATOM 5373 C CA . TYR B 1 844 ? 126.934 143.549 124.703 1.00 19.27 844 TYR B CA 1
ATOM 5374 C C . TYR B 1 844 ? 126.693 144.172 123.343 1.00 17.88 844 TYR B C 1
ATOM 5375 O O . TYR B 1 844 ? 127.050 143.594 122.316 1.00 17.50 844 TYR B O 1
ATOM 5384 N N . LYS B 1 845 ? 126.098 145.373 123.320 1.00 24.73 845 LYS B N 1
ATOM 5385 C CA . LYS B 1 845 ? 125.889 146.083 122.061 1.00 17.67 845 LYS B CA 1
ATOM 5386 C C . LYS B 1 845 ? 127.215 146.349 121.344 1.00 18.12 845 LYS B C 1
ATOM 5387 O O . LYS B 1 845 ? 127.332 146.141 120.124 1.00 20.88 845 LYS B O 1
ATOM 5393 N N . VAL B 1 846 ? 128.232 146.797 122.092 1.00 36.28 846 VAL B N 1
ATOM 5394 C CA . VAL B 1 846 ? 129.560 147.018 121.517 1.00 27.86 846 VAL B CA 1
ATOM 5395 C C . VAL B 1 846 ? 130.080 145.750 120.844 1.00 21.58 846 VAL B C 1
ATOM 5396 O O . VAL B 1 846 ? 130.676 145.806 119.763 1.00 19.10 846 VAL B O 1
ATOM 5400 N N . PHE B 1 847 ? 129.881 144.591 121.478 1.00 29.93 847 PHE B N 1
ATOM 5401 C CA . PHE B 1 847 ? 130.258 143.322 120.858 1.00 16.69 847 PHE B CA 1
ATOM 5402 C C . PHE B 1 847 ? 129.398 143.026 119.635 1.00 10.88 847 PHE B C 1
ATOM 5403 O O . PHE B 1 847 ? 129.879 142.441 118.659 1.00 17.26 847 PHE B O 1
ATOM 5411 N N . THR B 1 848 ? 128.115 143.396 119.680 1.00 38.39 848 THR B N 1
ATOM 5412 C CA . THR B 1 848 ? 127.200 143.000 118.611 1.00 25.89 848 THR B CA 1
ATOM 5413 C C . THR B 1 848 ? 127.512 143.728 117.316 1.00 19.40 848 THR B C 1
ATOM 5414 O O . THR B 1 848 ? 127.485 143.123 116.241 1.00 31.31 848 THR B O 1
ATOM 5418 N N . GLU B 1 849 ? 127.801 145.027 117.385 1.00 26.63 849 GLU B N 1
ATOM 5419 C CA . GLU B 1 849 ? 128.136 145.705 116.139 1.00 26.13 849 GLU B C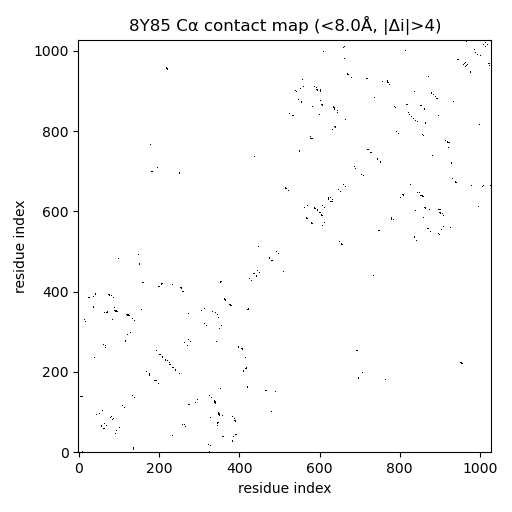A 1
ATOM 5420 C C . GLU B 1 849 ? 129.465 145.224 115.563 1.00 36.08 849 GLU B C 1
ATOM 5421 O O . GLU B 1 849 ? 129.686 145.378 114.358 1.00 30.90 849 GLU B O 1
ATOM 5427 N N . HIS B 1 850 ? 130.339 144.625 116.378 1.00 42.38 850 HIS B N 1
ATOM 5428 C CA . HIS B 1 850 ? 131.666 144.178 115.944 1.00 21.35 850 HIS B CA 1
ATOM 5429 C C . HIS B 1 850 ? 131.882 142.715 116.316 1.00 21.98 850 HIS B C 1
ATOM 5430 O O . HIS B 1 850 ? 132.616 142.398 117.261 1.00 31.34 850 HIS B O 1
ATOM 5437 N N . PRO B 1 851 ? 131.268 141.794 115.579 1.00 24.23 851 PRO B N 1
ATOM 5438 C CA . PRO B 1 851 ? 131.423 140.370 115.890 1.00 26.94 851 PRO B CA 1
ATOM 5439 C C . PRO B 1 851 ? 132.798 139.849 115.500 1.00 32.55 851 PRO B C 1
ATOM 5440 O O . PRO B 1 851 ? 133.522 140.444 114.700 1.00 37.71 851 PRO B O 1
ATOM 5444 N N . LEU B 1 852 ? 133.154 138.711 116.094 1.00 32.05 852 LEU B N 1
ATOM 5445 C CA . LEU B 1 852 ? 134.407 138.030 115.781 1.00 33.07 852 LEU B CA 1
ATOM 5446 C C . LEU B 1 852 ? 134.199 137.165 114.544 1.00 38.18 852 LEU B C 1
ATOM 5447 O O . LEU B 1 852 ? 133.433 136.197 114.578 1.00 36.52 852 LEU B O 1
ATOM 5452 N N . LEU B 1 853 ? 134.881 137.507 113.451 1.00 47.81 853 LEU B N 1
ATOM 5453 C CA . LEU B 1 853 ? 134.680 136.810 112.191 1.00 48.10 853 LEU B CA 1
ATOM 5454 C C . LEU B 1 853 ? 135.958 136.109 111.747 1.00 47.77 853 LEU B C 1
ATOM 5455 O O . LEU B 1 853 ? 137.063 136.588 112.019 1.00 45.95 853 LEU B O 1
ATOM 5460 N N . PRO B 1 854 ? 135.836 134.959 111.077 1.00 58.32 854 PRO B N 1
ATOM 5461 C CA . PRO B 1 854 ? 137.042 134.280 110.574 1.00 58.22 854 PRO B CA 1
ATOM 5462 C C . PRO B 1 854 ? 137.823 135.105 109.569 1.00 60.23 854 PRO B C 1
ATOM 5463 O O . PRO B 1 854 ? 139.058 135.044 109.547 1.00 60.32 854 PRO B O 1
ATOM 5467 N N . PHE B 1 855 ? 137.134 135.877 108.733 1.00 63.79 855 PHE B N 1
ATOM 5468 C CA . PHE B 1 855 ? 137.764 136.662 107.682 1.00 63.88 855 PHE B CA 1
ATOM 5469 C C . PHE B 1 855 ? 137.250 138.091 107.727 1.00 64.11 855 PHE B C 1
ATOM 5470 O O . PHE B 1 855 ? 136.062 138.327 107.963 1.00 63.97 855 PHE B O 1
ATOM 5478 N N . TYR B 1 856 ? 138.154 139.041 107.497 1.00 56.78 856 TYR B N 1
ATOM 5479 C CA . TYR B 1 856 ? 137.838 140.468 107.514 1.00 59.04 856 TYR B CA 1
ATOM 5480 C C . TYR B 1 856 ? 138.332 141.082 106.213 1.00 60.48 856 TYR B C 1
ATOM 5481 O O . TYR B 1 856 ? 139.464 141.577 106.137 1.00 60.81 856 TYR B O 1
ATOM 5490 N N . PRO B 1 857 ? 137.512 141.068 105.166 1.00 83.04 857 PRO B N 1
ATOM 5491 C CA . PRO B 1 857 ? 137.957 141.577 103.869 1.00 84.66 857 PRO B CA 1
ATOM 5492 C C . PRO B 1 857 ? 137.887 143.091 103.822 1.00 86.12 857 PRO B C 1
ATOM 5493 O O . PRO B 1 857 ? 136.933 143.695 104.336 1.00 85.36 857 PRO B O 1
ATOM 5497 N N . PRO B 1 858 ? 138.881 143.743 103.222 1.00 100.02 858 PRO B N 1
ATOM 5498 C CA . PRO B 1 858 ? 138.827 145.202 103.086 1.00 101.34 858 PRO B CA 1
ATOM 5499 C C . PRO B 1 858 ? 137.689 145.637 102.177 1.00 100.84 858 PRO B C 1
ATOM 5500 O O . PRO B 1 858 ? 137.331 144.953 101.215 1.00 98.97 858 PRO B O 1
ATOM 5504 N N . GLU B 1 859 ? 137.123 146.796 102.493 1.00 115.60 859 GLU B N 1
ATOM 5505 C CA . GLU B 1 859 ? 136.003 147.332 101.730 1.00 116.67 859 GLU B CA 1
ATOM 5506 C C . GLU B 1 859 ? 136.418 148.570 100.942 1.00 116.07 859 GLU B C 1
ATOM 5507 O O . GLU B 1 859 ? 135.590 149.426 100.631 1.00 116.09 859 GLU B O 1
ATOM 5513 N N . PRO B 1 884 ? 128.549 157.609 108.693 1.00 75.38 884 PRO B N 1
ATOM 5514 C CA . PRO B 1 884 ? 128.762 156.163 108.571 1.00 75.17 884 PRO B CA 1
ATOM 5515 C C . PRO B 1 884 ? 129.817 155.646 109.543 1.00 74.11 884 PRO B C 1
ATOM 5516 O O . PRO B 1 884 ? 131.004 155.642 109.218 1.00 73.32 884 PRO B O 1
ATOM 5520 N N . SER B 1 885 ? 129.380 155.216 110.723 1.00 72.38 885 SER B N 1
ATOM 5521 C CA . SER B 1 885 ? 130.305 154.696 111.714 1.00 71.21 885 SER B CA 1
ATOM 5522 C C . SER B 1 885 ? 130.897 153.368 111.246 1.00 72.71 885 SER B C 1
ATOM 5523 O O . SER B 1 885 ? 130.230 152.590 110.558 1.00 73.39 885 SER B O 1
ATOM 5526 N N . PRO B 1 886 ? 132.154 153.093 111.594 1.00 65.60 886 PRO B N 1
ATOM 5527 C CA . PRO B 1 886 ? 132.767 151.819 111.202 1.00 63.39 886 PRO B CA 1
ATOM 5528 C C . PRO B 1 886 ? 132.033 150.628 111.800 1.00 59.69 886 PRO B C 1
ATOM 5529 O O . PRO B 1 886 ? 131.522 150.680 112.920 1.00 54.61 886 PRO B O 1
ATOM 5533 N N . ARG B 1 887 ? 131.986 149.544 111.029 1.00 54.01 887 ARG B N 1
ATOM 5534 C CA . ARG B 1 887 ? 131.357 148.306 111.461 1.00 53.19 887 ARG B CA 1
ATOM 5535 C C . ARG B 1 887 ? 132.202 147.127 111.007 1.00 52.76 887 ARG B C 1
ATOM 5536 O O . ARG B 1 887 ? 133.017 147.238 110.088 1.00 56.81 887 ARG B O 1
ATOM 5544 N N . ASN B 1 888 ? 131.990 145.988 111.669 1.00 40.38 888 ASN B N 1
ATOM 5545 C CA . ASN B 1 888 ? 132.691 144.744 111.353 1.00 40.51 888 ASN B CA 1
ATOM 5546 C C . ASN B 1 888 ? 134.206 144.928 111.403 1.00 40.08 888 ASN B C 1
ATOM 5547 O O . ASN B 1 888 ? 134.935 144.471 110.521 1.00 47.84 888 ASN B O 1
ATOM 5552 N N . GLN B 1 889 ? 134.688 145.615 112.450 1.00 30.04 889 GLN B N 1
ATOM 5553 C CA . GLN B 1 889 ? 136.117 145.811 112.635 1.00 36.13 889 GLN B CA 1
ATOM 5554 C C . GLN B 1 889 ? 136.699 144.711 113.517 1.00 40.91 889 GLN B C 1
ATOM 5555 O O . GLN B 1 889 ? 136.022 144.203 114.415 1.00 38.65 889 GLN B O 1
ATOM 5561 N N . PRO B 1 890 ? 137.946 144.316 113.274 1.00 39.69 890 PRO B N 1
ATOM 5562 C CA . PRO B 1 890 ? 138.602 143.335 114.142 1.00 34.59 890 PRO B CA 1
ATOM 5563 C C . PRO B 1 890 ? 139.267 143.977 115.349 1.00 38.74 890 PRO B C 1
ATOM 5564 O O . PRO B 1 890 ? 139.652 145.148 115.340 1.00 37.05 890 PRO B O 1
ATOM 5568 N N . ASN B 1 891 ? 139.384 143.175 116.408 1.00 34.10 891 ASN B N 1
ATOM 5569 C CA . ASN B 1 891 ? 140.094 143.526 117.635 1.00 25.54 891 ASN B CA 1
ATOM 5570 C C . ASN B 1 891 ? 139.454 144.687 118.390 1.00 36.33 891 ASN B C 1
ATOM 5571 O O . ASN B 1 891 ? 140.117 145.328 119.209 1.00 39.27 891 ASN B O 1
ATOM 5576 N N . THR B 1 892 ? 138.177 144.976 118.141 1.00 29.59 892 THR B N 1
ATOM 5577 C CA . THR B 1 892 ? 137.504 146.094 118.795 1.00 18.32 892 THR B CA 1
ATOM 5578 C C . THR B 1 892 ? 136.764 145.661 120.058 1.00 17.12 892 THR B C 1
ATOM 5579 O O . THR B 1 892 ? 136.949 146.256 121.125 1.00 33.05 892 THR B O 1
ATOM 5583 N N . ALA B 1 893 ? 135.933 144.624 119.948 1.00 1.88 893 ALA B N 1
ATOM 5584 C CA . ALA B 1 893 ? 135.122 144.188 121.079 1.00 0.00 893 ALA B CA 1
ATOM 5585 C C . ALA B 1 893 ? 135.988 143.688 122.229 1.00 14.52 893 ALA B C 1
ATOM 5586 O O . ALA B 1 893 ? 135.766 144.048 123.393 1.00 36.19 893 ALA B O 1
ATOM 5588 N N . LEU B 1 894 ? 136.977 142.847 121.924 1.00 13.87 894 LEU B N 1
ATOM 5589 C CA . LEU B 1 894 ? 137.825 142.292 122.974 1.00 13.03 894 LEU B CA 1
ATOM 5590 C C . LEU B 1 894 ? 138.649 143.380 123.647 1.00 3.61 894 LEU B C 1
ATOM 5591 O O . LEU B 1 894 ? 138.845 143.354 124.868 1.00 13.63 894 LEU B O 1
ATOM 5596 N N . LEU B 1 895 ? 139.136 144.347 122.870 1.00 1.92 895 LEU B N 1
ATOM 5597 C CA . LEU B 1 895 ? 139.869 145.466 123.450 1.00 14.54 895 LEU B CA 1
ATOM 5598 C C . LEU B 1 895 ? 138.973 146.307 124.352 1.00 15.10 895 LEU B C 1
ATOM 5599 O O . LEU B 1 895 ? 139.413 146.775 125.409 1.00 26.53 895 LEU B O 1
ATOM 5604 N N . SER B 1 896 ? 137.716 146.518 123.951 1.00 0.64 896 SER B N 1
ATOM 5605 C CA . SER B 1 896 ? 136.785 147.249 124.806 1.00 3.66 896 SER B CA 1
ATOM 5606 C C . SER B 1 896 ? 136.548 146.513 126.119 1.00 9.87 896 SER B C 1
ATOM 5607 O O . SER B 1 896 ? 136.512 147.129 127.193 1.00 25.78 896 SER B O 1
ATOM 5610 N N . LEU B 1 897 ? 136.382 145.191 126.048 1.00 1.42 897 LEU B N 1
ATOM 5611 C CA . LEU B 1 897 ? 136.204 144.397 127.259 1.00 5.28 897 LEU B CA 1
ATOM 5612 C C . LEU B 1 897 ? 137.424 144.496 128.168 1.00 11.15 897 LEU B C 1
ATOM 5613 O O . LEU B 1 897 ? 137.293 144.641 129.392 1.00 17.82 897 LEU B O 1
ATOM 5618 N N . ILE B 1 898 ? 138.620 144.426 127.582 1.00 8.81 898 ILE B N 1
ATOM 5619 C CA . ILE B 1 898 ? 139.849 144.518 128.364 1.00 8.00 898 ILE B CA 1
ATOM 5620 C C . ILE B 1 898 ? 139.956 145.879 129.039 1.00 16.14 898 ILE B C 1
ATOM 5621 O O . ILE B 1 898 ? 140.329 145.975 130.213 1.00 15.17 898 ILE B O 1
ATOM 5626 N N . LEU B 1 899 ? 139.636 146.952 128.310 1.00 15.89 899 LEU B N 1
ATOM 5627 C CA . LEU B 1 899 ? 139.706 148.294 128.886 1.00 10.43 899 LEU B CA 1
ATOM 5628 C C . LEU B 1 899 ? 138.721 148.458 130.039 1.00 8.90 899 LEU B C 1
ATOM 5629 O O . LEU B 1 899 ? 139.072 149.006 131.094 1.00 25.23 899 LEU B O 1
ATOM 5634 N N . MET B 1 900 ? 137.487 147.981 129.860 1.00 4.24 900 MET B N 1
ATOM 5635 C CA . MET B 1 900 ? 136.501 148.031 130.938 1.00 13.62 900 MET B CA 1
ATOM 5636 C C . MET B 1 900 ? 137.000 147.302 132.182 1.00 14.75 900 MET B C 1
ATOM 5637 O O . MET B 1 900 ? 136.998 147.859 133.292 1.00 18.92 900 MET B O 1
ATOM 5642 N N . LEU B 1 901 ? 137.435 146.049 132.012 1.00 13.88 901 LEU B N 1
ATOM 5643 C CA . LEU B 1 901 ? 137.853 145.250 133.159 1.00 21.97 901 LEU B CA 1
ATOM 5644 C C . LEU B 1 901 ? 139.079 145.849 133.836 1.00 19.34 901 LEU B C 1
ATOM 5645 O O . LEU B 1 901 ? 139.169 145.866 135.069 1.00 16.21 901 LEU B O 1
ATOM 5650 N N . GLY B 1 902 ? 140.031 146.348 133.048 1.00 12.19 902 GLY B N 1
ATOM 5651 C CA . GLY B 1 902 ? 141.213 146.957 133.627 1.00 8.06 902 GLY B CA 1
ATOM 5652 C C . GLY B 1 902 ? 140.898 148.195 134.439 1.00 15.62 902 GLY B C 1
ATOM 5653 O O . GLY B 1 902 ? 141.422 148.370 135.542 1.00 14.55 902 GLY B O 1
ATOM 5654 N N . THR B 1 903 ? 140.041 149.074 133.911 1.00 19.17 903 THR B N 1
ATOM 5655 C CA . THR B 1 903 ? 139.661 150.264 134.667 1.00 12.19 903 THR B CA 1
ATOM 5656 C C . THR B 1 903 ? 138.984 149.884 135.978 1.00 8.63 903 THR B C 1
ATOM 5657 O O . THR B 1 903 ? 139.335 150.403 137.049 1.00 19.42 903 THR B O 1
ATOM 5661 N N . PHE B 1 904 ? 138.028 148.951 135.915 1.00 11.86 904 PHE B N 1
ATOM 5662 C CA . PHE B 1 904 ? 137.322 148.541 137.125 1.00 5.20 904 PHE B CA 1
ATOM 5663 C C . PHE B 1 904 ? 138.281 147.960 138.158 1.00 22.52 904 PHE B C 1
ATOM 5664 O O . PHE B 1 904 ? 138.214 148.300 139.347 1.00 32.97 904 PHE B O 1
ATOM 5672 N N . PHE B 1 905 ? 139.194 147.090 137.719 1.00 17.21 905 PHE B N 1
ATOM 5673 C CA . PHE B 1 905 ? 140.072 146.411 138.664 1.00 16.96 905 PHE B CA 1
ATOM 5674 C C . PHE B 1 905 ? 141.103 147.361 139.259 1.00 18.78 905 PHE B C 1
ATOM 5675 O O . PHE B 1 905 ? 141.420 147.263 140.449 1.00 12.40 905 PHE B O 1
ATOM 5683 N N . ILE B 1 906 ? 141.638 148.287 138.460 1.00 21.21 906 ILE B N 1
ATOM 5684 C CA . ILE B 1 906 ? 142.573 149.264 139.010 1.00 15.84 906 ILE B CA 1
ATOM 5685 C C . ILE B 1 906 ? 141.876 150.138 140.045 1.00 16.62 906 ILE B C 1
ATOM 5686 O O . ILE B 1 906 ? 142.432 150.418 141.116 1.00 18.06 906 ILE B O 1
ATOM 5691 N N . ALA B 1 907 ? 140.645 150.574 139.752 1.00 26.81 907 ALA B N 1
ATOM 5692 C CA . ALA B 1 907 ? 139.910 151.384 140.719 1.00 16.35 907 ALA B CA 1
ATOM 5693 C C . ALA B 1 907 ? 139.673 150.618 142.015 1.00 13.56 907 ALA B C 1
ATOM 5694 O O . ALA B 1 907 ? 139.881 151.151 143.112 1.00 24.00 907 ALA B O 1
ATOM 5696 N N . PHE B 1 908 ? 139.247 149.356 141.909 1.00 20.78 908 PHE B N 1
ATOM 5697 C CA . PHE B 1 908 ? 138.987 148.565 143.109 1.00 24.15 908 PHE B CA 1
ATOM 5698 C C . PHE B 1 908 ? 140.259 148.335 143.920 1.00 31.59 908 PHE B C 1
ATOM 5699 O O . PHE B 1 908 ? 140.243 148.437 145.153 1.00 31.10 908 PHE B O 1
ATOM 5707 N N . PHE B 1 909 ? 141.369 148.012 143.251 1.00 37.41 909 PHE B N 1
ATOM 5708 C CA . PHE B 1 909 ? 142.612 147.755 143.971 1.00 30.03 909 PHE B CA 1
ATOM 5709 C C . PHE B 1 909 ? 143.111 149.017 144.664 1.00 29.78 909 PHE B C 1
ATOM 5710 O O . PHE B 1 909 ? 143.562 148.961 145.814 1.00 24.60 909 PHE B O 1
ATOM 5718 N N . LEU B 1 910 ? 143.027 150.170 143.994 1.00 34.44 910 LEU B N 1
ATOM 5719 C CA . LEU B 1 910 ? 143.473 151.402 144.634 1.00 26.51 910 LEU B CA 1
ATOM 5720 C C . LEU B 1 910 ? 142.558 151.800 145.785 1.00 26.17 910 LEU B C 1
ATOM 5721 O O . LEU B 1 910 ? 143.020 152.402 146.759 1.00 30.91 910 LEU B O 1
ATOM 5726 N N . ARG B 1 911 ? 141.263 151.488 145.694 1.00 37.74 911 ARG B N 1
ATOM 5727 C CA . ARG B 1 911 ? 140.381 151.722 146.834 1.00 35.76 911 ARG B CA 1
ATOM 5728 C C . ARG B 1 911 ? 140.751 150.822 148.008 1.00 31.04 911 ARG B C 1
ATOM 5729 O O . ARG B 1 911 ? 140.764 151.269 149.160 1.00 34.17 911 ARG B O 1
ATOM 5737 N N . LYS B 1 912 ? 141.063 149.553 147.733 1.00 41.99 912 LYS B N 1
ATOM 5738 C CA . LYS B 1 912 ? 141.478 148.638 148.795 1.00 40.08 912 LYS B CA 1
ATOM 5739 C C . LYS B 1 912 ? 142.801 149.066 149.423 1.00 39.43 912 LYS B C 1
ATOM 5740 O O . LYS B 1 912 ? 143.016 148.859 150.622 1.00 39.37 912 LYS B O 1
ATOM 5746 N N . PHE B 1 913 ? 143.686 149.679 148.635 1.00 44.63 913 PHE B N 1
ATOM 5747 C CA . PHE B 1 913 ? 145.006 150.071 149.120 1.00 40.52 913 PHE B CA 1
ATOM 5748 C C . PHE B 1 913 ? 144.939 151.103 150.243 1.00 42.59 913 PHE B C 1
ATOM 5749 O O . PHE B 1 913 ? 145.933 151.298 150.949 1.00 44.65 913 PHE B O 1
ATOM 5757 N N . ARG B 1 914 ? 143.789 151.758 150.433 1.00 50.30 914 ARG B N 1
ATOM 5758 C CA . ARG B 1 914 ? 143.682 152.805 151.447 1.00 49.54 914 ARG B CA 1
ATOM 5759 C C . ARG B 1 914 ? 143.915 152.262 152.851 1.00 49.10 914 ARG B C 1
ATOM 5760 O O . ARG B 1 914 ? 144.615 152.887 153.657 1.00 50.63 914 ARG B O 1
ATOM 5768 N N . ASN B 1 915 ? 143.337 151.107 153.165 1.00 59.07 915 ASN B N 1
ATOM 5769 C CA . ASN B 1 915 ? 143.353 150.565 154.516 1.00 56.44 915 ASN B CA 1
ATOM 5770 C C . ASN B 1 915 ? 144.568 149.689 154.794 1.00 57.06 915 ASN B C 1
ATOM 5771 O O . ASN B 1 915 ? 144.635 149.068 155.858 1.00 58.03 915 ASN B O 1
ATOM 5776 N N . SER B 1 916 ? 145.519 149.620 153.867 1.00 51.10 916 SER B N 1
ATOM 5777 C CA . SER B 1 916 ? 146.719 148.825 154.064 1.00 50.45 916 SER B CA 1
ATOM 5778 C C . SER B 1 916 ? 147.698 149.564 154.975 1.00 55.07 916 SER B C 1
ATOM 5779 O O . SER B 1 916 ? 147.411 150.643 155.501 1.00 53.46 916 SER B O 1
ATOM 5782 N N . ARG B 1 917 ? 148.874 148.971 155.172 1.00 57.30 917 ARG B N 1
ATOM 5783 C CA . ARG B 1 917 ? 149.906 149.551 156.019 1.00 50.87 917 ARG B CA 1
ATOM 5784 C C . ARG B 1 917 ? 151.114 150.045 155.238 1.00 50.46 917 ARG B C 1
ATOM 5785 O O . ARG B 1 917 ? 152.054 150.563 155.847 1.00 55.70 917 ARG B O 1
ATOM 5793 N N . PHE B 1 918 ? 151.117 149.907 153.918 1.00 46.02 918 PHE B N 1
ATOM 5794 C CA . PHE B 1 918 ? 152.271 150.291 153.121 1.00 47.01 918 PHE B CA 1
ATOM 5795 C C . PHE B 1 918 ? 152.354 151.806 152.976 1.00 42.04 918 PHE B C 1
ATOM 5796 O O . PHE B 1 918 ? 151.338 152.502 152.908 1.00 47.12 918 PHE B O 1
ATOM 5804 N N . LEU B 1 919 ? 153.590 152.310 152.947 1.00 42.96 919 LEU B N 1
ATOM 5805 C CA . LEU B 1 919 ? 153.881 153.736 152.829 1.00 45.65 919 LEU B CA 1
ATOM 5806 C C . LEU B 1 919 ? 153.334 154.525 154.014 1.00 51.46 919 LEU B C 1
ATOM 5807 O O . LEU B 1 919 ? 152.749 153.952 154.938 1.00 51.96 919 LEU B O 1
ATOM 5812 N N . GLY B 1 920 ? 153.529 155.844 154.000 1.00 54.93 920 GLY B N 1
ATOM 5813 C CA . GLY B 1 920 ? 153.045 156.679 155.078 1.00 53.89 920 GLY B CA 1
ATOM 5814 C C . GLY B 1 920 ? 151.551 156.927 155.003 1.00 54.55 920 GLY B C 1
ATOM 5815 O O . GLY B 1 920 ? 150.874 156.555 154.046 1.00 59.54 920 GLY B O 1
ATOM 5816 N N . GLY B 1 921 ? 151.032 157.568 156.053 1.00 54.05 921 GLY B N 1
ATOM 5817 C CA . GLY B 1 921 ? 149.613 157.885 156.087 1.00 53.50 921 GLY B CA 1
ATOM 5818 C C . GLY B 1 921 ? 149.210 158.917 155.050 1.00 54.02 921 GLY B C 1
ATOM 5819 O O . GLY B 1 921 ? 148.163 158.788 154.409 1.00 55.56 921 GLY B O 1
ATOM 5820 N N . LYS B 1 922 ? 150.027 159.958 154.876 1.00 55.92 922 LYS B N 1
ATOM 5821 C CA . LYS B 1 922 ? 149.706 160.995 153.900 1.00 56.98 922 LYS B CA 1
ATOM 5822 C C . LYS B 1 922 ? 149.716 160.446 152.480 1.00 54.16 922 LYS B C 1
ATOM 5823 O O . LYS B 1 922 ? 148.825 160.760 151.681 1.00 53.07 922 LYS B O 1
ATOM 5829 N N . ALA B 1 923 ? 150.719 159.630 152.146 1.00 53.28 923 ALA B N 1
ATOM 5830 C CA . ALA B 1 923 ? 150.770 159.027 150.818 1.00 50.25 923 ALA B CA 1
ATOM 5831 C C . ALA B 1 923 ? 149.583 158.104 150.589 1.00 48.13 923 ALA B C 1
ATOM 5832 O O . ALA B 1 923 ? 148.995 158.096 149.501 1.00 45.24 923 ALA B O 1
ATOM 5834 N N . ARG B 1 924 ? 149.213 157.322 151.604 1.00 48.31 924 ARG B N 1
ATOM 5835 C CA . ARG B 1 924 ? 148.051 156.448 151.485 1.00 48.45 924 ARG B CA 1
ATOM 5836 C C . ARG B 1 924 ? 146.783 157.255 151.233 1.00 52.24 924 ARG B C 1
ATOM 5837 O O . ARG B 1 924 ? 145.985 156.919 150.351 1.00 56.14 924 ARG B O 1
ATOM 5845 N N . ARG B 1 925 ? 146.588 158.334 151.997 1.00 54.69 925 ARG B N 1
ATOM 5846 C CA . ARG B 1 925 ? 145.398 159.163 151.826 1.00 52.54 925 ARG B CA 1
ATOM 5847 C C . ARG B 1 925 ? 145.358 159.784 150.437 1.00 51.01 925 ARG B C 1
ATOM 5848 O O . ARG B 1 925 ? 144.319 159.771 149.766 1.00 52.90 925 ARG B O 1
ATOM 5856 N N . ILE B 1 926 ? 146.491 160.326 149.983 1.00 44.80 926 ILE B N 1
ATOM 5857 C CA . ILE B 1 926 ? 146.533 160.991 148.684 1.00 44.28 926 ILE B CA 1
ATOM 5858 C C . ILE B 1 926 ? 146.269 159.995 147.560 1.00 42.38 926 ILE B C 1
ATOM 5859 O O . ILE B 1 926 ? 145.501 160.276 146.633 1.00 47.52 926 ILE B O 1
ATOM 5864 N N . ILE B 1 927 ? 146.889 158.815 147.626 1.00 40.65 927 ILE B N 1
ATOM 5865 C CA . ILE B 1 927 ? 146.708 157.825 146.571 1.00 43.55 927 ILE B CA 1
ATOM 5866 C C . ILE B 1 927 ? 145.276 157.303 146.562 1.00 43.99 927 ILE B C 1
ATOM 5867 O O . ILE B 1 927 ? 144.685 157.100 145.496 1.00 45.62 927 ILE B O 1
ATOM 5872 N N . GLY B 1 928 ? 144.689 157.088 147.741 1.00 45.99 928 GLY B N 1
ATOM 5873 C CA . GLY B 1 928 ? 143.320 156.609 147.790 1.00 44.34 928 GLY B CA 1
ATOM 5874 C C . GLY B 1 928 ? 142.302 157.647 147.366 1.00 50.15 928 GLY B C 1
ATOM 5875 O O . GLY B 1 928 ? 141.218 157.297 146.889 1.00 52.29 928 GLY B O 1
ATOM 5876 N N . ASP B 1 929 ? 142.624 158.931 147.539 1.00 47.60 929 ASP B N 1
ATOM 5877 C CA . ASP B 1 929 ? 141.722 159.983 147.081 1.00 42.79 929 ASP B CA 1
ATOM 5878 C C . ASP B 1 929 ? 141.593 159.979 145.563 1.00 43.05 929 ASP B C 1
ATOM 5879 O O . ASP B 1 929 ? 140.495 160.161 145.025 1.00 45.90 929 ASP B O 1
ATOM 5884 N N . PHE B 1 930 ? 142.703 159.766 144.855 1.00 30.61 930 PHE B N 1
ATOM 5885 C CA . PHE B 1 930 ? 142.755 159.898 143.405 1.00 26.80 930 PHE B CA 1
ATOM 5886 C C . PHE B 1 930 ? 142.781 158.550 142.692 1.00 32.54 930 PHE B C 1
ATOM 5887 O O . PHE B 1 930 ? 143.408 158.425 141.637 1.00 39.35 930 PHE B O 1
ATOM 5895 N N . GLY B 1 931 ? 142.107 157.538 143.240 1.00 25.06 931 GLY B N 1
ATOM 5896 C CA . GLY B 1 931 ? 142.148 156.218 142.629 1.00 21.98 931 GLY B CA 1
ATOM 5897 C C . GLY B 1 931 ? 141.479 156.164 141.269 1.00 25.27 931 GLY B C 1
ATOM 5898 O O . GLY B 1 931 ? 142.009 155.564 140.329 1.00 33.26 931 GLY B O 1
ATOM 5899 N N . ILE B 1 932 ? 140.317 156.795 141.140 1.00 22.45 932 ILE B N 1
ATOM 5900 C CA . ILE B 1 932 ? 139.530 156.753 139.909 1.00 24.80 932 ILE B CA 1
ATOM 5901 C C . ILE B 1 932 ? 140.160 157.629 138.828 1.00 24.60 932 ILE B C 1
ATOM 5902 O O . ILE B 1 932 ? 140.238 157.192 137.669 1.00 32.88 932 ILE B O 1
ATOM 5907 N N . PRO B 1 933 ? 140.604 158.859 139.125 1.00 21.93 933 PRO B N 1
ATOM 5908 C CA . PRO B 1 933 ? 141.376 159.592 138.107 1.00 21.80 933 PRO B CA 1
ATOM 5909 C C . PRO B 1 933 ? 142.616 158.848 137.646 1.00 24.20 933 PRO B C 1
ATOM 5910 O O . PRO B 1 933 ? 142.942 158.880 136.454 1.00 25.78 933 PRO B O 1
ATOM 5914 N N . ILE B 1 934 ? 143.314 158.170 138.561 1.00 22.71 934 ILE B N 1
ATOM 5915 C CA . ILE B 1 934 ? 144.499 157.408 138.179 1.00 20.37 934 ILE B CA 1
ATOM 5916 C C . ILE B 1 934 ? 144.120 156.255 137.259 1.00 16.96 934 ILE B C 1
ATOM 5917 O O . ILE B 1 934 ? 144.790 156.005 136.250 1.00 28.50 934 ILE B O 1
ATOM 5922 N N . SER B 1 935 ? 143.041 155.540 137.585 1.00 13.68 935 SER B N 1
ATOM 5923 C CA . SER B 1 935 ? 142.588 154.449 136.727 1.00 17.87 935 SER B CA 1
ATOM 5924 C C . SER B 1 935 ? 142.241 154.958 135.335 1.00 13.26 935 SER B C 1
ATOM 5925 O O . SER B 1 935 ? 142.641 154.367 134.322 1.00 26.68 935 SER B O 1
ATOM 5928 N N . ILE B 1 936 ? 141.497 156.065 135.269 1.00 15.15 936 ILE B N 1
ATOM 5929 C CA . ILE B 1 936 ? 141.081 156.612 133.981 1.00 18.37 936 ILE B CA 1
ATOM 5930 C C . ILE B 1 936 ? 142.296 157.038 133.167 1.00 26.63 936 ILE B C 1
ATOM 5931 O O . ILE B 1 936 ? 142.397 156.741 131.972 1.00 31.02 936 ILE B O 1
ATOM 5936 N N . LEU B 1 937 ? 143.241 157.733 133.805 1.00 27.12 937 LEU B N 1
ATOM 5937 C CA . LEU B 1 937 ? 144.431 158.192 133.095 1.00 27.86 937 LEU B CA 1
ATOM 5938 C C . LEU B 1 937 ? 145.260 157.022 132.582 1.00 27.32 937 LEU B C 1
ATOM 5939 O O . LEU B 1 937 ? 145.722 157.035 131.435 1.00 28.08 937 LEU B O 1
ATOM 5944 N N . VAL B 1 938 ? 145.455 155.998 133.416 1.00 24.34 938 VAL B N 1
ATOM 5945 C CA . VAL B 1 938 ? 146.266 154.852 133.016 1.00 18.15 938 VAL B CA 1
ATOM 5946 C C . VAL B 1 938 ? 145.623 154.125 131.844 1.00 25.21 938 VAL B C 1
ATOM 5947 O O . VAL B 1 938 ? 146.296 153.775 130.867 1.00 33.67 938 VAL B O 1
ATOM 5951 N N . MET B 1 939 ? 144.309 153.898 131.907 1.00 28.84 939 MET B N 1
ATOM 5952 C CA . MET B 1 939 ? 143.664 153.165 130.824 1.00 20.69 939 MET B CA 1
ATOM 5953 C C . MET B 1 939 ? 143.576 153.998 129.549 1.00 14.34 939 MET B C 1
ATOM 5954 O O . MET B 1 939 ? 143.676 153.448 128.447 1.00 29.33 939 MET B O 1
ATOM 5959 N N . VAL B 1 940 ? 143.411 155.316 129.671 1.00 19.66 940 VAL B N 1
ATOM 5960 C CA . VAL B 1 940 ? 143.425 156.178 128.493 1.00 24.43 940 VAL B CA 1
ATOM 5961 C C . VAL B 1 940 ? 144.798 156.154 127.834 1.00 28.90 940 VAL B C 1
ATOM 5962 O O . VAL B 1 940 ? 144.910 156.100 126.605 1.00 21.25 940 VAL B O 1
ATOM 5966 N N . LEU B 1 941 ? 145.865 156.190 128.639 1.00 38.70 941 LEU B N 1
ATOM 5967 C CA . LEU B 1 941 ? 147.213 156.088 128.083 1.00 30.56 941 LEU B CA 1
ATOM 5968 C C . LEU B 1 941 ? 147.433 154.740 127.406 1.00 27.58 941 LEU B C 1
ATOM 5969 O O . LEU B 1 941 ? 148.049 154.667 126.336 1.00 34.13 941 LEU B O 1
ATOM 5974 N N . VAL B 1 942 ? 146.941 153.660 128.019 1.00 27.59 942 VAL B N 1
ATOM 5975 C CA . VAL B 1 942 ? 147.076 152.335 127.417 1.00 29.95 942 VAL B CA 1
ATOM 5976 C C . VAL B 1 942 ? 146.368 152.288 126.068 1.00 31.07 942 VAL B C 1
ATOM 5977 O O . VAL B 1 942 ? 146.903 151.758 125.088 1.00 31.50 942 VAL B O 1
ATOM 5981 N N . ASP B 1 943 ? 145.155 152.841 125.996 1.00 37.01 943 ASP B N 1
ATOM 5982 C CA . ASP B 1 943 ? 144.429 152.872 124.730 1.00 31.74 943 ASP B CA 1
ATOM 5983 C C . ASP B 1 943 ? 145.136 153.742 123.698 1.00 37.24 943 ASP B C 1
ATOM 5984 O O . ASP B 1 943 ? 145.149 153.414 122.507 1.00 39.03 943 ASP B O 1
ATOM 5989 N N . TYR B 1 944 ? 145.720 154.860 124.133 1.00 43.43 944 TYR B N 1
ATOM 5990 C CA . TYR B 1 944 ? 146.396 155.752 123.198 1.00 44.25 944 TYR B CA 1
ATOM 5991 C C . TYR B 1 944 ? 147.676 155.134 122.653 1.00 45.64 944 TYR B C 1
ATOM 5992 O O . TYR B 1 944 ? 148.059 155.417 121.513 1.00 46.66 944 TYR B O 1
ATOM 6001 N N . SER B 1 945 ? 148.353 154.301 123.448 1.00 42.11 945 SER B N 1
ATOM 6002 C CA . SER B 1 945 ? 149.585 153.673 122.980 1.00 41.35 945 SER B CA 1
ATOM 6003 C C . SER B 1 945 ? 149.326 152.784 121.770 1.00 39.13 945 SER B C 1
ATOM 6004 O O . SER B 1 945 ? 150.113 152.776 120.816 1.00 45.84 945 SER B O 1
ATOM 6007 N N . ILE B 1 946 ? 148.229 152.030 121.791 1.00 41.16 946 ILE B N 1
ATOM 6008 C CA . ILE B 1 946 ? 147.844 151.160 120.682 1.00 40.53 946 ILE B CA 1
ATOM 6009 C C . ILE B 1 946 ? 147.205 152.037 119.610 1.00 43.65 946 ILE B C 1
ATOM 6010 O O . ILE B 1 946 ? 146.046 152.433 119.738 1.00 43.45 946 ILE B O 1
ATOM 6015 N N . THR B 1 947 ? 147.944 152.343 118.545 1.00 55.59 947 THR B N 1
ATOM 6016 C CA . THR B 1 947 ? 147.348 153.002 117.385 1.00 58.22 947 THR B CA 1
ATOM 6017 C C . THR B 1 947 ? 147.437 152.040 116.208 1.00 59.95 947 THR B C 1
ATOM 6018 O O . THR B 1 947 ? 148.273 152.193 115.315 1.00 61.46 947 THR B O 1
ATOM 6022 N N . ASP B 1 948 ? 146.557 151.040 116.217 1.00 66.82 948 ASP B N 1
ATOM 6023 C CA . ASP B 1 948 ? 146.211 150.247 115.042 1.00 64.01 948 ASP B CA 1
ATOM 6024 C C . ASP B 1 948 ? 144.734 149.902 114.964 1.00 64.36 948 ASP B C 1
ATOM 6025 O O . ASP B 1 948 ? 144.247 149.607 113.867 1.00 60.65 948 ASP B O 1
ATOM 6030 N N . THR B 1 949 ? 144.006 149.931 116.077 1.00 52.06 949 THR B N 1
ATOM 6031 C CA . THR B 1 949 ? 142.655 149.407 116.187 1.00 46.31 949 THR B CA 1
ATOM 6032 C C . THR B 1 949 ? 141.672 150.544 116.434 1.00 48.11 949 THR B C 1
ATOM 6033 O O . THR B 1 949 ? 142.004 151.548 117.070 1.00 49.62 949 THR B O 1
ATOM 6037 N N . TYR B 1 950 ? 140.459 150.378 115.917 1.00 42.39 950 TYR B N 1
ATOM 6038 C CA . TYR B 1 950 ? 139.400 151.361 116.093 1.00 37.09 950 TYR B CA 1
ATOM 6039 C C . TYR B 1 950 ? 138.668 151.121 117.407 1.00 40.38 950 TYR B C 1
ATOM 6040 O O . TYR B 1 950 ? 138.254 149.995 117.700 1.00 38.94 950 TYR B O 1
ATOM 6049 N N . THR B 1 951 ? 138.516 152.185 118.192 1.00 36.77 951 THR B N 1
ATOM 6050 C CA . THR B 1 951 ? 137.670 152.190 119.376 1.00 30.61 951 THR B CA 1
ATOM 6051 C C . THR B 1 951 ? 136.783 153.424 119.335 1.00 26.90 951 THR B C 1
ATOM 6052 O O . THR B 1 951 ? 137.189 154.479 118.841 1.00 32.73 951 THR B O 1
ATOM 6056 N N . GLN B 1 952 ? 135.567 153.288 119.854 1.00 29.58 952 GLN B N 1
ATOM 6057 C CA . GLN B 1 952 ? 134.632 154.403 119.866 1.00 28.96 952 GLN B CA 1
ATOM 6058 C C . GLN B 1 952 ? 134.942 155.336 121.029 1.00 34.43 952 GLN B C 1
ATOM 6059 O O . GLN B 1 952 ? 135.215 154.891 122.146 1.00 35.69 952 GLN B O 1
ATOM 6065 N N . LYS B 1 953 ? 134.898 156.636 120.760 1.00 32.35 953 LYS B N 1
ATOM 6066 C CA . LYS B 1 953 ? 135.332 157.651 121.706 1.00 31.60 953 LYS B CA 1
ATOM 6067 C C . LYS B 1 953 ? 134.207 158.644 121.970 1.00 31.76 953 LYS B C 1
ATOM 6068 O O . LYS B 1 953 ? 133.145 158.599 121.345 1.00 33.75 953 LYS B O 1
ATOM 6074 N N . LEU B 1 954 ? 134.449 159.544 122.921 1.00 37.43 954 LEU B N 1
ATOM 6075 C CA . LEU B 1 954 ? 133.449 160.540 123.284 1.00 41.84 954 LEU B CA 1
ATOM 6076 C C . LEU B 1 954 ? 133.289 161.576 122.180 1.00 43.44 954 LEU B C 1
ATOM 6077 O O . LEU B 1 954 ? 134.276 162.102 121.657 1.00 46.43 954 LEU B O 1
ATOM 6082 N N . THR B 1 955 ? 132.041 161.874 121.835 1.00 49.61 955 THR B N 1
ATOM 6083 C CA . THR B 1 955 ? 131.716 162.929 120.887 1.00 51.61 955 THR B CA 1
ATOM 6084 C C . THR B 1 955 ? 130.736 163.898 121.535 1.00 50.48 955 THR B C 1
ATOM 6085 O O . THR B 1 955 ? 129.829 163.487 122.264 1.00 54.18 955 THR B O 1
ATOM 6089 N N . VAL B 1 956 ? 130.954 165.188 121.303 1.00 49.60 956 VAL B N 1
ATOM 6090 C CA . VAL B 1 956 ? 130.081 166.229 121.838 1.00 52.03 956 VAL B CA 1
ATOM 6091 C C . VAL B 1 956 ? 129.772 167.220 120.723 1.00 55.38 956 VAL B C 1
ATOM 6092 O O . VAL B 1 956 ? 130.624 167.457 119.855 1.00 59.02 956 VAL B O 1
ATOM 6096 N N . PRO B 1 957 ? 128.580 167.811 120.696 1.00 58.71 957 PRO B N 1
ATOM 6097 C CA . PRO B 1 957 ? 128.307 168.856 119.703 1.00 59.31 957 PRO B CA 1
ATOM 6098 C C . PRO B 1 957 ? 129.232 170.047 119.905 1.00 58.92 957 PRO B C 1
ATOM 6099 O O . PRO B 1 957 ? 129.634 170.361 121.025 1.00 57.96 957 PRO B O 1
ATOM 6103 N N . THR B 1 958 ? 129.604 170.690 118.806 1.00 61.65 958 THR B N 1
ATOM 6104 C CA . THR B 1 958 ? 130.487 171.845 118.858 1.00 62.78 958 THR B CA 1
ATOM 6105 C C . THR B 1 958 ? 129.680 173.124 118.670 1.00 62.11 958 THR B C 1
ATOM 6106 O O . THR B 1 958 ? 128.778 173.187 117.830 1.00 62.60 958 THR B O 1
ATOM 6110 N N . GLY B 1 959 ? 129.985 174.128 119.480 1.00 65.57 959 GLY B N 1
ATOM 6111 C CA . GLY B 1 959 ? 129.277 175.387 119.430 1.00 66.37 959 GLY B CA 1
ATOM 6112 C C . GLY B 1 959 ? 127.971 175.352 120.206 1.00 67.51 959 GLY B C 1
ATOM 6113 O O . GLY B 1 959 ? 127.425 174.299 120.529 1.00 67.77 959 GLY B O 1
ATOM 6114 N N . LEU B 1 960 ? 127.464 176.546 120.507 1.00 69.61 960 LEU B N 1
ATOM 6115 C CA . LEU B 1 960 ? 126.206 176.708 121.235 1.00 69.54 960 LEU B CA 1
ATOM 6116 C C . LEU B 1 960 ? 125.113 177.016 120.217 1.00 70.96 960 LEU B C 1
ATOM 6117 O O . LEU B 1 960 ? 124.890 178.168 119.845 1.00 73.93 960 LEU B O 1
ATOM 6122 N N . SER B 1 961 ? 124.426 175.971 119.764 1.00 67.52 961 SER B N 1
ATOM 6123 C CA . SER B 1 961 ? 123.367 176.125 118.779 1.00 66.52 961 SER B CA 1
ATOM 6124 C C . SER B 1 961 ? 122.287 175.085 119.030 1.00 64.59 961 SER B C 1
ATOM 6125 O O . SER B 1 961 ? 122.551 174.012 119.577 1.00 64.17 961 SER B O 1
ATOM 6128 N N . VAL B 1 962 ? 121.063 175.420 118.622 1.00 65.02 962 VAL B N 1
ATOM 6129 C CA . VAL B 1 962 ? 119.946 174.494 118.739 1.00 63.87 962 VAL B CA 1
ATOM 6130 C C . VAL B 1 962 ? 120.160 173.312 117.796 1.00 63.96 962 VAL B C 1
ATOM 6131 O O . VAL B 1 962 ? 120.815 173.430 116.752 1.00 64.82 962 VAL B O 1
ATOM 6135 N N . THR B 1 963 ? 119.622 172.151 118.181 1.00 65.89 963 THR B N 1
ATOM 6136 C CA . THR B 1 963 ? 119.851 170.926 117.419 1.00 65.66 963 THR B CA 1
ATOM 6137 C C . THR B 1 963 ? 119.311 171.039 115.997 1.00 63.80 963 THR B C 1
ATOM 6138 O O . THR B 1 963 ? 119.980 170.640 115.037 1.00 63.90 963 THR B O 1
ATOM 6142 N N . SER B 1 964 ? 118.108 171.594 115.839 1.00 66.62 964 SER B N 1
ATOM 6143 C CA . SER B 1 964 ? 117.473 171.770 114.533 1.00 68.63 964 SER B CA 1
ATOM 6144 C C . SER B 1 964 ? 117.148 173.246 114.350 1.00 70.61 964 SER B C 1
ATOM 6145 O O . SER B 1 964 ? 116.046 173.696 114.700 1.00 70.63 964 SER B O 1
ATOM 6148 N N . PRO B 1 965 ? 118.079 174.037 113.809 1.00 74.55 965 PRO B N 1
ATOM 6149 C CA . PRO B 1 965 ? 117.832 175.484 113.685 1.00 75.70 965 PRO B CA 1
ATOM 6150 C C . PRO B 1 965 ? 116.699 175.838 112.741 1.00 75.21 965 PRO B C 1
ATOM 6151 O O . PRO B 1 965 ? 116.119 176.922 112.878 1.00 72.77 965 PRO B O 1
ATOM 6155 N N . ASP B 1 966 ? 116.364 174.969 111.788 1.00 76.32 966 ASP B N 1
ATOM 6156 C CA . ASP B 1 966 ? 115.294 175.285 110.849 1.00 76.08 966 ASP B CA 1
ATOM 6157 C C . ASP B 1 966 ? 113.918 175.127 111.485 1.00 77.46 966 ASP B C 1
ATOM 6158 O O . ASP B 1 966 ? 113.011 175.920 111.211 1.00 75.36 966 ASP B O 1
ATOM 6163 N N . LYS B 1 967 ? 113.744 174.113 112.335 1.00 75.09 967 LYS B N 1
ATOM 6164 C CA . LYS B 1 967 ? 112.431 173.826 112.900 1.00 73.71 967 LYS B CA 1
ATOM 6165 C C . LYS B 1 967 ? 112.047 174.786 114.019 1.00 74.03 967 LYS B C 1
ATOM 6166 O O . LYS B 1 967 ? 110.859 175.086 114.186 1.00 73.43 967 LYS B O 1
ATOM 6172 N N . ARG B 1 968 ? 113.014 175.271 114.793 1.00 65.47 968 ARG B N 1
ATOM 6173 C CA . ARG B 1 968 ? 112.700 176.052 115.981 1.00 64.18 968 ARG B CA 1
ATOM 6174 C C . ARG B 1 968 ? 113.862 176.976 116.317 1.00 63.58 968 ARG B C 1
ATOM 6175 O O . ARG B 1 968 ? 114.957 176.867 115.761 1.00 63.89 968 ARG B O 1
ATOM 6183 N N . SER B 1 969 ? 113.600 177.893 117.241 1.00 62.94 969 SER B N 1
ATOM 6184 C CA . SER B 1 969 ? 114.591 178.809 117.789 1.00 63.05 969 SER B CA 1
ATOM 6185 C C . SER B 1 969 ? 114.719 178.560 119.293 1.00 62.69 969 SER B C 1
ATOM 6186 O O . SER B 1 969 ? 114.143 177.615 119.839 1.00 61.89 969 SER B O 1
ATOM 6189 N N . TRP B 1 970 ? 115.486 179.422 119.966 1.00 60.37 970 TRP B N 1
ATOM 6190 C CA . TRP B 1 970 ? 115.706 179.244 121.398 1.00 58.54 970 TRP B CA 1
ATOM 6191 C C . TRP B 1 970 ? 114.473 179.603 122.218 1.00 60.01 970 TRP B C 1
ATOM 6192 O O . TRP B 1 970 ? 114.215 178.972 123.249 1.00 62.10 970 TRP B O 1
ATOM 6203 N N . PHE B 1 971 ? 113.705 180.599 121.789 1.00 68.06 971 PHE B N 1
ATOM 6204 C CA . PHE B 1 971 ? 112.527 181.051 122.518 1.00 67.59 971 PHE B CA 1
ATOM 6205 C C . PHE B 1 971 ? 111.280 180.481 121.857 1.00 66.97 971 PHE B C 1
ATOM 6206 O O . PHE B 1 971 ? 111.147 180.527 120.630 1.00 66.57 971 PHE B O 1
ATOM 6214 N N . ILE B 1 972 ? 110.368 179.957 122.669 1.00 64.80 972 ILE B N 1
ATOM 6215 C CA . ILE B 1 972 ? 109.127 179.360 122.192 1.00 65.53 972 ILE B CA 1
ATOM 6216 C C . ILE B 1 972 ? 107.982 180.304 122.554 1.00 69.40 972 ILE B C 1
ATOM 6217 O O . ILE B 1 972 ? 107.707 180.509 123.746 1.00 69.37 972 ILE B O 1
ATOM 6222 N N . PRO B 1 973 ? 107.296 180.898 121.581 1.00 76.34 973 PRO B N 1
ATOM 6223 C CA . PRO B 1 973 ? 106.149 181.758 121.895 1.00 74.72 973 PRO B CA 1
ATOM 6224 C C . PRO B 1 973 ? 105.031 180.956 122.534 1.00 75.67 973 PRO B C 1
ATOM 6225 O O . PRO B 1 973 ? 104.648 179.893 122.023 1.00 74.74 973 PRO B O 1
ATOM 6229 N N . PRO B 1 974 ? 104.480 181.429 123.655 1.00 74.06 974 PRO B N 1
ATOM 6230 C CA . PRO B 1 974 ? 103.416 180.673 124.332 1.00 72.26 974 PRO B CA 1
ATOM 6231 C C . PRO B 1 974 ? 102.064 180.750 123.645 1.00 74.68 974 PRO B C 1
ATOM 6232 O O . PRO B 1 974 ? 101.185 179.937 123.964 1.00 75.78 974 PRO B O 1
ATOM 6236 N N . LEU B 1 975 ? 101.867 181.688 122.724 1.00 77.12 975 LEU B N 1
ATOM 6237 C CA . LEU B 1 975 ? 100.595 181.847 122.033 1.00 76.68 975 LEU B CA 1
ATOM 6238 C C . LEU B 1 975 ? 100.541 181.110 120.700 1.00 77.93 975 LEU B C 1
ATOM 6239 O O . LEU B 1 975 ? 99.493 181.121 120.046 1.00 77.64 975 LEU B O 1
ATOM 6244 N N . GLY B 1 976 ? 101.625 180.477 120.288 1.00 85.34 976 GLY B N 1
ATOM 6245 C CA . GLY B 1 976 ? 101.661 179.759 119.025 1.00 83.97 976 GLY B CA 1
ATOM 6246 C C . GLY B 1 976 ? 102.575 180.455 118.033 1.00 85.15 976 GLY B C 1
ATOM 6247 O O . GLY B 1 976 ? 102.596 181.688 117.934 1.00 85.82 976 GLY B O 1
ATOM 6248 N N . SER B 1 977 ? 103.342 179.658 117.289 1.00 90.20 977 SER B N 1
ATOM 6249 C CA . SER B 1 977 ? 104.269 180.176 116.288 1.00 89.91 977 SER B CA 1
ATOM 6250 C C . SER B 1 977 ? 103.657 180.162 114.891 1.00 91.81 977 SER B C 1
ATOM 6251 O O . SER B 1 977 ? 103.591 181.201 114.226 1.00 91.29 977 SER B O 1
ATOM 6254 N N . ALA B 1 978 ? 103.202 178.997 114.434 1.00 95.28 978 ALA B N 1
ATOM 6255 C CA . ALA B 1 978 ? 102.586 178.867 113.120 1.00 94.78 978 ALA B CA 1
ATOM 6256 C C . ALA B 1 978 ? 101.069 178.767 113.173 1.00 94.58 978 ALA B C 1
ATOM 6257 O O . ALA B 1 978 ? 100.399 179.205 112.233 1.00 93.68 978 ALA B O 1
ATOM 6259 N N . ARG B 1 979 ? 100.514 178.207 114.243 1.00 95.63 979 ARG B N 1
ATOM 6260 C CA . ARG B 1 979 ? 99.077 178.076 114.411 1.00 95.03 979 ARG B CA 1
ATOM 6261 C C . ARG B 1 979 ? 98.670 178.629 115.767 1.00 95.76 979 ARG B C 1
ATOM 6262 O O . ARG B 1 979 ? 99.464 178.611 116.713 1.00 95.60 979 ARG B O 1
ATOM 6270 N N . PRO B 1 980 ? 97.443 179.134 115.890 1.00 95.94 980 PRO B N 1
ATOM 6271 C CA . PRO B 1 980 ? 96.944 179.520 117.215 1.00 94.02 980 PRO B CA 1
ATOM 6272 C C . PRO B 1 980 ? 96.811 178.300 118.112 1.00 92.43 980 PRO B C 1
ATOM 6273 O O . PRO B 1 980 ? 96.474 177.206 117.655 1.00 93.15 980 PRO B O 1
ATOM 6277 N N . PHE B 1 981 ? 97.080 178.495 119.401 1.00 84.74 981 PHE B N 1
ATOM 6278 C CA . PHE B 1 981 ? 96.963 177.405 120.359 1.00 86.08 981 PHE B CA 1
ATOM 6279 C C . PHE B 1 981 ? 95.556 177.381 120.938 1.00 85.68 981 PHE B C 1
ATOM 6280 O O . PHE B 1 981 ? 95.112 178.393 121.498 1.00 84.91 981 PHE B O 1
ATOM 6288 N N . PRO B 1 982 ? 94.829 176.276 120.819 1.00 83.82 982 PRO B N 1
ATOM 6289 C CA . PRO B 1 982 ? 93.449 176.231 121.309 1.00 83.93 982 PRO B CA 1
ATOM 6290 C C . PRO B 1 982 ? 93.397 176.361 122.819 1.00 82.37 982 PRO B C 1
ATOM 6291 O O . PRO B 1 982 ? 94.211 175.758 123.534 1.00 81.37 982 PRO B O 1
ATOM 6295 N N . PRO B 1 983 ? 92.451 177.144 123.343 1.00 82.53 983 PRO B N 1
ATOM 6296 C CA . PRO B 1 983 ? 92.375 177.336 124.801 1.00 82.51 983 PRO B CA 1
ATOM 6297 C C . PRO B 1 983 ? 92.041 176.074 125.580 1.00 81.98 983 PRO B C 1
ATOM 6298 O O . PRO B 1 983 ? 92.325 176.017 126.784 1.00 82.61 983 PRO B O 1
ATOM 6302 N N . TRP B 1 984 ? 91.433 175.068 124.950 1.00 79.89 984 TRP B N 1
ATOM 6303 C CA . TRP B 1 984 ? 91.076 173.865 125.694 1.00 81.08 984 TRP B CA 1
ATOM 6304 C C . TRP B 1 984 ? 92.322 173.112 126.147 1.00 81.57 984 TRP B C 1
ATOM 6305 O O . TRP B 1 984 ? 92.363 172.592 127.266 1.00 82.81 984 TRP B O 1
ATOM 6316 N N . MET B 1 985 ? 93.358 173.062 125.305 1.00 78.41 985 MET B N 1
ATOM 6317 C CA . MET B 1 985 ? 94.643 172.535 125.756 1.00 78.60 985 MET B CA 1
ATOM 6318 C C . MET B 1 985 ? 95.266 173.431 126.820 1.00 78.78 985 MET B C 1
ATOM 6319 O O . MET B 1 985 ? 95.890 172.937 127.768 1.00 79.90 985 MET B O 1
ATOM 6324 N N . MET B 1 986 ? 95.102 174.749 126.678 1.00 75.02 986 MET B N 1
ATOM 6325 C CA . MET B 1 986 ? 95.600 175.683 127.683 1.00 73.08 986 MET B CA 1
ATOM 6326 C C . MET B 1 986 ? 95.039 175.351 129.060 1.00 74.27 986 MET B C 1
ATOM 6327 O O . MET B 1 986 ? 95.752 175.422 130.067 1.00 76.06 986 MET B O 1
ATOM 6332 N N . VAL B 1 987 ? 93.758 174.984 129.120 1.00 72.76 987 VAL B N 1
ATOM 6333 C CA . VAL B 1 987 ? 93.143 174.630 130.396 1.00 72.84 987 VAL B CA 1
ATOM 6334 C C . VAL B 1 987 ? 93.529 173.215 130.818 1.00 69.43 987 VAL B C 1
ATOM 6335 O O . VAL B 1 987 ? 93.836 172.969 131.990 1.00 70.48 987 VAL B O 1
ATOM 6339 N N . ALA B 1 988 ? 93.544 172.270 129.877 1.00 66.77 988 ALA B N 1
ATOM 6340 C CA . ALA B 1 988 ? 93.729 170.859 130.193 1.00 67.55 988 ALA B CA 1
ATOM 6341 C C . ALA B 1 988 ? 95.186 170.464 130.392 1.00 69.52 988 ALA B C 1
ATOM 6342 O O . ALA B 1 988 ? 95.455 169.291 130.673 1.00 71.15 988 ALA B O 1
ATOM 6344 N N . ALA B 1 989 ? 96.126 171.392 130.251 1.00 65.43 989 ALA B N 1
ATOM 6345 C CA . ALA B 1 989 ? 97.521 171.034 130.518 1.00 63.68 989 ALA B CA 1
ATOM 6346 C C . ALA B 1 989 ? 97.813 170.754 132.008 1.00 62.36 989 ALA B C 1
ATOM 6347 O O . ALA B 1 989 ? 98.990 170.606 132.356 1.00 61.36 989 ALA B O 1
ATOM 6349 N N . ALA B 1 990 ? 96.812 170.684 132.888 1.00 58.64 990 ALA B N 1
ATOM 6350 C CA . ALA B 1 990 ? 97.071 170.464 134.307 1.00 56.09 990 ALA B CA 1
ATOM 6351 C C . ALA B 1 990 ? 97.449 169.017 134.612 1.00 56.40 990 ALA B C 1
ATOM 6352 O O . ALA B 1 990 ? 98.294 168.770 135.479 1.00 58.12 990 ALA B O 1
ATOM 6354 N N . VAL B 1 991 ? 96.827 168.051 133.930 1.00 54.07 991 VAL B N 1
ATOM 6355 C CA . VAL B 1 991 ? 97.091 166.642 134.235 1.00 57.26 991 VAL B CA 1
ATOM 6356 C C . VAL B 1 991 ? 98.539 166.245 133.965 1.00 58.76 991 VAL B C 1
ATOM 6357 O O . VAL B 1 991 ? 99.158 165.620 134.844 1.00 59.62 991 VAL B O 1
ATOM 6361 N N . PRO B 1 992 ? 99.133 166.544 132.802 1.00 53.87 992 PRO B N 1
ATOM 6362 C CA . PRO B 1 992 ? 100.569 166.259 132.645 1.00 53.21 992 PRO B CA 1
ATOM 6363 C C . PRO B 1 992 ? 101.432 167.007 133.642 1.00 56.13 992 PRO B C 1
ATOM 6364 O O . PRO B 1 992 ? 102.459 166.476 134.085 1.00 56.13 992 PRO B O 1
ATOM 6368 N N . ALA B 1 993 ? 101.038 168.225 134.019 1.00 49.86 993 ALA B N 1
ATOM 6369 C CA . ALA B 1 993 ? 101.748 168.935 135.075 1.00 46.18 993 ALA B CA 1
ATOM 6370 C C . ALA B 1 993 ? 101.652 168.183 136.394 1.00 50.51 993 ALA B C 1
ATOM 6371 O O . ALA B 1 993 ? 102.624 168.123 137.153 1.00 57.13 993 ALA B O 1
ATOM 6373 N N . LEU B 1 994 ? 100.486 167.599 136.683 1.00 52.82 994 LEU B N 1
ATOM 6374 C CA . LEU B 1 994 ? 100.339 166.789 137.888 1.00 51.44 994 LEU B CA 1
ATOM 6375 C C . LEU B 1 994 ? 101.259 165.576 137.855 1.00 52.19 994 LEU B C 1
ATOM 6376 O O . LEU B 1 994 ? 101.896 165.242 138.862 1.00 54.16 994 LEU B O 1
ATOM 6381 N N . LEU B 1 995 ? 101.338 164.901 136.705 1.00 48.50 995 LEU B N 1
ATOM 6382 C CA . LEU B 1 995 ? 102.219 163.740 136.592 1.00 50.32 995 LEU B CA 1
ATOM 6383 C C . LEU B 1 995 ? 103.681 164.131 136.788 1.00 47.00 995 LEU B C 1
ATOM 6384 O O . LEU B 1 995 ? 104.427 163.448 137.503 1.00 50.51 995 LEU B O 1
ATOM 6389 N N . VAL B 1 996 ? 104.104 165.233 136.164 1.00 45.87 996 VAL B N 1
ATOM 6390 C CA . VAL B 1 996 ? 105.481 165.699 136.315 1.00 49.59 996 VAL B CA 1
ATOM 6391 C C . VAL B 1 996 ? 105.763 166.073 137.764 1.00 49.14 996 VAL B C 1
ATOM 6392 O O . VAL B 1 996 ? 106.842 165.786 138.298 1.00 48.62 996 VAL B O 1
ATOM 6396 N N . LEU B 1 997 ? 104.805 166.736 138.417 1.00 52.32 997 LEU B N 1
ATOM 6397 C CA . LEU B 1 997 ? 104.974 167.102 139.817 1.00 49.59 997 LEU B CA 1
ATOM 6398 C C . LEU B 1 997 ? 105.140 165.866 140.689 1.00 49.79 997 LEU B C 1
ATOM 6399 O O . LEU B 1 997 ? 106.019 165.825 141.556 1.00 53.98 997 LEU B O 1
ATOM 6404 N N . ILE B 1 998 ? 104.313 164.844 140.464 1.00 49.12 998 ILE B N 1
ATOM 6405 C CA . ILE B 1 998 ? 104.418 163.614 141.247 1.00 49.78 998 ILE B CA 1
ATOM 6406 C C . ILE B 1 998 ? 105.786 162.975 141.046 1.00 51.98 998 ILE B C 1
ATOM 6407 O O . ILE B 1 998 ? 106.457 162.581 142.010 1.00 54.33 998 ILE B O 1
ATOM 6412 N N . LEU B 1 999 ? 106.230 162.885 139.789 1.00 47.86 999 LEU B N 1
ATOM 6413 C CA . LEU B 1 999 ? 107.520 162.266 139.493 1.00 45.64 999 LEU B CA 1
ATOM 6414 C C . LEU B 1 999 ? 108.664 163.005 140.178 1.00 45.80 999 LEU B C 1
ATOM 6415 O O . LEU B 1 999 ? 109.478 162.400 140.894 1.00 53.32 999 LEU B O 1
ATOM 6420 N N . ILE B 1 1000 ? 108.737 164.322 139.970 1.00 46.45 1000 ILE B N 1
ATOM 6421 C CA . ILE B 1 1000 ? 109.835 165.112 140.516 1.00 50.92 1000 ILE B CA 1
ATOM 6422 C C . ILE B 1 1000 ? 109.814 165.074 142.037 1.00 48.47 1000 ILE B C 1
ATOM 6423 O O . ILE B 1 1000 ? 110.855 164.899 142.684 1.00 45.26 1000 ILE B O 1
ATOM 6428 N N . PHE B 1 1001 ? 108.629 165.235 142.634 1.00 45.71 1001 PHE B N 1
ATOM 6429 C CA . PHE B 1 1001 ? 108.512 165.211 144.085 1.00 44.47 1001 PHE B CA 1
ATOM 6430 C C . PHE B 1 1001 ? 109.003 163.889 144.649 1.00 48.84 1001 PHE B C 1
ATOM 6431 O O . PHE B 1 1001 ? 109.849 163.865 145.548 1.00 51.73 1001 PHE B O 1
ATOM 6439 N N . MET B 1 1002 ? 108.491 162.771 144.127 1.00 50.61 1002 MET B N 1
ATOM 6440 C CA . MET B 1 1002 ? 108.874 161.482 144.688 1.00 50.66 1002 MET B CA 1
ATOM 6441 C C . MET B 1 1002 ? 110.374 161.248 144.549 1.00 50.69 1002 MET B C 1
ATOM 6442 O O . MET B 1 1002 ? 111.038 160.872 145.524 1.00 52.85 1002 MET B O 1
ATOM 6447 N N . GLU B 1 1003 ? 110.945 161.543 143.375 1.00 46.23 1003 GLU B N 1
ATOM 6448 C CA . GLU B 1 1003 ? 112.361 161.252 143.171 1.00 43.75 1003 GLU B CA 1
ATOM 6449 C C . GLU B 1 1003 ? 113.238 162.128 144.059 1.00 46.77 1003 GLU B C 1
ATOM 6450 O O . GLU B 1 1003 ? 114.121 161.625 144.769 1.00 48.07 1003 GLU B O 1
ATOM 6456 N N . THR B 1 1004 ? 113.002 163.444 144.043 1.00 48.28 1004 THR B N 1
ATOM 6457 C CA . THR B 1 1004 ? 113.828 164.358 144.824 1.00 44.76 1004 THR B CA 1
ATOM 6458 C C . THR B 1 1004 ? 113.697 164.092 146.318 1.00 42.47 1004 THR B C 1
ATOM 6459 O O . THR B 1 1004 ? 114.698 164.098 147.043 1.00 43.58 1004 THR B O 1
ATOM 6463 N N . GLN B 1 1005 ? 112.475 163.854 146.802 1.00 40.55 1005 GLN B N 1
ATOM 6464 C CA . GLN B 1 1005 ? 112.287 163.644 148.231 1.00 39.48 1005 GLN B CA 1
ATOM 6465 C C . GLN B 1 1005 ? 112.905 162.330 148.692 1.00 41.64 1005 GLN B C 1
ATOM 6466 O O . GLN B 1 1005 ? 113.502 162.275 149.773 1.00 48.50 1005 GLN B O 1
ATOM 6472 N N . ILE B 1 1006 ? 112.787 161.262 147.896 1.00 37.87 1006 ILE B N 1
ATOM 6473 C CA . ILE B 1 1006 ? 113.424 160.009 148.291 1.00 33.49 1006 ILE B CA 1
ATOM 6474 C C . ILE B 1 1006 ? 114.942 160.154 148.292 1.00 34.12 1006 ILE B C 1
ATOM 6475 O O . ILE B 1 1006 ? 115.625 159.645 149.192 1.00 36.07 1006 ILE B O 1
ATOM 6480 N N . THR B 1 1007 ? 115.499 160.848 147.294 1.00 28.92 1007 THR B N 1
ATOM 6481 C CA . THR B 1 1007 ? 116.944 161.057 147.276 1.00 25.42 1007 THR B CA 1
ATOM 6482 C C . THR B 1 1007 ? 117.401 161.867 148.485 1.00 35.28 1007 THR B C 1
ATOM 6483 O O . THR B 1 1007 ? 118.426 161.552 149.104 1.00 34.66 1007 THR B O 1
ATOM 6487 N N . ALA B 1 1008 ? 116.651 162.914 148.839 1.00 40.31 1008 ALA B N 1
ATOM 6488 C CA . ALA B 1 1008 ? 117.008 163.727 149.997 1.00 31.17 1008 ALA B CA 1
ATOM 6489 C C . ALA B 1 1008 ? 116.901 162.929 151.290 1.00 36.00 1008 ALA B C 1
ATOM 6490 O O . ALA B 1 1008 ? 117.710 163.113 152.206 1.00 42.71 1008 ALA B O 1
ATOM 6492 N N . LEU B 1 1009 ? 115.904 162.048 151.390 1.00 32.49 1009 LEU B N 1
ATOM 6493 C CA . LEU B 1 1009 ? 115.797 161.178 152.557 1.00 29.79 1009 LEU B CA 1
ATOM 6494 C C . LEU B 1 1009 ? 117.004 160.258 152.666 1.00 35.54 1009 LEU B C 1
ATOM 6495 O O . LEU B 1 1009 ? 117.588 160.105 153.745 1.00 39.95 1009 LEU B O 1
ATOM 6500 N N . ILE B 1 1010 ? 117.392 159.633 151.553 1.00 34.02 1010 ILE B N 1
ATOM 6501 C CA . ILE B 1 1010 ? 118.507 158.690 151.581 1.00 29.31 1010 ILE B CA 1
ATOM 6502 C C . ILE B 1 1010 ? 119.811 159.401 151.925 1.00 28.86 1010 ILE B C 1
ATOM 6503 O O . ILE B 1 1010 ? 120.620 158.894 152.710 1.00 36.41 1010 ILE B O 1
ATOM 6508 N N . VAL B 1 1011 ? 120.035 160.585 151.354 1.00 38.55 1011 VAL B N 1
ATOM 6509 C CA . VAL B 1 1011 ? 121.308 161.275 151.552 1.00 41.91 1011 VAL B CA 1
ATOM 6510 C C . VAL B 1 1011 ? 121.485 161.692 153.010 1.00 42.95 1011 VAL B C 1
ATOM 6511 O O . VAL B 1 1011 ? 122.579 161.574 153.575 1.00 45.23 1011 VAL B O 1
ATOM 6515 N N . SER B 1 1012 ? 120.415 162.170 153.649 1.00 41.09 1012 SER B N 1
ATOM 6516 C CA . SER B 1 1012 ? 120.496 162.766 154.978 1.00 39.45 1012 SER B CA 1
ATOM 6517 C C . SER B 1 1012 ? 120.258 161.762 156.100 1.00 43.62 1012 SER B C 1
ATOM 6518 O O . SER B 1 1012 ? 119.743 162.139 157.161 1.00 41.23 1012 SER B O 1
ATOM 6521 N N . GLN B 1 1013 ? 120.610 160.496 155.898 1.00 50.43 1013 GLN B N 1
ATOM 6522 C CA . GLN B 1 1013 ? 120.447 159.503 156.949 1.00 46.41 1013 GLN B CA 1
ATOM 6523 C C . GLN B 1 1013 ? 121.398 159.791 158.108 1.00 47.57 1013 GLN B C 1
ATOM 6524 O O . GLN B 1 1013 ? 122.436 160.440 157.953 1.00 53.41 1013 GLN B O 1
ATOM 6530 N N . LYS B 1 1014 ? 121.022 159.298 159.291 1.00 56.40 1014 LYS B N 1
ATOM 6531 C CA . LYS B 1 1014 ? 121.768 159.618 160.504 1.00 58.83 1014 LYS B CA 1
ATOM 6532 C C . LYS B 1 1014 ? 123.136 158.947 160.527 1.00 54.01 1014 LYS B C 1
ATOM 6533 O O . LYS B 1 1014 ? 124.082 159.497 161.101 1.00 53.98 1014 LYS B O 1
ATOM 6539 N N . ALA B 1 1015 ? 123.263 157.771 159.911 1.00 53.99 1015 ALA B N 1
ATOM 6540 C CA . ALA B 1 1015 ? 124.536 157.061 159.913 1.00 57.46 1015 ALA B CA 1
ATOM 6541 C C . ALA B 1 1015 ? 125.590 157.736 159.044 1.00 59.10 1015 ALA B C 1
ATOM 6542 O O . ALA B 1 1015 ? 126.781 157.445 159.200 1.00 57.54 1015 ALA B O 1
ATOM 6544 N N . ARG B 1 1016 ? 125.188 158.627 158.143 1.00 56.40 1016 ARG B N 1
ATOM 6545 C CA . ARG B 1 1016 ? 126.107 159.255 157.204 1.00 48.05 1016 ARG B CA 1
ATOM 6546 C C . ARG B 1 1016 ? 126.730 160.535 157.741 1.00 50.73 1016 ARG B C 1
ATOM 6547 O O . ARG B 1 1016 ? 127.558 161.135 157.050 1.00 51.71 1016 ARG B O 1
ATOM 6555 N N . ARG B 1 1017 ? 126.354 160.963 158.948 1.00 62.93 1017 ARG B N 1
ATOM 6556 C CA . ARG B 1 1017 ? 126.959 162.112 159.625 1.00 63.74 1017 ARG B CA 1
ATOM 6557 C C . ARG B 1 1017 ? 126.792 163.401 158.816 1.00 65.44 1017 ARG B C 1
ATOM 6558 O O . ARG B 1 1017 ? 127.758 164.023 158.371 1.00 63.28 1017 ARG B O 1
ATOM 6566 N N . LEU B 1 1018 ? 125.534 163.798 158.638 1.00 63.99 1018 LEU B N 1
ATOM 6567 C CA . LEU B 1 1018 ? 125.186 165.071 158.018 1.00 59.46 1018 LEU B CA 1
ATOM 6568 C C . LEU B 1 1018 ? 124.929 166.093 159.119 1.00 64.27 1018 LEU B C 1
ATOM 6569 O O . LEU B 1 1018 ? 124.111 165.853 160.013 1.00 65.79 1018 LEU B O 1
ATOM 6574 N N . LEU B 1 1019 ? 125.625 167.228 159.055 1.00 66.72 1019 LEU B N 1
ATOM 6575 C CA . LEU B 1 1019 ? 125.664 168.168 160.171 1.00 65.20 1019 LEU B CA 1
ATOM 6576 C C . LEU B 1 1019 ? 125.054 169.524 159.852 1.00 65.92 1019 LEU B C 1
ATOM 6577 O O . LEU B 1 1019 ? 124.198 170.000 160.607 1.00 65.55 1019 LEU B O 1
ATOM 6582 N N . LYS B 1 1020 ? 125.478 170.170 158.762 1.00 66.63 1020 LYS B N 1
ATOM 6583 C CA . LYS B 1 1020 ? 125.093 171.556 158.512 1.00 64.09 1020 LYS B CA 1
ATOM 6584 C C . LYS B 1 1020 ? 123.587 171.732 158.381 1.00 66.55 1020 LYS B C 1
ATOM 6585 O O . LYS B 1 1020 ? 123.082 172.838 158.602 1.00 66.49 1020 LYS B O 1
ATOM 6591 N N . GLY B 1 1021 ? 122.859 170.678 158.028 1.00 77.27 1021 GLY B N 1
ATOM 6592 C CA . GLY B 1 1021 ? 121.419 170.771 157.910 1.00 76.05 1021 GLY B CA 1
ATOM 6593 C C . GLY B 1 1021 ? 120.882 170.089 156.671 1.00 77.73 1021 GLY B C 1
ATOM 6594 O O . GLY B 1 1021 ? 121.646 169.563 155.855 1.00 78.22 1021 GLY B O 1
ATOM 6595 N N . SER B 1 1022 ? 119.561 170.092 156.522 1.00 77.05 1022 SER B N 1
ATOM 6596 C CA . SER B 1 1022 ? 118.898 169.445 155.402 1.00 76.58 1022 SER B CA 1
ATOM 6597 C C . SER B 1 1022 ? 117.793 170.354 154.889 1.00 77.15 1022 SER B C 1
ATOM 6598 O O . SER B 1 1022 ? 117.268 171.191 155.627 1.00 76.83 1022 SER B O 1
ATOM 6601 N N . GLY B 1 1023 ? 117.449 170.189 153.615 1.00 74.77 1023 GLY B N 1
ATOM 6602 C CA . GLY B 1 1023 ? 116.406 170.991 153.011 1.00 71.29 1023 GLY B CA 1
ATOM 6603 C C . GLY B 1 1023 ? 115.305 170.157 152.393 1.00 70.55 1023 GLY B C 1
ATOM 6604 O O . GLY B 1 1023 ? 115.534 169.426 151.425 1.00 72.09 1023 GLY B O 1
ATOM 6605 N N . PHE B 1 1024 ? 114.101 170.256 152.952 1.00 62.27 1024 PHE B N 1
ATOM 6606 C CA . PHE B 1 1024 ? 112.941 169.551 152.432 1.00 62.20 1024 PHE B CA 1
ATOM 6607 C C . PHE B 1 1024 ? 111.906 170.477 151.813 1.00 64.06 1024 PHE B C 1
ATOM 6608 O O . PHE B 1 1024 ? 111.015 169.996 151.105 1.00 63.41 1024 PHE B O 1
ATOM 6616 N N . HIS B 1 1025 ? 111.996 171.782 152.058 1.00 64.70 1025 HIS B N 1
ATOM 6617 C CA . HIS B 1 1025 ? 111.071 172.758 151.497 1.00 61.80 1025 HIS B CA 1
ATOM 6618 C C . HIS B 1 1025 ? 111.704 173.649 150.442 1.00 62.05 1025 HIS B C 1
ATOM 6619 O O . HIS B 1 1025 ? 111.053 173.978 149.449 1.00 67.03 1025 HIS B O 1
ATOM 6626 N N . LEU B 1 1026 ? 112.963 174.048 150.630 1.00 57.00 1026 LEU B N 1
ATOM 6627 C CA . LEU B 1 1026 ? 113.603 174.948 149.677 1.00 56.43 1026 LEU B CA 1
ATOM 6628 C C . LEU B 1 1026 ? 113.983 174.225 148.391 1.00 56.32 1026 LEU B C 1
ATOM 6629 O O . LEU B 1 1026 ? 113.817 174.771 147.293 1.00 59.37 1026 LEU B O 1
ATOM 6634 N N . ASP B 1 1027 ? 114.503 173.000 148.506 1.00 54.44 1027 ASP B N 1
ATOM 6635 C CA . ASP B 1 1027 ? 114.959 172.270 147.327 1.00 56.71 1027 ASP B CA 1
ATOM 6636 C C . ASP B 1 1027 ? 113.805 171.960 146.383 1.00 58.88 1027 ASP B C 1
ATOM 6637 O O . ASP B 1 1027 ? 113.937 172.097 145.160 1.00 62.74 1027 ASP B O 1
ATOM 6642 N N . LEU B 1 1028 ? 112.665 171.536 146.933 1.00 51.10 1028 LEU B N 1
ATOM 6643 C CA . LEU B 1 1028 ? 111.511 171.228 146.097 1.00 53.06 1028 LEU B CA 1
ATOM 6644 C C . LEU B 1 1028 ? 111.021 172.464 145.357 1.00 53.95 1028 LEU B C 1
ATOM 6645 O O . LEU B 1 1028 ? 110.732 172.403 144.157 1.00 56.77 1028 LEU B O 1
ATOM 6650 N N . LEU B 1 1029 ? 110.929 173.598 146.055 1.00 50.30 1029 LEU B N 1
ATOM 6651 C CA . LEU B 1 1029 ? 110.489 174.831 145.411 1.00 48.68 1029 LEU B CA 1
ATOM 6652 C C . LEU B 1 1029 ? 111.456 175.245 144.311 1.00 53.83 1029 LEU B C 1
ATOM 6653 O O . LEU B 1 1029 ? 111.039 175.616 143.208 1.00 57.30 1029 LEU B O 1
ATOM 6658 N N . LEU B 1 1030 ? 112.759 175.184 144.598 1.00 54.02 1030 LEU B N 1
ATOM 6659 C CA . LEU B 1 1030 ? 113.757 175.560 143.603 1.00 49.96 1030 LEU B CA 1
ATOM 6660 C C . LEU B 1 1030 ? 113.636 174.695 142.356 1.00 49.16 1030 LEU B C 1
ATOM 6661 O O . LEU B 1 1030 ? 113.556 175.209 141.233 1.00 54.57 1030 LEU B O 1
ATOM 6666 N N . ILE B 1 1031 ? 113.610 173.373 142.539 1.00 46.68 1031 ILE B N 1
ATOM 6667 C CA . ILE B 1 1031 ? 113.572 172.464 141.398 1.00 49.05 1031 ILE B CA 1
ATOM 6668 C C . ILE B 1 1031 ? 112.285 172.651 140.606 1.00 46.00 1031 ILE B C 1
ATOM 6669 O O . ILE B 1 1031 ? 112.306 172.719 139.372 1.00 46.03 1031 ILE B O 1
ATOM 6674 N N . GLY B 1 1032 ? 111.147 172.753 141.297 1.00 47.24 1032 GLY B N 1
ATOM 6675 C CA . GLY B 1 1032 ? 109.884 172.915 140.597 1.00 47.99 1032 GLY B CA 1
ATOM 6676 C C . GLY B 1 1032 ? 109.813 174.205 139.805 1.00 47.10 1032 GLY B C 1
ATOM 6677 O O . GLY B 1 1032 ? 109.397 174.212 138.643 1.00 53.80 1032 GLY B O 1
ATOM 6678 N N . SER B 1 1033 ? 110.219 175.319 140.421 1.00 45.46 1033 SER B N 1
ATOM 6679 C CA . SER B 1 1033 ? 110.168 176.601 139.729 1.00 45.89 1033 SER B CA 1
ATOM 6680 C C . SER B 1 1033 ? 111.113 176.628 138.534 1.00 51.77 1033 SER B C 1
ATOM 6681 O O . SER B 1 1033 ? 110.743 177.108 137.455 1.00 54.02 1033 SER B O 1
ATOM 6684 N N . LEU B 1 1034 ? 112.337 176.117 138.702 1.00 46.77 1034 LEU B N 1
ATOM 6685 C CA . LEU B 1 1034 ? 113.277 176.115 137.587 1.00 42.98 1034 LEU B CA 1
ATOM 6686 C C . LEU B 1 1034 ? 112.796 175.214 136.456 1.00 42.54 1034 LEU B C 1
ATOM 6687 O O . LEU B 1 1034 ? 112.902 175.580 135.280 1.00 48.05 1034 LEU B O 1
ATOM 6692 N N . GLY B 1 1035 ? 112.251 174.041 136.786 1.00 45.44 1035 GLY B N 1
ATOM 6693 C CA . GLY B 1 1035 ? 111.711 173.177 135.751 1.00 41.35 1035 GLY B CA 1
ATOM 6694 C C . GLY B 1 1035 ? 110.548 173.809 135.014 1.00 44.12 1035 GLY B C 1
ATOM 6695 O O . GLY B 1 1035 ? 110.460 173.725 133.787 1.00 49.35 1035 GLY B O 1
ATOM 6696 N N . GLY B 1 1036 ? 109.643 174.459 135.748 1.00 42.60 1036 GLY B N 1
ATOM 6697 C CA . GLY B 1 1036 ? 108.529 175.127 135.097 1.00 42.00 1036 GLY B CA 1
ATOM 6698 C C . GLY B 1 1036 ? 108.974 176.255 134.187 1.00 45.39 1036 GLY B C 1
ATOM 6699 O O . GLY B 1 1036 ? 108.441 176.426 133.089 1.00 48.09 1036 GLY B O 1
ATOM 6700 N N . LEU B 1 1037 ? 109.958 177.042 134.629 1.00 50.11 1037 LEU B N 1
ATOM 6701 C CA . LEU B 1 1037 ? 110.477 178.114 133.788 1.00 48.42 1037 LEU B CA 1
ATOM 6702 C C . LEU B 1 1037 ? 111.272 177.588 132.598 1.00 49.31 1037 LEU B C 1
ATOM 6703 O O . LEU B 1 1037 ? 111.393 178.294 131.592 1.00 49.79 1037 LEU B O 1
ATOM 6708 N N . CYS B 1 1038 ? 111.819 176.372 132.691 1.00 52.12 1038 CYS B N 1
ATOM 6709 C CA . CYS B 1 1038 ? 112.573 175.804 131.578 1.00 49.82 1038 CYS B CA 1
ATOM 6710 C C . CYS B 1 1038 ? 111.708 175.546 130.352 1.00 49.26 1038 CYS B C 1
ATOM 6711 O O . CYS B 1 1038 ? 112.238 175.487 129.239 1.00 52.20 1038 CYS B O 1
ATOM 6714 N N . GLY B 1 1039 ? 110.396 175.385 130.529 1.00 52.67 1039 GLY B N 1
ATOM 6715 C CA . GLY B 1 1039 ? 109.536 175.071 129.401 1.00 51.00 1039 GLY B CA 1
ATOM 6716 C C . GLY B 1 1039 ? 109.487 176.165 128.352 1.00 56.50 1039 GLY B C 1
ATOM 6717 O O . GLY B 1 1039 ? 109.377 175.877 127.158 1.00 61.05 1039 GLY B O 1
ATOM 6718 N N . LEU B 1 1040 ? 109.576 177.428 128.776 1.00 55.83 1040 LEU B N 1
ATOM 6719 C CA . LEU B 1 1040 ? 109.493 178.545 127.839 1.00 52.51 1040 LEU B CA 1
ATOM 6720 C C . LEU B 1 1040 ? 110.624 178.541 126.819 1.00 57.66 1040 LEU B C 1
ATOM 6721 O O . LEU B 1 1040 ? 110.469 179.116 125.736 1.00 59.95 1040 LEU B O 1
ATOM 6726 N N . PHE B 1 1041 ? 111.757 177.916 127.137 1.00 58.94 1041 PHE B N 1
ATOM 6727 C CA . PHE B 1 1041 ? 112.915 177.885 126.254 1.00 53.62 1041 PHE B CA 1
ATOM 6728 C C . PHE B 1 1041 ? 113.116 176.525 125.598 1.00 55.55 1041 PHE B C 1
ATOM 6729 O O . PHE B 1 1041 ? 114.171 176.282 125.004 1.00 59.33 1041 PHE B O 1
ATOM 6737 N N . GLY B 1 1042 ? 112.132 175.635 125.692 1.00 54.14 1042 GLY B N 1
ATOM 6738 C CA . GLY B 1 1042 ? 112.239 174.324 125.074 1.00 53.25 1042 GLY B CA 1
ATOM 6739 C C . GLY B 1 1042 ? 113.325 173.446 125.651 1.00 53.42 1042 GLY B C 1
ATOM 6740 O O . GLY B 1 1042 ? 113.939 172.667 124.915 1.00 60.08 1042 GLY B O 1
ATOM 6741 N N . LEU B 1 1043 ? 113.578 173.544 126.955 1.00 46.15 1043 LEU B N 1
ATOM 6742 C CA . LEU B 1 1043 ? 114.582 172.726 127.611 1.00 40.87 1043 LEU B CA 1
ATOM 6743 C C . LEU B 1 1043 ? 113.919 171.670 128.493 1.00 50.41 1043 LEU B C 1
ATOM 6744 O O . LEU B 1 1043 ? 112.853 171.913 129.067 1.00 54.77 1043 LEU B O 1
ATOM 6749 N N . PRO B 1 1044 ? 114.520 170.491 128.617 1.00 43.57 1044 PRO B N 1
ATOM 6750 C CA . PRO B 1 1044 ? 113.890 169.419 129.394 1.00 42.70 1044 PRO B CA 1
ATOM 6751 C C . PRO B 1 1044 ? 113.921 169.695 130.890 1.00 45.47 1044 PRO B C 1
ATOM 6752 O O . PRO B 1 1044 ? 114.746 170.455 131.401 1.00 49.10 1044 PRO B O 1
ATOM 6756 N N . TRP B 1 1045 ? 112.988 169.058 131.594 1.00 45.91 1045 TRP B N 1
ATOM 6757 C CA . TRP B 1 1045 ? 112.919 169.157 133.044 1.00 47.06 1045 TRP B CA 1
ATOM 6758 C C . TRP B 1 1045 ? 113.970 168.264 133.691 1.00 49.14 1045 TRP B C 1
ATOM 6759 O O . TRP B 1 1045 ? 114.356 167.227 133.145 1.00 54.93 1045 TRP B O 1
ATOM 6770 N N . LEU B 1 1046 ? 114.427 168.672 134.871 1.00 36.34 1046 LEU B N 1
ATOM 6771 C CA . LEU B 1 1046 ? 115.451 167.944 135.602 1.00 33.88 1046 LEU B CA 1
ATOM 6772 C C . LEU B 1 1046 ? 114.936 167.547 136.979 1.00 33.48 1046 LEU B C 1
ATOM 6773 O O . LEU B 1 1046 ? 113.932 168.069 137.470 1.00 40.35 1046 LEU B O 1
ATOM 6778 N N . THR B 1 1047 ? 115.643 166.603 137.594 1.00 33.71 1047 THR B N 1
ATOM 6779 C CA . THR B 1 1047 ? 115.330 166.141 138.937 1.00 36.65 1047 THR B CA 1
ATOM 6780 C C . THR B 1 1047 ? 116.632 165.745 139.620 1.00 37.56 1047 THR B C 1
ATOM 6781 O O . THR B 1 1047 ? 117.704 165.762 139.010 1.00 42.51 1047 THR B O 1
ATOM 6785 N N . ALA B 1 1048 ? 116.536 165.399 140.901 1.00 39.09 1048 ALA B N 1
ATOM 6786 C CA . ALA B 1 1048 ? 117.704 164.921 141.629 1.00 37.79 1048 ALA B CA 1
ATOM 6787 C C . ALA B 1 1048 ? 118.062 163.512 141.178 1.00 38.90 1048 ALA B C 1
ATOM 6788 O O . ALA B 1 1048 ? 117.185 162.693 140.902 1.00 45.95 1048 ALA B O 1
ATOM 6790 N N . ALA B 1 1049 ? 119.359 163.232 141.102 1.00 34.97 1049 ALA B N 1
ATOM 6791 C CA . ALA B 1 1049 ? 119.859 161.932 140.676 1.00 28.49 1049 ALA B CA 1
ATOM 6792 C C . ALA B 1 1049 ? 120.301 161.137 141.896 1.00 30.59 1049 ALA B C 1
ATOM 6793 O O . ALA B 1 1049 ? 121.042 161.649 142.738 1.00 39.63 1049 ALA B O 1
ATOM 6795 N N . THR B 1 1050 ? 119.851 159.886 141.986 1.00 27.63 1050 THR B N 1
ATOM 6796 C CA . THR B 1 1050 ? 120.109 159.089 143.182 1.00 32.38 1050 THR B CA 1
ATOM 6797 C C . THR B 1 1050 ? 121.546 158.578 143.217 1.00 28.89 1050 THR B C 1
ATOM 6798 O O . THR B 1 1050 ? 122.284 158.834 144.175 1.00 27.03 1050 THR B O 1
ATOM 6802 N N . VAL B 1 1051 ? 121.956 157.847 142.178 1.00 26.75 1051 VAL B N 1
ATOM 6803 C CA . VAL B 1 1051 ? 123.298 157.268 142.152 1.00 27.24 1051 VAL B CA 1
ATOM 6804 C C . VAL B 1 1051 ? 124.356 158.364 142.143 1.00 31.29 1051 VAL B C 1
ATOM 6805 O O . VAL B 1 1051 ? 125.368 158.272 142.847 1.00 28.64 1051 VAL B O 1
ATOM 6809 N N . ARG B 1 1052 ? 124.142 159.415 141.349 1.00 18.59 1052 ARG B N 1
ATOM 6810 C CA . ARG B 1 1052 ? 125.129 160.487 141.263 1.00 18.94 1052 ARG B CA 1
ATOM 6811 C C . ARG B 1 1052 ? 125.283 161.225 142.590 1.00 28.15 1052 ARG B C 1
ATOM 6812 O O . ARG B 1 1052 ? 126.406 161.522 143.010 1.00 23.29 1052 ARG B O 1
ATOM 6820 N N . SER B 1 1053 ? 124.171 161.521 143.272 1.00 29.84 1053 SER B N 1
ATOM 6821 C CA . SER B 1 1053 ? 124.257 162.206 144.561 1.00 19.11 1053 SER B CA 1
ATOM 6822 C C . SER B 1 1053 ? 124.872 161.312 145.631 1.00 23.49 1053 SER B C 1
ATOM 6823 O O . SER B 1 1053 ? 125.659 161.782 146.462 1.00 28.44 1053 SER B O 1
ATOM 6826 N N . VAL B 1 1054 ? 124.521 160.025 145.635 1.00 19.06 1054 VAL B N 1
ATOM 6827 C CA . VAL B 1 1054 ? 125.110 159.103 146.603 1.00 23.55 1054 VAL B CA 1
ATOM 6828 C C . VAL B 1 1054 ? 126.614 158.992 146.384 1.00 20.25 1054 VAL B C 1
ATOM 6829 O O . VAL B 1 1054 ? 127.397 159.002 147.340 1.00 19.78 1054 VAL B O 1
ATOM 6833 N N . THR B 1 1055 ? 127.042 158.898 145.124 1.00 18.85 1055 THR B N 1
ATOM 6834 C CA . THR B 1 1055 ? 128.466 158.844 144.817 1.00 20.68 1055 THR B CA 1
ATOM 6835 C C . THR B 1 1055 ? 129.165 160.145 145.195 1.00 18.54 1055 THR B C 1
ATOM 6836 O O . THR B 1 1055 ? 130.306 160.128 145.671 1.00 32.35 1055 THR B O 1
ATOM 6840 N N . HIS B 1 1056 ? 128.498 161.283 144.987 1.00 9.25 1056 HIS B N 1
ATOM 6841 C CA . HIS B 1 1056 ? 129.070 162.570 145.368 1.00 20.14 1056 HIS B CA 1
ATOM 6842 C C . HIS B 1 1056 ? 129.279 162.660 146.875 1.00 23.34 1056 HIS B C 1
ATOM 6843 O O . HIS B 1 1056 ? 130.307 163.167 147.339 1.00 11.05 1056 HIS B O 1
ATOM 6850 N N . VAL B 1 1057 ? 128.310 162.179 147.654 1.00 28.34 1057 VAL B N 1
ATOM 6851 C CA . VAL B 1 1057 ? 128.462 162.173 149.106 1.00 22.42 1057 VAL B CA 1
ATOM 6852 C C . VAL B 1 1057 ? 129.560 161.204 149.529 1.00 33.75 1057 VAL B C 1
ATOM 6853 O O . VAL B 1 1057 ? 130.368 161.509 150.414 1.00 40.81 1057 VAL B O 1
ATOM 6857 N N . ASN B 1 1058 ? 129.612 160.024 148.903 1.00 33.06 1058 ASN B N 1
ATOM 6858 C CA . ASN B 1 1058 ? 130.629 159.035 149.252 1.00 20.65 1058 ASN B CA 1
ATOM 6859 C C . ASN B 1 1058 ? 132.031 159.551 148.963 1.00 25.89 1058 ASN B C 1
ATOM 6860 O O . ASN B 1 1058 ? 132.972 159.264 149.711 1.00 35.39 1058 ASN B O 1
ATOM 6865 N N . ALA B 1 1059 ? 132.196 160.306 147.876 1.00 24.58 1059 ALA B N 1
ATOM 6866 C CA . ALA B 1 1059 ? 133.517 160.794 147.503 1.00 23.79 1059 ALA B CA 1
ATOM 6867 C C . ALA B 1 1059 ? 134.067 161.824 148.481 1.00 32.00 1059 ALA B C 1
ATOM 6868 O O . ALA B 1 1059 ? 135.285 162.023 148.526 1.00 36.28 1059 ALA B O 1
ATOM 6870 N N . LEU B 1 1060 ? 133.209 162.489 149.254 1.00 36.44 1060 LEU B N 1
ATOM 6871 C CA . LEU B 1 1060 ? 133.637 163.526 150.184 1.00 31.75 1060 LEU B CA 1
ATOM 6872 C C . LEU B 1 1060 ? 133.664 163.052 151.632 1.00 36.96 1060 LEU B C 1
ATOM 6873 O O . LEU B 1 1060 ? 133.896 163.864 152.532 1.00 44.33 1060 LEU B O 1
ATOM 6878 N N . THR B 1 1061 ? 133.440 161.765 151.877 1.00 40.26 1061 THR B N 1
ATOM 6879 C CA . THR B 1 1061 ? 133.435 161.238 153.234 1.00 39.50 1061 THR B CA 1
ATOM 6880 C C . THR B 1 1061 ? 134.861 161.004 153.718 1.00 40.23 1061 THR B C 1
ATOM 6881 O O . THR B 1 1061 ? 135.670 160.389 153.018 1.00 37.68 1061 THR B O 1
ATOM 6885 N N . VAL B 1 1062 ? 135.163 161.493 154.919 1.00 51.80 1062 VAL B N 1
ATOM 6886 C CA . VAL B 1 1062 ? 136.479 161.347 155.531 1.00 54.39 1062 VAL B CA 1
ATOM 6887 C C . VAL B 1 1062 ? 136.394 160.280 156.611 1.00 56.44 1062 VAL B C 1
ATOM 6888 O O . VAL B 1 1062 ? 135.528 160.346 157.492 1.00 56.44 1062 VAL B O 1
ATOM 6892 N N . MET B 1 1063 ? 137.287 159.298 156.547 1.00 71.47 1063 MET B N 1
ATOM 6893 C CA . MET B 1 1063 ? 137.316 158.213 157.515 1.00 71.63 1063 MET B CA 1
ATOM 6894 C C . MET B 1 1063 ? 138.438 158.429 158.523 1.00 73.95 1063 MET B C 1
ATOM 6895 O O . MET B 1 1063 ? 139.434 159.099 158.240 1.00 76.01 1063 MET B O 1
ATOM 6900 N N . ARG B 1 1064 ? 138.258 157.857 159.711 1.00 84.19 1064 ARG B N 1
ATOM 6901 C CA . ARG B 1 1064 ? 139.216 158.049 160.792 1.00 83.73 1064 ARG B CA 1
ATOM 6902 C C . ARG B 1 1064 ? 140.533 157.358 160.462 1.00 86.01 1064 ARG B C 1
ATOM 6903 O O . ARG B 1 1064 ? 140.554 156.186 160.075 1.00 85.69 1064 ARG B O 1
ATOM 6911 N N . THR B 1 1065 ? 141.637 158.092 160.617 1.00 96.48 1065 THR B N 1
ATOM 6912 C CA . THR B 1 1065 ? 142.951 157.529 160.331 1.00 97.15 1065 THR B CA 1
ATOM 6913 C C . THR B 1 1065 ? 143.379 156.502 161.370 1.00 97.97 1065 THR B C 1
ATOM 6914 O O . THR B 1 1065 ? 144.207 155.637 161.064 1.00 96.90 1065 THR B O 1
ATOM 6918 N N . ALA B 1 1066 ? 142.832 156.570 162.584 1.00 106.24 1066 ALA B N 1
ATOM 6919 C CA . ALA B 1 1066 ? 143.148 155.605 163.635 1.00 106.15 1066 ALA B CA 1
ATOM 6920 C C . ALA B 1 1066 ? 142.288 154.357 163.436 1.00 106.81 1066 ALA B C 1
ATOM 6921 O O . ALA B 1 1066 ? 141.352 154.067 164.185 1.00 106.11 1066 ALA B O 1
ATOM 6923 N N . ILE B 1 1067 ? 142.626 153.610 162.389 1.00 113.72 1067 ILE B N 1
ATOM 6924 C CA . ILE B 1 1067 ? 141.873 152.417 162.021 1.00 114.19 1067 ILE B CA 1
ATOM 6925 C C . ILE B 1 1067 ? 142.221 151.301 162.998 1.00 116.04 1067 ILE B C 1
ATOM 6926 O O . ILE B 1 1067 ? 143.394 150.948 163.161 1.00 115.53 1067 ILE B O 1
ATOM 6931 N N . ALA B 1 1068 ? 141.205 150.749 163.652 1.00 124.16 1068 ALA B N 1
ATOM 6932 C CA . ALA B 1 1068 ? 141.431 149.638 164.562 1.00 123.40 1068 ALA B CA 1
ATOM 6933 C C . ALA B 1 1068 ? 141.835 148.394 163.773 1.00 123.99 1068 ALA B C 1
ATOM 6934 O O . ALA B 1 1068 ? 141.255 148.111 162.719 1.00 123.71 1068 ALA B O 1
ATOM 6936 N N . PRO B 1 1069 ? 142.829 147.643 164.246 1.00 122.68 1069 PRO B N 1
ATOM 6937 C CA . PRO B 1 1069 ? 143.264 146.448 163.511 1.00 122.60 1069 PRO B CA 1
ATOM 6938 C C . PRO B 1 1069 ? 142.145 145.421 163.408 1.00 123.24 1069 PRO B C 1
ATOM 6939 O O . PRO B 1 1069 ? 141.487 145.091 164.397 1.00 122.61 1069 PRO B O 1
ATOM 6943 N N . GLY B 1 1070 ? 141.942 144.912 162.197 1.00 125.31 1070 GLY B N 1
ATOM 6944 C CA . GLY B 1 1070 ? 140.896 143.929 161.961 1.00 124.95 1070 GLY B CA 1
ATOM 6945 C C . GLY B 1 1070 ? 139.502 144.435 162.258 1.00 125.44 1070 GLY B C 1
ATOM 6946 O O . GLY B 1 1070 ? 138.655 143.670 162.736 1.00 125.29 1070 GLY B O 1
ATOM 6947 N N . ASP B 1 1071 ? 139.241 145.712 161.984 1.00 120.17 1071 ASP B N 1
ATOM 6948 C CA . ASP B 1 1071 ? 137.946 146.313 162.268 1.00 119.92 1071 ASP B CA 1
ATOM 6949 C C . ASP B 1 1071 ? 137.559 147.252 161.135 1.00 119.43 1071 ASP B C 1
ATOM 6950 O O . ASP B 1 1071 ? 138.417 147.800 160.438 1.00 118.75 1071 ASP B O 1
ATOM 6955 N N . LYS B 1 1072 ? 136.253 147.428 160.961 1.00 112.68 1072 LYS B N 1
ATOM 6956 C CA . LYS B 1 1072 ? 135.748 148.300 159.912 1.00 112.46 1072 LYS B CA 1
ATOM 6957 C C . LYS B 1 1072 ? 136.057 149.759 160.244 1.00 112.45 1072 LYS B C 1
ATOM 6958 O O . LYS B 1 1072 ? 135.918 150.177 161.398 1.00 112.25 1072 LYS B O 1
ATOM 6964 N N . PRO B 1 1073 ? 136.486 150.553 159.264 1.00 103.12 1073 PRO B N 1
ATOM 6965 C CA . PRO B 1 1073 ? 136.758 151.970 159.529 1.00 101.79 1073 PRO B CA 1
ATOM 6966 C C . PRO B 1 1073 ? 135.491 152.732 159.883 1.00 100.81 1073 PRO B C 1
ATOM 6967 O O . PRO B 1 1073 ? 134.381 152.366 159.489 1.00 100.09 1073 PRO B O 1
ATOM 6971 N N . GLN B 1 1074 ? 135.673 153.809 160.643 1.00 87.23 1074 GLN B N 1
ATOM 6972 C CA . GLN B 1 1074 ? 134.579 154.641 161.120 1.00 85.64 1074 GLN B CA 1
ATOM 6973 C C . GLN B 1 1074 ? 134.579 155.976 160.389 1.00 84.20 1074 GLN B C 1
ATOM 6974 O O . GLN B 1 1074 ? 135.640 156.545 160.115 1.00 83.49 1074 GLN B O 1
ATOM 6980 N N . ILE B 1 1075 ? 133.381 156.471 160.073 1.00 71.76 1075 ILE B N 1
ATOM 6981 C CA . ILE B 1 1075 ? 133.252 157.759 159.405 1.00 71.52 1075 ILE B CA 1
ATOM 6982 C C . ILE B 1 1075 ? 133.611 158.870 160.382 1.00 72.25 1075 ILE B C 1
ATOM 6983 O O . ILE B 1 1075 ? 133.058 158.951 161.486 1.00 70.99 1075 ILE B O 1
ATOM 6988 N N . GLN B 1 1076 ? 134.542 159.732 159.979 1.00 70.91 1076 GLN B N 1
ATOM 6989 C CA . GLN B 1 1076 ? 134.944 160.858 160.811 1.00 70.76 1076 GLN B CA 1
ATOM 6990 C C . GLN B 1 1076 ? 134.089 162.093 160.543 1.00 72.29 1076 GLN B C 1
ATOM 6991 O O . GLN B 1 1076 ? 133.523 162.673 161.474 1.00 74.53 1076 GLN B O 1
ATOM 6997 N N . GLU B 1 1077 ? 133.985 162.500 159.281 1.00 67.34 1077 GLU B N 1
ATOM 6998 C CA . GLU B 1 1077 ? 133.214 163.679 158.917 1.00 64.90 1077 GLU B CA 1
ATOM 6999 C C . GLU B 1 1077 ? 132.851 163.596 157.442 1.00 65.61 1077 GLU B C 1
ATOM 7000 O O . GLU B 1 1077 ? 133.415 162.801 156.687 1.00 64.97 1077 GLU B O 1
ATOM 7006 N N . VAL B 1 1078 ? 131.888 164.424 157.047 1.00 61.09 1078 VAL B N 1
ATOM 7007 C CA . VAL B 1 1078 ? 131.539 164.637 155.647 1.00 56.72 1078 VAL B CA 1
ATOM 7008 C C . VAL B 1 1078 ? 131.681 166.124 155.359 1.00 57.57 1078 VAL B C 1
ATOM 7009 O O . VAL B 1 1078 ? 131.147 166.957 156.100 1.00 62.90 1078 VAL B O 1
ATOM 7013 N N . ARG B 1 1079 ? 132.403 166.457 154.293 1.00 55.16 1079 ARG B N 1
ATOM 7014 C CA . ARG B 1 1079 ? 132.712 167.848 153.980 1.00 59.47 1079 ARG B CA 1
ATOM 7015 C C . ARG B 1 1079 ? 131.532 168.474 153.248 1.00 61.92 1079 ARG B C 1
ATOM 7016 O O . ARG B 1 1079 ? 131.252 168.130 152.096 1.00 63.66 1079 ARG B O 1
ATOM 7024 N N . GLU B 1 1080 ? 130.847 169.401 153.911 1.00 61.09 1080 GLU B N 1
ATOM 7025 C CA . GLU B 1 1080 ? 129.682 170.071 153.351 1.00 56.36 1080 GLU B CA 1
ATOM 7026 C C . GLU B 1 1080 ? 130.112 171.425 152.802 1.00 61.55 1080 GLU B C 1
ATOM 7027 O O . GLU B 1 1080 ? 130.652 172.255 153.540 1.00 67.89 1080 GLU B O 1
ATOM 7033 N N . GLN B 1 1081 ? 129.869 171.644 151.513 1.00 56.26 1081 GLN B N 1
ATOM 7034 C CA . GLN B 1 1081 ? 130.292 172.865 150.842 1.00 53.00 1081 GLN B CA 1
ATOM 7035 C C . GLN B 1 1081 ? 129.509 173.004 149.544 1.00 54.15 1081 GLN B C 1
ATOM 7036 O O . GLN B 1 1081 ? 128.768 172.105 149.142 1.00 53.28 1081 GLN B O 1
ATOM 7042 N N . ARG B 1 1082 ? 129.681 174.156 148.894 1.00 52.11 1082 ARG B N 1
ATOM 7043 C CA . ARG B 1 1082 ? 128.936 174.489 147.690 1.00 47.75 1082 ARG B CA 1
ATOM 7044 C C . ARG B 1 1082 ? 129.804 174.615 146.446 1.00 49.49 1082 ARG B C 1
ATOM 7045 O O . ARG B 1 1082 ? 129.268 174.870 145.362 1.00 53.00 1082 ARG B O 1
ATOM 7053 N N . VAL B 1 1083 ? 131.121 174.449 146.562 1.00 45.39 1083 VAL B N 1
ATOM 7054 C CA . VAL B 1 1083 ? 131.999 174.680 145.420 1.00 44.71 1083 VAL B CA 1
ATOM 7055 C C . VAL B 1 1083 ? 131.957 173.509 144.443 1.00 45.92 1083 VAL B C 1
ATOM 7056 O O . VAL B 1 1083 ? 132.017 173.705 143.223 1.00 50.63 1083 VAL B O 1
ATOM 7060 N N . THR B 1 1084 ? 131.860 172.279 144.955 1.00 35.79 1084 THR B N 1
ATOM 7061 C CA . THR B 1 1084 ? 131.943 171.108 144.086 1.00 36.82 1084 THR B CA 1
ATOM 7062 C C . THR B 1 1084 ? 130.797 171.068 143.082 1.00 37.22 1084 THR B C 1
ATOM 7063 O O . THR B 1 1084 ? 131.016 170.800 141.896 1.00 38.65 1084 THR B O 1
ATOM 7067 N N . GLY B 1 1085 ? 129.570 171.330 143.535 1.00 34.52 1085 GLY B N 1
ATOM 7068 C CA . GLY B 1 1085 ? 128.437 171.295 142.624 1.00 32.89 1085 GLY B CA 1
ATOM 7069 C C . GLY B 1 1085 ? 128.508 172.372 141.558 1.00 37.82 1085 GLY B C 1
ATOM 7070 O O . GLY B 1 1085 ? 128.222 172.117 140.383 1.00 47.19 1085 GLY B O 1
ATOM 7071 N N . VAL B 1 1086 ? 128.891 173.588 141.952 1.00 31.90 1086 VAL B N 1
ATOM 7072 C CA . VAL B 1 1086 ? 129.041 174.675 140.991 1.00 33.02 1086 VAL B CA 1
ATOM 7073 C C . VAL B 1 1086 ? 130.105 174.328 139.960 1.00 35.36 1086 VAL B C 1
ATOM 7074 O O . VAL B 1 1086 ? 129.912 174.533 138.756 1.00 37.88 1086 VAL B O 1
ATOM 7078 N N . LEU B 1 1087 ? 131.242 173.793 140.413 1.00 36.32 1087 LEU B N 1
ATOM 7079 C CA . LEU B 1 1087 ? 132.312 173.437 139.487 1.00 30.34 1087 LEU B CA 1
ATOM 7080 C C . LEU B 1 1087 ? 131.882 172.324 138.539 1.00 28.16 1087 LEU B C 1
ATOM 7081 O O . LEU B 1 1087 ? 132.194 172.365 137.345 1.00 38.73 1087 LEU B O 1
ATOM 7086 N N . ILE B 1 1088 ? 131.165 171.322 139.051 1.00 31.53 1088 ILE B N 1
ATOM 7087 C CA . ILE B 1 1088 ? 130.724 170.214 138.206 1.00 33.55 1088 ILE B CA 1
ATOM 7088 C C . ILE B 1 1088 ? 129.752 170.710 137.142 1.00 34.33 1088 ILE B C 1
ATOM 7089 O O . ILE B 1 1088 ? 129.862 170.356 135.962 1.00 34.81 1088 ILE B O 1
ATOM 7094 N N . ALA B 1 1089 ? 128.788 171.543 137.544 1.00 29.52 1089 ALA B N 1
ATOM 7095 C CA . ALA B 1 1089 ? 127.828 172.073 136.580 1.00 28.82 1089 ALA B CA 1
ATOM 7096 C C . ALA B 1 1089 ? 128.509 172.969 135.552 1.00 35.11 1089 ALA B C 1
ATOM 7097 O O . ALA B 1 1089 ? 128.186 172.915 134.358 1.00 36.24 1089 ALA B O 1
ATOM 7099 N N . SER B 1 1090 ? 129.457 173.800 135.993 1.00 37.40 1090 SER B N 1
ATOM 7100 C CA . SER B 1 1090 ? 130.177 174.662 135.063 1.00 30.04 1090 SER B CA 1
ATOM 7101 C C . SER B 1 1090 ? 130.989 173.847 134.067 1.00 33.59 1090 SER B C 1
ATOM 7102 O O . SER B 1 1090 ? 131.041 174.184 132.881 1.00 36.37 1090 SER B O 1
ATOM 7105 N N . LEU B 1 1091 ? 131.642 172.778 134.530 1.00 31.09 1091 LEU B N 1
ATOM 7106 C CA . LEU B 1 1091 ? 132.401 171.926 133.620 1.00 29.78 1091 LEU B CA 1
ATOM 7107 C C . LEU B 1 1091 ? 131.483 171.220 132.631 1.00 29.81 1091 LEU B C 1
ATOM 7108 O O . LEU B 1 1091 ? 131.816 171.096 131.446 1.00 35.45 1091 LEU B O 1
ATOM 7113 N N . VAL B 1 1092 ? 130.324 170.751 133.097 1.00 35.47 1092 VAL B N 1
ATOM 7114 C CA . VAL B 1 1092 ? 129.365 170.119 132.195 1.00 33.17 1092 VAL B CA 1
ATOM 7115 C C . VAL B 1 1092 ? 128.920 171.103 131.122 1.00 29.96 1092 VAL B C 1
ATOM 7116 O O . VAL B 1 1092 ? 128.806 170.751 129.942 1.00 34.29 1092 VAL B O 1
ATOM 7120 N N . GLY B 1 1093 ? 128.665 172.352 131.512 1.00 40.29 1093 GLY B N 1
ATOM 7121 C CA . GLY B 1 1093 ? 128.287 173.357 130.531 1.00 42.56 1093 GLY B CA 1
ATOM 7122 C C . GLY B 1 1093 ? 129.405 173.701 129.564 1.00 44.52 1093 GLY B C 1
ATOM 7123 O O . GLY B 1 1093 ? 129.170 173.866 128.364 1.00 45.73 1093 GLY B O 1
ATOM 7124 N N . LEU B 1 1094 ? 130.633 173.813 130.068 1.00 53.01 1094 LEU B N 1
ATOM 7125 C CA . LEU B 1 1094 ? 131.777 174.218 129.263 1.00 50.08 1094 LEU B CA 1
ATOM 7126 C C . LEU B 1 1094 ? 132.347 173.088 128.416 1.00 46.98 1094 LEU B C 1
ATOM 7127 O O . LEU B 1 1094 ? 133.208 173.348 127.570 1.00 50.33 1094 LEU B O 1
ATOM 7132 N N . SER B 1 1095 ? 131.897 171.849 128.621 1.00 49.57 1095 SER B N 1
ATOM 7133 C CA . SER B 1 1095 ? 132.377 170.733 127.810 1.00 52.17 1095 SER B CA 1
ATOM 7134 C C . SER B 1 1095 ? 132.083 170.898 126.322 1.00 50.99 1095 SER B C 1
ATOM 7135 O O . SER B 1 1095 ? 132.620 170.129 125.517 1.00 52.16 1095 SER B O 1
ATOM 7138 N N . ILE B 1 1096 ? 131.253 171.869 125.939 1.00 54.49 1096 ILE B N 1
ATOM 7139 C CA . ILE B 1 1096 ? 130.939 172.078 124.529 1.00 59.34 1096 ILE B CA 1
ATOM 7140 C C . ILE B 1 1096 ? 132.181 172.528 123.761 1.00 61.47 1096 ILE B C 1
ATOM 7141 O O . ILE B 1 1096 ? 132.410 172.104 122.621 1.00 59.93 1096 ILE B O 1
ATOM 7146 N N . VAL B 1 1097 ? 133.010 173.378 124.370 1.00 61.83 1097 VAL B N 1
ATOM 7147 C CA . VAL B 1 1097 ? 134.169 173.944 123.682 1.00 60.29 1097 VAL B CA 1
ATOM 7148 C C . VAL B 1 1097 ? 135.433 173.137 123.954 1.00 63.54 1097 VAL B C 1
ATOM 7149 O O . VAL B 1 1097 ? 136.530 173.543 123.555 1.00 66.30 1097 VAL B O 1
ATOM 7153 N N . MET B 1 1098 ? 135.304 171.998 124.630 1.00 66.05 1098 MET B N 1
ATOM 7154 C CA . MET B 1 1098 ? 136.451 171.162 124.972 1.00 62.12 1098 MET B CA 1
ATOM 7155 C C . MET B 1 1098 ? 136.367 169.792 124.312 1.00 64.23 1098 MET B C 1
ATOM 7156 O O . MET B 1 1098 ? 136.751 168.780 124.900 1.00 68.94 1098 MET B O 1
ATOM 7161 N N . GLY B 1 1099 ? 135.874 169.743 123.074 1.00 53.39 1099 GLY B N 1
ATOM 7162 C CA . GLY B 1 1099 ? 135.726 168.467 122.398 1.00 52.07 1099 GLY B CA 1
ATOM 7163 C C . GLY B 1 1099 ? 137.042 167.835 121.991 1.00 56.25 1099 GLY B C 1
ATOM 7164 O O . GLY B 1 1099 ? 137.128 166.611 121.857 1.00 57.32 1099 GLY B O 1
ATOM 7165 N N . ALA B 1 1100 ? 138.080 168.651 121.784 1.00 61.79 1100 ALA B N 1
ATOM 7166 C CA . ALA B 1 1100 ? 139.365 168.119 121.339 1.00 59.04 1100 ALA B CA 1
ATOM 7167 C C . ALA B 1 1100 ? 139.963 167.170 122.370 1.00 58.93 1100 ALA B C 1
ATOM 7168 O O . ALA B 1 1100 ? 140.473 166.100 122.018 1.00 59.84 1100 ALA B O 1
ATOM 7170 N N . VAL B 1 1101 ? 139.920 167.549 123.648 1.00 51.19 1101 VAL B N 1
ATOM 7171 C CA . VAL B 1 1101 ? 140.413 166.666 124.700 1.00 50.65 1101 VAL B CA 1
ATOM 7172 C C . VAL B 1 1101 ? 139.475 165.479 124.883 1.00 46.12 1101 VAL B C 1
ATOM 7173 O O . VAL B 1 1101 ? 139.919 164.341 125.073 1.00 48.26 1101 VAL B O 1
ATOM 7177 N N . LEU B 1 1102 ? 138.165 165.722 124.817 1.00 43.68 1102 LEU B N 1
ATOM 7178 C CA . LEU B 1 1102 ? 137.188 164.668 125.059 1.00 46.61 1102 LEU B CA 1
ATOM 7179 C C . LEU B 1 1102 ? 137.200 163.594 123.979 1.00 49.25 1102 LEU B C 1
ATOM 7180 O O . LEU B 1 1102 ? 136.751 162.473 124.237 1.00 51.87 1102 LEU B O 1
ATOM 7185 N N . ARG B 1 1103 ? 137.698 163.902 122.782 1.00 49.21 1103 ARG B N 1
ATOM 7186 C CA . ARG B 1 1103 ? 137.710 162.929 121.697 1.00 44.31 1103 ARG B CA 1
ATOM 7187 C C . ARG B 1 1103 ? 138.790 161.865 121.851 1.00 44.56 1103 ARG B C 1
ATOM 7188 O O . ARG B 1 1103 ? 138.835 160.937 121.038 1.00 43.76 1103 ARG B O 1
ATOM 7196 N N . ARG B 1 1104 ? 139.657 161.974 122.855 1.00 45.30 1104 ARG B N 1
ATOM 7197 C CA . ARG B 1 1104 ? 140.712 160.999 123.094 1.00 36.63 1104 ARG B CA 1
ATOM 7198 C C . ARG B 1 1104 ? 140.370 160.017 124.209 1.00 36.20 1104 ARG B C 1
ATOM 7199 O O . ARG B 1 1104 ? 141.232 159.230 124.609 1.00 40.89 1104 ARG B O 1
ATOM 7207 N N . ILE B 1 1105 ? 139.143 160.041 124.715 1.00 31.32 1105 ILE B N 1
ATOM 7208 C CA . ILE B 1 1105 ? 138.728 159.223 125.848 1.00 25.47 1105 ILE B CA 1
ATOM 7209 C C . ILE B 1 1105 ? 137.790 158.136 125.326 1.00 28.31 1105 ILE B C 1
ATOM 7210 O O . ILE B 1 1105 ? 136.675 158.444 124.882 1.00 25.36 1105 ILE B O 1
ATOM 7215 N N . PRO B 1 1106 ? 138.189 156.867 125.351 1.00 33.77 1106 PRO B N 1
ATOM 7216 C CA . PRO B 1 1106 ? 137.278 155.798 124.929 1.00 27.22 1106 PRO B CA 1
ATOM 7217 C C . PRO B 1 1106 ? 136.151 155.591 125.930 1.00 29.18 1106 PRO B C 1
ATOM 7218 O O . PRO B 1 1106 ? 136.237 155.963 127.102 1.00 30.65 1106 PRO B O 1
ATOM 7222 N N . LEU B 1 1107 ? 135.069 154.988 125.436 1.00 17.69 1107 LEU B N 1
ATOM 7223 C CA . LEU B 1 1107 ? 133.877 154.776 126.245 1.00 11.56 1107 LEU B CA 1
ATOM 7224 C C . LEU B 1 1107 ? 133.984 153.580 127.184 1.00 18.87 1107 LEU B C 1
ATOM 7225 O O . LEU B 1 1107 ? 133.209 153.497 128.141 1.00 27.10 1107 LEU B O 1
ATOM 7230 N N . ALA B 1 1108 ? 134.917 152.656 126.941 1.00 15.28 1108 ALA B N 1
ATOM 7231 C CA . ALA B 1 1108 ? 135.033 151.479 127.799 1.00 11.35 1108 ALA B CA 1
ATOM 7232 C C . ALA B 1 1108 ? 135.575 151.832 129.179 1.00 22.85 1108 ALA B C 1
ATOM 7233 O O . ALA B 1 1108 ? 135.196 151.202 130.177 1.00 27.20 1108 ALA B O 1
ATOM 7235 N N . VAL B 1 1109 ? 136.456 152.830 129.259 1.00 15.66 1109 VAL B N 1
ATOM 7236 C CA . VAL B 1 1109 ? 136.898 153.330 130.557 1.00 18.91 1109 VAL B CA 1
ATOM 7237 C C . VAL B 1 1109 ? 135.712 153.862 131.349 1.00 24.95 1109 VAL B C 1
ATOM 7238 O O . VAL B 1 1109 ? 135.573 153.596 132.551 1.00 31.41 1109 VAL B O 1
ATOM 7242 N N . LEU B 1 1110 ? 134.834 154.618 130.688 1.00 16.90 1110 LEU B N 1
ATOM 7243 C CA . LEU B 1 1110 ? 133.631 155.097 131.354 1.00 15.71 1110 LEU B CA 1
ATOM 7244 C C . LEU B 1 1110 ? 132.711 153.948 131.736 1.00 12.42 1110 LEU B C 1
ATOM 7245 O O . LEU B 1 1110 ? 132.028 154.021 132.759 1.00 13.32 1110 LEU B O 1
ATOM 7250 N N . PHE B 1 1111 ? 132.683 152.878 130.938 1.00 9.32 1111 PHE B N 1
ATOM 7251 C CA . PHE B 1 1111 ? 131.874 151.718 131.304 1.00 18.47 1111 PHE B CA 1
ATOM 7252 C C . PHE B 1 1111 ? 132.388 151.100 132.601 1.00 17.48 1111 PHE B C 1
ATOM 7253 O O . PHE B 1 1111 ? 131.604 150.735 133.486 1.00 19.68 1111 PHE B O 1
ATOM 7261 N N . GLY B 1 1112 ? 133.710 150.970 132.722 1.00 15.29 1112 GLY B N 1
ATOM 7262 C CA . GLY B 1 1112 ? 134.287 150.460 133.958 1.00 5.30 1112 GLY B CA 1
ATOM 7263 C C . GLY B 1 1112 ? 134.026 151.366 135.147 1.00 15.46 1112 GLY B C 1
ATOM 7264 O O . GLY B 1 1112 ? 133.768 150.895 136.259 1.00 23.86 1112 GLY B O 1
ATOM 7265 N N . ILE B 1 1113 ? 134.087 152.681 134.926 1.00 23.36 1113 ILE B N 1
ATOM 7266 C CA . ILE B 1 1113 ? 133.772 153.637 135.987 1.00 19.37 1113 ILE B CA 1
ATOM 7267 C C . ILE B 1 1113 ? 132.320 153.486 136.431 1.00 22.18 1113 ILE B C 1
ATOM 7268 O O . ILE B 1 1113 ? 132.010 153.546 137.628 1.00 16.70 1113 ILE B O 1
ATOM 7273 N N . PHE B 1 1114 ? 131.406 153.299 135.475 1.00 9.14 1114 PHE B N 1
ATOM 7274 C CA . PHE B 1 1114 ? 129.999 153.110 135.816 1.00 1.66 1114 PHE B CA 1
ATOM 7275 C C . PHE B 1 1114 ? 129.797 151.829 136.605 1.00 11.94 1114 PHE B C 1
ATOM 7276 O O . PHE B 1 1114 ? 128.988 151.786 137.538 1.00 15.96 1114 PHE B O 1
ATOM 7284 N N . LEU B 1 1115 ? 130.501 150.762 136.224 1.00 27.99 1115 LEU B N 1
ATOM 7285 C CA . LEU B 1 1115 ? 130.410 149.517 136.980 1.00 16.83 1115 LEU B CA 1
ATOM 7286 C C . LEU B 1 1115 ? 130.896 149.708 138.411 1.00 14.58 1115 LEU B C 1
ATOM 7287 O O . LEU B 1 1115 ? 130.270 149.218 139.359 1.00 17.71 1115 LEU B O 1
ATOM 7292 N N . TYR B 1 1116 ? 132.007 150.427 138.586 1.00 12.66 1116 TYR B N 1
ATOM 7293 C CA . TYR B 1 1116 ? 132.497 150.709 139.933 1.00 8.00 1116 TYR B CA 1
ATOM 7294 C C . TYR B 1 1116 ? 131.478 151.507 140.738 1.00 17.92 1116 TYR B C 1
ATOM 7295 O O . TYR B 1 1116 ? 131.224 151.199 141.908 1.00 25.31 1116 TYR B O 1
ATOM 7304 N N . MET B 1 1117 ? 130.885 152.536 140.126 1.00 28.81 1117 MET B N 1
ATOM 7305 C CA . MET B 1 1117 ? 129.894 153.352 140.822 1.00 16.98 1117 MET B CA 1
ATOM 7306 C C . MET B 1 1117 ? 128.685 152.522 141.234 1.00 19.00 1117 MET B C 1
ATOM 7307 O O . MET B 1 1117 ? 128.198 152.628 142.366 1.00 20.43 1117 MET B O 1
ATOM 7312 N N . GLY B 1 1118 ? 128.187 151.685 140.324 1.00 17.87 1118 GLY B N 1
ATOM 7313 C CA . GLY B 1 1118 ? 127.026 150.870 140.637 1.00 13.44 1118 GLY B CA 1
ATOM 7314 C C . GLY B 1 1118 ? 127.299 149.839 141.714 1.00 23.10 1118 GLY B C 1
ATOM 7315 O O . GLY B 1 1118 ? 126.443 149.575 142.561 1.00 15.46 1118 GLY B O 1
ATOM 7316 N N . VAL B 1 1119 ? 128.486 149.230 141.690 1.00 33.19 1119 VAL B N 1
ATOM 7317 C CA . VAL B 1 1119 ? 128.828 148.254 142.720 1.00 23.90 1119 VAL B CA 1
ATOM 7318 C C . VAL B 1 1119 ? 128.982 148.938 144.074 1.00 23.38 1119 VAL B C 1
ATOM 7319 O O . VAL B 1 1119 ? 128.506 148.434 145.097 1.00 30.31 1119 VAL B O 1
ATOM 7323 N N . THR B 1 1120 ? 129.635 150.101 144.102 1.00 21.03 1120 THR B N 1
ATOM 7324 C CA . THR B 1 1120 ? 129.805 150.827 145.356 1.00 18.08 1120 THR B CA 1
ATOM 7325 C C . THR B 1 1120 ? 128.472 151.310 145.921 1.00 22.16 1120 THR B C 1
ATOM 7326 O O . THR B 1 1120 ? 128.291 151.330 147.144 1.00 23.71 1120 THR B O 1
ATOM 7330 N N . SER B 1 1121 ? 127.522 151.678 145.057 1.00 28.78 1121 SER B N 1
ATOM 7331 C CA . SER B 1 1121 ? 126.253 152.217 145.533 1.00 19.99 1121 SER B CA 1
ATOM 7332 C C . SER B 1 1121 ? 125.422 151.187 146.289 1.00 22.45 1121 SER B C 1
ATOM 7333 O O . SER B 1 1121 ? 124.593 151.563 147.124 1.00 24.76 1121 SER B O 1
ATOM 7336 N N . LEU B 1 1122 ? 125.620 149.900 146.018 1.00 31.90 1122 LEU B N 1
ATOM 7337 C CA . LEU B 1 1122 ? 124.799 148.851 146.610 1.00 24.29 1122 LEU B CA 1
ATOM 7338 C C . LEU B 1 1122 ? 125.288 148.396 147.978 1.00 27.50 1122 LEU B C 1
ATOM 7339 O O . LEU B 1 1122 ? 124.639 147.547 148.596 1.00 32.48 1122 LEU B O 1
ATOM 7344 N N . SER B 1 1123 ? 126.407 148.928 148.464 1.00 34.83 1123 SER B N 1
ATOM 7345 C CA . SER B 1 1123 ? 126.969 148.503 149.738 1.00 30.84 1123 SER B CA 1
ATOM 7346 C C . SER B 1 1123 ? 126.462 149.314 150.923 1.00 36.11 1123 SER B C 1
ATOM 7347 O O . SER B 1 1123 ? 126.792 148.979 152.065 1.00 40.49 1123 SER B O 1
ATOM 7350 N N . GLY B 1 1124 ? 125.676 150.361 150.689 1.00 35.51 1124 GLY B N 1
ATOM 7351 C CA . GLY B 1 1124 ? 125.184 151.188 151.773 1.00 41.68 1124 GLY B CA 1
ATOM 7352 C C . GLY B 1 1124 ? 123.737 150.925 152.137 1.00 40.07 1124 GLY B C 1
ATOM 7353 O O . GLY B 1 1124 ? 123.110 151.732 152.829 1.00 42.91 1124 GLY B O 1
ATOM 7354 N N . ILE B 1 1125 ? 123.198 149.799 151.683 1.00 36.89 1125 ILE B N 1
ATOM 7355 C CA . ILE B 1 1125 ? 121.795 149.454 151.874 1.00 39.44 1125 ILE B CA 1
ATOM 7356 C C . ILE B 1 1125 ? 121.714 148.259 152.814 1.00 44.23 1125 ILE B C 1
ATOM 7357 O O . ILE B 1 1125 ? 122.466 147.288 152.659 1.00 48.50 1125 ILE B O 1
ATOM 7362 N N . GLN B 1 1126 ? 120.809 148.335 153.794 1.00 43.21 1126 GLN B N 1
ATOM 7363 C CA . GLN B 1 1126 ? 120.632 147.235 154.738 1.00 43.49 1126 GLN B CA 1
ATOM 7364 C C . GLN B 1 1126 ? 120.079 145.989 154.059 1.00 44.56 1126 GLN B C 1
ATOM 7365 O O . GLN B 1 1126 ? 120.324 144.867 154.523 1.00 50.74 1126 GLN B O 1
ATOM 7371 N N . LEU B 1 1127 ? 119.324 146.164 152.972 1.00 35.95 1127 LEU B N 1
ATOM 7372 C CA . LEU B 1 1127 ? 118.831 145.014 152.225 1.00 38.06 1127 LEU B CA 1
ATOM 7373 C C . LEU B 1 1127 ? 119.978 144.183 151.666 1.00 47.06 1127 LEU B C 1
ATOM 7374 O O . LEU B 1 1127 ? 119.861 142.959 151.565 1.00 53.18 1127 LEU B O 1
ATOM 7379 N N . SER B 1 1128 ? 121.097 144.820 151.317 1.00 43.07 1128 SER B N 1
ATOM 7380 C CA . SER B 1 1128 ? 122.252 144.073 150.827 1.00 40.28 1128 SER B CA 1
ATOM 7381 C C . SER B 1 1128 ? 122.798 143.136 151.899 1.00 39.03 1128 SER B C 1
ATOM 7382 O O . SER B 1 1128 ? 123.078 141.962 151.632 1.00 40.36 1128 SER B O 1
ATOM 7385 N N . GLN B 1 1129 ? 122.957 143.641 153.124 1.00 41.46 1129 GLN B N 1
ATOM 7386 C CA . GLN B 1 1129 ? 123.448 142.801 154.211 1.00 46.36 1129 GLN B CA 1
ATOM 7387 C C . GLN B 1 1129 ? 122.448 141.703 154.556 1.00 44.88 1129 GLN B C 1
ATOM 7388 O O . GLN B 1 1129 ? 122.835 140.549 154.784 1.00 47.59 1129 GLN B O 1
ATOM 7394 N N . ARG B 1 1130 ? 121.158 142.039 154.597 1.00 40.47 1130 ARG B N 1
ATOM 7395 C CA . ARG B 1 1130 ? 120.149 141.029 154.896 1.00 43.07 1130 ARG B CA 1
ATOM 7396 C C . ARG B 1 1130 ? 119.999 140.008 153.774 1.00 39.28 1130 ARG B C 1
ATOM 7397 O O . ARG B 1 1130 ? 119.469 138.917 154.011 1.00 40.38 1130 ARG B O 1
ATOM 7405 N N . LEU B 1 1131 ? 120.441 140.339 152.561 1.00 36.97 1131 LEU B N 1
ATOM 7406 C CA . LEU B 1 1131 ? 120.456 139.375 151.469 1.00 39.78 1131 LEU B CA 1
ATOM 7407 C C . LEU B 1 1131 ? 121.707 138.510 151.502 1.00 41.84 1131 LEU B C 1
ATOM 7408 O O . LEU B 1 1131 ? 121.659 137.340 151.108 1.00 39.81 1131 LEU B O 1
ATOM 7413 N N . LEU B 1 1132 ? 122.829 139.074 151.951 1.00 41.93 1132 LEU B N 1
ATOM 7414 C CA . LEU B 1 1132 ? 124.025 138.269 152.173 1.00 37.92 1132 LEU B CA 1
ATOM 7415 C C . LEU B 1 1132 ? 123.820 137.273 153.305 1.00 39.80 1132 LEU B C 1
ATOM 7416 O O . LEU B 1 1132 ? 124.361 136.163 153.259 1.00 46.57 1132 LEU B O 1
ATOM 7421 N N . LEU B 1 1133 ? 123.042 137.650 154.322 1.00 42.83 1133 LEU B N 1
ATOM 7422 C CA . LEU B 1 1133 ? 122.816 136.775 155.469 1.00 32.98 1133 LEU B CA 1
ATOM 7423 C C . LEU B 1 1133 ? 122.094 135.484 155.101 1.00 31.49 1133 LEU B C 1
ATOM 7424 O O . LEU B 1 1133 ? 122.133 134.528 155.881 1.00 44.18 1133 LEU B O 1
ATOM 7429 N N . ILE B 1 1134 ? 121.424 135.435 153.949 1.00 31.10 1134 ILE B N 1
ATOM 7430 C CA . ILE B 1 1134 ? 120.722 134.216 153.558 1.00 36.50 1134 ILE B CA 1
ATOM 7431 C C . ILE B 1 1134 ? 121.712 133.092 153.277 1.00 41.67 1134 ILE B C 1
ATOM 7432 O O . ILE B 1 1134 ? 121.483 131.937 153.656 1.00 47.22 1134 ILE B O 1
ATOM 7437 N N . LEU B 1 1135 ? 122.825 133.408 152.613 1.00 43.13 1135 LEU B N 1
ATOM 7438 C CA . LEU B 1 1135 ? 123.788 132.375 152.241 1.00 39.13 1135 LEU B CA 1
ATOM 7439 C C . LEU B 1 1135 ? 124.510 131.811 153.459 1.00 42.26 1135 LEU B C 1
ATOM 7440 O O . LEU B 1 1135 ? 124.763 130.604 153.532 1.00 45.55 1135 LEU B O 1
ATOM 7445 N N . MET B 1 1136 ? 124.854 132.665 154.419 1.00 40.46 1136 MET B N 1
ATOM 7446 C CA . MET B 1 1136 ? 125.637 132.230 155.563 1.00 38.83 1136 MET B CA 1
ATOM 7447 C C . MET B 1 1136 ? 124.789 131.390 156.518 1.00 48.39 1136 MET B C 1
ATOM 7448 O O . MET B 1 1136 ? 123.574 131.577 156.611 1.00 50.11 1136 MET B O 1
ATOM 7453 N N . PRO B 1 1137 ? 125.409 130.453 157.234 1.00 54.58 1137 PRO B N 1
ATOM 7454 C CA . PRO B 1 1137 ? 124.675 129.683 158.244 1.00 52.75 1137 PRO B CA 1
ATOM 7455 C C . PRO B 1 1137 ? 124.253 130.554 159.418 1.00 51.29 1137 PRO B C 1
ATOM 7456 O O . PRO B 1 1137 ? 124.851 131.591 159.712 1.00 51.33 1137 PRO B O 1
ATOM 7460 N N . ALA B 1 1138 ? 123.199 130.099 160.101 1.00 52.00 1138 ALA B N 1
ATOM 7461 C CA . ALA B 1 1138 ? 122.567 130.900 161.144 1.00 50.32 1138 ALA B CA 1
ATOM 7462 C C . ALA B 1 1138 ? 123.476 131.146 162.340 1.00 54.92 1138 ALA B C 1
ATOM 7463 O O . ALA B 1 1138 ? 123.207 132.062 163.123 1.00 52.04 1138 ALA B O 1
ATOM 7465 N N . LYS B 1 1139 ? 124.537 130.363 162.502 1.00 65.19 1139 LYS B N 1
ATOM 7466 C CA . LYS B 1 1139 ? 125.436 130.519 163.637 1.00 64.81 1139 LYS B CA 1
ATOM 7467 C C . LYS B 1 1139 ? 126.528 131.551 163.395 1.00 65.00 1139 LYS B C 1
ATOM 7468 O O . LYS B 1 1139 ? 127.325 131.811 164.302 1.00 63.10 1139 LYS B O 1
ATOM 7474 N N . HIS B 1 1140 ? 126.587 132.143 162.203 1.00 62.38 1140 HIS B N 1
ATOM 7475 C CA . HIS B 1 1140 ? 127.613 133.119 161.862 1.00 59.72 1140 HIS B CA 1
ATOM 7476 C C . HIS B 1 1140 ? 127.053 134.524 161.679 1.00 61.95 1140 HIS B C 1
ATOM 7477 O O . HIS B 1 1140 ? 127.795 135.428 161.279 1.00 64.65 1140 HIS B O 1
ATOM 7484 N N . HIS B 1 1141 ? 125.769 134.730 161.953 1.00 56.98 1141 HIS B N 1
ATOM 7485 C CA . HIS B 1 1141 ? 125.163 136.035 161.737 1.00 53.18 1141 HIS B CA 1
ATOM 7486 C C . HIS B 1 1141 ? 125.671 137.042 162.768 1.00 55.49 1141 HIS B C 1
ATOM 7487 O O . HIS B 1 1141 ? 125.870 136.692 163.936 1.00 56.24 1141 HIS B O 1
ATOM 7494 N N . PRO B 1 1142 ? 125.893 138.297 162.365 1.00 67.24 1142 PRO B N 1
ATOM 7495 C CA . PRO B 1 1142 ? 126.352 139.320 163.317 1.00 69.17 1142 PRO B CA 1
ATOM 7496 C C . PRO B 1 1142 ? 125.318 139.657 164.382 1.00 69.29 1142 PRO B C 1
ATOM 7497 O O . PRO B 1 1142 ? 124.235 139.064 164.426 1.00 69.69 1142 PRO B O 1
ATOM 7501 N N . GLU B 1 1143 ? 125.643 140.624 165.243 1.00 78.34 1143 GLU B N 1
ATOM 7502 C CA . GLU B 1 1143 ? 124.796 141.007 166.366 1.00 80.58 1143 GLU B CA 1
ATOM 7503 C C . GLU B 1 1143 ? 123.909 142.209 166.048 1.00 79.90 1143 GLU B C 1
ATOM 7504 O O . GLU B 1 1143 ? 123.632 143.026 166.932 1.00 79.84 1143 GLU B O 1
ATOM 7510 N N . GLN B 1 1144 ? 123.463 142.336 164.801 1.00 78.49 1144 GLN B N 1
ATOM 7511 C CA . GLN B 1 1144 ? 122.568 143.422 164.439 1.00 78.34 1144 GLN B CA 1
ATOM 7512 C C . GLN B 1 1144 ? 121.205 143.233 165.105 1.00 79.03 1144 GLN B C 1
ATOM 7513 O O . GLN B 1 1144 ? 120.792 142.104 165.384 1.00 77.59 1144 GLN B O 1
ATOM 7519 N N . PRO B 1 1145 ? 120.488 144.329 165.377 1.00 77.44 1145 PRO B N 1
ATOM 7520 C CA . PRO B 1 1145 ? 119.213 144.212 166.107 1.00 74.74 1145 PRO B CA 1
ATOM 7521 C C . PRO B 1 1145 ? 118.165 143.372 165.401 1.00 74.48 1145 PRO B C 1
ATOM 7522 O O . PRO B 1 1145 ? 117.266 142.849 166.070 1.00 76.37 1145 PRO B O 1
ATOM 7526 N N . TYR B 1 1146 ? 118.240 143.223 164.080 1.00 71.66 1146 TYR B N 1
ATOM 7527 C CA . TYR B 1 1146 ? 117.274 142.396 163.367 1.00 71.32 1146 TYR B CA 1
ATOM 7528 C C . TYR B 1 1146 ? 117.633 140.917 163.387 1.00 74.11 1146 TYR B C 1
ATOM 7529 O O . TYR B 1 1146 ? 116.885 140.109 162.826 1.00 73.79 1146 TYR B O 1
ATOM 7538 N N . VAL B 1 1147 ? 118.746 140.547 164.011 1.00 80.05 1147 VAL B N 1
ATOM 7539 C CA . VAL B 1 1147 ? 119.147 139.151 164.149 1.00 78.05 1147 VAL B CA 1
ATOM 7540 C C . VAL B 1 1147 ? 118.807 138.608 165.531 1.00 77.56 1147 VAL B C 1
ATOM 7541 O O . VAL B 1 1147 ? 118.254 137.516 165.659 1.00 76.97 1147 VAL B O 1
ATOM 7545 N N . THR B 1 1148 ? 119.137 139.363 166.582 1.00 78.13 1148 THR B N 1
ATOM 7546 C CA . THR B 1 1148 ? 118.931 138.871 167.940 1.00 80.04 1148 THR B CA 1
ATOM 7547 C C . THR B 1 1148 ? 117.457 138.894 168.332 1.00 81.29 1148 THR B C 1
ATOM 7548 O O . THR B 1 1148 ? 116.957 137.937 168.935 1.00 81.97 1148 THR B O 1
ATOM 7552 N N . LYS B 1 1149 ? 116.747 139.969 168.000 1.00 79.90 1149 LYS B N 1
ATOM 7553 C CA . LYS B 1 1149 ? 115.372 140.156 168.448 1.00 80.57 1149 LYS B CA 1
ATOM 7554 C C . LYS B 1 1149 ? 114.340 139.549 167.507 1.00 79.36 1149 LYS B C 1
ATOM 7555 O O . LYS B 1 1149 ? 113.145 139.598 167.813 1.00 80.43 1149 LYS B O 1
ATOM 7561 N N . VAL B 1 1150 ? 114.761 138.987 166.378 1.00 71.95 1150 VAL B N 1
ATOM 7562 C CA . VAL B 1 1150 ? 113.855 138.376 165.414 1.00 73.60 1150 VAL B CA 1
ATOM 7563 C C . VAL B 1 1150 ? 114.344 136.967 165.120 1.00 75.33 1150 VAL B C 1
ATOM 7564 O O . VAL B 1 1150 ? 115.553 136.724 165.038 1.00 74.47 1150 VAL B O 1
ATOM 7568 N N . LYS B 1 1151 ? 113.406 136.035 164.973 1.00 73.51 1151 LYS B N 1
ATOM 7569 C CA . LYS B 1 1151 ? 113.767 134.685 164.568 1.00 72.52 1151 LYS B CA 1
ATOM 7570 C C . LYS B 1 1151 ? 114.345 134.700 163.158 1.00 70.34 1151 LYS B C 1
ATOM 7571 O O . LYS B 1 1151 ? 114.042 135.579 162.348 1.00 71.73 1151 LYS B O 1
ATOM 7577 N N . THR B 1 1152 ? 115.199 133.716 162.873 1.00 65.08 1152 THR B N 1
ATOM 7578 C CA . THR B 1 1152 ? 115.886 133.682 161.585 1.00 62.48 1152 THR B CA 1
ATOM 7579 C C . THR B 1 1152 ? 114.900 133.530 160.432 1.00 62.64 1152 THR B C 1
ATOM 7580 O O . THR B 1 1152 ? 115.054 134.170 159.386 1.00 64.64 1152 THR B O 1
ATOM 7584 N N . TRP B 1 1153 ? 113.878 132.690 160.604 1.00 62.81 1153 TRP B N 1
ATOM 7585 C CA . TRP B 1 1153 ? 112.914 132.474 159.531 1.00 60.26 1153 TRP B CA 1
ATOM 7586 C C . TRP B 1 1153 ? 111.958 133.650 159.374 1.00 61.12 1153 TRP B C 1
ATOM 7587 O O . TRP B 1 1153 ? 111.434 133.873 158.278 1.00 61.90 1153 TRP B O 1
ATOM 7598 N N . ARG B 1 1154 ? 111.720 134.413 160.443 1.00 66.56 1154 ARG B N 1
ATOM 7599 C CA . ARG B 1 1154 ? 110.829 135.563 160.359 1.00 65.00 1154 ARG B CA 1
ATOM 7600 C C . ARG B 1 1154 ? 111.498 136.790 159.758 1.00 61.65 1154 ARG B C 1
ATOM 7601 O O . ARG B 1 1154 ? 110.797 137.728 159.368 1.00 62.91 1154 ARG B O 1
ATOM 7609 N N . MET B 1 1155 ? 112.826 136.812 159.684 1.00 57.14 1155 MET B N 1
ATOM 7610 C CA . MET B 1 1155 ? 113.535 137.910 159.044 1.00 53.40 1155 MET B CA 1
ATOM 7611 C C . MET B 1 1155 ? 113.711 137.689 157.550 1.00 52.34 1155 MET B C 1
ATOM 7612 O O . MET B 1 1155 ? 113.717 138.660 156.784 1.00 58.79 1155 MET B O 1
ATOM 7617 N N . HIS B 1 1156 ? 113.826 136.433 157.115 1.00 46.26 1156 HIS B N 1
ATOM 7618 C CA . HIS B 1 1156 ? 113.937 136.139 155.693 1.00 47.92 1156 HIS B CA 1
ATOM 7619 C C . HIS B 1 1156 ? 112.652 136.441 154.934 1.00 52.22 1156 HIS B C 1
ATOM 7620 O O . HIS B 1 1156 ? 112.701 136.636 153.715 1.00 55.00 1156 HIS B O 1
ATOM 7627 N N . LEU B 1 1157 ? 111.506 136.477 155.619 1.00 56.87 1157 LEU B N 1
ATOM 7628 C CA . LEU B 1 1157 ? 110.246 136.780 154.947 1.00 57.12 1157 LEU B CA 1
ATOM 7629 C C . LEU B 1 1157 ? 110.156 138.257 154.577 1.00 56.56 1157 LEU B C 1
ATOM 7630 O O . LEU B 1 1157 ? 109.607 138.609 153.526 1.00 57.37 1157 LEU B O 1
ATOM 7635 N N . PHE B 1 1158 ? 110.686 139.133 155.433 1.00 51.68 1158 PHE B N 1
ATOM 7636 C CA . PHE B 1 1158 ? 110.739 140.558 155.121 1.00 50.22 1158 PHE B CA 1
ATOM 7637 C C . PHE B 1 1158 ? 111.584 140.814 153.877 1.00 52.94 1158 PHE B C 1
ATOM 7638 O O . PHE B 1 1158 ? 111.197 141.595 152.994 1.00 57.83 1158 PHE B O 1
ATOM 7646 N N . THR B 1 1159 ? 112.738 140.150 153.786 1.00 44.47 1159 THR B N 1
ATOM 7647 C CA . THR B 1 1159 ? 113.586 140.273 152.607 1.00 41.02 1159 THR B CA 1
ATOM 7648 C C . THR B 1 1159 ? 112.880 139.750 151.364 1.00 48.93 1159 THR B C 1
ATOM 7649 O O . THR B 1 1159 ? 112.999 140.334 150.282 1.00 58.54 1159 THR B O 1
ATOM 7653 N N . CYS B 1 1160 ? 112.141 138.647 151.498 1.00 48.26 1160 CYS B N 1
ATOM 7654 C CA . CYS B 1 1160 ? 111.400 138.116 150.360 1.00 49.94 1160 CYS B CA 1
ATOM 7655 C C . CYS B 1 1160 ? 110.322 139.088 149.898 1.00 50.59 1160 CYS B C 1
ATOM 7656 O O . CYS B 1 1160 ? 110.099 139.252 148.694 1.00 56.32 1160 CYS B O 1
ATOM 7659 N N . ILE B 1 1161 ? 109.639 139.741 150.841 1.00 43.71 1161 ILE B N 1
ATOM 7660 C CA . ILE B 1 1161 ? 108.618 140.724 150.480 1.00 42.63 1161 ILE B CA 1
ATOM 7661 C C . ILE B 1 1161 ? 109.248 141.895 149.734 1.00 42.42 1161 ILE B C 1
ATOM 7662 O O . ILE B 1 1161 ? 108.736 142.352 148.701 1.00 49.40 1161 ILE B O 1
ATOM 7667 N N . GLN B 1 1162 ? 110.375 142.396 150.244 1.00 36.47 1162 GLN B N 1
ATOM 7668 C CA . GLN B 1 1162 ? 111.054 143.504 149.579 1.00 36.25 1162 GLN B CA 1
ATOM 7669 C C . GLN B 1 1162 ? 111.515 143.110 148.178 1.00 36.75 1162 GLN B C 1
ATOM 7670 O O . GLN B 1 1162 ? 111.377 143.891 147.226 1.00 42.63 1162 GLN B O 1
ATOM 7676 N N . LEU B 1 1163 ? 112.064 141.901 148.033 1.00 36.19 1163 LEU B N 1
ATOM 7677 C CA . LEU B 1 1163 ? 112.518 141.439 146.725 1.00 38.35 1163 LEU B CA 1
ATOM 7678 C C . LEU B 1 1163 ? 111.354 141.279 145.757 1.00 41.78 1163 LEU B C 1
ATOM 7679 O O . LEU B 1 1163 ? 111.481 141.593 144.569 1.00 47.71 1163 LEU B O 1
ATOM 7684 N N . GLY B 1 1164 ? 110.218 140.777 146.240 1.00 41.50 1164 GLY B N 1
ATOM 7685 C CA . GLY B 1 1164 ? 109.048 140.677 145.385 1.00 42.05 1164 GLY B CA 1
ATOM 7686 C C . GLY B 1 1164 ? 108.562 142.034 144.916 1.00 42.44 1164 GLY B C 1
ATOM 7687 O O . GLY B 1 1164 ? 108.185 142.201 143.753 1.00 48.57 1164 GLY B O 1
ATOM 7688 N N . CYS B 1 1165 ? 108.571 143.023 145.813 1.00 44.65 1165 CYS B N 1
ATOM 7689 C CA . CYS B 1 1165 ? 108.191 144.375 145.415 1.00 44.53 1165 CYS B CA 1
ATOM 7690 C C . CYS B 1 1165 ? 109.140 144.926 144.356 1.00 46.83 1165 CYS B C 1
ATOM 7691 O O . CYS B 1 1165 ? 108.700 145.526 143.366 1.00 45.86 1165 CYS B O 1
ATOM 7694 N N . ILE B 1 1166 ? 110.446 144.718 144.542 1.00 44.02 1166 ILE B N 1
ATOM 7695 C CA . ILE B 1 1166 ? 111.427 145.204 143.573 1.00 34.89 1166 ILE B CA 1
ATOM 7696 C C . ILE B 1 1166 ? 111.223 144.535 142.218 1.00 32.74 1166 ILE B C 1
ATOM 7697 O O . ILE B 1 1166 ? 111.261 145.194 141.168 1.00 44.36 1166 ILE B O 1
ATOM 7702 N N . ALA B 1 1167 ? 111.011 143.218 142.217 1.00 37.76 1167 ALA B N 1
ATOM 7703 C CA . ALA B 1 1167 ? 110.806 142.497 140.965 1.00 38.88 1167 ALA B CA 1
ATOM 7704 C C . ALA B 1 1167 ? 109.541 142.964 140.257 1.00 38.16 1167 ALA B C 1
ATOM 7705 O O . ALA B 1 1167 ? 109.535 143.129 139.032 1.00 35.81 1167 ALA B O 1
ATOM 7707 N N . LEU B 1 1168 ? 108.457 143.173 141.009 1.00 42.02 1168 LEU B N 1
ATOM 7708 C CA . LEU B 1 1168 ? 107.223 143.659 140.403 1.00 40.16 1168 LEU B CA 1
ATOM 7709 C C . LEU B 1 1168 ? 107.425 145.043 139.799 1.00 43.46 1168 LEU B C 1
ATOM 7710 O O . LEU B 1 1168 ? 106.925 145.330 138.704 1.00 39.16 1168 LEU B O 1
ATOM 7715 N N . LEU B 1 1169 ? 108.157 145.915 140.498 1.00 46.46 1169 LEU B N 1
ATOM 7716 C CA . LEU B 1 1169 ? 108.416 147.249 139.963 1.00 41.82 1169 LEU B CA 1
ATOM 7717 C C . LEU B 1 1169 ? 109.226 147.183 138.672 1.00 43.50 1169 LEU B C 1
ATOM 7718 O O . LEU B 1 1169 ? 108.922 147.893 137.706 1.00 42.46 1169 LEU B O 1
ATOM 7723 N N . TRP B 1 1170 ? 110.261 146.338 138.634 1.00 40.54 1170 TRP B N 1
ATOM 7724 C CA . TRP B 1 1170 ? 111.048 146.207 137.409 1.00 32.84 1170 TRP B CA 1
ATOM 7725 C C . TRP B 1 1170 ? 110.204 145.652 136.267 1.00 42.99 1170 TRP B C 1
ATOM 7726 O O . TRP B 1 1170 ? 110.293 146.126 135.127 1.00 47.11 1170 TRP B O 1
ATOM 7737 N N . VAL B 1 1171 ? 109.371 144.649 136.556 1.00 48.76 1171 VAL B N 1
ATOM 7738 C CA . VAL B 1 1171 ? 108.513 144.074 135.524 1.00 46.51 1171 VAL B CA 1
ATOM 7739 C C . VAL B 1 1171 ? 107.564 145.129 134.972 1.00 44.18 1171 VAL B C 1
ATOM 7740 O O . VAL B 1 1171 ? 107.376 145.237 133.755 1.00 42.29 1171 VAL B O 1
ATOM 7744 N N . VAL B 1 1172 ? 106.960 145.929 135.854 1.00 51.88 1172 VAL B N 1
ATOM 7745 C CA . VAL B 1 1172 ? 106.053 146.985 135.412 1.00 49.35 1172 VAL B CA 1
ATOM 7746 C C . VAL B 1 1172 ? 106.798 148.010 134.566 1.00 51.21 1172 VAL B C 1
ATOM 7747 O O . VAL B 1 1172 ? 106.293 148.471 133.535 1.00 52.94 1172 VAL B O 1
ATOM 7751 N N . LYS B 1 1173 ? 107.976 148.474 134.772 1.00 52.81 1173 LYS B N 1
ATOM 7752 C CA . LYS B 1 1173 ? 108.565 149.489 133.884 1.00 52.10 1173 LYS B CA 1
ATOM 7753 C C . LYS B 1 1173 ? 109.089 148.815 132.656 1.00 49.58 1173 LYS B C 1
ATOM 7754 O O . LYS B 1 1173 ? 109.454 149.532 131.792 1.00 51.40 1173 LYS B O 1
ATOM 7760 N N . SER B 1 1174 ? 109.361 147.510 132.698 1.00 54.81 1174 SER B N 1
ATOM 7761 C CA . SER B 1 1174 ? 109.777 146.955 131.412 1.00 52.85 1174 SER B CA 1
ATOM 7762 C C . SER B 1 1174 ? 108.689 147.096 130.350 1.00 55.75 1174 SER B C 1
ATOM 7763 O O . SER B 1 1174 ? 108.987 147.369 129.181 1.00 56.96 1174 SER B O 1
ATOM 7766 N N . THR B 1 1175 ? 107.427 146.915 130.729 1.00 62.39 1175 THR B N 1
ATOM 7767 C CA . THR B 1 1175 ? 106.340 146.898 129.757 1.00 60.10 1175 THR B CA 1
ATOM 7768 C C . THR B 1 1175 ? 105.963 148.322 129.346 1.00 59.33 1175 THR B C 1
ATOM 7769 O O . THR B 1 1175 ? 106.645 149.297 129.671 1.00 60.19 1175 THR B O 1
ATOM 7773 N N . ALA B 1 1176 ? 104.854 148.446 128.615 1.00 65.28 1176 ALA B N 1
ATOM 7774 C CA . ALA B 1 1176 ? 104.408 149.725 128.077 1.00 67.59 1176 ALA B CA 1
ATOM 7775 C C . ALA B 1 1176 ? 103.632 150.562 129.083 1.00 67.72 1176 ALA B C 1
ATOM 7776 O O . ALA B 1 1176 ? 103.309 151.717 128.781 1.00 66.62 1176 ALA B O 1
ATOM 7778 N N . ALA B 1 1177 ? 103.321 150.015 130.259 1.00 66.03 1177 ALA B N 1
ATOM 7779 C CA . ALA B 1 1177 ? 102.650 150.758 131.318 1.00 66.69 1177 ALA B CA 1
ATOM 7780 C C . ALA B 1 1177 ? 103.632 151.393 132.292 1.00 66.68 1177 ALA B C 1
ATOM 7781 O O . ALA B 1 1177 ? 103.303 151.573 133.471 1.00 67.73 1177 ALA B O 1
ATOM 7783 N N . SER B 1 1178 ? 104.835 151.736 131.828 1.00 60.95 1178 SER B N 1
ATOM 7784 C CA . SER B 1 1178 ? 105.859 152.305 132.695 1.00 61.12 1178 SER B CA 1
ATOM 7785 C C . SER B 1 1178 ? 105.512 153.702 133.188 1.00 61.89 1178 SER B C 1
ATOM 7786 O O . SER B 1 1178 ? 106.184 154.204 134.095 1.00 63.58 1178 SER B O 1
ATOM 7789 N N . LEU B 1 1179 ? 104.491 154.344 132.619 1.00 63.85 1179 LEU B N 1
ATOM 7790 C CA . LEU B 1 1179 ? 104.078 155.659 133.088 1.00 62.49 1179 LEU B CA 1
ATOM 7791 C C . LEU B 1 1179 ? 103.417 155.607 134.458 1.00 62.37 1179 LEU B C 1
ATOM 7792 O O . LEU B 1 1179 ? 103.249 156.658 135.087 1.00 63.16 1179 LEU B O 1
ATOM 7797 N N . ALA B 1 1180 ? 103.041 154.419 134.933 1.00 62.37 1180 ALA B N 1
ATOM 7798 C CA . ALA B 1 1180 ? 102.400 154.246 136.229 1.00 63.10 1180 ALA B CA 1
ATOM 7799 C C . ALA B 1 1180 ? 103.365 153.761 137.304 1.00 64.37 1180 ALA B C 1
ATOM 7800 O O . ALA B 1 1180 ? 102.922 153.377 138.390 1.00 66.60 1180 ALA B O 1
ATOM 7802 N N . PHE B 1 1181 ? 104.667 153.756 137.021 1.00 62.05 1181 PHE B N 1
ATOM 7803 C CA . PHE B 1 1181 ? 105.650 153.336 138.018 1.00 60.03 1181 PHE B CA 1
ATOM 7804 C C . PHE B 1 1181 ? 105.627 154.184 139.284 1.00 61.03 1181 PHE B C 1
ATOM 7805 O O . PHE B 1 1181 ? 105.674 153.605 140.384 1.00 60.94 1181 PHE B O 1
ATOM 7813 N N . PRO B 1 1182 ? 105.596 155.523 139.223 1.00 62.75 1182 PRO B N 1
ATOM 7814 C CA . PRO B 1 1182 ? 105.587 156.294 140.476 1.00 60.26 1182 PRO B CA 1
ATOM 7815 C C . PRO B 1 1182 ? 104.407 155.983 141.375 1.00 62.11 1182 PRO B C 1
ATOM 7816 O O . PRO B 1 1182 ? 104.577 155.909 142.596 1.00 66.66 1182 PRO B O 1
ATOM 7820 N N . PHE B 1 1183 ? 103.216 155.785 140.807 1.00 62.02 1183 PHE B N 1
ATOM 7821 C CA . PHE B 1 1183 ? 102.060 155.436 141.625 1.00 63.60 1183 PHE B CA 1
ATOM 7822 C C . PHE B 1 1183 ? 102.268 154.097 142.319 1.00 63.47 1183 PHE B C 1
ATOM 7823 O O . PHE B 1 1183 ? 101.959 153.947 143.508 1.00 61.96 1183 PHE B O 1
ATOM 7831 N N . LEU B 1 1184 ? 102.808 153.116 141.595 1.00 59.31 1184 LEU B N 1
ATOM 7832 C CA . LEU B 1 1184 ? 103.085 151.816 142.194 1.00 56.60 1184 LEU B CA 1
ATOM 7833 C C . LEU B 1 1184 ? 104.113 151.935 143.311 1.00 54.09 1184 LEU B C 1
ATOM 7834 O O . LEU B 1 1184 ? 104.010 151.248 144.333 1.00 55.52 1184 LEU B O 1
ATOM 7839 N N . LEU B 1 1185 ? 105.119 152.794 143.133 1.00 53.42 1185 LEU B N 1
ATOM 7840 C CA . LEU B 1 1185 ? 106.121 152.966 144.181 1.00 54.98 1185 LEU B CA 1
ATOM 7841 C C . LEU B 1 1185 ? 105.524 153.625 145.420 1.00 53.47 1185 LEU B C 1
ATOM 7842 O O . LEU B 1 1185 ? 105.789 153.189 146.546 1.00 56.82 1185 LEU B O 1
ATOM 7847 N N . LEU B 1 1186 ? 104.722 154.680 145.241 1.00 55.66 1186 LEU B N 1
ATOM 7848 C CA . LEU B 1 1186 ? 104.061 155.291 146.394 1.00 58.12 1186 LEU B CA 1
ATOM 7849 C C . LEU B 1 1186 ? 103.041 154.363 147.039 1.00 60.67 1186 LEU B C 1
ATOM 7850 O O . LEU B 1 1186 ? 102.695 154.564 148.208 1.00 61.12 1186 LEU B O 1
ATOM 7855 N N . LEU B 1 1187 ? 102.552 153.357 146.313 1.00 64.73 1187 LEU B N 1
ATOM 7856 C CA . LEU B 1 1187 ? 101.600 152.418 146.893 1.00 62.48 1187 LEU B CA 1
ATOM 7857 C C . LEU B 1 1187 ? 102.210 151.547 147.986 1.00 63.57 1187 LEU B C 1
ATOM 7858 O O . LEU B 1 1187 ? 101.464 150.855 148.687 1.00 64.90 1187 LEU B O 1
ATOM 7863 N N . THR B 1 1188 ? 103.534 151.555 148.147 1.00 59.61 1188 THR B N 1
ATOM 7864 C CA . THR B 1 1188 ? 104.188 150.729 149.155 1.00 54.84 1188 THR B CA 1
ATOM 7865 C C . THR B 1 1188 ? 104.095 151.307 150.562 1.00 53.19 1188 THR B C 1
ATOM 7866 O O . THR B 1 1188 ? 104.483 150.624 151.516 1.00 57.95 1188 THR B O 1
ATOM 7870 N N . VAL B 1 1189 ? 103.612 152.535 150.721 1.00 54.54 1189 VAL B N 1
ATOM 7871 C CA . VAL B 1 1189 ? 103.462 153.134 152.047 1.00 61.36 1189 VAL B CA 1
ATOM 7872 C C . VAL B 1 1189 ? 102.195 152.605 152.718 1.00 62.87 1189 VAL B C 1
ATOM 7873 O O . VAL B 1 1189 ? 102.247 152.237 153.903 1.00 63.49 1189 VAL B O 1
ATOM 7877 N N . PRO B 1 1190 ? 101.040 152.550 152.037 1.00 63.09 1190 PRO B N 1
ATOM 7878 C CA . PRO B 1 1190 ? 99.899 151.840 152.641 1.00 63.14 1190 PRO B CA 1
ATOM 7879 C C . PRO B 1 1190 ? 100.200 150.385 152.945 1.00 64.91 1190 PRO B C 1
ATOM 7880 O O . PRO B 1 1190 ? 99.683 149.850 153.932 1.00 64.98 1190 PRO B O 1
ATOM 7884 N N . LEU B 1 1191 ? 101.024 149.728 152.126 1.00 59.08 1191 LEU B N 1
ATOM 7885 C CA . LEU B 1 1191 ? 101.367 148.333 152.384 1.00 55.46 1191 LEU B CA 1
ATOM 7886 C C . LEU B 1 1191 ? 102.103 148.182 153.709 1.00 54.16 1191 LEU B C 1
ATOM 7887 O O . LEU B 1 1191 ? 101.834 147.249 154.475 1.00 58.60 1191 LEU B O 1
ATOM 7892 N N . ARG B 1 1192 ? 103.035 149.091 153.998 1.00 56.82 1192 ARG B N 1
ATOM 7893 C CA . ARG B 1 1192 ? 103.786 149.019 155.245 1.00 57.21 1192 ARG B CA 1
ATOM 7894 C C . ARG B 1 1192 ? 102.979 149.502 156.443 1.00 63.71 1192 ARG B C 1
ATOM 7895 O O . ARG B 1 1192 ? 103.160 148.984 157.550 1.00 63.00 1192 ARG B O 1
ATOM 7903 N N . HIS B 1 1193 ? 102.100 150.484 156.257 1.00 69.90 1193 HIS B N 1
ATOM 7904 C CA . HIS B 1 1193 ? 101.394 151.086 157.379 1.00 67.59 1193 HIS B CA 1
ATOM 7905 C C . HIS B 1 1193 ? 100.007 150.504 157.621 1.00 65.48 1193 HIS B C 1
ATOM 7906 O O . HIS B 1 1193 ? 99.337 150.928 158.566 1.00 68.18 1193 HIS B O 1
ATOM 7913 N N . CYS B 1 1194 ? 99.553 149.553 156.804 1.00 64.94 1194 CYS B N 1
ATOM 7914 C CA . CYS B 1 1194 ? 98.219 148.996 156.999 1.00 66.82 1194 CYS B CA 1
ATOM 7915 C C . CYS B 1 1194 ? 98.213 147.472 157.029 1.00 70.72 1194 CYS B C 1
ATOM 7916 O O . CYS B 1 1194 ? 97.422 146.869 157.760 1.00 70.88 1194 CYS B O 1
ATOM 7919 N N . LEU B 1 1195 ? 99.077 146.836 156.240 1.00 69.68 1195 LEU B N 1
ATOM 7920 C CA . LEU B 1 1195 ? 99.083 145.381 156.122 1.00 68.27 1195 LEU B CA 1
ATOM 7921 C C . LEU B 1 1195 ? 100.223 144.717 156.881 1.00 66.99 1195 LEU B C 1
ATOM 7922 O O . LEU B 1 1195 ? 100.037 143.626 157.428 1.00 67.84 1195 LEU B O 1
ATOM 7927 N N . LEU B 1 1196 ? 101.401 145.336 156.913 1.00 66.13 1196 LEU B N 1
ATOM 7928 C CA . LEU B 1 1196 ? 102.533 144.733 157.613 1.00 65.55 1196 LEU B CA 1
ATOM 7929 C C . LEU B 1 1196 ? 102.287 144.528 159.106 1.00 66.73 1196 LEU B C 1
ATOM 7930 O O . LEU B 1 1196 ? 102.649 143.452 159.613 1.00 68.63 1196 LEU B O 1
ATOM 7935 N N . PRO B 1 1197 ? 101.713 145.474 159.859 1.00 70.24 1197 PRO B N 1
ATOM 7936 C CA . PRO B 1 1197 ? 101.445 145.200 161.282 1.00 70.58 1197 PRO B CA 1
ATOM 7937 C C . PRO B 1 1197 ? 100.479 144.051 161.517 1.00 69.18 1197 PRO B C 1
ATOM 7938 O O . PRO B 1 1197 ? 100.475 143.483 162.615 1.00 68.49 1197 PRO B O 1
ATOM 7942 N N . ARG B 1 1198 ? 99.654 143.695 160.529 1.00 77.00 1198 ARG B N 1
ATOM 7943 C CA . ARG B 1 1198 ? 98.737 142.574 160.692 1.00 77.76 1198 ARG B CA 1
ATOM 7944 C C . ARG B 1 1198 ? 99.459 141.234 160.743 1.00 78.26 1198 ARG B C 1
ATOM 7945 O O . ARG B 1 1198 ? 98.905 140.267 161.275 1.00 78.68 1198 ARG B O 1
ATOM 7953 N N . LEU B 1 1199 ? 100.673 141.153 160.202 1.00 77.41 1199 LEU B N 1
ATOM 7954 C CA . LEU B 1 1199 ? 101.446 139.916 160.193 1.00 76.78 1199 LEU B CA 1
ATOM 7955 C C . LEU B 1 1199 ? 102.550 139.915 161.243 1.00 73.64 1199 LEU B C 1
ATOM 7956 O O . LEU B 1 1199 ? 102.644 138.982 162.045 1.00 75.37 1199 LEU B O 1
ATOM 7961 N N . PHE B 1 1200 ? 103.392 140.940 161.249 1.00 71.15 1200 PHE B N 1
ATOM 7962 C CA . PHE B 1 1200 ? 104.487 141.045 162.199 1.00 73.63 1200 PHE B CA 1
ATOM 7963 C C . PHE B 1 1200 ? 104.030 141.747 163.473 1.00 73.85 1200 PHE B C 1
ATOM 7964 O O . PHE B 1 1200 ? 102.990 142.406 163.513 1.00 74.88 1200 PHE B O 1
ATOM 7972 N N . GLN B 1 1201 ? 104.827 141.590 164.524 1.00 80.82 1201 GLN B N 1
ATOM 7973 C CA . GLN B 1 1201 ? 104.570 142.251 165.792 1.00 81.18 1201 GLN B CA 1
ATOM 7974 C C . GLN B 1 1201 ? 105.248 143.617 165.824 1.00 80.89 1201 GLN B C 1
ATOM 7975 O O . GLN B 1 1201 ? 106.056 143.962 164.959 1.00 84.04 1201 GLN B O 1
ATOM 7981 N N . ASP B 1 1202 ? 104.901 144.407 166.843 1.00 83.34 1202 ASP B N 1
ATOM 7982 C CA . ASP B 1 1202 ? 105.459 145.750 166.960 1.00 84.70 1202 ASP B CA 1
ATOM 7983 C C . ASP B 1 1202 ? 106.968 145.710 167.168 1.00 85.71 1202 ASP B C 1
ATOM 7984 O O . ASP B 1 1202 ? 107.702 146.516 166.585 1.00 87.67 1202 ASP B O 1
ATOM 7989 N N . ARG B 1 1203 ? 107.449 144.784 167.999 1.00 82.41 1203 ARG B N 1
ATOM 7990 C CA . ARG B 1 1203 ? 108.887 144.674 168.219 1.00 82.86 1203 ARG B CA 1
ATOM 7991 C C . ARG B 1 1203 ? 109.609 144.225 166.954 1.00 82.12 1203 ARG B C 1
ATOM 7992 O O . ARG B 1 1203 ? 110.681 144.749 166.623 1.00 81.61 1203 ARG B O 1
ATOM 8000 N N . GLU B 1 1204 ? 109.034 143.257 166.233 1.00 76.29 1204 GLU B N 1
ATOM 8001 C CA . GLU B 1 1204 ? 109.646 142.790 164.994 1.00 75.14 1204 GLU B CA 1
ATOM 8002 C C . GLU B 1 1204 ? 109.719 143.904 163.959 1.00 76.09 1204 GLU B C 1
ATOM 8003 O O . GLU B 1 1204 ? 110.738 144.061 163.279 1.00 74.23 1204 GLU B O 1
ATOM 8009 N N . LEU B 1 1205 ? 108.646 144.685 163.821 1.00 72.87 1205 LEU B N 1
ATOM 8010 C CA . LEU B 1 1205 ? 108.653 145.779 162.856 1.00 68.08 1205 LEU B CA 1
ATOM 8011 C C . LEU B 1 1205 ? 109.613 146.883 163.278 1.00 67.06 1205 LEU B C 1
ATOM 8012 O O . LEU B 1 1205 ? 110.280 147.489 162.432 1.00 70.57 1205 LEU B O 1
ATOM 8017 N N . GLN B 1 1206 ? 109.692 147.165 164.580 1.00 71.01 1206 GLN B N 1
ATOM 8018 C CA . GLN B 1 1206 ? 110.603 148.199 165.057 1.00 73.51 1206 GLN B CA 1
ATOM 8019 C C . GLN B 1 1206 ? 112.057 147.805 164.831 1.00 74.10 1206 GLN B C 1
ATOM 8020 O O . GLN B 1 1206 ? 112.884 148.649 164.468 1.00 74.63 1206 GLN B O 1
ATOM 8026 N N . ALA B 1 1207 ? 112.389 146.531 165.045 1.00 72.45 1207 ALA B N 1
ATOM 8027 C CA . ALA B 1 1207 ? 113.763 146.084 164.842 1.00 71.91 1207 ALA B CA 1
ATOM 8028 C C . ALA B 1 1207 ? 114.107 145.931 163.363 1.00 68.84 1207 ALA B C 1
ATOM 8029 O O . ALA B 1 1207 ? 115.205 146.307 162.939 1.00 66.82 1207 ALA B O 1
ATOM 8031 N N . LEU B 1 1208 ? 113.183 145.387 162.567 1.00 63.26 1208 LEU B N 1
ATOM 8032 C CA . LEU B 1 1208 ? 113.471 145.123 161.162 1.00 63.12 1208 LEU B CA 1
ATOM 8033 C C . LEU B 1 1208 ? 113.489 146.405 160.341 1.00 62.54 1208 LEU B C 1
ATOM 8034 O O . LEU B 1 1208 ? 114.308 146.547 159.427 1.00 60.10 1208 LEU B O 1
ATOM 8039 N N . ASP B 1 1209 ? 112.603 147.349 160.648 1.00 62.82 1209 ASP B N 1
ATOM 8040 C CA . ASP B 1 1209 ? 112.457 148.584 159.875 1.00 58.51 1209 ASP B CA 1
ATOM 8041 C C . ASP B 1 1209 ? 112.980 149.693 160.783 1.00 60.99 1209 ASP B C 1
ATOM 8042 O O . ASP B 1 1209 ? 112.225 150.300 161.545 1.00 60.72 1209 ASP B O 1
ATOM 8047 N N . SER B 1 1210 ? 114.286 149.938 160.706 1.00 72.44 1210 SER B N 1
ATOM 8048 C CA . SER B 1 1210 ? 114.951 150.958 161.514 1.00 72.64 1210 SER B CA 1
ATOM 8049 C C . SER B 1 1210 ? 114.572 150.865 162.986 1.00 74.41 1210 SER B C 1
ATOM 8050 O O . SER B 1 1210 ? 115.316 151.314 163.854 1.00 76.29 1210 SER B O 1
#

Sequence (1028 aa):
DPLLRTGSVFGGLVRDVRRRYPHYPSDLRDALHSQCVAAVLFIYFAALSPAITFGGLLGEKTEGLMGVSELIVSTAVLGVLFSLLGAQPLLVVGFSGPLLVFEEAFFKFCRAQDLEYLTGRVWVGLWLVVFVLALVAAEGSFLVRYISPFTQEIFAFLISLIFIYETFYKLYKVFTEHPLLPFYPPEPSPRNQPNTALLSLILMLGTFFIAFFLRKFRNSRFLGGKARRIIGDFGIPISILVMVLVDYSITDTYTQKLTVPTGLSVTSPDKRSWFIPPLGSARPFPPWMMVAAAVPALLVLILIFMETQITALIVSQKARRLLKGSGFHLDLLLIGSLGGLCGLFGLPWLTAATVRSVTHVNALTVMRTAIAPGDKPQIQEVREQRVTGVLIASLVGLSIVMGAVLRRIPLAVLFGIFLYMGVTSLSGIQLSQRLLLILMPAKHHPEQPYVTKVKTWRMHLFTCIQLGCIALLWVVKSTAASLAFPFLLLLTVPLRHCLLPRLFQDRELQALDSDPLLRTGSVFGGLVRDVRRRYPHYPSDLRDALHSQCVAAVLFIYFAALSPAITFGGLLGEKTEGLMGVSELIVSTAVLGVLFSLLGAQPLLVVGFSGPLLVFEEAFFKFCRAQDLEYLTGRVWVGLWLVVFVLALVAAEGSFLVRYISPFTQEIFAFLISLIFIYETFYKLYKVFTEHPLLPFYPPEPSPRNQPNTALLSLILMLGTFFIAFFLRKFRNSRFLGGKARRIIGDFGIPISILVMVLVDYSITDTYTQKLTVPTGLSVTSPDKRSWFIPPLGSARPFPPWMMVAAAVPALLVLILIFMETQITALIVSQKARRLLKGSGFHLDLLLIGSLGGLCGLFGLPWLTAATVRSVTHVNALTVMRTAIAPGDKPQIQEVREQRVTGVLIASLVGLSIVMGAVLRRIPLAVLFGIFLYMGVTSLSGIQLSQRLLLILMPAKHHPEQPYVTKVKTWRMHLFTCIQLGCIALLWVVKSTAASLAFPFLLLLTVPLRHCLLPRLFQDRELQALDS

GO terms:
  GO:0009897 external side of plasma membrane (C, IMP)
  GO:0015701 bicarbonate transport (P, IMP)
  GO:0015106 bicarbonate transmembrane transporter activity (F, IMP)
  GO:0061337 cardiac conduction (P, IMP)
  GO:0005886 plasma membrane (C, IDA)
  GO:0045851 pH reduction (P, IMP)
  GO:0098901 regulation of cardiac muscle cell action potential (P, IMP)
  GO:0005452 solute:inorganic anion antiporter activity (F, TAS)
  GO:0005886 plasma membrane (C, TAS)
  GO:0016020 membrane (C, TAS)
  GO:0015701 bicarbonate transport (P, TAS)
  GO:0005515 protein binding (F, IPI)
  GO:0140900 chloride:bicarbonate antiporter activity (F, IDA)

Organism: Homo sapiens (NCBI:txid9606)

InterPro domains:
  IPR001717 Anion exchange protein [PR00165] (417-422)
  IPR001717 Anion exchange protein [PR00165] (707-714)
  IPR001717 Anion exchange protein [PR00165] (717-723)
  IPR001717 Anion exchange protein [PR00165] (740-747)
  IPR001717 Anion exchange protein [PR00165] (780-788)
  IPR001717 Anion exchange protein [PR00165] (836-843)
  IPR001717 Anion exchange protein [PR00165] (891-901)
  IPR001717 Anion exchange protein [PR00165] (904-913)
  IPR001717 Anion exchange protein [PR00165] (974-982)
  IPR001717 Anion exchange protein [PR00165] (1028-1036)
  IPR001717 Anion exchange protein [PR00165] (1057-1065)
  IPR002979 Anion exchange protein 3 [PR01189] (48-63)
  IPR002979 Anion exchange protein 3 [PR01189] (146-166)
  IPR002979 Anion exchange protein 3 [PR01189] (455-474)
  IPR002979 Anion exchange protein 3 [PR01189] (475-492)
  IPR003020 Bicarbonate transporter, eukaryotic [PR01231] (549-561)
  IPR003020 Bicarbonate transporter, eukaryotic [PR01231] (698-707)
  IPR003020 Bicarbonate transporter, eukaryotic [PR01231] (723-734)
  IPR003020 Bicarbonate transporter, eukaryotic [PR01231] (813-825)
  IPR003020 Bicarbonate transporter, eukaryotic [PR01231] (834-846)

Foldseek 3Di:
DLLDDDPAFCVSVVVLCVLFVVCAVVQAPLCPDDLLVLLLVLLLLVAQVVLQVVQPVLCVLLVQQGGSLLQLVLQLVLLQVCLVPPSANLFHKHDDDLLSLLLSVQSVVCVVVVHDRLLLLLLLLVLLLVVLSVCLRRSVLSCLVLDFVLLLLLVLVLVLVVLLVVLVVVLVVQCVQAPDDPDDDDDVDDGNFPPESVLLVVLLVQLLVQLVVLCVQLPDDPDDNVVSVNSNSNSNVVSQVVSLVVVVVDPPGDFAFDDAAADNARRDPVVDHQFDDNQDDPDGHDCVSSVPSNVSSVLVLLVQLVQQSSLQVVLPDPQLADDSDGRSSRSSSSLSNSQSVSSRRPHGRMHTDRLSSVSSQVSQWDWDSPDDVPDDTGTDHGRRHSPSSSSSSVCSSPVNNVRVVRRSGGCSSVSSSSNNSSVVSSPVRVLVVLVVVVPDDLVPDDPALLNPVDDPVRLVVSSVVSVVLSVVLVVCCVDSNVSCSSVSSVVVSCCVVPPVCVPDPPSNCVRSTD/DLLDDDPAFCPSVVVLCVLFVVCAVVQAPLCPDDLLVLLLVLLLLVAQVVLQVVQPVLCVLLVQQGGSLLQLVLQLVLLQVCLVPPSANLFHKHDDDLLSLLLSVQSVVCVVVVHDRLLLLLLLLVLLLVVLSVCLRVSVLSCLVLDFVLLLLLVLVLVLVVLLVVLVVVLVVQCVQADDDPDDDDDVPDGNFPPESVLLVVLLVQLLVQLVVLCVQLPDDPDDNVVSVNSNSNSNVVSQVVSLVVVVVDPPGDFAFDAAAADNARRDPVVDHQFDDNQDDPDGHDCVSSVPSNVSSVLVLLVQLVVQSSLQVVLPDPQLADDSDGRSSRSSSSLSNSQSVSSRRPHGRMHTDRLSSLSSQVSQWDWDSPDDPPDDIGTDHGRNHSPSSSSSSVCSSPVNNVRVVRRSRGCSSVSSSSNNSSVVSSPVRVLVVLVVVVPDDLVPDDPALLNPQDPPVRLVVSSVVSVVLSVVLVVCCVDSNVSCSSVSSVVVSCVVVPPVCVPDPPSNCVRNRD

Secondary structure (DSSP, 8-state):
-TT---SSTTHHHHHHHHHHGGGHHHHHHTT-SSHHHHHHHHHHHHHHHHHHHHHHHHHHHTTTSS-HHHHHHHHHHHHHHHHHH-SSTT--EE--HHHHHHHHHHHHHHHHTT--HHHHHHHHHHHHHHHHHHHHHTTGGGGGGG--HHHHHHHHHHHHHHHHHHHHHHHHHHHHHS---S-B-------S-TTSHHHHHHHHHHHHHHHHHHHHGGGS-SS-HHHHHHHHHTHHHHHHHHHHHHHHH--SS---B-----SS--S-TTT--SS--TT-SSSPPPHHHHHHTHHHHHHHHHHHHHHHHHHHHHHT-GGG---S---SSHHHHHHHHHHHHHGGGT----EE-HHHHHHHHHHTEEE-SSPPTTS---EEEE---SHHHHHHHHHHHHGGG-HHHHTT-BHHHHHHHHHHHHHHHGGG-HHHHHHHHHHS-GGG----HHHHSS-HHHHHHHHHHHHHHHHHHHHHHHSTTGGGHHHHHHTHHHIIIIIHHHHS-HHHHHHH--/-TTS--SSTTHHHHHHHHHHGGGHHHHHHTT-SSHHHHHHHHHHHHHHHHHHHHHHHHHHHTTTSS-HHHHHHHHHHHHHHHHHH-SSTT--EE--HHHHHHHHHHHHHHHHTT--HHHHHHHHHHHHHHHHHHHHHTTGGGGGGG--HHHHHHHHHHHHHHHHHHHHHHHHHHHHHS---S-B-------S-TTSHHHHHHHHHHHHHHHHHHHHGGGS-SS-HHHHHHHHHTHHHHHHHHHHHHHHH--SS---B-----SS--S-TTT--SS--TT-SSSPPPHHHHHHTHHHHHHHHHHHHHHHHHHHHHHT-GGG---S---SSHHHHHHHHHHHHHGGGT----EE-HHHHHHHHHHTEEE-SSPPTTS---EEEE---SHHHHHHHHHHHHGGG-HHHHTT-BHHHHHHHHHHHHHHHGGG-HHHHHHHHHHS-GGG----HHHHSS-HHHHHHHHHHHHHHHHHHHHHHHSTTGGGHHHHHHTHHHIIIIIHHHHS-HHHHHHH--

Radius of gyration: 36.56 Å; Cα contacts (8 Å, |Δi|>4): 1385; chains: 2; bounding box: 99×82×67 Å